Protein AF-A0A8J7QA26-F1 (afdb_monomer_lite)

Foldseek 3Di:
DDDQQPQQDFDDPNLVVLLVLVVVCVVVVPDDQVVLCVFLVDHPVVQSLQDFFFWKFLDDPPDPVCPVPPTDTDTPRVVVSQLLNDLAHPVGAQEEEEAAAFLLCQSSVLSVQQSCVVVVSDRPQAHEAEHEAEPCVLVVLLPDPPQQRYEYEYEELFPYPVCQVPVLVVVVSVVVSSPSHSHYYYYYYPPFDPPDDDDDPPGSFWDDRPPHIYGYIYTDQDDPVRLLSSLCSVQPQDPCCVQLVFDRVLSVLLNLQQVLDPDSSCSSVLSVCSVQLSVQVQVSAPLSSLVSLLVVQLVVLCPPPPLVADSVLQLVLLLLVLLVCQVVVHFWADLVCSCVSVVDVVSNSNVVSDDADSSHQWHAGSNRTIGGSDVLNSLSSPLVCVVVVHDGDDDERDPSNLSNNLRSPDQEPDLEEPDLPEQECGENALGEDDNYECHNYEHELYAQDNYEHHQYACANHHQANYEHANYHQQNYNQHPPPVVRYHNDDVLVVVLNCQQVDADEQAEQAQEENDSRANDLGEYAQYECHCYEHHQYEQANYEHHQHECDCYEQHLYENHLYENALHEQELYEQHNYHQQNYHLANYHYDPNRHDDPLVVVLNCQNPVHDDPDALALPEVDRYAREQGEQAQGENANYEHALYEHHHYNCHNYHCHNYHYDPNHHDAVVNDDDDPPPDDDDPDDDDAPDEQEQEEPECEEDECEEYEAYEPHCYEHEQYEQANYEYYQYECDNYEDHNYDAENYEYDNYEQACYEYDQEEHHQYEDDQYEHHCPEQEVYEYANYECAQYEQDQYEHHNYEHHAYEQHCYEHEQYEQHQYEYYNYEQDQYEHHQYENDQHEAENYENDQYEQDQYECDQHEYECYEHDNYEPHQHEHHNHEHYNYAQHQYEQDQYEAHLYEPDLYENHNYENDLYAAELYEPHQYEQALYEPALYEHENYENANYACANYECHNYEDHQYEPANYHNHNYHCSSYHCHNYHRDDPVVD

pLDDT: mean 81.76, std 14.33, range [27.97, 98.25]

Structure (mmCIF, N/CA/C/O backbone):
data_AF-A0A8J7QA26-F1
#
_entry.id   AF-A0A8J7QA26-F1
#
loop_
_atom_site.group_PDB
_atom_site.id
_atom_site.type_symbol
_atom_site.label_atom_id
_atom_site.label_alt_id
_atom_site.label_comp_id
_atom_site.label_asym_id
_atom_site.label_entity_id
_atom_site.label_seq_id
_atom_site.pdbx_PDB_ins_code
_atom_site.Cartn_x
_atom_site.Cartn_y
_atom_site.Cartn_z
_atom_site.occupancy
_atom_site.B_iso_or_equiv
_atom_site.auth_seq_id
_atom_site.auth_comp_id
_atom_site.auth_asym_id
_atom_site.auth_atom_id
_atom_site.pdbx_PDB_model_num
ATOM 1 N N . MET A 1 1 ? -13.458 -5.928 72.155 1.00 36.25 1 MET A N 1
ATOM 2 C CA . MET A 1 1 ? -13.919 -6.608 70.928 1.00 36.25 1 MET A CA 1
ATOM 3 C C . MET A 1 1 ? -13.857 -5.586 69.817 1.00 36.25 1 MET A C 1
ATOM 5 O O . MET A 1 1 ? -14.437 -4.529 70.004 1.00 36.25 1 MET A O 1
ATOM 9 N N . ASP A 1 2 ? -13.189 -5.883 68.709 1.00 31.06 2 ASP A N 1
ATOM 10 C CA . ASP A 1 2 ? -13.368 -5.141 67.460 1.00 31.06 2 ASP A CA 1
ATOM 11 C C . ASP A 1 2 ? -13.484 -6.177 66.348 1.00 31.06 2 ASP A C 1
ATOM 13 O O . ASP A 1 2 ? -12.647 -7.076 66.236 1.00 31.06 2 ASP A O 1
ATOM 17 N N . VAL A 1 3 ? -14.585 -6.125 65.605 1.00 32.81 3 VAL A N 1
ATOM 18 C CA . VAL A 1 3 ? -14.923 -7.154 64.620 1.00 32.81 3 VAL A CA 1
ATOM 19 C C . VAL A 1 3 ? -14.038 -6.944 63.393 1.00 32.81 3 VAL A C 1
ATOM 21 O O . VAL A 1 3 ? -13.968 -5.832 62.865 1.00 32.81 3 VAL A O 1
ATOM 24 N N . GLY A 1 4 ? -13.362 -8.003 62.930 1.00 37.09 4 GLY A N 1
ATOM 25 C CA . GLY A 1 4 ? -12.640 -7.972 61.654 1.00 37.09 4 GLY A CA 1
ATOM 26 C C . GLY A 1 4 ? -13.569 -7.491 60.530 1.00 37.09 4 GLY A C 1
ATOM 27 O O . GLY A 1 4 ? -14.771 -7.749 60.610 1.00 37.09 4 GLY A O 1
ATOM 28 N N . PRO A 1 5 ? -13.065 -6.755 59.521 1.00 42.69 5 PRO A N 1
ATOM 29 C CA . PRO A 1 5 ? -13.912 -6.035 58.574 1.00 42.69 5 PRO A CA 1
ATOM 30 C C . PRO A 1 5 ? -14.926 -6.982 57.930 1.00 42.69 5 PRO A C 1
ATOM 32 O O . PRO A 1 5 ? -14.555 -7.856 57.148 1.00 42.69 5 PRO A O 1
ATOM 35 N N . SER A 1 6 ? -16.204 -6.807 58.290 1.00 48.97 6 SER A N 1
ATOM 36 C CA . SER A 1 6 ? -17.323 -7.599 57.778 1.00 48.97 6 SER A CA 1
ATOM 37 C C . SER A 1 6 ? -17.274 -7.551 56.259 1.00 48.97 6 SER A C 1
ATOM 39 O O . SER A 1 6 ? -17.440 -6.458 55.711 1.00 48.97 6 SER A O 1
ATOM 41 N N . VAL A 1 7 ? -16.966 -8.690 55.627 1.00 53.88 7 VAL A N 1
ATOM 42 C CA . VAL A 1 7 ? -16.374 -8.739 54.283 1.00 53.88 7 VAL A CA 1
ATOM 43 C C . VAL A 1 7 ? -17.172 -7.878 53.317 1.00 53.88 7 VAL A C 1
ATOM 45 O O . VAL A 1 7 ? -18.260 -8.254 52.879 1.00 53.88 7 VAL A O 1
ATOM 48 N N . PHE A 1 8 ? -16.628 -6.703 52.999 1.00 56.81 8 PHE A N 1
ATOM 49 C CA . PHE A 1 8 ? -17.159 -5.922 51.906 1.00 56.81 8 PHE A CA 1
ATOM 50 C C . PHE A 1 8 ? -16.728 -6.615 50.626 1.00 56.81 8 PHE A C 1
ATOM 52 O O . PHE A 1 8 ? -15.554 -6.572 50.258 1.00 56.81 8 PHE A O 1
ATOM 59 N N . LYS A 1 9 ? -17.705 -7.265 50.004 1.00 65.62 9 LYS A N 1
ATOM 60 C CA . LYS A 1 9 ? -17.656 -7.688 48.620 1.00 65.62 9 LYS A CA 1
ATOM 61 C C . LYS A 1 9 ? -18.803 -6.995 47.896 1.00 65.62 9 LYS A C 1
ATOM 63 O O . LYS A 1 9 ? -19.923 -6.997 48.423 1.00 65.62 9 LYS A O 1
ATOM 68 N N . TRP A 1 10 ? -18.563 -6.401 46.729 1.00 68.50 10 TRP A N 1
ATOM 69 C CA . TRP A 1 10 ? -19.695 -5.928 45.924 1.00 68.50 10 TRP A CA 1
ATOM 70 C C . TRP A 1 10 ? -20.546 -7.136 45.472 1.00 68.50 10 TRP A C 1
ATOM 72 O O . TRP A 1 10 ? -20.047 -8.262 45.380 1.00 68.50 10 TRP A O 1
ATOM 82 N N . PRO A 1 11 ? -21.849 -6.956 45.194 1.00 65.50 11 PRO A N 1
ATOM 83 C CA . PRO A 1 11 ? -22.669 -8.026 44.634 1.00 65.50 11 PRO A CA 1
ATOM 84 C C . PRO A 1 11 ? -22.124 -8.520 43.287 1.00 65.50 11 PRO A C 1
ATOM 86 O O . PRO A 1 11 ? -21.682 -7.720 42.467 1.00 65.50 11 PRO A O 1
ATOM 89 N N . VAL A 1 12 ? -22.255 -9.819 43.007 1.00 65.81 12 VAL A N 1
ATOM 90 C CA . VAL A 1 12 ? -22.087 -10.334 41.637 1.00 65.81 12 VAL A CA 1
ATOM 91 C C . VAL A 1 12 ? -23.063 -9.585 40.719 1.00 65.81 12 VAL A C 1
ATOM 93 O O . VAL A 1 12 ? -24.240 -9.449 41.063 1.00 65.81 12 VAL A O 1
ATOM 96 N N . LYS A 1 13 ? -22.560 -9.065 39.590 1.00 71.38 13 LYS A N 1
ATOM 97 C CA . LYS A 1 13 ? -23.264 -8.113 38.707 1.00 71.38 13 LYS A CA 1
ATOM 98 C C . LYS A 1 13 ? -23.803 -6.882 39.461 1.00 71.38 13 LYS A C 1
ATOM 100 O O . LYS A 1 13 ? -24.994 -6.563 39.422 1.00 71.38 13 LYS A O 1
ATOM 105 N N . TRP A 1 14 ? -22.919 -6.181 40.179 1.00 79.06 14 TRP A N 1
ATOM 106 C CA . TRP A 1 14 ? -23.284 -4.974 40.929 1.00 79.06 14 TRP A CA 1
ATOM 107 C C . TRP A 1 14 ? -23.836 -3.860 40.035 1.00 79.06 14 TRP A C 1
ATOM 109 O O . TRP A 1 14 ? -24.772 -3.190 40.468 1.00 79.06 14 TRP A O 1
ATOM 119 N N . VAL A 1 15 ? -23.321 -3.707 38.807 1.00 81.56 15 VAL A N 1
ATOM 120 C CA . VAL A 1 15 ? -23.808 -2.730 37.818 1.00 81.56 15 VAL A CA 1
ATOM 121 C C . VAL A 1 15 ? -25.287 -2.987 37.516 1.00 81.56 15 VAL A C 1
ATOM 123 O O . VAL A 1 15 ? -26.114 -2.140 37.843 1.00 81.56 15 VAL A O 1
ATOM 126 N N . ASP A 1 16 ? -25.659 -4.187 37.046 1.00 81.19 16 ASP A N 1
ATOM 127 C CA . ASP A 1 16 ? -27.063 -4.590 36.828 1.00 81.19 16 ASP A CA 1
ATOM 128 C C . ASP A 1 16 ? -27.957 -4.299 38.039 1.00 81.19 16 ASP A C 1
ATOM 130 O O . ASP A 1 16 ? -29.101 -3.855 37.904 1.00 81.19 16 ASP A O 1
ATOM 134 N N . LYS A 1 17 ? -27.458 -4.600 39.243 1.00 83.12 17 LYS A N 1
ATOM 135 C CA . LYS A 1 17 ? -28.201 -4.408 40.489 1.00 83.12 17 LYS A CA 1
ATOM 136 C C . LYS A 1 17 ? -28.393 -2.924 40.803 1.00 83.12 17 LYS A C 1
ATOM 138 O O . LYS A 1 17 ? -29.478 -2.538 41.233 1.00 83.12 17 LYS A O 1
ATOM 143 N N . LEU A 1 18 ? -27.370 -2.103 40.583 1.00 82.94 18 LEU A N 1
ATOM 144 C CA . LEU A 1 18 ? -27.407 -0.658 40.777 1.00 82.94 18 LEU A CA 1
ATOM 145 C C . LEU A 1 18 ? -28.331 0.010 39.758 1.00 82.94 18 LEU A C 1
ATOM 147 O O . LEU A 1 18 ? -29.175 0.800 40.169 1.00 82.94 18 LEU A O 1
ATOM 151 N N . VAL A 1 19 ? -28.263 -0.373 38.480 1.00 82.56 19 VAL A N 1
ATOM 152 C CA . VAL A 1 19 ? -29.187 0.080 37.423 1.00 82.56 19 VAL A CA 1
ATOM 153 C C . VAL A 1 19 ? -30.639 -0.221 37.807 1.00 82.56 19 VAL A C 1
ATOM 155 O O . VAL A 1 19 ? -31.490 0.665 37.757 1.00 82.56 19 VAL A O 1
ATOM 158 N N . LYS A 1 20 ? -30.923 -1.438 38.294 1.00 82.94 20 LYS A N 1
ATOM 159 C CA . LYS A 1 20 ? -32.265 -1.846 38.758 1.00 82.94 20 LYS A CA 1
ATOM 160 C C . LYS A 1 20 ? -32.747 -1.090 40.004 1.00 82.94 20 LYS A C 1
ATOM 162 O O . LYS A 1 20 ? -33.951 -0.893 40.154 1.00 82.94 20 LYS A O 1
ATOM 167 N N . ILE A 1 21 ? -31.850 -0.677 40.903 1.00 82.00 21 ILE A N 1
ATOM 168 C CA . ILE A 1 21 ? -32.198 0.170 42.061 1.00 82.00 21 ILE A CA 1
ATOM 169 C C . ILE A 1 21 ? -32.435 1.618 41.611 1.00 82.00 21 ILE A C 1
ATOM 171 O O . ILE A 1 21 ? -33.400 2.244 42.045 1.00 82.00 21 ILE A O 1
ATOM 175 N N . TYR A 1 22 ? -31.582 2.133 40.727 1.00 81.19 22 TYR A N 1
ATOM 176 C CA . TYR A 1 22 ? -31.651 3.496 40.212 1.00 81.19 22 TYR A CA 1
ATOM 177 C C . TYR A 1 22 ? -32.941 3.738 39.422 1.00 81.19 22 TYR A C 1
ATOM 179 O O . TYR A 1 22 ? -33.669 4.674 39.743 1.00 81.19 22 TYR A O 1
ATOM 187 N N . ALA A 1 23 ? -33.291 2.846 38.487 1.00 77.94 23 ALA A N 1
ATOM 188 C CA . ALA A 1 23 ? -34.533 2.926 37.715 1.00 77.94 23 ALA A CA 1
ATOM 189 C C . ALA A 1 23 ? -35.773 3.072 38.619 1.00 77.94 23 ALA A C 1
ATOM 191 O O . ALA A 1 23 ? -36.553 4.005 38.448 1.00 77.94 23 ALA A O 1
ATOM 192 N N . LYS A 1 24 ? -35.885 2.240 39.665 1.00 79.50 24 LYS A N 1
ATOM 193 C CA . LYS A 1 24 ? -36.991 2.309 40.637 1.00 79.50 24 LYS A CA 1
ATOM 194 C C . LYS A 1 24 ? -37.057 3.629 41.410 1.00 79.50 24 LYS A C 1
ATOM 196 O O . LYS A 1 24 ? -38.151 4.088 41.719 1.00 79.50 24 LYS A O 1
ATOM 201 N N . LYS A 1 25 ? -35.911 4.244 41.723 1.00 76.44 25 LYS A N 1
ATOM 202 C CA . LYS A 1 25 ? -35.862 5.556 42.394 1.00 76.44 25 LYS A CA 1
ATOM 203 C C . LYS A 1 25 ? -36.230 6.715 41.469 1.00 76.44 25 LYS A C 1
ATOM 205 O O . LYS A 1 25 ? -36.823 7.693 41.919 1.00 76.44 25 LYS A O 1
ATOM 210 N N . VAL A 1 26 ? -35.904 6.601 40.181 1.00 71.88 26 VAL A N 1
ATOM 211 C CA . VAL A 1 26 ? -36.341 7.556 39.153 1.00 71.88 26 VAL A CA 1
ATOM 212 C C . VAL A 1 26 ? -37.860 7.459 38.956 1.00 71.88 26 VAL A C 1
ATOM 214 O O . VAL A 1 26 ? -38.533 8.488 38.946 1.00 71.88 26 VAL A O 1
ATOM 217 N N . GLU A 1 27 ? -38.417 6.244 38.912 1.00 65.81 27 GLU A N 1
ATOM 218 C CA . GLU A 1 27 ? -39.869 6.002 38.897 1.00 65.81 27 GLU A CA 1
ATOM 219 C C . GLU A 1 27 ? -40.574 6.555 40.154 1.00 65.81 27 GLU A C 1
ATOM 221 O O . GLU A 1 27 ? -41.617 7.201 40.034 1.00 65.81 27 GLU A O 1
ATOM 226 N N . SER A 1 28 ? -40.001 6.367 41.354 1.00 64.94 28 SER A N 1
ATOM 227 C CA . SER A 1 28 ? -40.572 6.865 42.621 1.00 64.94 28 SER A CA 1
ATOM 228 C C . SER A 1 28 ? -40.347 8.363 42.888 1.00 64.94 28 SER A C 1
ATOM 230 O O . SER A 1 28 ? -40.923 8.903 43.835 1.00 64.94 28 SER A O 1
ATOM 232 N N . LYS A 1 29 ? -39.552 9.053 42.054 1.00 63.44 29 LYS A N 1
ATOM 233 C CA . LYS A 1 29 ? -39.119 10.457 42.227 1.00 63.44 29 LYS A CA 1
ATOM 234 C C . LYS A 1 29 ? -38.397 10.727 43.559 1.00 63.44 29 LYS A C 1
ATOM 236 O O . LYS A 1 29 ? -38.493 11.825 44.117 1.00 63.44 29 LYS A O 1
ATOM 241 N N . GLU A 1 30 ? -37.653 9.747 44.069 1.00 60.16 30 GLU A N 1
ATOM 242 C CA . GLU A 1 30 ? -36.814 9.910 45.262 1.00 60.16 30 GLU A CA 1
ATOM 243 C C . GLU A 1 30 ? -35.656 10.891 45.006 1.00 60.16 30 GLU A C 1
ATOM 245 O O . GLU A 1 30 ? -34.801 10.664 44.149 1.00 60.16 30 GLU A O 1
ATOM 250 N N . ARG A 1 31 ? -35.603 11.983 45.782 1.00 56.56 31 ARG A N 1
ATOM 251 C CA . ARG A 1 31 ? -34.504 12.964 45.733 1.00 56.56 31 ARG A CA 1
ATOM 252 C C . ARG A 1 31 ? -33.248 12.433 46.425 1.00 56.56 31 ARG A C 1
ATOM 254 O O . ARG A 1 31 ? -33.346 11.744 47.440 1.00 56.56 31 ARG A O 1
ATOM 261 N N . GLY A 1 32 ? -32.075 12.817 45.920 1.00 59.53 32 GLY A N 1
ATOM 262 C CA . GLY A 1 32 ? -30.786 12.403 46.492 1.00 59.53 32 GLY A CA 1
ATOM 263 C C . GLY A 1 32 ? -29.637 12.205 45.500 1.00 59.53 32 GLY A C 1
ATOM 264 O O . GLY A 1 32 ? -28.566 11.777 45.920 1.00 59.53 32 GLY A O 1
ATOM 265 N N . PHE A 1 33 ? -29.837 12.493 44.210 1.00 60.97 33 PHE A N 1
ATOM 266 C CA . PHE A 1 33 ? -28.802 12.370 43.170 1.00 60.97 33 PHE A CA 1
ATOM 267 C C . PHE A 1 33 ? -28.184 13.713 42.755 1.00 60.97 33 PHE A C 1
ATOM 269 O O . PHE A 1 33 ? -27.121 13.733 42.140 1.00 60.97 33 PHE A O 1
ATOM 276 N N . ASP A 1 34 ? -28.821 14.824 43.129 1.00 58.03 34 ASP A N 1
ATOM 277 C CA . ASP A 1 34 ? -28.522 16.178 42.650 1.00 58.03 34 ASP A CA 1
ATOM 278 C C . ASP A 1 34 ? -27.075 16.611 42.963 1.00 58.03 34 ASP A C 1
ATOM 280 O O . ASP A 1 34 ? -26.392 17.188 42.119 1.00 58.03 34 ASP A O 1
ATOM 284 N N . SER A 1 35 ? -26.551 16.213 44.130 1.00 56.25 35 SER A N 1
ATOM 285 C CA . SER A 1 35 ? -25.189 16.536 44.582 1.00 56.25 35 SER A CA 1
ATOM 286 C C . SER A 1 35 ? -24.066 15.765 43.865 1.00 56.25 35 SER A C 1
ATOM 288 O O . SER A 1 35 ? -22.912 15.856 44.278 1.00 56.25 35 SER A O 1
ATOM 290 N N . ILE A 1 36 ? -24.374 14.926 42.870 1.00 61.22 36 ILE A N 1
ATOM 291 C CA . ILE A 1 36 ? -23.362 14.343 41.968 1.00 61.22 36 ILE A CA 1
ATOM 292 C C . ILE A 1 36 ? -23.150 15.274 40.774 1.00 61.22 36 ILE A C 1
ATOM 294 O O . ILE A 1 36 ? -22.007 15.546 40.408 1.00 61.22 36 ILE A O 1
ATOM 298 N N . SER A 1 37 ? -24.243 15.808 40.224 1.00 59.66 37 SER A N 1
ATOM 299 C CA . SER A 1 37 ? -24.231 16.748 39.103 1.00 59.66 37 SER A CA 1
ATOM 300 C C . SER A 1 37 ? -23.441 18.021 39.428 1.00 59.66 37 SER A C 1
ATOM 302 O O . SER A 1 37 ? -22.745 18.542 38.563 1.00 59.66 37 SER A O 1
ATOM 304 N N . GLU A 1 38 ? -23.500 18.489 40.680 1.00 59.59 38 GLU A N 1
ATOM 305 C CA . GLU A 1 38 ? -22.753 19.663 41.163 1.00 59.59 38 GLU A CA 1
ATOM 306 C C . GLU A 1 38 ? -21.236 19.419 41.316 1.00 59.59 38 GLU A C 1
ATOM 308 O O . GLU A 1 38 ? -20.452 20.346 41.137 1.00 59.59 38 GLU A O 1
ATOM 313 N N . GLU A 1 39 ? -20.810 18.193 41.648 1.00 62.72 39 GLU A N 1
ATOM 314 C CA . GLU A 1 39 ? -19.420 17.876 42.043 1.00 62.72 39 GLU A CA 1
ATOM 315 C C . GLU A 1 39 ? -18.586 17.194 40.945 1.00 62.72 39 GLU A C 1
ATOM 317 O O . GLU A 1 39 ? -17.361 17.315 40.942 1.00 62.72 39 GLU A O 1
ATOM 322 N N . LEU A 1 40 ? -19.228 16.479 40.013 1.00 60.78 40 LEU A N 1
ATOM 323 C CA . LEU A 1 40 ? -18.573 15.812 38.876 1.00 60.78 40 LEU A CA 1
ATOM 324 C C . LEU A 1 40 ? -19.027 16.346 37.508 1.00 60.78 40 LEU A C 1
ATOM 326 O O . LEU A 1 40 ? -18.575 15.842 36.486 1.00 60.78 40 LEU A O 1
ATOM 330 N N . LEU A 1 41 ? -19.915 17.350 37.466 1.00 58.44 41 LEU A N 1
ATOM 331 C CA . LEU A 1 41 ? -20.452 17.950 36.230 1.00 58.44 41 LEU A CA 1
ATOM 332 C C . LEU A 1 41 ? -21.120 16.941 35.268 1.00 58.44 41 LEU A C 1
ATOM 334 O O . LEU A 1 41 ? -21.259 17.207 34.076 1.00 58.44 41 LEU A O 1
ATOM 338 N N . MET A 1 42 ? -21.568 15.790 35.783 1.00 65.19 42 MET A N 1
ATOM 339 C CA . MET A 1 42 ? -22.269 14.759 35.016 1.00 65.19 42 MET A CA 1
ATOM 340 C C . MET A 1 42 ? -23.579 14.355 35.692 1.00 65.19 42 MET A C 1
ATOM 342 O O . MET A 1 42 ? -23.625 14.080 36.891 1.00 65.19 42 MET A O 1
ATOM 346 N N . SER A 1 43 ? -24.638 14.256 34.894 1.00 71.12 43 SER A N 1
ATOM 347 C CA . SER A 1 43 ? -25.947 13.757 35.312 1.00 71.12 43 SER A CA 1
ATOM 348 C C . SER A 1 43 ? -25.921 12.230 35.494 1.00 71.12 43 SER A C 1
ATOM 350 O O . SER A 1 43 ? -25.564 11.506 34.559 1.00 71.12 43 SER A O 1
ATOM 352 N N . PRO A 1 44 ? -26.359 11.690 36.649 1.00 75.25 44 PRO A N 1
ATOM 353 C CA . PRO A 1 44 ? -26.493 10.244 36.840 1.00 75.25 44 PRO A CA 1
ATOM 354 C C . PRO A 1 44 ? -27.437 9.558 35.837 1.00 75.25 44 PRO A C 1
ATOM 356 O O . PRO A 1 44 ? -27.261 8.370 35.566 1.00 75.25 44 PRO A O 1
ATOM 359 N N . HIS A 1 45 ? -28.389 10.292 35.244 1.00 75.44 45 HIS A N 1
ATOM 360 C CA . HIS A 1 45 ? -29.300 9.758 34.224 1.00 75.44 45 HIS A CA 1
ATOM 361 C C . HIS A 1 45 ? -28.577 9.400 32.918 1.00 75.44 45 HIS A C 1
ATOM 363 O O . HIS A 1 45 ? -28.983 8.458 32.242 1.00 75.44 45 HIS A O 1
ATOM 369 N N . ASP A 1 46 ? -27.494 10.110 32.593 1.00 72.81 46 ASP A N 1
ATOM 370 C CA . ASP A 1 46 ? -26.735 9.939 31.350 1.00 72.81 46 ASP A CA 1
ATOM 371 C C . ASP A 1 46 ? -25.591 8.919 31.480 1.00 72.81 46 ASP A C 1
ATOM 373 O O . ASP A 1 46 ? -25.010 8.513 30.476 1.00 72.81 46 ASP A O 1
ATOM 377 N N . ILE A 1 47 ? -25.284 8.472 32.706 1.00 78.81 47 ILE A N 1
ATOM 378 C CA . ILE A 1 47 ? -24.268 7.443 32.985 1.00 78.81 47 ILE A CA 1
ATOM 379 C C . ILE A 1 47 ? -24.920 6.097 33.300 1.00 78.81 47 ILE A C 1
ATOM 381 O O . ILE A 1 47 ? -24.630 5.101 32.640 1.00 78.81 47 ILE A O 1
ATOM 385 N N . VAL A 1 48 ? -25.780 6.039 34.327 1.00 83.69 48 VAL A N 1
ATOM 386 C CA . VAL A 1 48 ? -26.176 4.766 34.958 1.00 83.69 48 VAL A CA 1
ATOM 387 C C . VAL A 1 48 ? -26.784 3.759 33.973 1.00 83.69 48 VAL A C 1
ATOM 389 O O . VAL A 1 48 ? -26.356 2.608 34.016 1.00 83.69 48 VAL A O 1
ATOM 392 N N . PRO A 1 49 ? -27.719 4.122 33.068 1.00 82.25 49 PRO A N 1
ATOM 393 C CA . PRO A 1 49 ? -28.318 3.154 32.144 1.00 82.25 49 PRO A CA 1
ATOM 394 C C . PRO A 1 49 ? -27.329 2.558 31.131 1.00 82.25 49 PRO A C 1
ATOM 396 O O . PRO A 1 49 ? -27.585 1.481 30.600 1.00 82.25 49 PRO A O 1
ATOM 399 N N . PHE A 1 50 ? -26.219 3.254 30.863 1.00 84.12 50 PHE A N 1
ATOM 400 C CA . PHE A 1 50 ? -25.303 2.981 29.751 1.00 84.12 50 PHE A CA 1
ATOM 401 C C . PHE A 1 50 ? -23.908 2.523 30.199 1.00 84.12 50 PHE A C 1
ATOM 403 O O . PHE A 1 50 ? -23.081 2.171 29.364 1.00 84.12 50 PHE A O 1
ATOM 410 N N . PHE A 1 51 ? -23.632 2.511 31.506 1.00 87.81 51 PHE A N 1
ATOM 411 C CA . PHE A 1 51 ? -22.314 2.177 32.035 1.00 87.81 51 PHE A CA 1
ATOM 412 C C . PHE A 1 51 ? -21.929 0.713 31.764 1.00 87.81 51 PHE A C 1
ATOM 414 O O . PHE A 1 51 ? -22.567 -0.229 32.249 1.00 87.81 51 PHE A O 1
ATOM 421 N N . VAL A 1 52 ? -20.843 0.537 31.017 1.00 87.81 52 VAL A N 1
ATOM 422 C CA . VAL A 1 52 ? -20.055 -0.698 30.917 1.00 87.81 52 VAL A CA 1
ATOM 423 C C . VAL A 1 52 ? -18.891 -0.588 31.891 1.00 87.81 52 VAL A C 1
ATOM 425 O O . VAL A 1 52 ? -18.340 0.498 32.076 1.00 87.81 52 VAL A O 1
ATOM 428 N N . GLU A 1 53 ? -18.543 -1.692 32.547 1.00 88.31 53 GLU A N 1
ATOM 429 C CA . GLU A 1 53 ? -17.415 -1.698 33.471 1.00 88.31 53 GLU A CA 1
ATOM 430 C C . GLU A 1 53 ? -16.098 -1.876 32.694 1.00 88.31 53 GLU A C 1
ATOM 432 O O . GLU A 1 53 ? -15.963 -2.866 31.974 1.00 88.31 53 GLU A O 1
ATOM 437 N N . PRO A 1 54 ? -15.134 -0.944 32.811 1.00 89.56 54 PRO A N 1
ATOM 438 C CA . PRO A 1 54 ? -13.858 -1.063 32.121 1.00 89.56 54 PRO A CA 1
ATOM 439 C C . PRO A 1 54 ? -12.898 -2.005 32.859 1.00 89.56 54 PRO A C 1
ATOM 441 O O . PRO A 1 54 ? -12.929 -2.107 34.089 1.00 89.56 54 PRO A O 1
ATOM 444 N N . ASP A 1 55 ? -11.972 -2.616 32.122 1.00 88.75 55 ASP A N 1
ATOM 445 C CA . ASP A 1 55 ? -10.832 -3.319 32.714 1.00 88.75 55 ASP A CA 1
ATOM 446 C C . ASP A 1 55 ? -9.686 -2.366 33.056 1.00 88.75 55 ASP A C 1
ATOM 448 O O . ASP A 1 55 ? -9.387 -1.421 32.321 1.00 88.75 55 ASP A O 1
ATOM 452 N N . LEU A 1 56 ? -8.985 -2.663 34.145 1.00 88.06 56 LEU A N 1
ATOM 453 C CA . LEU A 1 56 ? -7.736 -2.021 34.536 1.00 88.06 56 LEU A CA 1
ATOM 454 C C . LEU A 1 56 ? -6.549 -2.952 34.269 1.00 88.06 56 LEU A C 1
ATOM 456 O O . LEU A 1 56 ? -6.672 -4.174 34.323 1.00 88.06 56 LEU A O 1
ATOM 460 N N . GLN A 1 57 ? -5.386 -2.367 34.001 1.00 84.19 57 GLN A N 1
ATOM 461 C CA . GLN A 1 57 ? -4.140 -3.090 33.743 1.00 84.19 57 GLN A CA 1
ATOM 462 C C . GLN A 1 57 ? -2.920 -2.326 34.278 1.00 84.19 57 GLN A C 1
ATOM 464 O O . GLN A 1 57 ? -2.988 -1.131 34.571 1.00 84.19 57 GLN A O 1
ATOM 469 N N . LEU A 1 58 ? -1.789 -3.023 34.405 1.00 77.69 58 LEU A N 1
ATOM 470 C CA . LEU A 1 58 ? -0.523 -2.458 34.899 1.00 77.69 58 LEU A CA 1
ATOM 471 C C . LEU A 1 58 ? 0.340 -1.789 33.814 1.00 77.69 58 LEU A C 1
ATOM 473 O O . LEU A 1 58 ? 1.246 -1.032 34.142 1.00 77.69 58 LEU A O 1
ATOM 477 N N . ILE A 1 59 ? 0.073 -2.063 32.535 1.00 75.69 59 ILE A N 1
ATOM 478 C CA . ILE A 1 59 ? 0.865 -1.563 31.401 1.00 75.69 59 ILE A CA 1
ATOM 479 C C . ILE A 1 59 ? 0.113 -0.414 30.715 1.00 75.69 59 ILE A C 1
ATOM 481 O O . ILE A 1 59 ? -1.106 -0.483 30.537 1.00 75.69 59 ILE A O 1
ATOM 485 N N . ASN A 1 60 ? 0.835 0.634 30.316 1.00 75.50 60 ASN A N 1
ATOM 486 C CA . ASN A 1 60 ? 0.278 1.761 29.571 1.00 75.50 60 ASN A CA 1
ATOM 487 C C . ASN A 1 60 ? -0.200 1.308 28.169 1.00 75.50 60 ASN A C 1
ATOM 489 O O . ASN A 1 60 ? 0.634 0.866 27.380 1.00 75.50 60 ASN A O 1
ATOM 493 N N . PRO A 1 61 ? -1.497 1.432 27.815 1.00 67.06 61 PRO A N 1
ATOM 494 C CA . PRO A 1 61 ? -2.004 1.065 26.485 1.00 67.06 61 PRO A CA 1
ATOM 495 C C . PRO A 1 61 ? -1.625 2.052 25.366 1.00 67.06 61 PRO A C 1
ATOM 497 O O . PRO A 1 61 ? -1.911 1.781 24.202 1.00 67.06 61 PRO A O 1
ATOM 500 N N . ALA A 1 62 ? -1.036 3.204 25.701 1.00 62.78 62 ALA A N 1
ATOM 501 C CA . ALA A 1 62 ? -0.620 4.234 24.747 1.00 62.78 62 ALA A CA 1
ATOM 502 C C . ALA A 1 62 ? 0.889 4.194 24.418 1.00 62.78 62 ALA A C 1
ATOM 504 O O . ALA A 1 62 ? 1.417 5.155 23.862 1.00 62.78 62 ALA A O 1
ATOM 505 N N . ASP A 1 63 ? 1.587 3.122 24.800 1.00 62.41 63 ASP A N 1
ATOM 506 C CA . ASP A 1 63 ? 3.031 2.943 24.612 1.00 62.41 63 ASP A CA 1
ATOM 507 C C . ASP A 1 63 ? 3.306 1.927 23.479 1.00 62.41 63 ASP A C 1
ATOM 509 O O . ASP A 1 63 ? 2.986 0.745 23.655 1.00 62.41 63 ASP A O 1
ATOM 513 N N . PRO A 1 64 ? 3.854 2.350 22.319 1.00 50.03 64 PRO A N 1
ATOM 514 C CA . PRO A 1 64 ? 4.007 1.485 21.146 1.00 50.03 64 PRO A CA 1
ATOM 515 C C . PRO A 1 64 ? 4.966 0.307 21.384 1.00 50.03 64 PRO A C 1
ATOM 517 O O . PRO A 1 64 ? 4.708 -0.795 20.904 1.00 50.03 64 PRO A O 1
ATOM 520 N N . ASP A 1 65 ? 5.992 0.464 22.228 1.00 48.16 65 ASP A N 1
ATOM 521 C CA . ASP A 1 65 ? 6.948 -0.612 22.557 1.00 48.16 65 ASP A CA 1
ATOM 522 C C . ASP A 1 65 ? 6.317 -1.742 23.408 1.00 48.16 65 ASP A C 1
ATOM 524 O O . ASP A 1 65 ? 6.953 -2.756 23.738 1.00 48.16 65 ASP A O 1
ATOM 528 N N . ASN A 1 66 ? 5.049 -1.585 23.803 1.00 51.78 66 ASN A N 1
ATOM 529 C CA . ASN A 1 66 ? 4.274 -2.557 24.568 1.00 51.78 66 ASN A CA 1
ATOM 530 C C . ASN A 1 66 ? 3.120 -3.200 23.783 1.00 51.78 66 ASN A C 1
ATOM 532 O O . ASN A 1 66 ? 2.418 -4.023 24.367 1.00 51.78 66 ASN A O 1
ATOM 536 N N . GLU A 1 67 ? 2.944 -2.919 22.487 1.00 43.00 67 GLU A N 1
ATOM 537 C CA . GLU A 1 67 ? 1.832 -3.468 21.683 1.00 43.00 67 GLU A CA 1
ATOM 538 C C . GLU A 1 67 ? 1.852 -5.019 21.637 1.00 43.00 67 GLU A C 1
ATOM 540 O O . GLU A 1 67 ? 0.809 -5.671 21.669 1.00 43.00 67 GLU A O 1
ATOM 545 N N . TYR A 1 68 ? 3.043 -5.622 21.745 1.00 39.59 68 TYR A N 1
ATOM 546 C CA . TYR A 1 68 ? 3.262 -7.074 21.857 1.00 39.59 68 TYR A CA 1
ATOM 547 C C . TYR A 1 68 ? 3.136 -7.653 23.285 1.00 39.59 68 TYR A C 1
ATOM 549 O O . TYR A 1 68 ? 3.194 -8.872 23.472 1.00 39.59 68 TYR A O 1
ATOM 557 N N . LYS A 1 69 ? 2.974 -6.824 24.327 1.00 46.62 69 LYS A N 1
ATOM 558 C CA . LYS A 1 69 ? 2.936 -7.267 25.734 1.00 46.62 69 LYS A CA 1
ATOM 559 C C . LYS A 1 69 ? 1.498 -7.331 26.255 1.00 46.62 69 LYS A C 1
ATOM 561 O O . LYS A 1 69 ? 0.977 -6.360 26.800 1.00 46.62 69 LYS A O 1
ATOM 566 N N . LYS A 1 70 ? 0.871 -8.514 26.174 1.00 50.44 70 LYS A N 1
ATOM 567 C CA . LYS A 1 70 ? -0.434 -8.800 26.809 1.00 50.44 70 LYS A CA 1
ATOM 568 C C . LYS A 1 70 ? -0.342 -8.705 28.341 1.00 50.44 70 LYS A C 1
ATOM 570 O O . LYS A 1 70 ? -0.120 -9.700 29.029 1.00 50.44 70 LYS A O 1
ATOM 575 N N . GLY A 1 71 ? -0.512 -7.495 28.872 1.00 57.28 71 GLY A N 1
ATOM 576 C CA . GLY A 1 71 ? -0.633 -7.243 30.305 1.00 57.28 71 GLY A CA 1
ATOM 577 C C . GLY A 1 71 ? -1.858 -7.938 30.904 1.00 57.28 71 GLY A C 1
ATOM 578 O O . GLY A 1 71 ? -2.884 -8.099 30.243 1.00 57.28 71 GLY A O 1
ATOM 579 N N . PHE A 1 72 ? -1.761 -8.342 32.171 1.00 68.00 72 PHE A N 1
ATOM 580 C CA . PHE A 1 72 ? -2.904 -8.894 32.896 1.00 68.00 72 PHE A CA 1
ATOM 581 C C . PHE A 1 72 ? -3.970 -7.805 33.093 1.00 68.00 72 PHE A C 1
ATOM 583 O O . PHE A 1 72 ? -3.692 -6.772 33.710 1.00 68.00 72 PHE A O 1
ATOM 590 N N . LYS A 1 73 ? -5.171 -8.050 32.561 1.00 79.19 73 LYS A N 1
ATOM 591 C CA . LYS A 1 73 ? -6.354 -7.198 32.718 1.00 79.19 73 LYS A CA 1
ATOM 592 C C . LYS A 1 73 ? -7.233 -7.726 33.852 1.00 79.19 73 LYS A C 1
ATOM 594 O O . LYS A 1 73 ? -7.512 -8.922 33.912 1.00 79.19 73 LYS A O 1
ATOM 599 N N . GLU A 1 74 ? -7.692 -6.835 34.724 1.00 84.44 74 GLU A N 1
ATOM 600 C CA . GLU A 1 74 ? -8.686 -7.121 35.760 1.00 84.44 74 GLU A CA 1
ATOM 601 C C . GLU A 1 74 ? -9.809 -6.075 35.751 1.00 84.44 74 GLU A C 1
ATOM 603 O O . GLU A 1 74 ? -9.548 -4.874 35.754 1.00 84.44 74 GLU A O 1
ATOM 608 N N . SER A 1 75 ? -11.068 -6.522 35.789 1.00 86.06 75 SER A N 1
ATOM 609 C CA . SER A 1 75 ? -12.254 -5.653 35.867 1.00 86.06 75 SER A CA 1
ATOM 610 C C . SER A 1 75 ? -12.108 -4.613 36.985 1.00 86.06 75 SER A C 1
ATOM 612 O O . SER A 1 75 ? -11.752 -4.995 38.110 1.00 86.06 75 SER A O 1
ATOM 614 N N . ALA A 1 76 ? -12.407 -3.334 36.724 1.00 86.44 76 ALA A N 1
ATOM 615 C CA . ALA A 1 76 ? -12.177 -2.238 37.673 1.00 86.44 76 ALA A CA 1
ATOM 616 C C . ALA A 1 76 ? -12.778 -2.484 39.068 1.00 86.44 76 ALA A C 1
ATOM 618 O O . ALA A 1 76 ? -12.189 -2.076 40.072 1.00 86.44 76 ALA A O 1
ATOM 619 N N . TYR A 1 77 ? -13.903 -3.196 39.154 1.00 82.81 77 TYR A N 1
ATOM 620 C CA . TYR A 1 77 ? -14.494 -3.689 40.395 1.00 82.81 77 TYR A CA 1
ATOM 621 C C . TYR A 1 77 ? -13.487 -4.455 41.271 1.00 82.81 77 TYR A C 1
ATOM 623 O O . TYR A 1 77 ? -13.333 -4.120 42.447 1.00 82.81 77 TYR A O 1
ATOM 631 N N . CYS A 1 78 ? -12.810 -5.468 40.728 1.00 81.12 78 CYS A N 1
ATOM 632 C CA . CYS A 1 78 ? -11.921 -6.351 41.488 1.00 81.12 78 CYS A CA 1
ATOM 633 C C . CYS A 1 78 ? -10.722 -5.585 42.061 1.00 81.12 78 CYS A C 1
ATOM 635 O O . CYS A 1 78 ? -10.488 -5.629 43.274 1.00 81.12 78 CYS A O 1
ATOM 637 N N . ALA A 1 79 ? -10.040 -4.808 41.216 1.00 82.31 79 ALA A N 1
ATOM 638 C CA . ALA A 1 79 ? -8.907 -3.975 41.611 1.00 82.31 79 ALA A CA 1
ATOM 639 C C . ALA A 1 79 ? -9.293 -2.929 42.675 1.00 82.31 79 ALA A C 1
ATOM 641 O O . ALA A 1 79 ? -8.603 -2.758 43.686 1.00 82.31 79 ALA A O 1
ATOM 642 N N . LEU A 1 80 ? -10.430 -2.245 42.491 1.00 85.50 80 LEU A N 1
ATOM 643 C CA . LEU A 1 80 ? -10.902 -1.227 43.433 1.00 85.50 80 LEU A CA 1
ATOM 644 C C . LEU A 1 80 ? -11.455 -1.835 44.731 1.00 85.50 80 LEU A C 1
ATOM 646 O O . LEU A 1 80 ? -11.293 -1.224 45.788 1.00 85.50 80 LEU A O 1
ATOM 650 N N . GLU A 1 81 ? -12.049 -3.035 44.710 1.00 81.50 81 GLU A N 1
ATOM 651 C CA . GLU A 1 81 ? -12.389 -3.756 45.943 1.00 81.50 81 GLU A CA 1
ATOM 652 C C . GLU A 1 81 ? -11.124 -4.105 46.730 1.00 81.50 81 GLU A C 1
ATOM 654 O O . GLU A 1 81 ? -11.088 -3.843 47.933 1.00 81.50 81 GLU A O 1
ATOM 659 N N . GLU A 1 82 ? -10.079 -4.643 46.089 1.00 78.19 82 GLU A N 1
ATOM 660 C CA . GLU A 1 82 ? -8.819 -4.959 46.773 1.00 78.19 82 GLU A CA 1
ATOM 661 C C . GLU A 1 82 ? -8.222 -3.703 47.429 1.00 78.19 82 GLU A C 1
ATOM 663 O O . GLU A 1 82 ? -7.971 -3.688 48.641 1.00 78.19 82 GLU A O 1
ATOM 668 N N . PHE A 1 83 ? -8.090 -2.622 46.653 1.00 84.81 83 PHE A N 1
ATOM 669 C CA . PHE A 1 83 ? -7.563 -1.340 47.118 1.00 84.81 83 PHE A CA 1
ATOM 670 C C . PHE A 1 83 ? -8.364 -0.764 48.296 1.00 84.81 83 PHE A C 1
ATOM 672 O O . PHE A 1 83 ? -7.770 -0.295 49.269 1.00 84.81 83 PHE A O 1
ATOM 679 N N . ILE A 1 84 ? -9.700 -0.817 48.251 1.00 83.38 84 ILE A N 1
ATOM 680 C CA . ILE A 1 84 ? -10.575 -0.292 49.314 1.00 83.38 84 ILE A CA 1
ATOM 681 C C . ILE A 1 84 ? -10.595 -1.203 50.551 1.00 83.38 84 ILE A C 1
ATOM 683 O O . ILE A 1 84 ? -10.706 -0.700 51.670 1.00 83.38 84 ILE A O 1
ATOM 687 N N . ARG A 1 85 ? -10.504 -2.528 50.390 1.00 74.44 85 ARG A N 1
ATOM 688 C CA . ARG A 1 85 ? -10.705 -3.504 51.477 1.00 74.44 85 ARG A CA 1
ATOM 689 C C . ARG A 1 85 ? -9.525 -3.588 52.445 1.00 74.44 85 ARG A C 1
ATOM 691 O O . ARG A 1 85 ? -9.733 -3.812 53.640 1.00 74.44 85 ARG A O 1
ATOM 698 N N . VAL A 1 86 ? -8.290 -3.463 51.958 1.00 68.62 86 VAL A N 1
ATOM 699 C CA . VAL A 1 86 ? -7.084 -3.716 52.766 1.00 68.62 86 VAL A CA 1
ATOM 700 C C . VAL A 1 86 ? -6.477 -2.396 53.272 1.00 68.62 86 VAL A C 1
ATOM 702 O O . VAL A 1 86 ? -6.327 -1.435 52.526 1.00 68.62 86 VAL A O 1
ATOM 705 N N . LYS A 1 87 ? -6.116 -2.316 54.569 1.00 61.56 87 LYS A N 1
ATOM 706 C CA . LYS A 1 87 ? -5.580 -1.081 55.213 1.00 61.56 87 LYS A CA 1
ATOM 707 C C . LYS A 1 87 ? -4.290 -0.542 54.562 1.00 61.56 87 LYS A C 1
ATOM 709 O O . LYS A 1 87 ? -3.991 0.649 54.676 1.00 61.56 87 LYS A O 1
ATOM 714 N N . LYS A 1 88 ? -3.541 -1.441 53.934 1.00 60.34 88 LYS A N 1
ATOM 715 C CA . LYS A 1 88 ? -2.452 -1.235 52.980 1.00 60.34 88 LYS A CA 1
ATOM 716 C C . LYS A 1 88 ? -2.835 -2.081 51.769 1.00 60.34 88 LYS A C 1
ATOM 718 O O . LYS A 1 88 ? -3.232 -3.219 51.987 1.00 60.34 88 LYS A O 1
ATOM 723 N N . ASP A 1 89 ? -2.757 -1.558 50.553 1.00 65.12 89 ASP A N 1
ATOM 724 C CA . ASP A 1 89 ? -2.922 -2.393 49.354 1.00 65.12 89 ASP A CA 1
ATOM 725 C C . ASP A 1 89 ? -1.738 -3.368 49.186 1.00 65.12 89 ASP A C 1
ATOM 727 O O . ASP A 1 89 ? -0.804 -3.371 49.998 1.00 65.12 89 ASP A O 1
ATOM 731 N N . ARG A 1 90 ? -1.774 -4.182 48.123 1.00 55.94 90 ARG A N 1
ATOM 732 C CA . ARG A 1 90 ? -0.730 -5.152 47.747 1.00 55.94 90 ARG A CA 1
ATOM 733 C C . ARG A 1 90 ? 0.696 -4.577 47.647 1.00 55.94 90 ARG A C 1
ATOM 735 O O . ARG A 1 90 ? 1.652 -5.345 47.734 1.00 55.94 90 ARG A O 1
ATOM 742 N N . HIS A 1 91 ? 0.860 -3.253 47.562 1.00 60.53 91 HIS A N 1
ATOM 743 C CA . HIS A 1 91 ? 2.162 -2.575 47.502 1.00 60.53 91 HIS A CA 1
ATOM 744 C C . HIS A 1 91 ? 2.416 -1.615 48.688 1.00 60.53 91 HIS A C 1
ATOM 746 O O . HIS A 1 91 ? 3.490 -1.030 48.808 1.00 60.53 91 HIS A O 1
ATOM 752 N N . GLY A 1 92 ? 1.471 -1.490 49.627 1.00 66.19 92 GLY A N 1
ATOM 753 C CA . GLY A 1 92 ? 1.623 -0.723 50.867 1.00 66.19 92 GLY A CA 1
ATOM 754 C C . GLY A 1 92 ? 1.015 0.684 50.878 1.00 66.19 92 GLY A C 1
ATOM 755 O O . GLY A 1 92 ? 1.081 1.343 51.923 1.00 66.19 92 GLY A O 1
ATOM 756 N N . ALA A 1 93 ? 0.420 1.139 49.775 1.00 77.12 93 ALA A N 1
ATOM 757 C CA . ALA A 1 93 ? -0.013 2.519 49.587 1.00 77.12 93 ALA A CA 1
ATOM 758 C C . ALA A 1 93 ? -1.412 2.824 50.183 1.00 77.12 93 ALA A C 1
ATOM 760 O O . ALA A 1 93 ? -2.050 2.032 50.901 1.00 77.12 93 ALA A O 1
ATOM 761 N N . ARG A 1 94 ? -1.846 4.075 49.973 1.00 86.94 94 ARG A N 1
ATOM 762 C CA . ARG A 1 94 ? -3.187 4.602 50.316 1.00 86.94 94 ARG A CA 1
ATOM 763 C C . ARG A 1 94 ? -3.834 5.419 49.195 1.00 86.94 94 ARG A C 1
ATOM 765 O O . ARG A 1 94 ? -4.991 5.818 49.340 1.00 86.94 94 ARG A O 1
ATOM 772 N N . VAL A 1 95 ? -3.069 5.709 48.147 1.00 90.00 95 VAL A N 1
ATOM 773 C CA . VAL A 1 95 ? -3.434 6.557 47.014 1.00 90.00 95 VAL A CA 1
ATOM 774 C C . VAL A 1 95 ? -3.218 5.735 45.754 1.00 90.00 95 VAL A C 1
ATOM 776 O O . VAL A 1 95 ? -2.158 5.127 45.607 1.00 90.00 95 VAL A O 1
ATOM 779 N N . LEU A 1 96 ? -4.223 5.717 44.886 1.00 89.69 96 LEU A N 1
ATOM 780 C CA . LEU A 1 96 ? -4.202 5.056 43.588 1.00 89.69 96 LEU A CA 1
ATOM 781 C C . LEU A 1 96 ? -4.418 6.104 42.497 1.00 89.69 96 LEU A C 1
ATOM 783 O O . LEU A 1 96 ? -5.417 6.825 42.535 1.00 89.69 96 LEU A O 1
ATOM 787 N N . PHE A 1 97 ? -3.512 6.161 41.527 1.00 89.50 97 PHE A N 1
ATOM 788 C CA . PHE A 1 97 ? -3.726 6.879 40.278 1.00 89.50 97 PHE A CA 1
ATOM 789 C C . PHE A 1 97 ? -4.419 5.963 39.264 1.00 89.50 97 PHE A C 1
ATOM 791 O O . PHE A 1 97 ? -3.955 4.851 39.016 1.00 89.50 97 PHE A O 1
ATOM 798 N N . LEU A 1 98 ? -5.521 6.444 38.688 1.00 89.69 98 LEU A N 1
ATOM 799 C CA . LEU A 1 98 ? -6.203 5.844 37.543 1.00 89.69 98 LEU A CA 1
ATOM 800 C C . LEU A 1 98 ? -5.883 6.674 36.298 1.00 89.69 98 LEU A C 1
ATOM 802 O O . LEU A 1 98 ? -6.377 7.795 36.140 1.00 89.69 98 LEU A O 1
ATOM 806 N N . LEU A 1 99 ? -5.029 6.130 35.438 1.00 86.44 99 LEU A N 1
ATOM 807 C CA . LEU A 1 99 ? -4.533 6.796 34.238 1.00 86.44 99 LEU A CA 1
ATOM 808 C C . LEU A 1 99 ? -5.275 6.288 33.002 1.00 86.44 99 LEU A C 1
ATOM 810 O O . LEU A 1 99 ? -5.490 5.089 32.843 1.00 86.44 99 LEU A O 1
ATOM 814 N N . ALA A 1 100 ? -5.717 7.205 32.147 1.00 80.94 100 ALA A N 1
ATOM 815 C CA . ALA A 1 100 ? -6.291 6.871 30.846 1.00 80.94 100 ALA A CA 1
ATOM 816 C C . ALA A 1 100 ? -6.344 8.105 29.949 1.00 80.94 100 ALA A C 1
ATOM 818 O O . ALA A 1 100 ? -6.408 9.227 30.454 1.00 80.94 100 ALA A O 1
ATOM 819 N N . ASP A 1 101 ? -6.442 7.939 28.637 1.00 73.81 101 ASP A N 1
ATOM 820 C CA . ASP A 1 101 ? -6.607 9.070 27.720 1.00 73.81 101 ASP A CA 1
ATOM 821 C C . ASP A 1 101 ? -8.018 9.699 27.780 1.00 73.81 101 ASP A C 1
ATOM 823 O O . ASP A 1 101 ? -8.829 9.422 28.677 1.00 73.81 101 ASP A O 1
ATOM 827 N N . ALA A 1 102 ? -8.294 10.661 26.896 1.00 70.38 102 ALA A N 1
ATOM 828 C CA . ALA A 1 102 ? -9.605 11.304 26.816 1.00 70.38 102 ALA A CA 1
ATOM 829 C C . ALA A 1 102 ? -10.689 10.301 26.373 1.00 70.38 102 ALA A C 1
ATOM 831 O O . ALA A 1 102 ? -10.411 9.356 25.643 1.00 70.38 102 ALA A O 1
ATOM 832 N N . GLY A 1 103 ? -11.929 10.477 26.836 1.00 71.31 103 GLY A N 1
ATOM 833 C CA . GLY A 1 103 ? -13.050 9.579 26.510 1.00 71.31 103 GLY A CA 1
ATOM 834 C C . GLY A 1 103 ? -13.069 8.227 27.242 1.00 71.31 103 GLY A C 1
ATOM 835 O O . GLY A 1 103 ? -14.137 7.644 27.378 1.00 71.31 103 GLY A O 1
ATOM 836 N N . MET A 1 104 ? -11.947 7.767 27.810 1.00 78.38 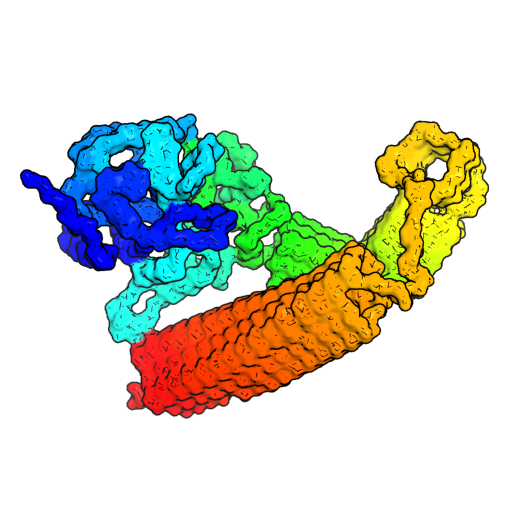104 MET A N 1
ATOM 837 C CA . MET A 1 104 ? -11.779 6.459 28.481 1.00 78.38 104 MET A CA 1
ATOM 838 C C . MET A 1 104 ? -12.545 6.276 29.822 1.00 78.38 104 MET A C 1
ATOM 840 O O . MET A 1 104 ? -12.119 5.528 30.696 1.00 78.38 104 MET A O 1
ATOM 844 N N . GLY A 1 105 ? -13.650 6.989 30.059 1.00 80.75 105 GLY A N 1
ATOM 845 C CA . GLY A 1 105 ? -14.580 6.708 31.169 1.00 80.75 105 GLY A CA 1
ATOM 846 C C . GLY A 1 105 ? -14.130 7.042 32.604 1.00 80.75 105 GLY A C 1
ATOM 847 O O . GLY A 1 105 ? -14.870 6.728 33.537 1.00 80.75 105 GLY A O 1
ATOM 848 N N . LYS A 1 106 ? -12.975 7.700 32.812 1.00 86.19 106 LYS A N 1
ATOM 849 C CA . LYS A 1 106 ? -12.409 8.040 34.144 1.00 86.19 106 LYS A CA 1
ATOM 850 C C . LYS A 1 106 ? -13.439 8.615 35.136 1.00 86.19 106 LYS A C 1
ATOM 852 O O . LYS A 1 106 ? -13.735 7.984 36.150 1.00 86.19 106 LYS A O 1
ATOM 857 N N . THR A 1 107 ? -14.036 9.766 34.816 1.00 84.31 107 THR A N 1
ATOM 858 C CA . THR A 1 107 ? -15.056 10.428 35.651 1.00 84.31 107 THR A CA 1
ATOM 859 C C . THR A 1 107 ? -16.302 9.559 35.842 1.00 84.31 107 THR A C 1
ATOM 861 O O . THR A 1 107 ? -16.878 9.517 36.929 1.00 84.31 107 THR A O 1
ATOM 864 N N . SER A 1 108 ? -16.708 8.808 34.811 1.00 86.06 108 SER A N 1
ATOM 865 C CA . SER A 1 108 ? -17.877 7.921 34.855 1.00 86.06 108 SER A CA 1
ATOM 866 C C . SER A 1 108 ? -17.704 6.788 35.872 1.00 86.06 108 SER A C 1
ATOM 868 O O . SER A 1 108 ? -18.638 6.488 36.617 1.00 86.06 108 SER A O 1
ATOM 870 N N . LEU A 1 109 ? -16.502 6.209 35.966 1.00 88.88 109 LEU A N 1
ATOM 871 C CA . LEU A 1 109 ? -16.156 5.207 36.977 1.00 88.88 109 LEU A CA 1
ATOM 872 C C . LEU A 1 109 ? -16.256 5.790 38.400 1.00 88.88 109 LEU A C 1
ATOM 874 O O . LEU A 1 109 ? -16.908 5.194 39.262 1.00 88.88 109 LEU A O 1
ATOM 878 N N . LEU A 1 110 ? -15.711 6.992 38.637 1.00 88.69 110 LEU A N 1
ATOM 879 C CA . LEU A 1 110 ? -15.815 7.670 39.940 1.00 88.69 110 LEU A CA 1
ATOM 880 C C . LEU A 1 110 ? -17.268 8.035 40.304 1.00 88.69 110 LEU A C 1
ATOM 882 O O . LEU A 1 110 ? -17.680 7.888 41.460 1.00 88.69 110 LEU A O 1
ATOM 886 N N . ALA A 1 111 ? -18.073 8.458 39.326 1.00 85.69 111 ALA A N 1
ATOM 887 C CA . ALA A 1 111 ? -19.493 8.739 39.521 1.00 85.69 111 ALA A CA 1
ATOM 888 C C . ALA A 1 111 ? -20.262 7.478 39.952 1.00 85.69 111 ALA A C 1
ATOM 890 O O . ALA A 1 111 ? -21.012 7.514 40.932 1.00 85.69 111 ALA A O 1
ATOM 891 N N . MET A 1 112 ? -20.029 6.338 39.293 1.00 86.94 112 MET A N 1
ATOM 892 C CA . MET A 1 112 ? -20.669 5.063 39.640 1.00 86.94 112 MET A CA 1
ATOM 893 C C . MET A 1 112 ? -20.297 4.577 41.049 1.00 86.94 112 MET A C 1
ATOM 895 O O . MET A 1 112 ? -21.172 4.101 41.780 1.00 86.94 112 MET A O 1
ATOM 899 N N . MET A 1 113 ? -19.049 4.782 41.489 1.00 87.06 113 MET A N 1
ATOM 900 C CA . MET A 1 113 ? -18.626 4.517 42.874 1.00 87.06 113 MET A CA 1
ATOM 901 C C . MET A 1 113 ? -19.439 5.338 43.891 1.00 87.06 113 MET A C 1
ATOM 903 O O . MET A 1 113 ? -19.898 4.797 44.901 1.00 87.06 113 MET A O 1
ATOM 907 N N . LYS A 1 114 ? -19.705 6.624 43.617 1.00 87.31 114 LYS A N 1
ATOM 908 C CA . LYS A 1 114 ? -20.557 7.455 44.487 1.00 87.31 114 LYS A CA 1
ATOM 909 C C . LYS A 1 114 ? -22.027 7.027 44.456 1.00 87.31 114 LYS A C 1
ATOM 911 O O . LYS A 1 114 ? -22.667 6.958 45.508 1.00 87.31 114 LYS A O 1
ATOM 916 N N . ILE A 1 115 ? -22.567 6.700 43.285 1.00 84.44 115 ILE A N 1
ATOM 917 C CA . ILE A 1 115 ? -23.964 6.257 43.138 1.00 84.44 115 ILE A CA 1
ATOM 918 C C . ILE A 1 115 ? -24.199 4.936 43.894 1.00 84.44 115 ILE A C 1
ATOM 920 O O . ILE A 1 115 ? -25.283 4.720 44.443 1.00 84.44 115 ILE A O 1
ATOM 924 N N . ALA A 1 116 ? -23.181 4.081 44.012 1.00 83.50 116 ALA A N 1
ATOM 925 C CA . ALA A 1 116 ? -23.236 2.868 44.822 1.00 83.50 116 ALA A CA 1
ATOM 926 C C . ALA A 1 116 ? -23.318 3.130 46.334 1.00 83.50 116 ALA A C 1
ATOM 928 O O . ALA A 1 116 ? -24.040 2.416 47.033 1.00 83.50 116 ALA A O 1
ATOM 929 N N . GLU A 1 117 ? -22.640 4.164 46.845 1.00 85.19 117 GLU A N 1
ATOM 930 C CA . GLU A 1 117 ? -22.738 4.577 48.253 1.00 85.19 117 GLU A CA 1
ATOM 931 C C . GLU A 1 117 ? -24.154 5.048 48.602 1.00 85.19 117 GLU A C 1
ATOM 933 O O . GLU A 1 117 ? -24.761 4.529 49.542 1.00 85.19 117 GLU A O 1
ATOM 938 N N . ILE A 1 118 ? -24.735 5.916 47.770 1.00 81.56 118 ILE A N 1
ATOM 939 C CA . ILE A 1 118 ? -26.120 6.406 47.905 1.00 81.56 118 ILE A CA 1
ATOM 940 C C . ILE A 1 118 ? -27.142 5.251 47.861 1.00 81.56 118 ILE A C 1
ATOM 942 O O . ILE A 1 118 ? -28.216 5.328 48.462 1.00 81.56 118 ILE A O 1
ATOM 946 N N . ASN A 1 119 ? -26.807 4.149 47.185 1.00 80.00 119 ASN A N 1
ATOM 947 C CA . ASN A 1 119 ? -27.657 2.964 47.049 1.00 80.00 119 ASN A CA 1
ATOM 948 C C . ASN A 1 119 ? -27.236 1.777 47.936 1.00 80.00 119 ASN A C 1
ATOM 950 O O . ASN A 1 119 ? -27.708 0.659 47.732 1.00 80.00 119 ASN A O 1
ATOM 954 N N . SER A 1 120 ? -26.408 2.012 48.964 1.00 82.12 120 SER A N 1
ATOM 955 C CA . SER A 1 120 ? -26.002 1.007 49.965 1.00 82.12 120 SER A CA 1
ATOM 956 C C . SER A 1 120 ? -25.322 -0.254 49.398 1.00 82.12 120 SER A C 1
ATOM 958 O O . SER A 1 120 ? -25.356 -1.314 50.026 1.00 82.12 120 SER A O 1
ATOM 960 N N . LEU A 1 121 ? -24.663 -0.145 48.239 1.00 79.62 121 LEU A N 1
ATOM 961 C CA . LEU A 1 121 ? -23.805 -1.189 47.652 1.00 79.62 121 LEU A CA 1
ATOM 962 C C . LEU A 1 121 ? -22.312 -0.982 47.992 1.00 79.62 121 LEU A C 1
ATOM 964 O O . LEU A 1 121 ? -21.442 -1.582 47.375 1.00 79.62 121 LEU A O 1
ATOM 968 N N . TRP A 1 122 ? -22.035 -0.143 48.991 1.00 80.88 122 TRP A N 1
ATOM 969 C CA . TRP A 1 122 ? -20.720 0.352 49.416 1.00 80.88 122 TRP A CA 1
ATOM 970 C C . TRP A 1 122 ? -20.408 -0.082 50.868 1.00 80.88 122 TRP A C 1
ATOM 972 O O . TRP A 1 122 ? -21.342 -0.445 51.596 1.00 80.88 122 TRP A O 1
ATOM 982 N N . PRO A 1 123 ? -19.147 -0.047 51.356 1.00 77.06 123 PRO A N 1
ATOM 983 C CA . PRO A 1 123 ? -18.842 -0.409 52.740 1.00 77.06 123 PRO A CA 1
ATOM 984 C C . PRO A 1 123 ? -19.611 0.452 53.759 1.00 77.06 123 PRO A C 1
ATOM 986 O O . PRO A 1 123 ? -19.344 1.641 53.901 1.00 77.06 123 PRO A O 1
ATOM 989 N N . LYS A 1 124 ? -20.510 -0.157 54.548 1.00 72.62 124 LYS A N 1
ATOM 990 C CA . LYS A 1 124 ? -21.416 0.537 55.500 1.00 72.62 124 LYS A CA 1
ATOM 991 C C . LYS A 1 124 ? -20.742 1.503 56.490 1.00 72.62 124 LYS A C 1
ATOM 993 O O . LYS A 1 124 ? -21.401 2.390 57.021 1.00 72.62 124 LYS A O 1
ATOM 998 N N . ASN A 1 125 ? -19.454 1.308 56.771 1.00 80.62 125 ASN A N 1
ATOM 999 C CA . ASN A 1 125 ? -18.680 2.117 57.716 1.00 80.62 125 ASN A CA 1
ATOM 1000 C C . ASN A 1 125 ? -17.878 3.254 57.059 1.00 80.62 125 ASN A C 1
ATOM 1002 O O . ASN A 1 125 ? -17.226 4.004 57.787 1.00 80.62 125 ASN A O 1
ATOM 1006 N N . TYR A 1 126 ? -17.906 3.386 55.730 1.00 85.50 126 TYR A N 1
ATOM 1007 C CA . TYR A 1 126 ? -17.083 4.329 54.975 1.00 85.50 126 TYR A CA 1
ATOM 1008 C C . TYR A 1 126 ? -17.931 5.195 54.044 1.00 85.50 126 TYR A C 1
ATOM 1010 O O . TYR A 1 126 ? -18.905 4.727 53.462 1.00 85.50 126 TYR A O 1
ATOM 1018 N N . LYS A 1 127 ? -17.543 6.460 53.882 1.00 88.06 127 LYS A N 1
ATOM 1019 C CA . LYS A 1 127 ? -18.182 7.399 52.952 1.00 88.06 127 LYS A CA 1
ATOM 1020 C C . LYS A 1 127 ? -17.408 7.494 51.648 1.00 88.06 127 LYS A C 1
ATOM 1022 O O . LYS A 1 127 ? -16.179 7.500 51.674 1.00 88.06 127 LYS A O 1
ATOM 1027 N N . CYS A 1 128 ? -18.128 7.622 50.544 1.00 88.44 128 CYS A N 1
ATOM 1028 C CA . CYS A 1 128 ? -17.592 7.981 49.239 1.00 88.44 128 CYS A CA 1
ATOM 1029 C C . CYS A 1 128 ? -17.777 9.488 49.030 1.00 88.44 128 CYS A C 1
ATOM 1031 O O . CYS A 1 128 ? -18.897 9.999 49.130 1.00 88.44 128 CYS A O 1
ATOM 1033 N N . VAL A 1 129 ? -16.697 10.210 48.742 1.00 89.81 129 VAL A N 1
ATOM 1034 C CA . VAL A 1 129 ? -16.732 11.655 48.474 1.00 89.81 129 VAL A CA 1
ATOM 1035 C C . VAL A 1 129 ? -16.017 11.919 47.150 1.00 89.81 129 VAL A C 1
ATOM 1037 O O . VAL A 1 129 ? -14.788 11.870 47.143 1.00 89.81 129 VAL A O 1
ATOM 1040 N N . PRO A 1 130 ? -16.741 12.157 46.042 1.00 87.81 130 PRO A N 1
ATOM 1041 C CA . PRO A 1 130 ? -16.149 12.754 44.857 1.00 87.81 130 PRO A CA 1
ATOM 1042 C C . PRO A 1 130 ? -15.865 14.236 45.097 1.00 87.81 130 PRO A C 1
ATOM 1044 O O . PRO A 1 130 ? -16.552 14.884 45.890 1.00 87.81 130 PRO A O 1
ATOM 1047 N N . LEU A 1 131 ? -14.849 14.742 44.411 1.00 86.50 131 LEU A N 1
ATOM 1048 C CA . LEU A 1 131 ? -14.496 16.150 44.344 1.00 86.50 131 LEU A CA 1
ATOM 1049 C C . LEU A 1 131 ? -13.698 16.367 43.055 1.00 86.50 131 LEU A C 1
ATOM 1051 O O . LEU A 1 131 ? -12.600 15.822 42.921 1.00 86.50 131 LEU A O 1
ATOM 1055 N N . LYS A 1 132 ? -14.225 17.146 42.104 1.00 81.94 132 LYS A N 1
ATOM 1056 C CA . LYS A 1 132 ? -13.429 17.583 40.948 1.00 81.94 132 LYS A CA 1
ATOM 1057 C C . LYS A 1 132 ? -12.321 18.531 41.408 1.00 81.94 132 LYS A C 1
ATOM 1059 O O . LYS A 1 132 ? -12.576 19.427 42.223 1.00 81.94 132 LYS A O 1
ATOM 1064 N N . ILE A 1 133 ? -11.100 18.309 40.920 1.00 82.12 133 ILE A N 1
ATOM 1065 C CA . ILE A 1 133 ? -9.933 19.092 41.330 1.00 82.12 133 ILE A CA 1
ATOM 1066 C C . ILE A 1 133 ? -10.059 20.535 40.807 1.00 82.12 133 ILE A C 1
ATOM 1068 O O . ILE A 1 133 ? -10.565 20.808 39.722 1.00 82.12 133 ILE A O 1
ATOM 1072 N N . SER A 1 134 ? -9.676 21.477 41.664 1.00 75.62 134 SER A N 1
ATOM 1073 C CA . SER A 1 134 ? -9.976 22.907 41.583 1.00 75.62 134 SER A CA 1
ATOM 1074 C C . SER A 1 134 ? -8.990 23.702 42.441 1.00 75.62 134 SER A C 1
ATOM 1076 O O . SER A 1 134 ? -8.435 23.167 43.406 1.00 75.62 134 SER A O 1
ATOM 1078 N N . LYS A 1 135 ? -8.835 25.011 42.197 1.00 73.62 135 LYS A N 1
ATOM 1079 C CA . LYS A 1 135 ? -7.887 25.862 42.950 1.00 73.62 135 LYS A CA 1
ATOM 1080 C C . LYS A 1 135 ? -8.020 25.721 44.477 1.00 73.62 135 LYS A C 1
ATOM 1082 O O . LYS A 1 135 ? -7.019 25.553 45.176 1.00 73.62 135 LYS A O 1
ATOM 1087 N N . ASP A 1 136 ? -9.254 25.662 44.977 1.00 80.62 136 ASP A N 1
ATOM 1088 C CA . ASP A 1 136 ? -9.627 25.562 46.396 1.00 80.62 136 ASP A CA 1
ATOM 1089 C C . ASP A 1 136 ? -9.725 24.125 46.968 1.00 80.62 136 ASP A C 1
ATOM 1091 O O . ASP A 1 136 ? -10.038 23.942 48.151 1.00 80.62 136 ASP A O 1
ATOM 1095 N N . SER A 1 137 ? -9.426 23.094 46.167 1.00 84.81 137 SER A N 1
ATOM 1096 C CA . SER A 1 137 ? -9.546 21.673 46.539 1.00 84.81 137 SER A CA 1
ATOM 1097 C C . SER A 1 137 ? -8.859 21.314 47.856 1.00 84.81 137 SER A C 1
ATOM 1099 O O . SER A 1 137 ? -9.444 20.620 48.687 1.00 84.81 137 SER A O 1
ATOM 1101 N N . ILE A 1 138 ? -7.649 21.826 48.093 1.00 86.94 138 ILE A N 1
ATOM 1102 C CA . ILE A 1 138 ? -6.879 21.586 49.324 1.00 86.94 138 ILE A CA 1
ATOM 1103 C C . ILE A 1 138 ? -7.695 21.956 50.575 1.00 86.94 138 ILE A C 1
ATOM 1105 O O . ILE A 1 138 ? -7.731 21.204 51.552 1.00 86.94 138 ILE A O 1
ATOM 1109 N N . ASP A 1 139 ? -8.396 23.088 50.550 1.00 85.94 139 ASP A N 1
ATOM 1110 C CA . ASP A 1 139 ? -9.176 23.559 51.691 1.00 85.94 139 ASP A CA 1
ATOM 1111 C C . ASP A 1 139 ? -10.519 22.840 51.818 1.00 85.94 139 ASP A C 1
ATOM 1113 O O . ASP A 1 139 ? -10.962 22.578 52.940 1.00 85.94 139 ASP A O 1
ATOM 1117 N N . ARG A 1 140 ? -11.138 22.442 50.702 1.00 87.88 140 ARG A N 1
ATOM 1118 C CA . ARG A 1 140 ? -12.306 21.546 50.706 1.00 87.88 140 ARG A CA 1
ATOM 1119 C C . ARG A 1 140 ? -11.948 20.197 51.351 1.00 87.88 140 ARG A C 1
ATOM 1121 O O . ARG A 1 140 ? -12.634 19.775 52.282 1.00 87.88 140 ARG A O 1
ATOM 1128 N N . ILE A 1 141 ? -10.807 19.598 50.990 1.00 90.56 141 ILE A N 1
ATOM 1129 C CA . ILE A 1 141 ? -10.260 18.348 51.566 1.00 90.56 141 ILE A CA 1
ATOM 1130 C C . ILE A 1 141 ? -9.926 18.483 53.066 1.00 90.56 141 ILE A C 1
ATOM 1132 O O . ILE A 1 141 ? -10.159 17.550 53.847 1.00 90.56 141 ILE A O 1
ATOM 1136 N N . LYS A 1 142 ? -9.396 19.633 53.509 1.00 88.81 142 LYS A N 1
ATOM 1137 C CA . LYS A 1 142 ? -9.161 19.922 54.940 1.00 88.81 142 LYS A CA 1
ATOM 1138 C C . LYS A 1 142 ? -10.473 20.037 55.732 1.00 88.81 142 LYS A C 1
ATOM 1140 O O . LYS A 1 142 ? -10.525 19.576 56.870 1.00 88.81 142 LYS A O 1
ATOM 1145 N N . LYS A 1 143 ? -11.532 20.606 55.139 1.00 91.12 143 LYS A N 1
ATOM 1146 C CA . LYS A 1 143 ? -12.852 20.826 55.771 1.00 91.12 143 LYS A CA 1
ATOM 1147 C C . LYS A 1 143 ? -13.723 19.557 55.875 1.00 91.12 143 LYS A C 1
ATOM 1149 O O . LYS A 1 143 ? -14.739 19.580 56.573 1.00 91.12 143 LYS A O 1
ATOM 1154 N N . LEU A 1 144 ? -13.345 18.444 55.233 1.00 88.88 144 LEU A N 1
ATOM 1155 C CA . LEU A 1 144 ? -14.101 17.182 55.274 1.00 88.88 144 LEU A CA 1
ATOM 1156 C C . LEU A 1 144 ? -14.243 16.620 56.702 1.00 88.88 144 LEU A C 1
ATOM 1158 O O . LEU A 1 144 ? -13.262 16.318 57.384 1.00 88.88 144 LEU A O 1
ATOM 1162 N N . LYS A 1 145 ? -15.485 16.393 57.145 1.00 86.94 145 LYS A N 1
ATOM 1163 C CA . LYS A 1 145 ? -15.784 15.769 58.446 1.00 86.94 145 LYS A CA 1
ATOM 1164 C C . LYS A 1 145 ? -15.650 14.243 58.367 1.00 86.94 145 LYS A C 1
ATOM 1166 O O . LYS A 1 145 ? -16.204 13.617 57.470 1.00 86.94 145 LYS A O 1
ATOM 1171 N N . GLY A 1 146 ? -14.976 13.638 59.349 1.00 86.00 146 GLY A N 1
ATOM 1172 C CA . GLY A 1 146 ? -14.892 12.174 59.495 1.00 86.00 146 GLY A CA 1
ATOM 1173 C C . GLY A 1 146 ? -13.836 11.469 58.631 1.00 86.00 146 GLY A C 1
ATOM 1174 O O . GLY A 1 146 ? -13.951 10.264 58.424 1.00 86.00 146 GLY A O 1
ATOM 1175 N N . ARG A 1 147 ? -12.805 12.194 58.163 1.00 88.94 147 ARG A N 1
ATOM 1176 C CA . ARG A 1 147 ? -11.821 11.762 57.140 1.00 88.94 147 ARG A CA 1
ATOM 1177 C C . ARG A 1 147 ? -11.270 10.337 57.300 1.00 88.94 147 ARG A C 1
ATOM 1179 O O 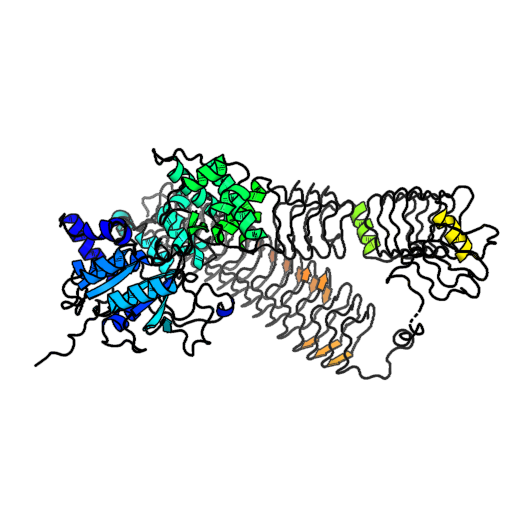. ARG A 1 147 ? -11.163 9.622 56.312 1.00 88.94 147 ARG A O 1
ATOM 1186 N N . ALA A 1 148 ? -11.027 9.872 58.528 1.00 86.62 148 ALA A N 1
ATOM 1187 C CA . ALA A 1 148 ? -10.544 8.511 58.808 1.00 86.62 148 ALA A CA 1
ATOM 1188 C C . ALA A 1 148 ? -11.489 7.372 58.344 1.00 86.62 148 ALA A C 1
ATOM 1190 O O . ALA A 1 148 ? -11.115 6.201 58.401 1.00 86.62 148 ALA A O 1
ATOM 1191 N N . ARG A 1 149 ? -12.709 7.701 57.894 1.00 88.25 149 ARG A N 1
ATOM 1192 C CA . ARG A 1 149 ? -13.684 6.802 57.255 1.00 88.25 149 ARG A CA 1
ATOM 1193 C C . ARG A 1 149 ? -14.098 7.275 55.849 1.00 88.25 149 ARG A C 1
ATOM 1195 O O . ARG A 1 149 ? -15.115 6.827 55.331 1.00 88.25 149 ARG A O 1
ATOM 1202 N N . THR A 1 150 ? -13.338 8.169 55.221 1.00 91.25 150 THR A N 1
ATOM 1203 C CA . THR A 1 150 ? -13.613 8.696 53.876 1.00 91.25 150 THR A CA 1
ATOM 1204 C C . THR A 1 150 ? -12.723 8.022 52.837 1.00 91.25 150 THR A C 1
ATOM 1206 O O . THR A 1 150 ? -11.496 8.059 52.952 1.00 91.25 150 THR A O 1
ATOM 1209 N N . VAL A 1 151 ? -13.352 7.453 51.810 1.00 92.00 151 VAL A N 1
ATOM 1210 C CA . VAL A 1 151 ? -12.744 7.205 50.501 1.00 92.00 151 VAL A CA 1
ATOM 1211 C C . VAL A 1 151 ? -12.985 8.461 49.668 1.00 92.00 151 VAL A C 1
ATOM 1213 O O . VAL A 1 151 ? -14.132 8.846 49.429 1.00 92.00 151 VAL A O 1
ATOM 1216 N N . LEU A 1 152 ? -11.902 9.133 49.300 1.00 93.50 152 LEU A N 1
ATOM 1217 C CA . LEU A 1 152 ? -11.921 10.375 48.538 1.00 93.50 152 LEU A CA 1
ATOM 1218 C C . LEU A 1 152 ? -11.622 10.064 47.069 1.00 93.50 152 LEU A C 1
ATOM 1220 O O . LEU A 1 152 ? -10.635 9.389 46.784 1.00 93.50 152 LEU A O 1
ATOM 1224 N N . LEU A 1 153 ? -12.461 10.543 46.157 1.00 92.75 153 LEU A N 1
ATOM 1225 C CA . LEU A 1 153 ? -12.268 10.412 44.716 1.00 92.75 153 LEU A CA 1
ATOM 1226 C C . LEU A 1 153 ? -11.977 11.810 44.165 1.00 92.75 153 LEU A C 1
ATOM 1228 O O . LEU A 1 153 ? -12.852 12.673 44.202 1.00 92.75 153 LEU A O 1
ATOM 1232 N N . LEU A 1 154 ? -10.743 12.043 43.728 1.00 91.00 154 LEU A N 1
ATOM 1233 C CA . LEU A 1 154 ? -10.308 13.309 43.148 1.00 91.00 154 LEU A CA 1
ATOM 1234 C C . LEU A 1 154 ? -10.329 13.187 41.623 1.00 91.00 154 LEU A C 1
ATOM 1236 O O . LEU A 1 154 ? -9.523 12.449 41.052 1.00 91.00 154 LEU A O 1
ATOM 1240 N N . ASP A 1 155 ? -11.277 13.875 40.987 1.00 86.81 155 ASP A N 1
ATOM 1241 C CA . ASP A 1 155 ? -11.497 13.769 39.541 1.00 86.81 155 ASP A CA 1
ATOM 1242 C C . ASP A 1 155 ? -10.715 14.820 38.742 1.00 86.81 155 ASP A C 1
ATOM 1244 O O . ASP A 1 155 ? -10.528 15.946 39.209 1.00 86.81 155 ASP A O 1
ATOM 1248 N N . ALA A 1 156 ? -10.312 14.438 37.526 1.00 76.88 156 ALA A N 1
ATOM 1249 C CA . ALA A 1 156 ? -9.667 15.292 36.525 1.00 76.88 156 ALA A CA 1
ATOM 1250 C C . ALA A 1 156 ? -8.466 16.118 37.044 1.00 76.88 156 ALA A C 1
ATOM 1252 O O . ALA A 1 156 ? -8.461 17.347 36.982 1.00 76.88 156 ALA A O 1
ATOM 1253 N N . LEU A 1 157 ? -7.404 15.446 37.517 1.00 78.75 157 LEU A N 1
ATOM 1254 C CA . LEU A 1 157 ? -6.139 16.122 37.859 1.00 78.75 157 LEU A CA 1
ATOM 1255 C C . LEU A 1 157 ? -5.538 16.847 36.644 1.00 78.75 157 LEU A C 1
ATOM 1257 O O . LEU A 1 157 ? -4.908 17.886 36.809 1.00 78.75 157 LEU A O 1
ATOM 1261 N N . ASP A 1 158 ? -5.804 16.349 35.432 1.00 68.06 158 ASP A N 1
ATOM 1262 C CA . ASP A 1 158 ? -5.388 16.980 34.178 1.00 68.06 158 ASP A CA 1
ATOM 1263 C C . ASP A 1 158 ? -6.138 18.274 33.806 1.00 68.06 158 ASP A C 1
ATOM 1265 O O . ASP A 1 158 ? -5.851 18.857 32.761 1.00 68.06 158 ASP A O 1
ATOM 1269 N N . GLU A 1 159 ? -7.051 18.748 34.661 1.00 67.12 159 GLU A N 1
ATOM 1270 C CA . GLU A 1 159 ? -7.811 19.993 34.484 1.00 67.12 159 GLU A CA 1
ATOM 1271 C C . GLU A 1 159 ? -7.562 21.035 35.604 1.00 67.12 159 GLU A C 1
ATOM 1273 O O . GLU A 1 159 ? -8.229 22.072 35.646 1.00 67.12 159 GLU A O 1
ATOM 1278 N N . ASP A 1 160 ? -6.602 20.818 36.518 1.00 67.81 160 ASP A N 1
ATOM 1279 C CA . ASP A 1 160 ? -6.312 21.780 37.596 1.00 67.81 160 ASP A CA 1
ATOM 1280 C C . ASP A 1 160 ? -5.536 23.014 37.101 1.00 67.81 160 ASP A C 1
ATOM 1282 O O . ASP A 1 160 ? -4.313 23.086 37.176 1.00 67.81 160 ASP A O 1
ATOM 1286 N N . VAL A 1 161 ? -6.263 24.065 36.714 1.00 53.41 161 VAL A N 1
ATOM 1287 C CA . VAL A 1 161 ? -5.735 25.393 36.311 1.00 53.41 161 VAL A CA 1
ATOM 1288 C C . VAL A 1 161 ? -4.964 26.131 37.438 1.00 53.41 161 VAL A C 1
ATOM 1290 O O . VAL A 1 161 ? -4.673 27.324 37.334 1.00 53.41 161 VAL A O 1
ATOM 1293 N N . SER A 1 162 ? -4.666 25.489 38.574 1.00 53.69 162 SER A N 1
ATOM 1294 C CA . SER A 1 162 ? -3.697 25.962 39.580 1.00 53.69 162 SER A CA 1
ATOM 1295 C C . SER A 1 162 ? -2.438 25.105 39.726 1.00 53.69 162 SER A C 1
ATOM 1297 O O . SER A 1 162 ? -1.618 25.415 40.585 1.00 53.69 162 SER A O 1
ATOM 1299 N N . SER A 1 163 ? -2.251 24.067 38.906 1.00 52.66 163 SER A N 1
ATOM 1300 C CA . SER A 1 163 ? -1.002 23.295 38.857 1.00 52.66 163 SER A CA 1
ATOM 1301 C C . SER A 1 163 ? 0.021 23.842 37.858 1.00 52.66 163 SER A C 1
ATOM 1303 O O . SER A 1 163 ? 1.149 23.372 37.855 1.00 52.66 163 SER A O 1
ATOM 1305 N N . PHE A 1 164 ? -0.365 24.790 36.997 1.00 51.56 164 PHE A N 1
ATOM 1306 C CA . PHE A 1 164 ? 0.345 25.079 35.743 1.00 51.56 164 PHE A CA 1
ATOM 1307 C C . PHE A 1 164 ? 1.771 25.645 35.912 1.00 51.56 164 PHE A C 1
ATOM 1309 O O . PHE A 1 164 ? 2.589 25.468 35.015 1.00 51.56 164 PHE A O 1
ATOM 1316 N N . ASP A 1 165 ? 2.088 26.250 37.063 1.00 55.06 165 ASP A N 1
ATOM 1317 C CA . ASP A 1 165 ? 3.435 26.757 37.383 1.00 55.06 165 ASP A CA 1
ATOM 1318 C C . ASP A 1 165 ? 4.304 25.747 38.174 1.00 55.06 165 ASP A C 1
ATOM 1320 O O . ASP A 1 165 ? 5.531 25.809 38.121 1.00 55.06 165 ASP A O 1
ATOM 1324 N N . ASP A 1 166 ? 3.684 24.819 38.918 1.00 67.69 166 ASP A N 1
ATOM 1325 C CA . ASP A 1 166 ? 4.352 23.790 39.737 1.00 67.69 166 ASP A CA 1
ATOM 1326 C C . ASP A 1 166 ? 3.429 22.574 39.950 1.00 67.69 166 ASP A C 1
ATOM 1328 O O . ASP A 1 166 ? 2.683 22.471 40.931 1.00 67.69 166 ASP A O 1
ATOM 1332 N N . ILE A 1 167 ? 3.476 21.633 39.004 1.00 70.12 167 ILE A N 1
ATOM 1333 C CA . ILE A 1 167 ? 2.641 20.426 39.029 1.00 70.12 167 ILE A CA 1
ATOM 1334 C C . ILE A 1 167 ? 3.058 19.487 40.170 1.00 70.12 167 ILE A C 1
ATOM 1336 O O . ILE A 1 167 ? 2.193 18.929 40.848 1.00 70.12 167 ILE A O 1
ATOM 1340 N N . GLU A 1 168 ? 4.360 19.297 40.405 1.00 72.88 168 GLU A N 1
ATOM 1341 C CA . GLU A 1 168 ? 4.831 18.329 41.402 1.00 72.88 168 GLU A CA 1
ATOM 1342 C C . GLU A 1 168 ? 4.537 18.816 42.825 1.00 72.88 168 GLU A C 1
ATOM 1344 O O . GLU A 1 168 ? 3.954 18.065 43.614 1.00 72.88 168 GLU A O 1
ATOM 1349 N N . GLY A 1 169 ? 4.829 20.082 43.139 1.00 77.19 169 GLY A N 1
ATOM 1350 C CA . GLY A 1 169 ? 4.472 20.695 44.415 1.00 77.19 169 GLY A CA 1
ATOM 1351 C C . GLY A 1 169 ? 2.963 20.688 44.647 1.00 77.19 169 GLY A C 1
ATOM 1352 O O . GLY A 1 169 ? 2.512 20.270 45.717 1.00 77.19 169 GLY A O 1
ATOM 1353 N N . ARG A 1 170 ? 2.156 21.025 43.630 1.00 82.38 170 ARG A N 1
ATOM 1354 C CA . ARG A 1 170 ? 0.685 20.971 43.710 1.00 82.38 170 ARG A CA 1
ATOM 1355 C C . ARG A 1 170 ? 0.160 19.561 43.996 1.00 82.38 170 ARG A C 1
ATOM 1357 O O . ARG A 1 170 ? -0.725 19.408 44.843 1.00 82.38 170 ARG A O 1
ATOM 1364 N N . ILE A 1 171 ? 0.703 18.526 43.348 1.00 84.06 171 ILE A N 1
ATOM 1365 C CA . ILE A 1 171 ? 0.333 17.130 43.632 1.00 84.06 171 ILE A CA 1
ATOM 1366 C C . ILE A 1 171 ? 0.781 16.732 45.044 1.00 84.06 171 ILE A C 1
ATOM 1368 O O . ILE A 1 171 ? -0.015 16.166 45.795 1.00 84.06 171 ILE A O 1
ATOM 1372 N N . VAL A 1 172 ? 2.010 17.062 45.452 1.00 86.06 172 VAL A N 1
ATOM 1373 C CA . VAL A 1 172 ? 2.521 16.787 46.807 1.00 86.06 172 VAL A CA 1
ATOM 1374 C C . VAL A 1 172 ? 1.650 17.447 47.880 1.00 86.06 172 VAL A C 1
ATOM 1376 O O . VAL A 1 172 ? 1.390 16.820 48.910 1.00 86.06 172 VAL A O 1
ATOM 1379 N N . ASP A 1 173 ? 1.120 18.645 47.636 1.00 86.75 173 ASP A N 1
ATOM 1380 C CA . ASP A 1 173 ? 0.232 19.342 48.570 1.00 86.75 173 ASP A CA 1
ATOM 1381 C C . ASP A 1 173 ? -1.194 18.772 48.621 1.00 86.75 173 ASP A C 1
ATOM 1383 O O . ASP A 1 173 ? -1.784 18.673 49.704 1.00 86.75 173 ASP A O 1
ATOM 1387 N N . LEU A 1 174 ? -1.731 18.290 47.496 1.00 88.56 174 LEU A N 1
ATOM 1388 C CA . LEU A 1 174 ? -2.956 17.482 47.488 1.00 88.56 174 LEU A CA 1
ATOM 1389 C C . LEU A 1 174 ? -2.746 16.173 48.276 1.00 88.56 174 LEU A C 1
ATOM 1391 O O . LEU A 1 174 ? -3.532 15.851 49.174 1.00 88.56 174 LEU A O 1
ATOM 1395 N N . LEU A 1 175 ? -1.647 15.451 48.037 1.00 89.56 175 LEU A N 1
ATOM 1396 C CA . LEU A 1 175 ? -1.277 14.241 48.785 1.00 89.56 175 LEU A CA 1
ATOM 1397 C C . LEU A 1 175 ? -1.112 14.533 50.292 1.00 89.56 175 LEU A C 1
ATOM 1399 O O . LEU A 1 175 ? -1.655 13.806 51.127 1.00 89.56 175 LEU A O 1
ATOM 1403 N N . ASN A 1 176 ? -0.473 15.649 50.660 1.00 89.81 176 ASN A N 1
ATOM 1404 C CA . ASN A 1 176 ? -0.379 16.125 52.044 1.00 89.81 176 ASN A CA 1
ATOM 1405 C C . ASN A 1 176 ? -1.762 16.368 52.663 1.00 89.81 176 ASN A C 1
ATOM 1407 O O . ASN A 1 176 ? -2.044 15.877 53.762 1.00 89.81 176 ASN A O 1
ATOM 1411 N N . ALA A 1 177 ? -2.645 17.091 51.967 1.00 90.69 177 ALA A N 1
ATOM 1412 C CA . ALA A 1 177 ? -3.991 17.395 52.445 1.00 90.69 177 ALA A CA 1
ATOM 1413 C C . ALA A 1 177 ? -4.813 16.119 52.688 1.00 90.69 177 ALA A C 1
ATOM 1415 O O . ALA A 1 177 ? -5.541 16.031 53.687 1.00 90.69 177 ALA A O 1
ATOM 1416 N N . THR A 1 178 ? -4.666 15.105 51.830 1.00 92.00 178 THR A N 1
ATOM 1417 C CA . THR A 1 178 ? -5.416 13.844 51.920 1.00 92.00 178 THR A CA 1
ATOM 1418 C C . THR A 1 178 ? -4.918 12.858 52.983 1.00 92.00 178 THR A C 1
ATOM 1420 O O . THR A 1 178 ? -5.663 11.932 53.294 1.00 92.00 178 THR A O 1
ATOM 1423 N N . LYS A 1 179 ? -3.758 13.062 53.635 1.00 87.19 179 LYS A N 1
ATOM 1424 C CA . LYS A 1 179 ? -3.142 12.131 54.625 1.00 87.19 179 LYS A CA 1
ATOM 1425 C C . LYS A 1 179 ? -4.064 11.572 55.724 1.00 87.19 179 LYS A C 1
ATOM 1427 O O . LYS A 1 179 ? -3.789 10.497 56.262 1.00 87.19 179 LYS A O 1
ATOM 1432 N N . GLY A 1 180 ? -5.132 12.295 56.078 1.00 84.38 180 GLY A N 1
ATOM 1433 C CA . GLY A 1 180 ? -6.142 11.875 57.060 1.00 84.38 180 GLY A CA 1
ATOM 1434 C C . GLY A 1 180 ? -7.339 11.091 56.500 1.00 84.38 180 GLY A C 1
ATOM 1435 O O . GLY A 1 180 ? -8.221 10.736 57.280 1.00 84.38 180 GLY A O 1
ATOM 1436 N N . CYS A 1 181 ? -7.404 10.860 55.188 1.00 89.56 181 CYS A N 1
ATOM 1437 C CA . CYS A 1 181 ? -8.414 10.028 54.531 1.00 89.56 181 CYS A CA 1
ATOM 1438 C C . CYS A 1 181 ? -8.072 8.534 54.678 1.00 89.56 181 CYS A C 1
ATOM 1440 O O . CYS A 1 181 ? -6.926 8.171 54.952 1.00 89.56 181 CYS A O 1
ATOM 1442 N N . TYR A 1 182 ? -9.058 7.653 54.502 1.00 89.62 182 TYR A N 1
ATOM 1443 C CA . TYR A 1 182 ? -8.839 6.202 54.556 1.00 89.62 182 TYR A CA 1
ATOM 1444 C C . TYR A 1 182 ? -8.183 5.671 53.271 1.00 89.62 182 TYR A C 1
ATOM 1446 O O . TYR A 1 182 ? -7.226 4.889 53.320 1.00 89.62 182 TYR A O 1
ATOM 1454 N N . ARG A 1 183 ? -8.700 6.134 52.128 1.00 90.75 183 ARG A N 1
ATOM 1455 C CA . ARG A 1 183 ? -8.245 5.831 50.767 1.00 90.75 183 ARG A CA 1
ATOM 1456 C C . ARG A 1 183 ? -8.446 7.051 49.875 1.00 90.75 183 ARG A C 1
ATOM 1458 O O . ARG A 1 183 ? -9.356 7.844 50.128 1.00 90.75 183 ARG A O 1
ATOM 1465 N N . VAL A 1 184 ? -7.620 7.171 48.843 1.00 92.50 184 VAL A N 1
ATOM 1466 C CA . VAL A 1 184 ? -7.731 8.206 47.810 1.00 92.50 184 VAL A CA 1
ATOM 1467 C C . VAL A 1 184 ? -7.604 7.551 46.439 1.00 92.50 184 VAL A C 1
ATOM 1469 O O . VAL A 1 184 ? -6.688 6.761 46.226 1.00 92.50 184 VAL A O 1
ATOM 1472 N N . VAL A 1 185 ? -8.498 7.889 45.519 1.00 92.50 185 VAL A N 1
ATOM 1473 C CA . VAL A 1 185 ? -8.355 7.596 44.087 1.00 92.50 185 VAL A CA 1
ATOM 1474 C C . VAL A 1 185 ? -8.200 8.931 43.367 1.00 92.50 185 VAL A C 1
ATOM 1476 O O . VAL A 1 185 ? -8.928 9.870 43.688 1.00 92.50 185 VAL A O 1
ATOM 1479 N N . ILE A 1 186 ? -7.249 9.030 42.441 1.00 91.69 186 ILE A N 1
ATOM 1480 C CA . ILE A 1 186 ? -6.971 10.237 41.654 1.00 91.69 186 ILE A CA 1
ATOM 1481 C C . ILE A 1 186 ? -6.980 9.850 40.176 1.00 91.69 186 ILE A C 1
ATOM 1483 O O . ILE A 1 186 ? -6.215 8.981 39.769 1.00 91.69 186 ILE A O 1
ATOM 1487 N N . THR A 1 187 ? -7.828 10.467 39.359 1.00 89.75 187 THR A N 1
ATOM 1488 C CA . THR A 1 187 ? -7.857 10.213 37.905 1.00 89.75 187 THR A CA 1
ATOM 1489 C C . THR A 1 187 ? -7.056 11.254 37.135 1.00 89.75 187 THR A C 1
ATOM 1491 O O . THR A 1 187 ? -7.136 12.443 37.450 1.00 89.75 187 THR A O 1
ATOM 1494 N N . CYS A 1 188 ? -6.335 10.828 36.095 1.00 83.88 188 CYS A N 1
ATOM 1495 C CA . CYS A 1 188 ? -5.544 11.727 35.253 1.00 83.88 188 CYS A CA 1
ATOM 1496 C C . CYS A 1 188 ? -5.346 11.187 33.820 1.00 83.88 188 CYS A C 1
ATOM 1498 O O . CYS A 1 188 ? -5.700 10.040 33.534 1.00 83.88 188 CYS A O 1
ATOM 1500 N N . ARG A 1 189 ? -4.772 11.989 32.911 1.00 77.00 189 ARG A N 1
ATOM 1501 C CA . ARG A 1 189 ? -4.300 11.511 31.595 1.00 77.00 189 ARG A CA 1
ATOM 1502 C C . ARG A 1 189 ? -2.934 10.834 31.682 1.00 77.00 189 ARG A C 1
ATOM 1504 O O . ARG A 1 189 ? -2.090 11.252 32.469 1.00 77.00 189 ARG A O 1
ATOM 1511 N N . ASN A 1 190 ? -2.715 9.838 30.818 1.00 71.06 190 ASN A N 1
ATOM 1512 C CA . ASN A 1 190 ? -1.484 9.037 30.745 1.00 71.06 190 ASN A CA 1
ATOM 1513 C C . ASN A 1 190 ? -0.210 9.904 30.690 1.00 71.06 190 ASN A C 1
ATOM 1515 O O . ASN A 1 190 ? 0.767 9.621 31.372 1.00 71.06 190 ASN A O 1
ATOM 1519 N N . GLN A 1 191 ? -0.259 11.001 29.930 1.00 62.62 191 GLN A N 1
ATOM 1520 C CA . GLN A 1 191 ? 0.869 11.905 29.669 1.00 62.62 191 GLN A CA 1
ATOM 1521 C C . GLN A 1 191 ? 1.035 13.053 30.691 1.00 62.62 191 GLN A C 1
ATOM 1523 O O . GLN A 1 191 ? 1.925 13.881 30.527 1.00 62.62 191 GLN A O 1
ATOM 1528 N N . PHE A 1 192 ? 0.167 13.176 31.705 1.00 65.62 192 PHE A N 1
ATOM 1529 C CA . PHE A 1 192 ? 0.178 14.339 32.611 1.00 65.62 192 PHE A CA 1
ATOM 1530 C C . PHE A 1 192 ? 1.208 14.223 33.745 1.00 65.62 192 PHE A C 1
ATOM 1532 O O . PHE A 1 192 ? 1.731 15.232 34.215 1.00 65.62 192 PHE A O 1
ATOM 1539 N N . LEU A 1 193 ? 1.483 13.006 34.221 1.00 66.19 193 LEU A N 1
ATOM 1540 C CA . LEU A 1 193 ? 2.452 12.798 35.296 1.00 66.19 193 LEU A CA 1
ATOM 1541 C C . LEU A 1 193 ? 3.888 12.985 34.766 1.00 66.19 193 LEU A C 1
ATOM 1543 O O . LEU A 1 193 ? 4.212 12.435 33.713 1.00 66.19 193 LEU A O 1
ATOM 1547 N N . PRO A 1 194 ? 4.778 13.691 35.492 1.00 55.53 194 PRO A N 1
ATOM 1548 C CA . PRO A 1 194 ? 6.158 13.937 35.068 1.00 55.53 194 PRO A CA 1
ATOM 1549 C C . PRO A 1 194 ? 7.057 12.700 35.279 1.00 55.53 194 PRO A C 1
ATOM 1551 O O . PRO A 1 194 ? 8.020 12.725 36.040 1.00 55.53 194 PRO A O 1
ATOM 1554 N N . LEU A 1 195 ? 6.756 11.600 34.583 1.00 53.06 195 LEU A N 1
ATOM 1555 C CA . LEU A 1 195 ? 7.390 10.274 34.712 1.00 53.06 195 LEU A CA 1
ATOM 1556 C C . LEU A 1 195 ? 8.839 10.194 34.166 1.00 53.06 195 LEU A C 1
ATOM 1558 O O . LEU A 1 195 ? 9.328 9.110 33.866 1.00 53.06 195 LEU A O 1
ATOM 1562 N N . GLY A 1 196 ? 9.527 11.328 33.996 1.00 45.69 196 GLY A N 1
ATOM 1563 C CA . GLY A 1 196 ? 10.716 11.451 33.140 1.00 45.69 196 GLY A CA 1
ATOM 1564 C C . GLY A 1 196 ? 12.052 11.770 33.821 1.00 45.69 196 GLY A C 1
ATOM 1565 O O . GLY A 1 196 ? 12.986 12.137 33.110 1.00 45.69 196 GLY A O 1
ATOM 1566 N N . LYS A 1 197 ? 12.171 11.719 35.161 1.00 37.59 197 LYS A N 1
ATOM 1567 C CA . LYS A 1 197 ? 13.418 12.121 35.865 1.00 37.59 197 LYS A CA 1
ATOM 1568 C C . LYS A 1 197 ? 13.891 11.257 37.041 1.00 37.59 197 LYS A C 1
ATOM 1570 O O . LYS A 1 197 ? 14.948 11.558 37.594 1.00 37.59 197 LYS A O 1
ATOM 1575 N N . THR A 1 198 ? 13.191 10.189 37.410 1.00 32.31 198 THR A N 1
ATOM 1576 C CA . THR A 1 198 ? 13.609 9.293 38.502 1.00 32.31 198 THR A CA 1
ATOM 1577 C C . THR A 1 198 ? 13.541 7.828 38.082 1.00 32.31 198 THR A C 1
ATOM 1579 O O . THR A 1 198 ? 12.548 7.392 37.518 1.00 32.31 198 THR A O 1
ATOM 1582 N N . GLU A 1 199 ? 14.655 7.138 38.346 1.00 32.03 199 GLU A N 1
ATOM 1583 C CA . GLU A 1 199 ? 14.966 5.698 38.290 1.00 32.03 199 GLU A CA 1
ATOM 1584 C C . GLU A 1 199 ? 13.931 4.728 37.687 1.00 32.03 199 GLU A C 1
ATOM 1586 O O . GLU A 1 199 ? 12.786 4.656 38.123 1.00 32.03 199 GLU A O 1
ATOM 1591 N N . VAL A 1 200 ? 14.407 3.875 36.764 1.00 34.69 200 VAL A N 1
ATOM 1592 C CA . VAL A 1 200 ? 13.676 2.733 36.179 1.00 34.69 200 VAL A CA 1
ATOM 1593 C C . VAL A 1 200 ? 12.914 1.971 37.266 1.00 34.69 200 VAL A C 1
ATOM 1595 O O . VAL A 1 200 ? 13.519 1.257 38.068 1.00 34.69 200 VAL A O 1
ATOM 1598 N N . PHE A 1 201 ? 11.588 2.131 37.293 1.00 39.06 201 PHE A N 1
ATOM 1599 C CA . PHE A 1 201 ? 10.751 1.587 38.357 1.00 39.06 201 PHE A CA 1
ATOM 1600 C C . PHE A 1 201 ? 10.905 0.058 38.444 1.00 39.06 201 PHE A C 1
ATOM 1602 O O . PHE A 1 201 ? 10.537 -0.640 37.498 1.00 39.06 201 PHE A O 1
ATOM 1609 N N . PRO A 1 202 ? 11.365 -0.505 39.585 1.00 38.34 202 PRO A N 1
ATOM 1610 C CA . PRO A 1 202 ? 11.535 -1.956 39.737 1.00 38.34 202 PRO A CA 1
ATOM 1611 C C . PRO A 1 202 ? 10.224 -2.758 39.675 1.00 38.34 202 PRO A C 1
ATOM 1613 O O . PRO A 1 202 ? 10.251 -3.988 39.724 1.00 38.34 202 PRO A O 1
ATOM 1616 N N . ARG A 1 203 ? 9.078 -2.066 39.629 1.00 47.56 203 ARG A N 1
ATOM 1617 C CA . ARG A 1 203 ? 7.729 -2.592 39.403 1.00 47.56 203 ARG A CA 1
ATOM 1618 C C . ARG A 1 203 ? 6.901 -1.537 38.678 1.00 47.56 203 ARG A C 1
ATOM 1620 O O . ARG A 1 203 ? 6.890 -0.386 39.099 1.00 47.56 203 ARG A O 1
ATOM 1627 N N . GLN A 1 204 ? 6.153 -1.933 37.651 1.00 60.91 204 GLN A N 1
ATOM 1628 C CA . GLN A 1 204 ? 5.293 -1.034 36.862 1.00 60.91 204 GLN A CA 1
ATOM 1629 C C . GLN A 1 204 ? 3.994 -0.612 37.596 1.00 60.91 204 GLN A C 1
ATOM 1631 O O . GLN A 1 204 ? 3.116 -0.001 36.999 1.00 60.91 204 GLN A O 1
ATOM 1636 N N . ASP A 1 205 ? 3.860 -0.945 38.886 1.00 66.62 205 ASP A N 1
ATOM 1637 C CA . ASP A 1 205 ? 2.635 -0.820 39.691 1.00 66.62 205 ASP A CA 1
ATOM 1638 C C . ASP A 1 205 ? 2.631 0.358 40.693 1.00 66.62 205 ASP A C 1
ATOM 1640 O O . ASP A 1 205 ? 1.612 0.613 41.345 1.00 66.62 205 ASP A O 1
ATOM 1644 N N . GLN A 1 206 ? 3.736 1.108 40.808 1.00 73.81 206 GLN A N 1
ATOM 1645 C CA . GLN A 1 206 ? 3.875 2.234 41.738 1.00 73.81 206 GLN A CA 1
ATOM 1646 C C . GLN A 1 206 ? 4.644 3.429 41.168 1.00 73.81 206 GLN A C 1
ATOM 1648 O O . GLN A 1 206 ? 5.528 3.280 40.332 1.00 73.81 206 GLN A O 1
ATOM 1653 N N . ILE A 1 207 ? 4.361 4.608 41.731 1.00 77.25 207 ILE A N 1
ATOM 1654 C CA . ILE A 1 207 ? 5.160 5.833 41.592 1.00 77.25 207 ILE A CA 1
ATOM 1655 C C . ILE A 1 207 ? 5.471 6.453 42.960 1.00 77.25 207 ILE A C 1
ATOM 1657 O O . ILE A 1 207 ? 4.704 6.318 43.921 1.00 77.25 207 ILE A O 1
ATOM 1661 N N . SER A 1 208 ? 6.588 7.177 43.028 1.00 75.94 208 SER A N 1
ATOM 1662 C CA . SER A 1 208 ? 7.033 7.929 44.206 1.00 75.94 208 SER A CA 1
ATOM 1663 C C . SER A 1 208 ? 6.974 9.427 43.918 1.00 75.94 208 SER A C 1
ATOM 1665 O O . SER A 1 208 ? 7.637 9.894 42.999 1.00 75.94 208 SER A O 1
ATOM 1667 N N . LEU A 1 209 ? 6.197 10.178 44.705 1.00 76.81 209 LEU A N 1
ATOM 1668 C CA . LEU A 1 209 ? 6.027 11.631 44.568 1.00 76.81 209 LEU A CA 1
ATOM 1669 C C . LEU A 1 209 ? 6.378 12.317 45.896 1.00 76.81 209 LEU A C 1
ATOM 1671 O O . LEU A 1 209 ? 5.627 12.261 46.882 1.00 76.81 209 LEU A O 1
ATOM 1675 N N . GLY A 1 210 ? 7.574 12.906 45.950 1.00 75.25 210 GLY A N 1
ATOM 1676 C CA . GLY A 1 210 ? 8.205 13.351 47.192 1.00 75.25 210 GLY A CA 1
ATOM 1677 C C . GLY A 1 210 ? 8.321 12.213 48.216 1.00 75.25 210 GLY A C 1
ATOM 1678 O O . GLY A 1 210 ? 9.009 11.223 47.997 1.00 75.25 210 GLY A O 1
ATOM 1679 N N . SER A 1 211 ? 7.618 12.337 49.347 1.00 76.75 211 SER A N 1
ATOM 1680 C CA . SER A 1 211 ? 7.580 11.318 50.415 1.00 76.75 211 SER A CA 1
ATOM 1681 C C . SER A 1 211 ? 6.387 10.346 50.328 1.00 76.75 211 SER A C 1
ATOM 1683 O O . SER A 1 211 ? 6.101 9.628 51.290 1.00 76.75 211 SER A O 1
ATOM 1685 N N . HIS A 1 212 ? 5.668 10.317 49.201 1.00 81.62 212 HIS A N 1
ATOM 1686 C CA . HIS A 1 212 ? 4.464 9.504 49.014 1.00 81.62 212 HIS A CA 1
ATOM 1687 C C . HIS A 1 212 ? 4.679 8.386 47.989 1.00 81.62 212 HIS A C 1
ATOM 1689 O O . HIS A 1 212 ? 4.899 8.655 46.812 1.00 81.62 212 HIS A O 1
ATOM 1695 N N . SER A 1 213 ? 4.522 7.135 48.426 1.00 83.31 213 SER A N 1
ATOM 1696 C CA . SER A 1 213 ? 4.338 5.979 47.540 1.00 83.31 213 SER A CA 1
ATOM 1697 C C . SER A 1 213 ? 2.855 5.861 47.168 1.00 83.31 213 SER A C 1
ATOM 1699 O O . SER A 1 213 ? 1.985 5.839 48.051 1.00 83.31 213 SER A O 1
ATOM 1701 N N . CYS A 1 214 ? 2.574 5.818 45.866 1.00 85.88 214 CYS A N 1
ATOM 1702 C CA . CYS A 1 214 ? 1.235 5.733 45.286 1.00 85.88 214 CYS A CA 1
ATOM 1703 C C . CYS A 1 214 ? 1.179 4.559 44.297 1.00 85.88 214 CYS A C 1
ATOM 1705 O O . CYS A 1 214 ? 2.149 4.315 43.585 1.00 85.88 214 CYS A O 1
ATOM 1707 N N . GLY A 1 215 ? 0.058 3.838 44.245 1.00 85.88 215 GLY A N 1
ATOM 1708 C CA . GLY A 1 215 ? -0.174 2.822 43.213 1.00 85.88 215 GLY A CA 1
ATOM 1709 C C . GLY A 1 215 ? -0.605 3.452 41.888 1.00 85.88 215 GLY A C 1
ATOM 1710 O O . GLY A 1 215 ? -1.187 4.541 41.892 1.00 85.88 215 GLY A O 1
ATOM 1711 N N . VAL A 1 216 ? -0.369 2.758 40.775 1.00 85.19 216 VAL A N 1
ATOM 1712 C CA . VAL A 1 216 ? -0.828 3.153 39.432 1.00 85.19 216 VAL A CA 1
ATOM 1713 C C . VAL A 1 216 ? -1.583 2.001 38.772 1.00 85.19 216 VAL A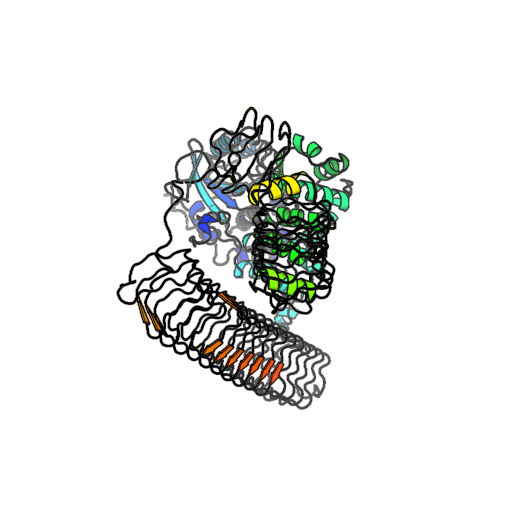 C 1
ATOM 1715 O O . VAL A 1 216 ? -1.147 0.854 38.825 1.00 85.19 216 VAL A O 1
ATOM 1718 N N . LEU A 1 217 ? -2.713 2.319 38.139 1.00 87.00 217 LEU A N 1
ATOM 1719 C CA . LEU A 1 217 ? -3.434 1.442 37.217 1.00 87.00 217 LEU A CA 1
ATOM 1720 C C . LEU A 1 217 ? -3.871 2.241 35.987 1.00 87.00 217 LEU A C 1
ATOM 1722 O O . LEU A 1 217 ? -4.308 3.389 36.105 1.00 87.00 217 LEU A O 1
ATOM 1726 N N . TYR A 1 218 ? -3.795 1.613 34.819 1.00 85.88 218 TYR A N 1
ATOM 1727 C CA . TYR A 1 218 ? -4.268 2.165 33.554 1.00 85.88 218 TYR A CA 1
ATOM 1728 C C . TYR A 1 218 ? -5.651 1.608 33.223 1.00 85.88 218 TYR A C 1
ATOM 1730 O O . TYR A 1 218 ? -5.890 0.416 33.423 1.00 85.88 218 TYR A O 1
ATOM 1738 N N . ILE A 1 219 ? -6.554 2.434 32.691 1.00 87.75 219 ILE A N 1
ATOM 1739 C CA . ILE A 1 219 ? -7.796 1.938 32.084 1.00 87.75 219 ILE A CA 1
ATOM 1740 C C . ILE A 1 219 ? -7.462 1.349 30.712 1.00 87.75 219 ILE A C 1
ATOM 1742 O O . ILE A 1 219 ? -6.799 1.991 29.896 1.00 87.75 219 ILE A O 1
ATOM 1746 N N . SER A 1 220 ? -7.928 0.130 30.461 1.00 84.00 220 SER A N 1
ATOM 1747 C CA . SER A 1 220 ? -7.796 -0.537 29.167 1.00 84.00 220 SER A CA 1
ATOM 1748 C C . SER A 1 220 ? -8.726 0.096 28.124 1.00 84.00 220 SER A C 1
ATOM 1750 O O . SER A 1 220 ? -9.864 0.434 28.460 1.00 84.00 220 SER A O 1
ATOM 1752 N N . PRO A 1 221 ? -8.320 0.173 26.844 1.00 80.31 221 PRO A N 1
ATOM 1753 C CA . PRO A 1 221 ? -9.264 0.335 25.743 1.00 80.31 221 PRO A CA 1
ATOM 1754 C C . PRO A 1 221 ? -10.325 -0.774 25.784 1.00 80.31 221 PRO A C 1
ATOM 1756 O O . PRO A 1 221 ? -10.003 -1.911 26.150 1.00 80.31 221 PRO A O 1
ATOM 1759 N N . PHE A 1 222 ? -11.565 -0.442 25.412 1.00 82.50 222 PHE A N 1
ATOM 1760 C CA . PHE A 1 222 ? -12.672 -1.403 25.388 1.00 82.50 222 PHE A CA 1
ATOM 1761 C C . PHE A 1 222 ? -12.366 -2.566 24.440 1.00 82.50 222 PHE A C 1
ATOM 1763 O O . PHE A 1 222 ? -11.981 -2.344 23.291 1.00 82.50 222 PHE A O 1
ATOM 1770 N N . SER A 1 223 ? -12.597 -3.792 24.910 1.00 78.38 223 SER A N 1
ATOM 1771 C CA . SER A 1 223 ? -12.751 -4.959 24.042 1.00 78.38 223 SER A CA 1
ATOM 1772 C C . SER A 1 223 ? -13.999 -4.838 23.165 1.00 78.38 223 SER A C 1
ATOM 1774 O O . SER A 1 223 ? -14.890 -4.023 23.425 1.00 78.38 223 SER A O 1
ATOM 1776 N N . ASP A 1 224 ? -14.088 -5.688 22.147 1.00 74.38 224 ASP A N 1
ATOM 1777 C CA . ASP A 1 224 ? -15.281 -5.849 21.316 1.00 74.38 224 ASP A CA 1
ATOM 1778 C C . ASP A 1 224 ? -16.514 -6.157 22.184 1.00 74.38 224 ASP A C 1
ATOM 1780 O O . ASP A 1 224 ? -17.509 -5.444 22.081 1.00 74.38 224 ASP A O 1
ATOM 1784 N N . ASP A 1 225 ? -16.400 -7.081 23.151 1.00 80.25 225 ASP A N 1
ATOM 1785 C CA . ASP A 1 225 ? -17.450 -7.380 24.143 1.00 80.25 225 ASP A CA 1
ATOM 1786 C C . ASP A 1 225 ? -17.937 -6.129 24.902 1.00 80.25 225 ASP A C 1
ATOM 1788 O O . ASP A 1 225 ? -19.137 -5.927 25.088 1.00 80.25 225 ASP A O 1
ATOM 1792 N N . GLN A 1 226 ? -17.018 -5.271 25.364 1.00 85.12 226 GLN A N 1
ATOM 1793 C CA . GLN A 1 226 ? -17.347 -4.059 26.130 1.00 85.12 226 GLN A CA 1
ATOM 1794 C C . GLN A 1 226 ? -17.993 -2.983 25.249 1.00 85.12 226 GLN A C 1
ATOM 1796 O O . GLN A 1 226 ? -18.930 -2.301 25.674 1.00 85.12 226 GLN A O 1
ATOM 1801 N N . ALA A 1 227 ? -17.517 -2.831 24.015 1.00 81.19 227 ALA A N 1
ATOM 1802 C CA . ALA A 1 227 ? -18.085 -1.905 23.043 1.00 81.19 227 ALA 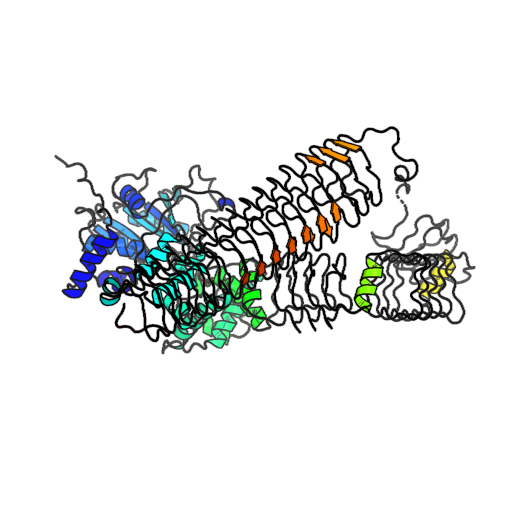A CA 1
ATOM 1803 C C . ALA A 1 227 ? -19.483 -2.355 22.576 1.00 81.19 227 ALA A C 1
ATOM 1805 O O . ALA A 1 227 ? -20.406 -1.541 22.480 1.00 81.19 227 ALA A O 1
ATOM 1806 N N . GLU A 1 228 ? -19.675 -3.657 22.378 1.00 78.69 228 GLU A N 1
ATOM 1807 C CA . GLU A 1 228 ? -20.957 -4.261 22.034 1.00 78.69 228 GLU A CA 1
ATOM 1808 C C . GLU A 1 228 ? -21.945 -4.218 23.220 1.00 78.69 228 GLU A C 1
ATOM 1810 O O . GLU A 1 228 ? -23.115 -3.869 23.034 1.00 78.69 228 GLU A O 1
ATOM 1815 N N . GLU A 1 229 ? -21.493 -4.446 24.463 1.00 84.06 229 GLU A N 1
ATOM 1816 C CA . GLU A 1 229 ? -22.319 -4.255 25.667 1.00 84.06 229 GLU A CA 1
ATOM 1817 C C . GLU A 1 229 ? -22.773 -2.789 25.809 1.00 84.06 229 GLU A C 1
ATOM 1819 O O . GLU A 1 229 ? -23.926 -2.528 26.171 1.00 84.06 229 GLU A O 1
ATOM 1824 N N . TYR A 1 230 ? -21.910 -1.820 25.477 1.00 86.00 230 TYR A N 1
ATOM 1825 C CA . TYR A 1 230 ? -22.262 -0.396 25.490 1.00 86.00 230 TYR A CA 1
ATOM 1826 C C . TYR A 1 230 ? -23.364 -0.094 24.473 1.00 86.00 230 TYR A C 1
ATOM 1828 O O . TYR A 1 230 ? -24.369 0.531 24.816 1.00 86.00 230 TYR A O 1
ATOM 1836 N N . ILE A 1 231 ? -23.229 -0.598 23.245 1.00 80.19 231 ILE A N 1
ATOM 1837 C CA . ILE A 1 231 ? -24.227 -0.454 22.178 1.00 80.19 231 ILE A CA 1
ATOM 1838 C C . ILE A 1 231 ? -25.560 -1.116 22.570 1.00 80.19 231 ILE A C 1
ATOM 1840 O O . ILE A 1 231 ? -26.613 -0.478 22.476 1.00 80.19 231 ILE A O 1
ATOM 1844 N N . LYS A 1 232 ? -25.524 -2.336 23.125 1.00 80.25 232 LYS A N 1
ATOM 1845 C CA . LYS A 1 232 ? -26.695 -3.062 23.663 1.00 80.25 232 LYS A CA 1
ATOM 1846 C C . LYS A 1 232 ? -27.404 -2.316 24.797 1.00 80.25 232 LYS A C 1
ATOM 1848 O O . LYS A 1 232 ? -28.628 -2.412 24.913 1.00 80.25 232 LYS A O 1
ATOM 1853 N N . LYS A 1 233 ? -26.670 -1.556 25.616 1.00 82.62 233 LYS A N 1
ATOM 1854 C CA . LYS A 1 233 ? -27.237 -0.670 26.649 1.00 82.62 233 LYS A CA 1
ATOM 1855 C C . LYS A 1 233 ? -27.750 0.654 26.076 1.00 82.62 233 LYS A C 1
ATOM 1857 O O . LYS A 1 233 ? -28.777 1.139 26.546 1.00 82.62 233 LYS A O 1
ATOM 1862 N N . ARG A 1 234 ? -27.069 1.240 25.082 1.00 82.12 234 ARG A N 1
ATOM 1863 C CA . ARG A 1 234 ? -27.420 2.533 24.460 1.00 82.12 234 ARG A CA 1
ATOM 1864 C C . ARG A 1 234 ? -28.686 2.450 23.612 1.00 82.12 234 ARG A C 1
ATOM 1866 O O . ARG A 1 234 ? -29.518 3.352 23.689 1.00 82.12 234 ARG A O 1
ATOM 1873 N N . PHE A 1 235 ? -28.867 1.351 22.880 1.00 77.94 235 PHE A N 1
ATOM 1874 C CA . PHE A 1 235 ? -30.034 1.088 22.031 1.00 77.94 235 PHE A CA 1
ATOM 1875 C C . PHE A 1 235 ? -30.774 -0.188 22.485 1.00 77.94 235 PHE A C 1
ATOM 1877 O O . PHE A 1 235 ? -30.794 -1.197 21.777 1.00 77.94 235 PHE A O 1
ATOM 1884 N N . PRO A 1 236 ? -31.376 -0.186 23.692 1.00 69.31 236 PRO A N 1
ATOM 1885 C CA . PRO A 1 236 ? -31.949 -1.389 24.281 1.00 69.31 236 PRO A CA 1
ATOM 1886 C C . PRO A 1 236 ? -33.230 -1.806 23.547 1.00 69.31 236 PRO A C 1
ATOM 1888 O O . PRO A 1 236 ? -34.135 -0.989 23.373 1.00 69.31 236 PRO A O 1
ATOM 1891 N N . ARG A 1 237 ? -33.352 -3.096 23.188 1.00 59.56 237 ARG A N 1
ATOM 1892 C CA . ARG A 1 237 ? -34.573 -3.628 22.545 1.00 59.56 237 ARG A CA 1
ATOM 1893 C C . ARG A 1 237 ? -35.827 -3.331 23.392 1.00 59.56 237 ARG A C 1
ATOM 1895 O O . ARG A 1 237 ? -35.810 -3.560 24.611 1.00 59.56 237 ARG A O 1
ATOM 1902 N N . SER A 1 238 ? -36.902 -2.835 22.783 1.00 59.88 238 SER A N 1
ATOM 1903 C CA . SER A 1 238 ? -38.177 -2.535 23.460 1.00 59.88 238 SER A CA 1
ATOM 1904 C C . SER A 1 238 ? -38.910 -3.797 23.952 1.00 59.88 238 SER A C 1
ATOM 1906 O O . SER A 1 238 ? -38.459 -4.923 23.736 1.00 59.88 238 SER A O 1
ATOM 1908 N N . LEU A 1 239 ? -40.037 -3.644 24.666 1.00 50.22 239 LEU A N 1
ATOM 1909 C CA . LEU A 1 239 ? -40.823 -4.805 25.111 1.00 50.22 239 LEU A CA 1
ATOM 1910 C C . LEU A 1 239 ? -41.450 -5.577 23.927 1.00 50.22 239 LEU A C 1
ATOM 1912 O O . LEU A 1 239 ? -41.318 -6.801 23.920 1.00 50.22 239 LEU A O 1
ATOM 1916 N N . PRO A 1 240 ? -42.042 -4.910 22.907 1.00 48.50 240 PRO A N 1
ATOM 1917 C CA . PRO A 1 240 ? -42.375 -5.550 21.636 1.00 48.50 240 PRO A CA 1
ATOM 1918 C C . PRO A 1 240 ? -41.179 -6.260 20.999 1.00 48.50 240 PRO A C 1
ATOM 1920 O O . PRO A 1 240 ? -41.275 -7.454 20.767 1.00 48.50 240 PRO A O 1
ATOM 1923 N N . GLU A 1 241 ? -40.028 -5.603 20.825 1.00 50.09 241 GLU A N 1
ATOM 1924 C CA . GLU A 1 241 ? -38.829 -6.219 20.215 1.00 50.09 241 GLU A CA 1
ATOM 1925 C C . GLU A 1 241 ? -38.266 -7.403 21.026 1.00 50.09 241 GLU A C 1
ATOM 1927 O O . GLU A 1 241 ? -37.585 -8.260 20.484 1.00 50.09 241 GLU A O 1
ATOM 1932 N N . LYS A 1 242 ? -38.550 -7.512 22.328 1.00 44.78 242 LYS A N 1
ATOM 1933 C CA . LYS A 1 242 ? -38.161 -8.681 23.145 1.00 44.78 242 LYS A CA 1
ATOM 1934 C C . LYS A 1 242 ? -39.150 -9.847 23.058 1.00 44.78 242 LYS A C 1
ATOM 1936 O O . LYS A 1 242 ? -38.755 -10.988 23.284 1.00 44.78 242 LYS A O 1
ATOM 1941 N N . LEU A 1 243 ? -40.414 -9.578 22.733 1.00 41.06 243 LEU A N 1
ATOM 1942 C CA . LEU A 1 243 ? -41.470 -10.586 22.545 1.00 41.06 243 LEU A CA 1
ATOM 1943 C C . LEU A 1 243 ? -41.592 -11.042 21.081 1.00 41.06 243 LEU A C 1
ATOM 1945 O O . LEU A 1 243 ? -41.884 -12.206 20.817 1.00 41.06 243 LEU A O 1
ATOM 1949 N N . LEU A 1 244 ? -41.340 -10.122 20.152 1.00 40.66 244 LEU A N 1
ATOM 1950 C CA . LEU A 1 244 ? -41.386 -10.273 18.698 1.00 40.66 244 LEU A CA 1
ATOM 1951 C C . LEU A 1 244 ? -39.991 -10.342 18.067 1.00 40.66 244 LEU A C 1
ATOM 1953 O O . LEU A 1 244 ? -39.883 -10.407 16.854 1.00 40.66 244 LEU A O 1
ATOM 1957 N N . PHE A 1 245 ? -38.937 -10.359 18.882 1.00 43.22 245 PHE A N 1
ATOM 1958 C CA . PHE A 1 245 ? -37.518 -10.452 18.514 1.00 43.22 245 PHE A CA 1
ATOM 1959 C C . PHE A 1 245 ? -36.915 -9.311 17.686 1.00 43.22 245 PHE A C 1
ATOM 1961 O O . PHE A 1 245 ? -35.844 -8.831 18.060 1.00 43.22 245 PHE A O 1
ATOM 1968 N N . SER A 1 246 ? -37.590 -8.923 16.600 1.00 41.69 246 SER A N 1
ATOM 1969 C CA . SER A 1 246 ? -37.306 -7.853 15.638 1.00 41.69 246 SER A CA 1
ATOM 1970 C C . SER A 1 246 ? -36.128 -6.952 16.019 1.00 41.69 246 SER A C 1
ATOM 1972 O O . SER A 1 246 ? -36.193 -6.218 17.013 1.00 41.69 246 SER A O 1
ATOM 1974 N N . GLN A 1 247 ? -35.062 -6.997 15.220 1.00 48.28 247 GLN A N 1
ATOM 1975 C CA . GLN A 1 247 ? -33.838 -6.236 15.460 1.00 48.28 247 GLN A CA 1
ATOM 1976 C C . GLN A 1 247 ? -34.125 -4.729 15.623 1.00 48.28 247 GLN A C 1
ATOM 1978 O O . GLN A 1 247 ? -34.927 -4.138 14.900 1.00 48.28 247 GLN A O 1
ATOM 1983 N N . ASN A 1 248 ? -33.443 -4.084 16.573 1.00 60.31 248 ASN A N 1
ATOM 1984 C CA . ASN A 1 248 ? -33.501 -2.631 16.725 1.00 60.31 248 ASN A CA 1
ATOM 1985 C C . ASN A 1 248 ? -32.550 -2.003 15.699 1.00 60.31 248 ASN A C 1
ATOM 1987 O O . ASN A 1 248 ? -31.338 -2.151 15.832 1.00 60.31 248 ASN A O 1
ATOM 1991 N N . TYR A 1 249 ? -33.076 -1.288 14.701 1.00 58.34 249 TYR A N 1
ATOM 1992 C CA . TYR A 1 249 ? -32.260 -0.736 13.611 1.00 58.34 249 TYR A CA 1
ATOM 1993 C C . TYR A 1 249 ? -31.075 0.117 14.101 1.00 58.34 249 TYR A C 1
ATOM 1995 O O . TYR A 1 249 ? -29.989 0.023 13.541 1.00 58.34 249 TYR A O 1
ATOM 2003 N N . LYS A 1 250 ? -31.225 0.876 15.200 1.00 60.69 250 LYS A N 1
ATOM 2004 C CA . LYS A 1 250 ? -30.123 1.674 15.767 1.00 60.69 250 LYS A CA 1
ATOM 2005 C C . LYS A 1 250 ? -29.022 0.819 16.379 1.00 60.69 250 LYS A C 1
ATOM 2007 O O . LYS A 1 250 ? -27.867 1.223 16.346 1.00 60.69 250 LYS A O 1
ATOM 2012 N N . LEU A 1 251 ? -29.371 -0.343 16.932 1.00 66.81 251 LEU A N 1
ATOM 2013 C CA . LEU A 1 251 ? -28.405 -1.322 17.431 1.00 66.81 251 LEU A CA 1
ATOM 2014 C C . LEU A 1 251 ? -27.548 -1.855 16.273 1.00 66.81 251 LEU A C 1
ATOM 2016 O O . LEU A 1 251 ? -26.330 -1.909 16.397 1.00 66.81 251 LEU A O 1
ATOM 2020 N N . VAL A 1 252 ? -28.186 -2.170 15.140 1.00 59.97 252 VAL A N 1
ATOM 2021 C CA . VAL A 1 252 ? -27.518 -2.657 13.922 1.00 59.97 252 VAL A CA 1
ATOM 2022 C C . VAL A 1 252 ? -26.637 -1.564 13.308 1.00 59.97 252 VAL A C 1
ATOM 2024 O O . VAL A 1 252 ? -25.446 -1.786 13.109 1.00 59.97 252 VAL A O 1
ATOM 2027 N N . SER A 1 253 ? -27.156 -0.346 13.101 1.00 61.50 253 SER A N 1
ATOM 2028 C CA . SER A 1 253 ? -26.356 0.791 12.611 1.00 61.50 253 SER A CA 1
ATOM 2029 C C . SER A 1 253 ? -25.173 1.119 13.531 1.00 61.50 253 SER A C 1
ATOM 2031 O O . SER A 1 253 ? -24.094 1.450 13.045 1.00 61.50 253 SER A O 1
ATOM 2033 N N . ALA A 1 254 ? -25.343 1.001 14.854 1.00 66.69 254 ALA A N 1
ATOM 2034 C CA . ALA A 1 254 ? -24.259 1.187 15.816 1.00 66.69 254 ALA A CA 1
ATOM 2035 C C . ALA A 1 254 ? -23.188 0.091 15.713 1.00 66.69 254 ALA A C 1
ATOM 2037 O O . ALA A 1 254 ? -22.002 0.408 15.743 1.00 66.69 254 ALA A O 1
ATOM 2038 N N . ALA A 1 255 ? -23.590 -1.177 15.576 1.00 65.81 255 ALA A N 1
ATOM 2039 C CA . ALA A 1 255 ? -22.668 -2.299 15.409 1.00 65.81 255 ALA A CA 1
ATOM 2040 C C . ALA A 1 255 ? -21.876 -2.183 14.094 1.00 65.81 255 ALA A C 1
ATOM 2042 O O . ALA A 1 255 ? -20.648 -2.236 14.115 1.00 65.81 255 ALA A O 1
ATOM 2043 N N . ARG A 1 256 ? -22.553 -1.887 12.973 1.00 64.56 256 ARG A N 1
ATOM 2044 C CA . ARG A 1 256 ? -21.919 -1.602 11.670 1.00 64.56 256 ARG A CA 1
ATOM 2045 C C . ARG A 1 256 ? -20.918 -0.447 11.747 1.00 64.56 256 ARG A C 1
ATOM 2047 O O . ARG A 1 256 ? -19.843 -0.533 11.163 1.00 64.56 256 ARG A O 1
ATOM 2054 N N . ALA A 1 257 ? -21.242 0.619 12.482 1.00 66.62 257 ALA A N 1
ATOM 2055 C CA . ALA A 1 257 ? -20.319 1.730 12.710 1.00 66.62 257 ALA A CA 1
ATOM 2056 C C . ALA A 1 257 ? -19.123 1.336 13.599 1.00 66.62 257 ALA A C 1
ATOM 2058 O O . ALA A 1 257 ? -18.015 1.805 13.357 1.00 66.62 257 ALA A O 1
ATOM 2059 N N . LEU A 1 258 ? -19.318 0.461 14.594 1.00 68.12 258 LEU A N 1
ATOM 2060 C CA . LEU A 1 258 ? -18.254 -0.025 15.479 1.00 68.12 258 LEU A CA 1
ATOM 2061 C C . LEU A 1 258 ? -17.252 -0.938 14.760 1.00 68.12 258 LEU A C 1
ATOM 2063 O O . LEU A 1 258 ? -16.050 -0.759 14.948 1.00 68.12 258 LEU A O 1
ATOM 2067 N N . MET A 1 259 ? -17.721 -1.868 13.918 1.00 63.25 259 MET A N 1
ATOM 2068 C CA . MET A 1 259 ? -16.841 -2.738 13.116 1.00 63.25 259 MET A CA 1
ATOM 2069 C C . MET A 1 259 ? -15.882 -1.924 12.235 1.00 63.25 259 MET A C 1
ATOM 2071 O O . MET A 1 259 ? -14.747 -2.325 12.000 1.00 63.25 259 MET A O 1
ATOM 2075 N N . LYS A 1 260 ? -16.312 -0.729 11.816 1.00 65.25 260 LYS A N 1
ATOM 2076 C CA . LYS A 1 260 ? -15.562 0.191 10.950 1.00 65.25 260 LYS A CA 1
ATOM 2077 C C . LYS A 1 260 ? -14.652 1.161 11.731 1.00 65.25 260 LYS A C 1
ATOM 2079 O O . LYS A 1 260 ? -14.105 2.094 11.149 1.00 65.25 260 LYS A O 1
ATOM 2084 N N . ILE A 1 261 ? -14.442 0.922 13.033 1.00 67.31 261 ILE A N 1
ATOM 2085 C CA . ILE A 1 261 ? -13.451 1.607 13.883 1.00 67.31 261 ILE A CA 1
ATOM 2086 C C . ILE A 1 261 ? -12.334 0.605 14.255 1.00 67.31 261 ILE A C 1
ATOM 2088 O O . ILE A 1 261 ? -12.486 -0.152 15.224 1.00 67.31 261 ILE A O 1
ATOM 2092 N N . PRO A 1 262 ? -11.200 0.587 13.523 1.00 53.72 262 PRO A N 1
ATOM 2093 C CA . PRO A 1 262 ? -10.132 -0.390 13.750 1.00 53.72 262 PRO A CA 1
ATOM 2094 C C . PRO A 1 262 ? -9.317 -0.109 15.024 1.00 53.72 262 PRO A C 1
ATOM 2096 O O . PRO A 1 262 ? -8.979 -1.032 15.759 1.00 53.72 262 PRO A O 1
ATOM 2099 N N . ASP A 1 263 ? -9.030 1.160 15.337 1.00 66.75 263 ASP A N 1
ATOM 2100 C CA . ASP A 1 263 ? -8.228 1.521 16.511 1.00 66.75 263 ASP A CA 1
ATOM 2101 C C . ASP A 1 263 ? -9.035 1.397 17.814 1.00 66.75 263 ASP A C 1
ATOM 2103 O O . ASP A 1 263 ? -9.842 2.267 18.157 1.00 66.75 263 ASP A O 1
ATOM 2107 N N . LEU A 1 264 ? -8.753 0.339 18.581 1.00 63.06 264 LEU A N 1
ATOM 2108 C CA . LEU A 1 264 ? -9.323 0.068 19.908 1.00 63.06 264 LEU A CA 1
ATOM 2109 C C . LEU A 1 264 ? -9.253 1.276 20.860 1.00 63.06 264 LEU A C 1
ATOM 2111 O O . LEU A 1 264 ? -10.167 1.473 21.662 1.00 63.06 264 LEU A O 1
ATOM 2115 N N . ARG A 1 265 ? -8.195 2.099 20.777 1.00 65.56 265 ARG A N 1
ATOM 2116 C CA . ARG A 1 265 ? -7.981 3.264 21.658 1.00 65.56 265 ARG A CA 1
ATOM 2117 C C . ARG A 1 265 ? -9.016 4.368 21.403 1.00 65.56 265 ARG A C 1
ATOM 2119 O O . ARG A 1 265 ? -9.521 4.961 22.353 1.00 65.56 265 ARG A O 1
ATOM 2126 N N . SER A 1 266 ? -9.394 4.599 20.147 1.00 66.88 266 SER A N 1
ATOM 2127 C CA . SER A 1 266 ? -10.425 5.567 19.754 1.00 66.88 266 SER A CA 1
ATOM 2128 C C . SER A 1 266 ? -11.857 5.138 20.104 1.00 66.88 266 SER A C 1
ATOM 2130 O O . SER A 1 266 ? -12.709 6.005 20.325 1.00 66.88 266 SER A O 1
ATOM 2132 N N . ARG A 1 267 ? -12.140 3.827 20.196 1.00 73.62 267 ARG A N 1
ATOM 2133 C CA . ARG A 1 267 ? -13.509 3.291 20.338 1.00 73.62 267 ARG A CA 1
ATOM 2134 C C . ARG A 1 267 ? -14.297 3.885 21.515 1.00 73.62 267 ARG A C 1
ATOM 2136 O O . ARG A 1 267 ? -15.396 4.371 21.256 1.00 73.62 267 ARG A O 1
ATOM 2143 N N . PRO A 1 268 ? -13.798 3.944 22.771 1.00 70.06 268 PRO A N 1
ATOM 2144 C CA . PRO A 1 268 ? -14.571 4.511 23.882 1.00 70.06 268 PRO A CA 1
ATOM 2145 C C . PRO A 1 268 ? -14.952 5.980 23.664 1.00 70.06 268 PRO A C 1
ATOM 2147 O O . PRO A 1 268 ? -16.047 6.390 24.037 1.00 70.06 268 PRO A O 1
ATOM 2150 N N . LEU A 1 269 ? -14.079 6.762 23.016 1.00 75.44 269 LEU A N 1
ATOM 2151 C CA . LEU A 1 269 ? -14.326 8.166 22.688 1.00 75.44 269 LEU A CA 1
ATOM 2152 C C . LEU A 1 269 ? -15.366 8.306 21.566 1.00 75.44 269 LEU A C 1
ATOM 2154 O O . LEU A 1 269 ? -16.335 9.049 21.730 1.00 75.44 269 LEU A O 1
ATOM 2158 N N . LEU A 1 270 ? -15.213 7.565 20.464 1.00 76.75 270 LEU A N 1
ATOM 2159 C CA . LEU A 1 270 ? -16.148 7.583 19.331 1.00 76.75 270 LEU A CA 1
ATOM 2160 C C . LEU A 1 270 ? -17.541 7.056 19.714 1.00 76.75 270 LEU A C 1
ATOM 2162 O O . LEU A 1 270 ? -18.546 7.624 19.288 1.00 76.75 270 LEU A O 1
ATOM 2166 N N . LEU A 1 271 ? -17.626 6.067 20.611 1.00 78.75 271 LEU A N 1
ATOM 2167 C CA . LEU A 1 271 ? -18.894 5.590 21.175 1.00 78.75 271 LEU A CA 1
ATOM 2168 C C . LEU A 1 271 ? -19.675 6.692 21.917 1.00 78.75 271 LEU A C 1
ATOM 2170 O O . LEU A 1 271 ? -20.905 6.667 21.902 1.00 78.75 271 LEU A O 1
ATOM 2174 N N . THR A 1 272 ? -19.018 7.713 22.490 1.00 76.31 272 THR A N 1
ATOM 2175 C CA . THR A 1 272 ? -19.734 8.860 23.101 1.00 76.31 272 THR A CA 1
ATOM 2176 C C . THR A 1 272 ? -20.433 9.777 22.085 1.00 76.31 272 THR A C 1
ATOM 2178 O O . THR A 1 272 ? -21.297 10.575 22.479 1.00 76.31 272 THR A O 1
ATOM 2181 N N . TYR A 1 273 ? -20.084 9.633 20.800 1.00 80.06 273 TYR A N 1
ATOM 2182 C CA . TYR A 1 273 ? -20.646 10.328 19.639 1.00 80.06 273 TYR A CA 1
ATOM 2183 C C . TYR A 1 273 ? -21.445 9.394 18.712 1.00 80.06 273 TYR A C 1
ATOM 2185 O O . TYR A 1 273 ? -21.834 9.813 17.625 1.00 80.06 273 TYR A O 1
ATOM 2193 N N . ILE A 1 274 ? -21.739 8.151 19.120 1.00 79.75 274 ILE A N 1
ATOM 2194 C CA . ILE A 1 274 ? -22.417 7.157 18.265 1.00 79.75 274 ILE A CA 1
ATOM 2195 C C . ILE A 1 274 ? -23.781 7.643 17.739 1.00 79.75 274 ILE A C 1
ATOM 2197 O O . ILE A 1 274 ? -24.148 7.360 16.603 1.00 79.75 274 ILE A O 1
ATOM 2201 N N . ASP A 1 275 ? -24.498 8.456 18.524 1.00 78.88 275 ASP A N 1
ATOM 2202 C CA . ASP A 1 275 ? -25.742 9.109 18.096 1.00 78.88 275 ASP A CA 1
ATOM 2203 C C . ASP A 1 275 ? -25.539 10.146 16.978 1.00 78.88 275 ASP A C 1
ATOM 2205 O O . ASP A 1 275 ? -26.480 10.406 16.239 1.00 78.88 275 ASP A O 1
ATOM 2209 N N . ASP A 1 276 ? -24.364 10.766 16.855 1.00 78.62 276 ASP A N 1
ATOM 2210 C CA . ASP A 1 276 ? -24.042 11.701 15.767 1.00 78.62 276 ASP A CA 1
ATOM 2211 C C . ASP A 1 276 ? -23.545 10.941 14.528 1.00 78.62 276 ASP A C 1
ATOM 2213 O O . ASP A 1 276 ? -23.996 11.220 13.421 1.00 78.62 276 ASP A O 1
ATOM 2217 N N . ILE A 1 277 ? -22.718 9.905 14.721 1.00 78.94 277 ILE A N 1
ATOM 2218 C CA . ILE A 1 277 ? -22.229 9.022 13.647 1.00 78.94 277 ILE A CA 1
ATOM 2219 C C . ILE A 1 277 ? -23.405 8.358 12.903 1.00 78.94 277 ILE A C 1
ATOM 2221 O O . ILE A 1 277 ? -23.437 8.363 11.675 1.00 78.94 277 ILE A O 1
ATOM 2225 N N . ILE A 1 278 ? -24.417 7.856 13.625 1.00 76.75 278 ILE A N 1
ATOM 2226 C CA . ILE A 1 278 ? -25.604 7.215 13.023 1.00 76.75 278 ILE A CA 1
ATOM 2227 C C . ILE A 1 278 ? -26.526 8.223 12.306 1.00 76.75 278 ILE A C 1
ATOM 2229 O O . ILE A 1 278 ? -27.197 7.850 11.349 1.00 76.75 278 ILE A O 1
ATOM 2233 N N . LYS A 1 279 ? -26.584 9.496 12.730 1.00 75.00 279 LYS A N 1
ATOM 2234 C CA . LYS A 1 279 ? -27.437 10.516 12.073 1.00 75.00 279 LYS A CA 1
ATOM 2235 C C . LYS A 1 279 ? -26.962 10.892 10.673 1.00 75.00 279 LYS A C 1
ATOM 2237 O O . LYS A 1 279 ? -27.781 11.326 9.871 1.00 75.00 279 LYS A O 1
ATOM 2242 N N . HIS A 1 280 ? -25.657 10.816 10.430 1.00 64.25 280 HIS A N 1
ATOM 2243 C CA . HIS A 1 280 ? -25.020 11.363 9.232 1.00 64.25 280 HIS A CA 1
ATOM 2244 C C . HIS A 1 280 ? -24.833 10.345 8.096 1.00 64.25 280 HIS A C 1
ATOM 2246 O O . HIS A 1 280 ? -24.196 10.689 7.108 1.00 64.25 280 HIS A O 1
ATOM 2252 N N . ASP A 1 281 ? -25.385 9.131 8.241 1.00 56.62 281 ASP A N 1
ATOM 2253 C CA . ASP A 1 281 ? -25.387 8.049 7.239 1.00 56.62 281 ASP A CA 1
ATOM 2254 C C . ASP A 1 281 ? -24.046 7.905 6.494 1.00 56.62 281 ASP A C 1
ATOM 2256 O O . ASP A 1 281 ? -23.920 8.073 5.283 1.00 56.62 281 ASP A O 1
ATOM 2260 N N . VAL A 1 282 ? -22.993 7.681 7.283 1.00 60.19 282 VAL A N 1
ATOM 2261 C CA . VAL A 1 282 ? -21.582 7.940 6.938 1.00 60.19 282 VAL A CA 1
ATOM 2262 C C . VAL A 1 282 ? -20.960 7.010 5.878 1.00 60.19 282 VAL A C 1
ATOM 2264 O O . VAL A 1 282 ? -19.736 6.933 5.770 1.00 60.19 282 VAL A O 1
ATOM 2267 N N . GLY A 1 283 ? -21.763 6.273 5.106 1.00 53.69 283 GLY A N 1
ATOM 2268 C CA . GLY A 1 283 ? -21.319 5.471 3.955 1.00 53.69 283 GLY A CA 1
ATOM 2269 C C . GLY A 1 283 ? -20.286 4.376 4.259 1.00 53.69 283 GLY A C 1
ATOM 2270 O O . GLY A 1 283 ? -19.674 3.844 3.343 1.00 53.69 283 GLY A O 1
ATOM 2271 N N . GLY A 1 284 ? -20.046 4.054 5.535 1.00 57.38 284 GLY A N 1
ATOM 2272 C CA . GLY A 1 284 ? -19.076 3.040 5.959 1.00 57.38 284 GLY A CA 1
ATOM 2273 C C . GLY A 1 284 ? -17.594 3.438 5.888 1.00 57.38 284 GLY A C 1
ATOM 2274 O O . GLY A 1 284 ? -16.747 2.557 5.976 1.00 57.38 284 GLY A O 1
ATOM 2275 N N . ASN A 1 285 ? -17.260 4.722 5.752 1.00 73.00 285 ASN A N 1
ATOM 2276 C CA . ASN A 1 285 ? -15.884 5.198 5.558 1.00 73.00 285 ASN A CA 1
ATOM 2277 C C . ASN A 1 285 ? -15.358 5.935 6.814 1.00 73.00 285 ASN A C 1
ATOM 2279 O O . ASN A 1 285 ? -16.047 6.784 7.383 1.00 73.00 285 ASN A O 1
ATOM 2283 N N . LEU A 1 286 ? -14.126 5.625 7.244 1.00 80.69 286 LEU A N 1
ATOM 2284 C CA . LEU A 1 286 ? -13.508 6.152 8.472 1.00 80.69 286 LEU A CA 1
ATOM 2285 C C . LEU A 1 286 ? -13.345 7.684 8.469 1.00 80.69 286 LEU A C 1
ATOM 2287 O O . LEU A 1 286 ? -13.575 8.324 9.497 1.00 80.69 286 LEU A O 1
ATOM 2291 N N . TYR A 1 287 ? -13.027 8.290 7.322 1.00 86.69 287 TYR A N 1
ATOM 2292 C CA . TYR A 1 287 ? -13.002 9.748 7.163 1.00 86.69 287 TYR A CA 1
ATOM 2293 C C . TYR A 1 287 ? -14.395 10.349 7.384 1.00 86.69 287 TYR A C 1
ATOM 2295 O O . TYR A 1 287 ? -14.547 11.319 8.126 1.00 86.69 287 TYR A O 1
ATOM 2303 N N . LYS A 1 288 ? -15.438 9.731 6.814 1.00 84.56 288 LYS A N 1
ATOM 2304 C CA . LYS A 1 288 ? -16.833 10.186 6.943 1.00 84.56 288 LYS A CA 1
ATOM 2305 C C . LYS A 1 288 ? -17.357 10.019 8.380 1.00 84.56 288 LYS A C 1
ATOM 2307 O O . LYS A 1 288 ? -18.062 10.903 8.866 1.00 84.56 288 LYS A O 1
ATOM 2312 N N . ILE A 1 289 ? -16.932 8.975 9.106 1.00 84.69 289 ILE A N 1
ATOM 2313 C CA . ILE A 1 289 ? -17.162 8.822 10.559 1.00 84.69 289 ILE A CA 1
ATOM 2314 C C . ILE A 1 289 ? -16.559 10.003 11.336 1.00 84.69 289 ILE A C 1
ATOM 2316 O O . ILE A 1 289 ? -17.257 10.639 12.129 1.00 84.69 289 ILE A O 1
ATOM 2320 N N . TYR A 1 290 ? -15.282 10.322 11.112 1.00 88.69 290 TYR A N 1
ATOM 2321 C CA . TYR A 1 290 ? -14.611 11.421 11.815 1.00 88.69 290 TYR A CA 1
ATOM 2322 C C . TYR A 1 290 ? -15.198 12.789 11.454 1.00 88.69 290 TYR A C 1
ATOM 2324 O O . TYR A 1 290 ? -15.441 13.602 12.351 1.00 88.69 290 TYR A O 1
ATOM 2332 N N . MET A 1 291 ? -15.518 13.015 10.178 1.00 89.31 291 MET A N 1
ATOM 2333 C CA . MET A 1 291 ? -16.161 14.245 9.723 1.00 89.31 291 MET A CA 1
ATOM 2334 C C . MET A 1 291 ? -17.540 14.432 10.366 1.00 89.31 291 MET A C 1
ATOM 2336 O O . MET A 1 291 ? -17.837 15.529 10.825 1.00 89.31 291 MET A O 1
ATOM 2340 N N . ALA A 1 292 ? -18.347 13.376 10.523 1.00 86.12 292 ALA A N 1
ATOM 2341 C CA . ALA A 1 292 ? -19.623 13.458 11.241 1.00 86.12 292 ALA A CA 1
ATOM 2342 C C . ALA A 1 292 ? -19.459 13.874 12.717 1.00 86.12 292 ALA A C 1
ATOM 2344 O O . ALA A 1 292 ? -20.251 14.671 13.226 1.00 86.12 292 ALA A O 1
ATOM 2345 N N . VAL A 1 293 ? -18.416 13.393 13.407 1.00 87.75 293 VAL A N 1
ATOM 2346 C CA . VAL A 1 293 ? -18.113 13.808 14.791 1.00 87.75 293 VAL A CA 1
ATOM 2347 C C . VAL A 1 293 ? -17.668 15.275 14.851 1.00 87.75 293 VAL A C 1
ATOM 2349 O O . VAL A 1 293 ? -18.131 16.017 15.722 1.00 87.75 293 VAL A O 1
ATOM 2352 N N . VAL A 1 294 ? -16.821 15.714 13.913 1.00 89.88 294 VAL A N 1
ATOM 2353 C CA . VAL A 1 294 ? -16.376 17.114 13.793 1.00 89.88 294 VAL A CA 1
ATOM 2354 C C . VAL A 1 294 ? -17.553 18.038 13.473 1.00 89.88 294 VAL A C 1
ATOM 2356 O O . VAL A 1 294 ? -17.770 19.009 14.194 1.00 89.88 294 VAL A O 1
ATOM 2359 N N . THR A 1 295 ? -18.378 17.711 12.476 1.00 87.00 295 THR A N 1
ATOM 2360 C CA . THR A 1 295 ? -19.596 18.458 12.125 1.00 87.00 295 THR A CA 1
ATOM 2361 C C . THR A 1 295 ? -20.571 18.532 13.301 1.00 87.00 295 THR A C 1
ATOM 2363 O O . THR A 1 295 ? -21.050 19.618 13.630 1.00 87.00 295 THR A O 1
ATOM 2366 N N . GLY A 1 296 ? -20.821 17.415 13.992 1.00 84.56 296 GLY A N 1
ATOM 2367 C CA . GLY A 1 296 ? -21.683 17.380 15.175 1.00 84.56 296 GLY A CA 1
ATOM 2368 C C . GLY A 1 296 ? -21.160 18.230 16.339 1.00 84.56 296 GLY A C 1
ATOM 2369 O O . GLY A 1 296 ? -21.959 18.786 17.094 1.00 84.56 296 GLY A O 1
ATOM 2370 N N . TRP A 1 297 ? -19.839 18.374 16.492 1.00 87.12 297 TRP A N 1
ATOM 2371 C CA . TRP A 1 297 ? -19.229 19.299 17.455 1.00 87.12 297 TRP A CA 1
ATOM 2372 C C . TRP A 1 297 ? -19.350 20.763 17.014 1.00 87.12 297 TRP A C 1
ATOM 2374 O O . TRP A 1 297 ? -19.873 21.570 17.782 1.00 87.12 297 TRP A O 1
ATOM 2384 N N . LEU A 1 298 ? -18.970 21.093 15.777 1.00 86.56 298 LEU A N 1
ATOM 2385 C CA . LEU A 1 298 ? -19.043 22.456 15.233 1.00 86.56 298 LEU A CA 1
ATOM 2386 C C . LEU A 1 298 ? -20.465 23.035 15.292 1.00 86.56 298 LEU A C 1
ATOM 2388 O O . LEU A 1 298 ? -20.630 24.198 15.651 1.00 86.56 298 LEU A O 1
ATOM 2392 N N . GLN A 1 299 ? -21.487 22.214 15.015 1.00 83.25 299 GLN A N 1
ATOM 2393 C CA . GLN A 1 299 ? -22.897 22.602 15.144 1.00 83.25 299 GLN A CA 1
ATOM 2394 C C . GLN A 1 299 ? -23.307 22.915 16.591 1.00 83.25 299 GLN A C 1
ATOM 2396 O O . GLN A 1 299 ? -24.175 23.758 16.810 1.00 83.25 299 GLN A O 1
ATOM 2401 N N . ARG A 1 300 ? -22.715 22.255 17.597 1.00 82.25 300 ARG A N 1
ATOM 2402 C CA . ARG A 1 300 ? -23.000 22.551 19.012 1.00 82.25 300 ARG A CA 1
ATOM 2403 C C . ARG A 1 300 ? -22.421 23.903 19.412 1.00 82.25 300 ARG A C 1
ATOM 2405 O O . ARG A 1 300 ? -23.169 24.734 19.922 1.00 82.25 300 ARG A O 1
ATOM 2412 N N . GLU A 1 301 ? -21.140 24.136 19.127 1.00 81.06 301 GLU A N 1
ATOM 2413 C CA . GLU A 1 301 ? -20.440 25.383 19.475 1.00 81.06 301 GLU A CA 1
ATOM 2414 C C . GLU A 1 301 ? -21.094 26.620 18.820 1.00 81.06 301 GLU A C 1
ATOM 2416 O O . GLU A 1 301 ? -21.208 27.665 19.461 1.00 81.06 301 GLU A O 1
ATOM 2421 N N . SER A 1 302 ? -21.611 26.504 17.587 1.00 75.69 302 SER A N 1
ATOM 2422 C CA . SER A 1 302 ? -22.339 27.592 16.911 1.00 75.69 302 SER A CA 1
ATOM 2423 C C . SER A 1 302 ? -23.803 27.743 17.354 1.00 75.69 302 SER A C 1
ATOM 2425 O O . SER A 1 302 ? -24.352 28.846 17.317 1.00 75.69 302 SER A O 1
ATOM 2427 N N . CYS A 1 303 ? -24.476 26.664 17.779 1.00 67.38 303 CYS A N 1
ATOM 2428 C CA . CYS A 1 303 ? -25.847 26.740 18.304 1.00 67.38 303 CYS A CA 1
ATOM 2429 C C . CYS A 1 303 ? -25.927 27.242 19.757 1.00 67.38 303 CYS A C 1
ATOM 2431 O O . CYS A 1 303 ? -27.012 27.644 20.200 1.00 67.38 303 CYS A O 1
ATOM 2433 N N . GLU A 1 304 ? -24.820 27.267 20.507 1.00 66.06 304 GLU A N 1
ATOM 2434 C CA . GLU A 1 304 ? -24.772 27.926 21.812 1.00 66.06 304 GLU A CA 1
ATOM 2435 C C . GLU A 1 304 ? -24.909 29.451 21.657 1.00 66.06 304 GLU A C 1
ATOM 2437 O O . GLU A 1 304 ? -23.986 30.165 21.268 1.00 66.06 304 GLU A O 1
ATOM 2442 N N . LYS A 1 305 ? -26.100 29.962 22.011 1.00 46.78 305 LYS A N 1
ATOM 2443 C CA . LYS A 1 305 ? -26.597 31.343 21.800 1.00 46.78 305 LYS A CA 1
ATOM 2444 C C . LYS A 1 305 ? -25.831 32.472 22.525 1.00 46.78 305 LYS A C 1
ATOM 2446 O O . LYS A 1 305 ? -26.428 33.500 22.850 1.00 46.78 305 LYS A O 1
ATOM 2451 N N . ARG A 1 306 ? -24.555 32.282 22.854 1.00 51.34 306 ARG A N 1
ATOM 2452 C CA . ARG A 1 306 ? -23.700 33.234 23.579 1.00 51.34 306 ARG A CA 1
ATOM 2453 C C . ARG A 1 306 ? -22.340 33.479 22.934 1.00 51.34 306 ARG A C 1
ATOM 2455 O O . ARG A 1 306 ? -21.803 34.560 23.149 1.00 51.34 306 ARG A O 1
ATOM 2462 N N . ASN A 1 307 ? -21.804 32.530 22.166 1.00 57.59 307 ASN A N 1
ATOM 2463 C CA . ASN A 1 307 ? -20.379 32.555 21.816 1.00 57.59 307 ASN A CA 1
ATOM 2464 C C . ASN A 1 307 ? -20.113 33.213 20.451 1.00 57.59 307 ASN A C 1
ATOM 2466 O O . ASN A 1 307 ? -19.015 33.707 20.218 1.00 57.59 307 ASN A O 1
ATOM 2470 N N . GLY A 1 308 ? -21.116 33.261 19.562 1.00 68.44 308 GLY A N 1
ATOM 2471 C CA . GLY A 1 308 ? -20.978 33.887 18.239 1.00 68.44 308 GLY A CA 1
ATOM 2472 C C . GLY A 1 308 ? -19.888 33.234 17.384 1.00 68.44 308 GLY A C 1
ATOM 2473 O O . GLY A 1 308 ? -19.157 33.943 16.697 1.00 68.44 308 GLY A O 1
ATOM 2474 N N . ILE A 1 309 ? -19.748 31.911 17.508 1.00 78.81 309 ILE A N 1
ATOM 2475 C CA . ILE A 1 309 ? -18.741 31.109 16.814 1.00 78.81 309 ILE A CA 1
ATOM 2476 C C . ILE A 1 309 ? -19.199 30.833 15.384 1.00 78.81 309 ILE A C 1
ATOM 2478 O O . ILE A 1 309 ? -20.320 30.373 15.155 1.00 78.81 309 ILE A O 1
ATOM 2482 N N . ASP A 1 310 ? -18.299 31.082 14.443 1.00 85.38 310 ASP A N 1
ATOM 2483 C CA . ASP A 1 310 ? -18.423 30.705 13.040 1.00 85.38 310 ASP A CA 1
ATOM 2484 C C . ASP A 1 310 ? -17.827 29.298 12.844 1.00 85.38 310 ASP A C 1
ATOM 2486 O O . ASP A 1 310 ? -16.646 29.064 13.115 1.00 85.38 310 ASP A O 1
ATOM 2490 N N . SER A 1 311 ? -18.657 28.338 12.421 1.00 86.00 311 SER A N 1
ATOM 2491 C CA . SER A 1 311 ? -18.261 26.929 12.286 1.00 86.00 311 SER A CA 1
ATOM 2492 C C . SER A 1 311 ? -17.214 26.687 11.195 1.00 86.00 311 SER A C 1
ATOM 2494 O O . SER A 1 311 ? -16.405 25.773 11.345 1.00 86.00 311 SER A O 1
ATOM 2496 N N . GLU A 1 312 ? -17.210 27.474 10.116 1.00 86.81 312 GLU A N 1
ATOM 2497 C CA . GLU A 1 312 ? -16.248 27.320 9.015 1.00 86.81 312 GLU A CA 1
ATOM 2498 C C . GLU A 1 312 ? -14.886 27.882 9.432 1.00 86.81 312 GLU A C 1
ATOM 2500 O O . GLU A 1 312 ? -13.855 27.222 9.280 1.00 86.81 312 GLU A O 1
ATOM 2505 N N . LYS A 1 313 ? -14.883 29.055 10.075 1.00 88.94 313 LYS A N 1
ATOM 2506 C CA . LYS A 1 313 ? -13.665 29.661 10.632 1.00 88.94 313 LYS A CA 1
ATOM 2507 C C . LYS A 1 313 ? -13.058 28.830 11.758 1.00 88.94 313 LYS A C 1
ATOM 2509 O O . LYS A 1 313 ? -11.840 28.671 11.800 1.00 88.94 313 LYS A O 1
ATOM 2514 N N . LEU A 1 314 ? -13.873 28.267 12.654 1.00 89.88 314 LEU A N 1
ATOM 2515 C CA . LEU A 1 314 ? -13.371 27.386 13.712 1.00 89.88 314 LEU A CA 1
ATOM 2516 C C . LEU A 1 314 ? -12.757 26.099 13.135 1.00 89.88 314 LEU A C 1
ATOM 2518 O O . LEU A 1 314 ? -11.705 25.670 13.607 1.00 89.88 314 LEU A O 1
ATOM 2522 N N . LEU A 1 315 ? -13.357 25.514 12.092 1.00 91.56 315 LEU A N 1
ATOM 2523 C CA . LEU A 1 315 ? -12.775 24.369 11.386 1.00 91.56 315 LEU A CA 1
ATOM 2524 C C . LEU A 1 315 ? -11.413 24.725 10.772 1.00 91.56 315 LEU A C 1
ATOM 2526 O O . LEU A 1 315 ? -10.435 24.023 11.027 1.00 91.56 315 LEU A O 1
ATOM 2530 N N . LEU A 1 316 ? -11.326 25.838 10.038 1.00 90.12 316 LEU A N 1
ATOM 2531 C CA . LEU A 1 316 ? -10.079 26.310 9.427 1.00 90.12 316 LEU A CA 1
ATOM 2532 C C . LEU A 1 316 ? -8.985 26.576 10.478 1.00 90.12 316 LEU A C 1
ATOM 2534 O O . LEU A 1 316 ? -7.843 26.147 10.311 1.00 90.12 316 LEU A O 1
ATOM 2538 N N . ALA A 1 317 ? -9.338 27.203 11.603 1.00 90.75 317 ALA A N 1
ATOM 2539 C CA . ALA A 1 317 ? -8.422 27.417 12.720 1.00 90.75 317 ALA A CA 1
ATOM 2540 C C . ALA A 1 317 ? -7.909 26.089 13.313 1.00 90.75 317 ALA A C 1
ATOM 2542 O O . ALA A 1 317 ? -6.714 25.937 13.570 1.00 90.75 317 ALA A O 1
ATOM 2543 N N . CYS A 1 318 ? -8.782 25.092 13.482 1.00 92.44 318 CYS A N 1
ATOM 2544 C CA . CYS A 1 318 ? -8.380 23.758 13.925 1.00 92.44 318 CYS A CA 1
ATOM 2545 C C . CYS A 1 318 ? -7.465 23.045 12.911 1.00 92.44 318 CYS A C 1
ATOM 2547 O O . CYS A 1 318 ? -6.515 22.382 13.323 1.00 92.44 318 CYS A O 1
ATOM 2549 N N . VAL A 1 319 ? -7.684 23.210 11.606 1.00 92.38 319 VAL A N 1
ATOM 2550 C CA . VAL A 1 319 ? -6.812 22.644 10.561 1.00 92.38 319 VAL A CA 1
ATOM 2551 C C . VAL A 1 319 ? -5.406 23.258 10.605 1.00 92.38 319 VAL A C 1
ATOM 2553 O O . VAL A 1 319 ? -4.424 22.516 10.626 1.00 92.38 319 VAL A O 1
ATOM 2556 N N . HIS A 1 320 ? -5.280 24.586 10.717 1.00 89.94 320 HIS A N 1
ATOM 2557 C CA . HIS A 1 320 ? -3.972 25.242 10.864 1.00 89.94 320 HIS A CA 1
ATOM 2558 C C . HIS A 1 320 ? -3.217 24.784 12.124 1.00 89.94 320 HIS A C 1
ATOM 2560 O O . HIS A 1 320 ? -2.014 24.528 12.063 1.00 89.94 320 HIS A O 1
ATOM 2566 N N . LEU A 1 321 ? -3.916 24.612 13.253 1.00 90.44 321 LEU A N 1
ATOM 2567 C CA . LEU A 1 321 ? -3.317 24.074 14.480 1.00 90.44 321 LEU A CA 1
ATOM 2568 C C . LEU A 1 321 ? -2.847 22.619 14.311 1.00 90.44 321 LEU A C 1
ATOM 2570 O O . LEU A 1 321 ? -1.762 22.271 14.775 1.00 90.44 321 LEU A O 1
ATOM 2574 N N . ALA A 1 322 ? -3.627 21.773 13.631 1.00 90.75 322 ALA A N 1
ATOM 2575 C CA . ALA A 1 322 ? -3.264 20.379 13.371 1.00 90.75 322 ALA A CA 1
ATOM 2576 C C . ALA A 1 322 ? -2.046 20.248 12.443 1.00 90.75 322 ALA A C 1
ATOM 2578 O O . ALA A 1 322 ? -1.164 19.425 12.696 1.00 90.75 322 ALA A O 1
ATOM 2579 N N . HIS A 1 323 ? -1.956 21.097 11.416 1.00 87.44 323 HIS A N 1
ATOM 2580 C CA . HIS A 1 323 ? -0.786 21.187 10.544 1.00 87.44 323 HIS A CA 1
ATOM 2581 C C . HIS A 1 323 ? 0.464 21.625 11.328 1.00 87.44 323 HIS A C 1
ATOM 2583 O O . HIS A 1 323 ? 1.473 20.920 11.303 1.00 87.44 323 HIS A O 1
ATOM 2589 N N . TRP A 1 324 ? 0.382 22.699 12.123 1.00 88.06 324 TRP A N 1
ATOM 2590 C CA . TRP A 1 324 ? 1.516 23.162 12.934 1.00 88.06 324 TRP A CA 1
ATOM 2591 C C . TRP A 1 324 ? 2.022 22.093 13.916 1.00 88.06 324 TRP A C 1
ATOM 2593 O O . TRP A 1 324 ? 3.234 21.922 14.075 1.00 88.06 324 TRP A O 1
ATOM 2603 N N . PHE A 1 325 ? 1.113 21.342 14.553 1.00 84.81 325 PHE A N 1
ATOM 2604 C CA . PHE A 1 325 ? 1.476 20.215 15.419 1.00 84.81 325 PHE A CA 1
ATOM 2605 C C . PHE A 1 325 ? 2.231 19.111 14.668 1.00 84.81 325 PHE A C 1
ATOM 2607 O O . PHE A 1 325 ? 3.194 18.571 15.220 1.00 84.81 325 PHE A O 1
ATOM 2614 N N . GLN A 1 326 ? 1.833 18.805 13.428 1.00 82.94 326 GLN A N 1
ATOM 2615 C CA . GLN A 1 326 ? 2.495 17.810 12.582 1.00 82.94 326 GLN A CA 1
ATOM 2616 C C . GLN A 1 326 ? 3.931 18.234 12.237 1.00 82.94 326 GLN A C 1
ATOM 2618 O O . GLN A 1 326 ? 4.871 17.515 12.574 1.00 82.94 326 GLN A O 1
ATOM 2623 N N . GLU A 1 327 ? 4.114 19.420 11.648 1.00 80.69 327 GLU A N 1
ATOM 2624 C CA . GLU A 1 327 ? 5.433 19.924 11.227 1.00 80.69 327 GLU A CA 1
ATOM 2625 C C . GLU A 1 327 ? 6.410 20.045 12.403 1.00 80.69 327 GLU A C 1
ATOM 2627 O O . GLU A 1 327 ? 7.567 19.632 12.328 1.00 80.69 327 GLU A O 1
ATOM 2632 N N . ASN A 1 328 ? 5.937 20.587 13.530 1.00 78.44 328 ASN A N 1
ATOM 2633 C CA . ASN A 1 328 ? 6.776 20.840 14.701 1.00 78.44 328 ASN A CA 1
ATOM 2634 C C . ASN A 1 328 ? 6.953 19.594 15.584 1.00 78.44 328 ASN A C 1
ATOM 2636 O O . ASN A 1 328 ? 7.641 19.678 16.605 1.00 78.44 328 ASN A O 1
ATOM 2640 N N . LYS A 1 329 ? 6.316 18.465 15.232 1.00 74.81 329 LYS A N 1
ATOM 2641 C CA . LYS A 1 329 ? 6.263 17.214 16.012 1.00 74.81 329 LYS A CA 1
ATOM 2642 C C . LYS A 1 329 ? 5.844 17.471 17.474 1.00 74.81 329 LYS A C 1
ATOM 2644 O O . LYS A 1 329 ? 6.441 16.960 18.422 1.00 74.81 329 LYS A O 1
ATOM 2649 N N . ARG A 1 330 ? 4.818 18.315 17.657 1.00 70.12 330 ARG A N 1
ATOM 2650 C CA . ARG A 1 330 ? 4.275 18.787 18.950 1.00 70.12 330 ARG A CA 1
ATOM 2651 C C . ARG A 1 330 ? 2.834 18.323 19.161 1.00 70.12 330 ARG A C 1
ATOM 2653 O O . ARG A 1 330 ? 2.156 17.934 18.223 1.00 70.12 330 ARG A O 1
ATOM 2660 N N . LEU A 1 331 ? 2.368 18.394 20.410 1.00 66.06 331 LEU A N 1
ATOM 2661 C CA . LEU A 1 331 ? 1.005 18.005 20.812 1.00 66.06 331 LEU A CA 1
ATOM 2662 C C . LEU A 1 331 ? 0.227 19.116 21.545 1.00 66.06 331 LEU A C 1
ATOM 2664 O O . LEU A 1 331 ? -0.940 18.910 21.874 1.00 66.06 331 LEU A O 1
ATOM 2668 N N . ALA A 1 332 ? 0.857 20.261 21.844 1.00 76.19 332 ALA A N 1
ATOM 2669 C CA . ALA A 1 332 ? 0.217 21.398 22.511 1.00 76.19 332 ALA A CA 1
ATOM 2670 C C . ALA A 1 332 ? 0.899 22.746 22.175 1.00 76.19 332 ALA A C 1
ATOM 2672 O O . ALA A 1 332 ? 2.083 22.772 21.823 1.00 76.19 332 ALA A O 1
ATOM 2673 N N . VAL A 1 333 ? 0.152 23.857 22.247 1.00 81.44 333 VAL A N 1
ATOM 2674 C CA . VAL A 1 333 ? 0.576 25.214 21.829 1.00 81.44 333 VAL A CA 1
ATOM 2675 C C . VAL A 1 333 ? 0.187 26.298 22.844 1.00 81.44 333 VAL A C 1
ATOM 2677 O O . VAL A 1 333 ? -0.901 26.256 23.418 1.00 81.44 333 VAL A O 1
ATOM 2680 N N . SER A 1 334 ? 1.058 27.285 23.080 1.00 82.00 334 SER A N 1
ATOM 2681 C CA . SER A 1 334 ? 0.778 28.361 24.041 1.00 82.00 334 SER A CA 1
ATOM 2682 C C . SER A 1 334 ? -0.203 29.400 23.504 1.00 82.00 334 SER A C 1
ATOM 2684 O O . SER A 1 334 ? -0.335 29.594 22.298 1.00 82.00 334 SER A O 1
ATOM 2686 N N . GLN A 1 335 ? -0.857 30.113 24.425 1.00 80.81 335 GLN A N 1
ATOM 2687 C CA . GLN A 1 335 ? -1.727 31.244 24.097 1.00 80.81 335 GLN A CA 1
ATOM 2688 C C . GLN A 1 335 ? -0.991 32.320 23.281 1.00 80.81 335 GLN A C 1
ATOM 2690 O O . GLN A 1 335 ? -1.563 32.870 22.351 1.00 80.81 335 GLN A O 1
ATOM 2695 N N . GLU A 1 336 ? 0.276 32.583 23.612 1.00 78.25 336 GLU A N 1
ATOM 2696 C CA . GLU A 1 336 ? 1.122 33.591 22.955 1.00 78.25 336 GLU A CA 1
ATOM 2697 C C . GLU A 1 336 ? 1.567 33.173 21.545 1.00 78.25 336 GLU A C 1
ATOM 2699 O O . GLU A 1 336 ? 1.831 34.027 20.707 1.00 78.25 336 GLU A O 1
ATOM 2704 N N . SER A 1 337 ? 1.657 31.865 21.274 1.00 81.81 337 SER A N 1
ATOM 2705 C CA . SER A 1 337 ? 1.946 31.337 19.932 1.00 81.81 337 SER A CA 1
ATOM 2706 C C . SER A 1 337 ? 0.689 31.143 19.080 1.00 81.81 337 SER A C 1
ATOM 2708 O O . SER A 1 337 ? 0.805 30.950 17.874 1.00 81.81 337 SER A O 1
ATOM 2710 N N . LEU A 1 338 ? -0.510 31.180 19.675 1.00 84.75 338 LEU A N 1
ATOM 2711 C CA . LEU A 1 338 ? -1.763 30.963 18.950 1.00 84.75 338 LEU A CA 1
ATOM 2712 C C . LEU A 1 338 ? -1.928 31.993 17.823 1.00 84.75 338 LEU A C 1
ATOM 2714 O O . LEU A 1 338 ? -2.119 31.616 16.669 1.00 84.75 338 LEU A O 1
ATOM 2718 N N . ASP A 1 339 ? -1.755 33.273 18.154 1.00 81.75 339 ASP A N 1
ATOM 2719 C CA . ASP A 1 339 ? -1.912 34.407 17.236 1.00 81.75 339 ASP A CA 1
ATOM 2720 C C . ASP A 1 339 ? -0.784 34.485 16.181 1.00 81.75 339 ASP A C 1
ATOM 2722 O O . ASP A 1 339 ? -0.924 35.174 15.175 1.00 81.75 339 ASP A O 1
ATOM 2726 N N . SER A 1 340 ? 0.344 33.784 16.383 1.00 83.69 340 SER A N 1
ATOM 2727 C CA . SER A 1 340 ? 1.431 33.696 15.392 1.00 83.69 340 SER A CA 1
ATOM 2728 C C . SER A 1 340 ? 1.306 32.500 14.443 1.00 83.69 340 SER A C 1
ATOM 2730 O O . SER A 1 340 ? 2.003 32.454 13.432 1.00 83.69 340 SER A O 1
ATOM 2732 N N . ILE A 1 341 ? 0.429 31.542 14.757 1.00 85.81 341 ILE A N 1
ATOM 2733 C CA . ILE A 1 341 ? 0.092 30.381 13.916 1.00 85.81 341 ILE A CA 1
ATOM 2734 C C . ILE A 1 341 ? -1.212 30.647 13.156 1.00 85.81 341 ILE A C 1
ATOM 2736 O O . ILE A 1 341 ? -1.328 30.341 11.971 1.00 85.81 341 ILE A O 1
ATOM 2740 N N . LEU A 1 342 ? -2.186 31.262 13.827 1.00 85.88 342 LEU A N 1
ATOM 2741 C CA . LEU A 1 342 ? -3.440 31.728 13.248 1.00 85.88 342 LEU A CA 1
ATOM 2742 C C . LEU A 1 342 ? -3.257 33.170 12.765 1.00 85.88 342 LEU A C 1
ATOM 2744 O O . LEU A 1 342 ? -3.590 34.122 13.461 1.00 85.88 342 LEU A O 1
ATOM 2748 N N . ILE A 1 343 ? -2.701 33.297 11.554 1.00 73.06 343 ILE A N 1
ATOM 2749 C CA . ILE A 1 343 ? -2.286 34.561 10.909 1.00 73.06 343 ILE A CA 1
ATOM 2750 C C . ILE A 1 343 ? -3.422 35.606 10.836 1.00 73.06 343 ILE A C 1
ATOM 2752 O O . ILE A 1 343 ? -3.153 36.807 10.796 1.00 73.06 343 ILE A O 1
ATOM 2756 N N . ASP A 1 344 ? -4.683 35.165 10.841 1.00 72.56 344 ASP A N 1
ATOM 2757 C CA . ASP A 1 344 ? -5.856 36.024 11.021 1.00 72.56 344 ASP A CA 1
ATOM 2758 C C . ASP A 1 344 ? -6.355 35.962 12.477 1.00 72.56 344 ASP A C 1
ATOM 2760 O O . ASP A 1 344 ? -6.751 34.905 12.980 1.00 72.56 344 ASP A O 1
ATOM 2764 N N . CYS A 1 345 ? -6.388 37.121 13.140 1.00 65.19 345 CYS A N 1
ATOM 2765 C CA . CYS A 1 345 ? -6.869 37.265 14.511 1.00 65.19 345 CYS A CA 1
ATOM 2766 C C . CYS A 1 345 ? -8.335 36.829 14.703 1.00 65.19 345 CYS A C 1
ATOM 2768 O O . CYS A 1 345 ? -8.695 36.462 15.820 1.00 65.19 345 CYS A O 1
ATOM 2770 N N . ASP A 1 346 ? -9.179 36.834 13.663 1.00 80.31 346 ASP A N 1
ATOM 2771 C CA . ASP A 1 346 ? -10.555 36.313 13.741 1.00 80.31 346 ASP A CA 1
ATOM 2772 C C . ASP A 1 346 ? -10.549 34.794 14.005 1.00 80.31 346 ASP A C 1
ATOM 2774 O O . ASP A 1 346 ? -11.264 34.310 14.882 1.00 80.31 346 ASP A O 1
ATOM 2778 N N . LEU A 1 347 ? -9.653 34.041 13.348 1.00 84.88 347 LEU A N 1
ATOM 2779 C CA . LEU A 1 347 ? -9.467 32.599 13.580 1.00 84.88 347 LEU A CA 1
ATOM 2780 C C . LEU A 1 347 ? -8.987 32.314 15.011 1.00 84.88 347 LEU A C 1
ATOM 2782 O O . LEU A 1 347 ? -9.489 31.396 15.668 1.00 84.88 347 LEU A O 1
ATOM 2786 N N . ALA A 1 348 ? -8.053 33.125 15.516 1.00 82.56 348 ALA A N 1
ATOM 2787 C CA . ALA A 1 348 ? -7.619 33.063 16.908 1.00 82.56 348 ALA A CA 1
ATOM 2788 C C . ALA A 1 348 ? -8.768 33.387 17.879 1.00 82.56 348 ALA A C 1
ATOM 2790 O O . ALA A 1 348 ? -8.918 32.722 18.909 1.00 82.56 348 ALA A O 1
ATOM 2791 N N . GLU A 1 349 ? -9.632 34.355 17.557 1.00 82.06 349 GLU A N 1
ATOM 2792 C CA . GLU A 1 349 ? -10.791 34.672 18.392 1.00 82.06 349 GLU A CA 1
ATOM 2793 C C . GLU A 1 349 ? -11.830 33.540 18.408 1.00 82.06 349 GLU A C 1
ATOM 2795 O O . GLU A 1 349 ? -12.359 33.240 19.480 1.00 82.06 349 GLU A O 1
ATOM 2800 N N . GLN A 1 350 ? -12.069 32.844 17.285 1.00 84.50 350 GLN A N 1
ATOM 2801 C CA . GLN A 1 350 ? -12.932 31.652 17.269 1.00 84.50 350 GLN A CA 1
ATOM 2802 C C . GLN A 1 350 ? -12.428 30.590 18.257 1.00 84.50 350 GLN A C 1
ATOM 2804 O O . GLN A 1 350 ? -13.191 30.121 19.101 1.00 84.50 350 GLN A O 1
ATOM 2809 N N . VAL A 1 351 ? -11.132 30.257 18.208 1.00 83.56 351 VAL A N 1
ATOM 2810 C CA . VAL A 1 351 ? -10.505 29.262 19.101 1.00 83.56 351 VAL A CA 1
ATOM 2811 C C . VAL A 1 351 ? -10.572 29.683 20.572 1.00 83.56 351 VAL A C 1
ATOM 2813 O O . VAL A 1 351 ? -10.828 28.852 21.444 1.00 83.56 351 VAL A O 1
ATOM 2816 N N . ASN A 1 352 ? -10.412 30.974 20.865 1.00 81.12 352 ASN A N 1
ATOM 2817 C CA . ASN A 1 352 ? -10.516 31.506 22.225 1.00 81.12 352 ASN A CA 1
ATOM 2818 C C . ASN A 1 352 ? -11.952 31.509 22.792 1.00 81.12 352 ASN A C 1
ATOM 2820 O O . ASN A 1 352 ? -12.114 31.602 24.010 1.00 81.12 352 ASN A O 1
ATOM 2824 N N . ARG A 1 353 ? -12.982 31.385 21.943 1.00 78.50 353 ARG A N 1
ATOM 2825 C CA . ARG A 1 353 ? -14.406 31.329 22.333 1.00 78.50 353 ARG A CA 1
ATOM 2826 C C . ARG A 1 353 ? -14.943 29.902 22.545 1.00 78.50 353 ARG A C 1
ATOM 2828 O O . ARG A 1 353 ? -16.039 29.763 23.087 1.00 78.50 353 ARG A O 1
ATOM 2835 N N . VAL A 1 354 ? -14.202 28.865 22.137 1.00 78.62 354 VAL A N 1
ATOM 2836 C CA . VAL A 1 354 ? -14.590 27.439 22.229 1.00 78.62 354 VAL A CA 1
ATOM 2837 C C . VAL A 1 354 ? -14.896 27.003 23.666 1.00 78.62 354 VAL A C 1
ATOM 2839 O O . VAL A 1 354 ? -14.151 27.313 24.601 1.00 78.62 354 VAL A O 1
ATOM 2842 N N . SER A 1 355 ? -15.950 26.203 23.846 1.00 67.12 355 SER A N 1
ATOM 2843 C CA . SER A 1 355 ? -16.253 25.576 25.132 1.00 67.12 355 SER A CA 1
ATOM 2844 C C . SER A 1 355 ? -15.194 24.520 25.501 1.00 67.12 355 SER A C 1
ATOM 2846 O O . SER A 1 355 ? -14.881 23.619 24.722 1.00 67.12 355 SER A O 1
ATOM 2848 N N . ILE A 1 356 ? -14.617 24.610 26.705 1.00 67.12 356 ILE A N 1
ATOM 2849 C CA . ILE A 1 356 ? -13.690 23.591 27.228 1.00 67.12 356 ILE A CA 1
ATOM 2850 C C . ILE A 1 356 ? -14.481 22.637 28.125 1.00 67.12 356 ILE A C 1
ATOM 2852 O O . ILE A 1 356 ? -14.974 23.025 29.185 1.00 67.12 356 ILE A O 1
ATOM 2856 N N . GLY A 1 357 ? -14.598 21.378 27.704 1.00 61.62 357 GLY A N 1
ATOM 2857 C CA . GLY A 1 357 ? -15.353 20.352 28.417 1.00 61.62 357 GLY A CA 1
ATOM 2858 C C . GLY A 1 357 ? -15.316 18.995 27.715 1.00 61.62 357 GLY A C 1
ATOM 2859 O O . GLY A 1 357 ? -14.844 18.870 26.588 1.00 61.62 357 GLY A O 1
ATOM 2860 N N . GLY A 1 358 ? -15.857 17.961 28.368 1.00 56.94 358 GLY A N 1
ATOM 2861 C CA . GLY A 1 358 ? -15.697 16.548 27.976 1.00 56.94 358 GLY A CA 1
ATOM 2862 C C . GLY A 1 358 ? -16.293 16.101 26.628 1.00 56.94 358 GLY A C 1
ATOM 2863 O O . GLY A 1 358 ? -16.248 14.912 26.327 1.00 56.94 358 GLY A O 1
ATOM 2864 N N . ARG A 1 359 ? -16.856 17.019 25.831 1.00 66.88 359 ARG A N 1
ATOM 2865 C CA . ARG A 1 359 ? -17.340 16.801 24.452 1.00 66.88 359 ARG A CA 1
ATOM 2866 C C . ARG A 1 359 ? -16.773 17.802 23.432 1.00 66.88 359 ARG A C 1
ATOM 2868 O O . ARG A 1 359 ? -17.273 17.878 22.310 1.00 66.88 359 ARG A O 1
ATOM 2875 N N . SER A 1 360 ? -15.754 18.568 23.823 1.00 75.62 360 SER A N 1
ATOM 2876 C CA . SER A 1 360 ? -15.050 19.492 22.936 1.00 75.62 360 SER A CA 1
ATOM 2877 C C . SER A 1 360 ? -13.843 18.812 22.297 1.00 75.62 360 SER A C 1
ATOM 2879 O O . SER A 1 360 ? -13.103 18.092 22.976 1.00 75.62 360 SER A O 1
ATOM 2881 N N . LEU A 1 361 ? -13.643 19.023 20.993 1.00 79.88 361 LEU A N 1
ATOM 2882 C CA . LEU A 1 361 ? -12.519 18.433 20.256 1.00 79.88 361 LEU A CA 1
ATOM 2883 C C . LEU A 1 361 ? -11.197 19.173 20.497 1.00 79.88 361 LEU A C 1
ATOM 2885 O O . LEU A 1 361 ? -10.135 18.567 20.345 1.00 79.88 361 LEU A O 1
ATOM 2889 N N . LEU A 1 362 ? -11.251 20.426 20.955 1.00 81.25 362 LEU A N 1
ATOM 2890 C CA . LEU A 1 362 ? -10.096 21.204 21.396 1.00 81.25 362 LEU A CA 1
ATOM 2891 C C . LEU A 1 362 ? -10.172 21.427 22.915 1.00 81.25 362 LEU A C 1
ATOM 2893 O O . LEU A 1 362 ? -11.226 21.719 23.469 1.00 81.25 362 LEU A O 1
ATOM 2897 N N . ASN A 1 363 ? -9.054 21.245 23.609 1.00 74.88 363 ASN A N 1
ATOM 2898 C CA . ASN A 1 363 ? -8.945 21.349 25.065 1.00 74.88 363 ASN A CA 1
ATOM 2899 C C . ASN A 1 363 ? -7.643 22.065 25.445 1.00 74.88 363 ASN A C 1
ATOM 2901 O O . ASN A 1 363 ? -6.818 22.361 24.583 1.00 74.88 363 ASN A O 1
ATOM 2905 N N . ARG A 1 364 ? -7.431 22.301 26.745 1.00 69.31 364 ARG A N 1
ATOM 2906 C CA . ARG A 1 364 ? -6.126 22.717 27.279 1.00 69.31 364 ARG A CA 1
ATOM 2907 C C . ARG A 1 364 ? -5.390 21.565 27.980 1.00 69.31 364 ARG A C 1
ATOM 2909 O O . ARG A 1 364 ? -5.912 20.447 28.104 1.00 69.31 364 ARG A O 1
ATOM 2916 N N . ASP A 1 365 ? -4.144 21.802 28.365 1.00 58.53 365 ASP A N 1
ATOM 2917 C CA . ASP A 1 365 ? -3.275 20.851 29.060 1.00 58.53 365 ASP A CA 1
ATOM 2918 C C . ASP A 1 365 ? -2.820 21.339 30.448 1.00 58.53 365 ASP A C 1
ATOM 2920 O O . ASP A 1 365 ? -3.324 22.329 30.977 1.00 58.53 365 ASP A O 1
ATOM 2924 N N . SER A 1 366 ? -1.849 20.620 31.017 1.00 49.62 366 SER A N 1
ATOM 2925 C CA . SER A 1 366 ? -1.187 20.861 32.303 1.00 49.62 366 SER A CA 1
ATOM 2926 C C . SER A 1 366 ? -0.497 22.217 32.455 1.00 49.62 366 SER A C 1
ATOM 2928 O O . SER A 1 366 ? -0.060 22.530 33.559 1.00 49.62 366 SER A O 1
ATOM 2930 N N . PHE A 1 367 ? -0.356 22.978 31.372 1.00 49.72 367 PHE A N 1
ATOM 2931 C CA . PHE A 1 367 ? 0.352 24.253 31.301 1.00 49.72 367 PHE A CA 1
ATOM 2932 C C . PHE A 1 367 ? -0.514 25.331 30.613 1.00 49.72 367 PHE A C 1
ATOM 2934 O O . PHE A 1 367 ? -0.028 26.394 30.233 1.00 49.72 367 PHE A O 1
ATOM 2941 N N . GLY A 1 368 ? -1.818 25.068 30.441 1.00 61.91 368 GLY A N 1
ATOM 2942 C CA . GLY A 1 368 ? -2.776 25.974 29.797 1.00 61.91 368 GLY A CA 1
ATOM 2943 C C . GLY A 1 368 ? -2.676 26.043 28.271 1.00 61.91 368 GLY A C 1
ATOM 2944 O O . GLY A 1 368 ? -3.373 26.860 27.657 1.00 61.91 368 GLY A O 1
ATOM 2945 N N . LEU A 1 369 ? -1.851 25.188 27.664 1.00 70.31 369 LEU A N 1
ATOM 2946 C CA . LEU A 1 369 ? -1.601 25.113 26.228 1.00 70.31 369 LEU A CA 1
ATOM 2947 C C . LEU A 1 369 ? -2.786 24.436 25.529 1.00 70.31 369 LEU A C 1
ATOM 2949 O O . LEU A 1 369 ? -3.323 23.453 26.039 1.00 70.31 369 LEU A O 1
ATOM 2953 N N . PHE A 1 370 ? -3.199 24.930 24.362 1.00 81.06 370 PHE A N 1
ATOM 2954 C CA . PHE A 1 370 ? -4.241 24.288 23.555 1.00 81.06 370 PHE A CA 1
ATOM 2955 C C . PHE A 1 370 ? -3.732 22.984 22.931 1.00 81.06 370 PHE A C 1
ATOM 2957 O O . PHE A 1 370 ? -2.587 22.914 22.491 1.00 81.06 370 PHE A O 1
ATOM 2964 N N . ARG A 1 371 ? -4.599 21.972 22.850 1.00 80.44 371 ARG A N 1
ATOM 2965 C CA . ARG A 1 371 ? -4.348 20.664 22.225 1.00 80.44 371 ARG A CA 1
ATOM 2966 C C . ARG A 1 371 ? -5.647 20.000 21.770 1.00 80.44 371 ARG A C 1
ATOM 2968 O O . ARG A 1 371 ? -6.716 20.285 22.313 1.00 80.44 371 ARG A O 1
ATOM 2975 N N . PHE A 1 372 ? -5.561 19.051 20.844 1.00 83.81 372 PHE A N 1
ATOM 2976 C CA . PHE A 1 372 ? -6.712 18.216 20.488 1.00 83.81 372 PHE A CA 1
ATOM 2977 C C . PHE A 1 372 ? -7.078 17.222 21.597 1.00 83.81 372 PHE A C 1
ATOM 2979 O O . PHE A 1 372 ? -6.250 16.826 22.420 1.00 83.81 372 PHE A O 1
ATOM 2986 N N . ALA A 1 373 ? -8.348 16.813 21.631 1.00 74.75 373 ALA A N 1
ATOM 2987 C CA . ALA A 1 373 ? -8.868 15.859 22.607 1.00 74.75 373 ALA A CA 1
ATOM 2988 C C . ALA A 1 373 ? -8.180 14.485 22.507 1.00 74.75 373 ALA A C 1
ATOM 2990 O O . ALA A 1 373 ? -7.925 13.855 23.533 1.00 74.75 373 ALA A O 1
ATOM 2991 N N . HIS A 1 374 ? -7.861 14.047 21.285 1.00 76.94 374 HIS A N 1
ATOM 2992 C CA . HIS A 1 374 ? -7.148 12.805 20.989 1.00 76.94 374 HIS A CA 1
ATOM 2993 C C . HIS A 1 374 ? -6.332 12.954 19.694 1.00 76.94 374 HIS A C 1
ATOM 2995 O O . HIS A 1 374 ? -6.749 13.682 18.791 1.00 76.94 374 HIS A O 1
ATOM 3001 N N . ARG A 1 375 ? -5.199 12.243 19.582 1.00 75.94 375 ARG A N 1
ATOM 3002 C CA . ARG A 1 375 ? -4.261 12.349 18.445 1.00 75.94 375 ARG A CA 1
ATOM 3003 C C . ARG A 1 375 ? -4.916 12.051 17.089 1.00 75.94 375 ARG A C 1
ATOM 3005 O O . ARG A 1 375 ? -4.600 12.715 16.112 1.00 75.94 375 ARG A O 1
ATOM 3012 N N . SER A 1 376 ? -5.894 11.146 17.034 1.00 82.19 376 SER A N 1
ATOM 3013 C CA . SER A 1 376 ? -6.622 10.866 15.786 1.00 82.19 376 SER A CA 1
ATOM 3014 C C . SER A 1 376 ? -7.431 12.048 15.237 1.00 82.19 376 SER A C 1
ATOM 3016 O O . SER A 1 376 ? -7.655 12.096 14.034 1.00 82.19 376 SER A O 1
ATOM 3018 N N . PHE A 1 377 ? -7.824 13.028 16.062 1.00 86.88 377 PHE A N 1
ATOM 3019 C CA . PHE A 1 377 ? -8.441 14.263 15.557 1.00 86.88 377 PHE A CA 1
ATOM 3020 C C . PHE A 1 377 ? -7.414 15.240 14.982 1.00 86.88 377 PHE A C 1
ATOM 3022 O O . PHE A 1 377 ? -7.737 15.934 14.025 1.00 86.88 377 PHE A O 1
ATOM 3029 N N . GLN A 1 378 ? -6.184 15.264 15.509 1.00 87.31 378 GLN A N 1
ATOM 3030 C CA . GLN A 1 378 ? -5.078 15.985 14.874 1.00 87.31 378 GLN A CA 1
ATOM 3031 C C . GLN A 1 378 ? -4.798 15.376 13.497 1.00 87.31 378 GLN A C 1
ATOM 3033 O O . GLN A 1 378 ? -4.903 16.078 12.504 1.00 87.31 378 GLN A O 1
ATOM 3038 N N . GLU A 1 379 ? -4.551 14.066 13.424 1.00 87.88 379 GLU A N 1
ATOM 3039 C CA . GLU A 1 379 ? -4.248 13.377 12.159 1.00 87.88 379 GLU A CA 1
ATOM 3040 C C . GLU A 1 379 ? -5.387 13.495 11.128 1.00 87.88 379 GLU A C 1
ATOM 3042 O O . GLU A 1 379 ? -5.121 13.744 9.953 1.00 87.88 379 GLU A O 1
ATOM 3047 N N . PHE A 1 380 ? -6.653 13.435 11.565 1.00 91.81 380 PHE A N 1
ATOM 3048 C CA . PHE A 1 380 ? -7.808 13.740 10.714 1.00 91.81 380 PHE A CA 1
ATOM 3049 C C . PHE A 1 380 ? -7.781 15.176 10.172 1.00 91.81 380 PHE A C 1
ATOM 3051 O O . PHE A 1 380 ? -7.967 15.380 8.976 1.00 91.81 380 PHE A O 1
ATOM 3058 N N . LEU A 1 381 ? -7.553 16.179 11.027 1.00 93.25 381 LEU A N 1
ATOM 3059 C CA . LEU A 1 381 ? -7.564 17.592 10.629 1.00 93.25 381 LEU A CA 1
ATOM 3060 C C . LEU A 1 381 ? -6.356 17.972 9.762 1.00 93.25 381 LEU A C 1
ATOM 3062 O O . LEU A 1 381 ? -6.504 18.776 8.846 1.00 93.25 381 LEU A O 1
ATOM 3066 N N . THR A 1 382 ? -5.191 17.364 9.996 1.00 90.50 382 THR A N 1
ATOM 3067 C CA . THR A 1 382 ? -4.003 17.482 9.138 1.00 90.50 382 THR A CA 1
ATOM 3068 C C . THR A 1 382 ? -4.313 16.992 7.720 1.00 90.50 382 THR A C 1
ATOM 3070 O O . THR A 1 382 ? -4.006 17.686 6.754 1.00 90.50 382 THR A O 1
ATOM 3073 N N . VAL A 1 383 ? -4.998 15.851 7.579 1.00 91.44 383 VAL A N 1
ATOM 3074 C CA . VAL A 1 383 ? -5.454 15.339 6.273 1.00 91.44 383 VAL A CA 1
ATOM 3075 C C . VAL A 1 383 ? -6.587 16.184 5.681 1.00 91.44 383 VAL A C 1
ATOM 3077 O O . VAL A 1 383 ? -6.578 16.474 4.488 1.00 91.44 383 VAL A O 1
ATOM 3080 N N . HIS A 1 384 ? -7.531 16.651 6.501 1.00 92.81 384 HIS A N 1
ATOM 3081 C CA . HIS A 1 384 ? -8.589 17.569 6.070 1.00 92.81 384 HIS A CA 1
ATOM 3082 C C . HIS A 1 384 ? -8.017 18.892 5.518 1.00 92.81 384 HIS A C 1
ATOM 3084 O O . HIS A 1 384 ? -8.630 19.501 4.648 1.00 92.81 384 HIS A O 1
ATOM 3090 N N . GLY A 1 385 ? -6.811 19.300 5.935 1.00 89.69 385 GLY A N 1
ATOM 3091 C CA . GLY A 1 385 ? -6.070 20.405 5.321 1.00 89.69 385 GLY A CA 1
ATOM 3092 C C . GLY A 1 385 ? -5.790 20.213 3.830 1.00 89.69 385 GLY A C 1
ATOM 3093 O O . GLY A 1 385 ? -6.027 21.141 3.058 1.00 89.69 385 GLY A O 1
ATOM 3094 N N . VAL A 1 386 ? -5.402 19.005 3.405 1.00 87.94 386 VAL A N 1
ATOM 3095 C CA . VAL A 1 386 ? -5.206 18.673 1.979 1.00 87.94 386 VAL A CA 1
ATOM 3096 C C . VAL A 1 386 ? -6.521 18.810 1.205 1.00 87.94 386 VAL A C 1
ATOM 3098 O O . VAL A 1 386 ? -6.542 19.370 0.112 1.00 87.94 386 VAL A O 1
ATOM 3101 N N . VAL A 1 387 ? -7.641 18.385 1.802 1.00 88.56 387 VAL A N 1
ATOM 3102 C CA . VAL A 1 387 ? -8.993 18.517 1.216 1.00 88.56 387 VAL A CA 1
ATOM 3103 C C . VAL A 1 387 ? -9.397 19.986 1.032 1.00 88.56 387 VAL A C 1
ATOM 3105 O O . VAL A 1 387 ? -10.081 20.324 0.070 1.00 88.56 387 VAL A O 1
ATOM 3108 N N . LEU A 1 388 ? -8.933 20.876 1.916 1.00 87.56 388 LEU A N 1
ATOM 3109 C CA . LEU A 1 388 ? -9.104 22.330 1.807 1.00 87.56 388 LEU A CA 1
ATOM 3110 C C . LEU A 1 388 ? -8.049 23.013 0.908 1.00 87.56 388 LEU A C 1
ATOM 3112 O O . LEU A 1 388 ? -8.039 24.240 0.808 1.00 87.56 388 LEU A O 1
ATOM 3116 N N . GLY A 1 389 ? -7.160 22.256 0.256 1.00 83.56 389 GLY A N 1
ATOM 3117 C CA . GLY A 1 389 ? -6.109 22.786 -0.620 1.00 83.56 389 GLY A CA 1
ATOM 3118 C C . GLY A 1 389 ? -4.926 23.433 0.110 1.00 83.56 389 GLY A C 1
ATOM 3119 O O . GLY A 1 389 ? -4.135 24.143 -0.512 1.00 83.56 389 GLY A O 1
ATOM 3120 N N . ILE A 1 390 ? -4.785 23.208 1.419 1.00 82.19 390 ILE A N 1
ATOM 3121 C CA . ILE A 1 390 ? -3.604 23.615 2.187 1.00 82.19 390 ILE A CA 1
ATOM 3122 C C . ILE A 1 390 ? -2.493 22.604 1.892 1.00 82.19 390 ILE A C 1
ATOM 3124 O O . ILE A 1 390 ? -2.695 21.403 2.044 1.00 82.19 390 ILE A O 1
ATOM 3128 N N . ASN A 1 391 ? -1.317 23.083 1.477 1.00 71.44 391 ASN A N 1
ATOM 3129 C CA . ASN A 1 391 ? -0.144 22.225 1.305 1.00 71.44 391 ASN A CA 1
ATOM 3130 C C . ASN A 1 391 ? 0.397 21.809 2.685 1.00 71.44 391 ASN A C 1
ATOM 3132 O O . ASN A 1 391 ? 0.535 22.671 3.556 1.00 71.44 391 ASN A O 1
ATOM 3136 N N . VAL A 1 392 ? 0.677 20.518 2.886 1.00 70.31 392 VAL A N 1
ATOM 3137 C CA . VAL A 1 392 ? 1.005 19.939 4.198 1.00 70.31 392 VAL A CA 1
ATOM 3138 C C . VAL A 1 392 ? 2.329 19.184 4.136 1.00 70.31 392 VAL A C 1
ATOM 3140 O O . VAL A 1 392 ? 2.476 18.252 3.348 1.00 70.31 392 VAL A O 1
ATOM 3143 N N . ALA A 1 393 ? 3.283 19.555 4.992 1.00 68.75 393 ALA A N 1
ATOM 3144 C CA . ALA A 1 393 ? 4.583 18.895 5.061 1.00 68.75 393 ALA A CA 1
ATOM 3145 C C . ALA A 1 393 ? 4.598 17.755 6.099 1.00 68.75 393 ALA A C 1
ATOM 3147 O O . ALA A 1 393 ? 4.359 17.961 7.291 1.00 68.75 393 ALA A O 1
ATOM 3148 N N . TRP A 1 394 ? 4.937 16.543 5.653 1.00 80.50 394 TRP A N 1
ATOM 3149 C CA . TRP A 1 394 ? 5.251 15.393 6.506 1.00 80.50 394 TRP A CA 1
ATOM 3150 C C . TRP A 1 394 ? 6.309 14.499 5.836 1.00 80.50 394 TRP A C 1
ATOM 3152 O O . TRP A 1 394 ? 6.420 14.477 4.614 1.00 80.50 394 TRP A O 1
ATOM 3162 N N . GLU A 1 395 ? 7.091 13.759 6.630 1.00 70.12 395 GLU A N 1
ATOM 3163 C CA . GLU A 1 395 ? 8.131 12.849 6.115 1.00 70.12 395 GLU A CA 1
ATOM 3164 C C . GLU A 1 395 ? 7.516 11.539 5.594 1.00 70.12 395 GLU A C 1
ATOM 3166 O O . GLU A 1 395 ? 7.657 11.218 4.419 1.00 70.12 395 GLU A O 1
ATOM 3171 N N . GLU A 1 396 ? 6.770 10.828 6.444 1.00 77.00 396 GLU A N 1
ATOM 3172 C CA . GLU A 1 396 ? 5.944 9.660 6.104 1.00 77.00 396 GLU A CA 1
ATOM 3173 C C . GLU A 1 396 ? 4.598 9.796 6.864 1.00 77.00 396 GLU A C 1
ATOM 3175 O O . GLU A 1 396 ? 4.610 10.166 8.047 1.00 77.00 396 GLU A O 1
ATOM 3180 N N . PRO A 1 397 ? 3.429 9.577 6.227 1.00 84.25 397 PRO A N 1
ATOM 3181 C CA . PRO A 1 397 ? 2.124 9.675 6.891 1.00 84.25 397 PRO A CA 1
ATOM 3182 C C . PRO A 1 397 ? 1.826 8.440 7.762 1.00 84.25 397 PRO A C 1
ATOM 3184 O O . PRO A 1 397 ? 2.304 7.342 7.487 1.00 84.25 397 PRO A O 1
ATOM 3187 N N . SER A 1 398 ? 0.996 8.585 8.805 1.00 80.56 398 SER A N 1
ATOM 3188 C CA . SER A 1 398 ? 0.533 7.424 9.588 1.00 80.56 398 SER A CA 1
ATOM 3189 C C . SER A 1 398 ? -0.474 6.580 8.791 1.00 80.56 398 SER A C 1
ATOM 3191 O O . SER A 1 398 ? -1.215 7.117 7.971 1.00 80.56 398 SER A O 1
ATOM 3193 N N . ASP A 1 399 ? -0.591 5.281 9.088 1.00 76.38 399 ASP A N 1
ATOM 3194 C CA . ASP A 1 399 ? -1.654 4.413 8.538 1.00 76.38 399 ASP A CA 1
ATOM 3195 C C . ASP A 1 399 ? -3.062 5.020 8.726 1.00 76.38 399 ASP A C 1
ATOM 3197 O O . ASP A 1 399 ? -3.912 4.958 7.839 1.00 76.38 399 ASP A O 1
ATOM 3201 N N . LEU A 1 400 ? -3.299 5.707 9.847 1.00 80.69 400 LEU A N 1
ATOM 3202 C CA . LEU A 1 400 ? -4.556 6.406 10.089 1.00 80.69 400 LEU A CA 1
ATOM 3203 C C . LEU A 1 400 ? -4.732 7.635 9.173 1.00 80.69 400 LEU A C 1
ATOM 3205 O O . LEU A 1 400 ? -5.829 7.849 8.656 1.00 80.69 400 LEU A O 1
ATOM 3209 N N . MET A 1 401 ? -3.670 8.408 8.915 1.00 86.75 401 MET A N 1
ATOM 3210 C CA . MET A 1 401 ? -3.681 9.490 7.920 1.00 86.75 401 MET A CA 1
ATOM 3211 C C . MET A 1 401 ? -3.908 8.954 6.501 1.00 86.75 401 MET A C 1
ATOM 3213 O O . MET A 1 401 ? -4.671 9.553 5.750 1.00 86.75 401 MET A O 1
ATOM 3217 N N . VAL A 1 402 ? -3.321 7.809 6.145 1.00 84.94 402 VAL A N 1
ATOM 3218 C CA . VAL A 1 402 ? -3.541 7.135 4.852 1.00 84.94 402 VAL A CA 1
ATOM 3219 C C . VAL A 1 402 ? -5.011 6.745 4.690 1.00 84.94 402 VAL A C 1
ATOM 3221 O O . VAL A 1 402 ? -5.641 7.132 3.706 1.00 84.94 402 VAL A O 1
ATOM 3224 N N . ARG A 1 403 ? -5.607 6.077 5.689 1.00 82.75 403 ARG A N 1
ATOM 3225 C CA . ARG A 1 403 ? -7.047 5.750 5.695 1.00 82.75 403 ARG A CA 1
ATOM 3226 C C . ARG A 1 403 ? -7.932 6.996 5.583 1.00 82.75 403 ARG A C 1
ATOM 3228 O O . ARG A 1 403 ? -8.998 6.927 4.976 1.00 82.75 403 ARG A O 1
ATOM 3235 N N . PHE A 1 404 ? -7.510 8.131 6.145 1.00 88.62 404 PHE A N 1
ATOM 3236 C CA . PHE A 1 404 ? -8.217 9.402 5.978 1.00 88.62 404 PHE A CA 1
ATOM 3237 C C . PHE A 1 404 ? -8.037 10.017 4.583 1.00 88.62 404 PHE A C 1
ATOM 3239 O O . PHE A 1 404 ? -9.013 10.545 4.063 1.00 88.62 404 PHE A O 1
ATOM 3246 N N . LEU A 1 405 ? -6.849 9.948 3.970 1.00 87.06 405 LEU A N 1
ATOM 3247 C CA . LEU A 1 405 ? -6.577 10.478 2.623 1.00 87.06 405 LEU A CA 1
ATOM 3248 C C . LEU A 1 405 ? -7.395 9.728 1.568 1.00 87.06 405 LEU A C 1
ATOM 3250 O O . LEU A 1 405 ? -8.109 10.344 0.781 1.00 87.06 405 LEU A O 1
ATOM 3254 N N . LEU A 1 406 ? -7.345 8.395 1.615 1.00 81.38 406 LEU A N 1
ATOM 3255 C CA . LEU A 1 406 ? -8.136 7.511 0.757 1.00 81.38 406 LEU A CA 1
ATOM 3256 C C . LEU A 1 406 ? -9.640 7.712 0.997 1.00 81.38 406 LEU A C 1
ATOM 3258 O O . LEU A 1 406 ? -10.420 7.845 0.058 1.00 81.38 406 LEU A O 1
ATOM 3262 N N . GLY A 1 407 ? -10.043 7.835 2.266 1.00 82.38 407 GLY A N 1
ATOM 3263 C CA . GLY A 1 407 ? -11.426 8.104 2.651 1.00 82.38 407 GLY A CA 1
ATOM 3264 C C . GLY A 1 407 ? -11.946 9.510 2.314 1.00 82.38 407 GLY A C 1
ATOM 3265 O O . GLY A 1 407 ? -13.147 9.744 2.460 1.00 82.38 407 GLY A O 1
ATOM 3266 N N . ALA A 1 408 ? -11.089 10.437 1.882 1.00 84.12 408 ALA A N 1
ATOM 3267 C CA . ALA A 1 408 ? -11.458 11.819 1.581 1.00 84.12 408 ALA A CA 1
ATOM 3268 C C . ALA A 1 408 ? -11.795 12.081 0.102 1.00 84.12 408 ALA A C 1
ATOM 3270 O O . ALA A 1 408 ? -12.237 13.184 -0.208 1.00 84.12 408 ALA A O 1
ATOM 3271 N N . GLU A 1 409 ? -11.607 11.100 -0.795 1.00 76.12 409 GLU A N 1
ATOM 3272 C CA . GLU A 1 409 ? -11.960 11.201 -2.228 1.00 76.12 409 GLU A CA 1
ATOM 3273 C C . GLU A 1 409 ? -11.297 12.417 -2.934 1.00 76.12 409 GLU A C 1
ATOM 3275 O O . GLU A 1 409 ? -11.888 13.077 -3.788 1.00 76.12 409 GLU A O 1
ATOM 3280 N N . ILE A 1 410 ? -10.051 12.739 -2.550 1.00 82.44 410 ILE A N 1
ATOM 3281 C CA . ILE A 1 410 ? -9.304 13.923 -3.020 1.00 82.44 410 ILE A CA 1
ATOM 3282 C C . ILE A 1 410 ? -8.789 13.729 -4.456 1.00 82.44 410 ILE A C 1
ATOM 3284 O O . ILE A 1 410 ? -8.295 12.660 -4.799 1.00 82.44 410 ILE A O 1
ATOM 3288 N N . GLN A 1 411 ? -8.809 14.791 -5.271 1.00 83.56 411 GLN A N 1
ATOM 3289 C CA . GLN A 1 411 ? -8.241 14.789 -6.632 1.00 83.56 411 GLN A CA 1
ATOM 3290 C C . GLN A 1 411 ? -6.843 15.426 -6.761 1.00 83.56 411 GLN A C 1
ATOM 3292 O O . GLN A 1 411 ? -6.288 15.477 -7.858 1.00 83.56 411 GLN A O 1
ATOM 3297 N N . CYS A 1 412 ? -6.248 15.935 -5.680 1.00 87.50 412 CYS A N 1
ATOM 3298 C CA . CYS A 1 412 ? -4.938 16.590 -5.721 1.00 87.50 412 CYS A CA 1
ATOM 3299 C C . CYS A 1 412 ? -4.052 16.123 -4.565 1.00 87.50 412 CYS A C 1
ATOM 3301 O O . CYS A 1 412 ? -4.382 16.313 -3.397 1.00 87.50 412 CYS A O 1
ATOM 3303 N N . PHE A 1 413 ? -2.912 15.546 -4.928 1.00 88.19 413 PHE A N 1
ATOM 3304 C CA . PHE A 1 413 ? -1.871 15.008 -4.055 1.00 88.19 413 PHE A CA 1
ATOM 3305 C C . PHE A 1 413 ? -0.490 15.596 -4.408 1.00 88.19 413 PHE A C 1
ATOM 3307 O O . PHE A 1 413 ? 0.542 15.037 -4.036 1.00 88.19 413 PHE A O 1
ATOM 3314 N N . LYS A 1 414 ? -0.465 16.698 -5.174 1.00 89.56 414 LYS A N 1
ATOM 3315 C CA . LYS A 1 414 ? 0.752 17.267 -5.759 1.00 89.56 414 LYS A CA 1
ATOM 3316 C C . LYS A 1 414 ? 1.827 17.519 -4.692 1.00 89.56 414 LYS A C 1
ATOM 3318 O O . LYS A 1 414 ? 1.584 18.256 -3.740 1.00 89.56 414 LYS A O 1
ATOM 3323 N N . GLY A 1 415 ? 3.020 16.957 -4.887 1.00 86.25 415 GLY A N 1
ATOM 3324 C CA . GLY A 1 415 ? 4.173 17.163 -4.004 1.00 86.25 415 GLY A CA 1
ATOM 3325 C C . GLY A 1 415 ? 4.068 16.533 -2.608 1.00 86.25 415 GLY A C 1
ATOM 3326 O O . GLY A 1 415 ? 4.934 16.792 -1.774 1.00 86.25 415 GLY A O 1
ATOM 3327 N N . LEU A 1 416 ? 3.041 15.723 -2.323 1.00 88.38 416 LEU A N 1
ATOM 3328 C CA . LEU A 1 416 ? 2.929 15.023 -1.040 1.00 88.38 416 LEU A CA 1
ATOM 3329 C C . LEU A 1 416 ? 3.925 13.858 -0.950 1.00 88.38 416 LEU A C 1
ATOM 3331 O O . LEU A 1 416 ? 4.192 13.169 -1.938 1.00 88.38 416 LEU A O 1
ATOM 3335 N N . SER A 1 417 ? 4.410 13.586 0.265 1.00 89.00 417 SER A N 1
ATOM 3336 C CA . SER A 1 417 ? 5.066 12.313 0.569 1.00 89.00 417 SER A CA 1
ATOM 3337 C C . SER A 1 417 ? 4.010 11.230 0.791 1.00 89.00 417 SER A C 1
ATOM 3339 O O . SER A 1 417 ? 3.227 11.285 1.744 1.00 89.00 417 SER A O 1
ATOM 3341 N N . LEU A 1 418 ? 4.001 10.245 -0.100 1.00 89.75 418 LEU A N 1
ATOM 3342 C CA . LEU A 1 418 ? 3.210 9.014 -0.040 1.00 89.75 418 LEU A CA 1
ATOM 3343 C C . LEU A 1 418 ? 4.141 7.784 -0.099 1.00 89.75 418 LEU A C 1
ATOM 3345 O O . LEU A 1 418 ? 3.738 6.685 -0.477 1.00 89.75 418 LEU A O 1
ATOM 3349 N N . LYS A 1 419 ? 5.406 7.978 0.292 1.00 89.06 419 LYS A N 1
ATOM 3350 C CA . LYS A 1 419 ? 6.470 6.975 0.311 1.00 89.06 419 LYS A CA 1
ATOM 3351 C C . LYS A 1 419 ? 6.052 5.747 1.123 1.00 89.06 419 LYS A C 1
ATOM 3353 O O . LYS A 1 419 ? 5.608 5.894 2.260 1.00 89.06 419 LYS A O 1
ATOM 3358 N N . ARG A 1 420 ? 6.226 4.543 0.558 1.00 85.06 420 ARG A N 1
ATOM 3359 C CA . ARG A 1 420 ? 5.855 3.247 1.180 1.00 85.06 420 ARG A CA 1
ATOM 3360 C C . ARG A 1 420 ? 4.375 3.104 1.575 1.00 85.06 420 ARG A C 1
ATOM 3362 O O . ARG A 1 420 ? 4.034 2.221 2.359 1.00 85.06 420 ARG A O 1
ATOM 3369 N N . VAL A 1 421 ? 3.485 3.956 1.066 1.00 88.38 421 VAL A N 1
ATOM 3370 C CA . VAL A 1 421 ? 2.051 3.863 1.363 1.00 88.38 421 VAL A CA 1
ATOM 3371 C C . VAL A 1 421 ? 1.392 2.808 0.469 1.00 88.38 421 VAL A C 1
ATOM 3373 O O . VAL A 1 421 ? 1.692 2.717 -0.719 1.00 88.38 421 VAL A O 1
ATOM 3376 N N . LYS A 1 422 ? 0.459 2.029 1.031 1.00 87.31 422 LYS A N 1
ATOM 3377 C CA . LYS A 1 422 ? -0.407 1.112 0.277 1.00 87.31 422 LYS A CA 1
ATOM 3378 C C . LYS A 1 422 ? -1.678 1.848 -0.169 1.00 87.31 422 LYS A C 1
ATOM 3380 O O . LYS A 1 422 ? -2.444 2.313 0.674 1.00 87.31 422 LYS A O 1
ATOM 3385 N N . LEU A 1 423 ? -1.873 1.989 -1.481 1.00 89.88 423 LEU A N 1
ATOM 3386 C CA . LEU A 1 423 ? -2.944 2.768 -2.128 1.00 89.88 423 LEU A CA 1
ATOM 3387 C C . LEU A 1 423 ? -3.772 1.919 -3.120 1.00 89.88 423 LEU A C 1
ATOM 3389 O O . LEU A 1 423 ? -4.540 2.468 -3.908 1.00 89.88 423 LEU A O 1
ATOM 3393 N N . ASP A 1 424 ? -3.615 0.594 -3.113 1.00 90.06 424 ASP A N 1
ATOM 3394 C CA . ASP A 1 424 ? -4.093 -0.315 -4.169 1.00 90.06 424 ASP A CA 1
ATOM 3395 C C . ASP A 1 424 ? -5.593 -0.258 -4.449 1.00 90.06 424 ASP A C 1
ATOM 3397 O O . ASP A 1 424 ? -6.414 -0.064 -3.556 1.00 90.06 424 ASP A O 1
ATOM 3401 N N . GLY A 1 425 ? -5.957 -0.476 -5.712 1.00 84.38 425 GLY A N 1
ATOM 3402 C CA . GLY A 1 425 ? -7.334 -0.521 -6.199 1.00 84.38 425 GLY A CA 1
ATOM 3403 C C . GLY A 1 425 ? -8.080 0.812 -6.192 1.00 84.38 425 GLY A C 1
ATOM 3404 O O . GLY A 1 425 ? -9.222 0.846 -6.647 1.00 84.38 425 GLY A O 1
ATOM 3405 N N . HIS A 1 426 ? -7.472 1.899 -5.712 1.00 88.75 426 HIS A N 1
ATOM 3406 C CA . HIS A 1 426 ? -8.141 3.190 -5.602 1.00 88.75 426 HIS A CA 1
ATOM 3407 C C . HIS A 1 426 ? -8.243 3.919 -6.949 1.00 88.75 426 HIS A C 1
ATOM 3409 O O . HIS A 1 426 ? -7.482 3.700 -7.900 1.00 88.75 426 HIS A O 1
ATOM 3415 N N . ASP A 1 427 ? -9.239 4.799 -7.033 1.00 89.12 427 ASP A N 1
ATOM 3416 C CA . ASP A 1 427 ? -9.529 5.578 -8.228 1.00 89.12 427 ASP A CA 1
ATOM 3417 C C . ASP A 1 427 ? -8.813 6.932 -8.175 1.00 89.12 427 ASP A C 1
ATOM 3419 O O . ASP A 1 427 ? -9.115 7.776 -7.333 1.00 89.12 427 ASP A O 1
ATOM 3423 N N . PHE A 1 428 ? -7.856 7.127 -9.080 1.00 91.88 428 PHE A N 1
ATOM 3424 C CA . PHE A 1 428 ? -7.040 8.334 -9.214 1.00 91.88 428 PHE A CA 1
ATOM 3425 C C . PHE A 1 428 ? -7.264 9.020 -10.578 1.00 91.88 428 PHE A C 1
ATOM 3427 O O . PHE A 1 428 ? -6.394 9.753 -11.065 1.00 91.88 428 PHE A O 1
ATOM 3434 N N . ARG A 1 429 ? -8.416 8.776 -11.226 1.00 93.31 429 ARG A N 1
ATOM 3435 C CA . ARG A 1 429 ? -8.749 9.345 -12.540 1.00 93.31 429 ARG A CA 1
ATOM 3436 C C . ARG A 1 429 ? -8.703 10.862 -12.521 1.00 93.31 429 ARG A C 1
ATOM 3438 O O . ARG A 1 429 ? -9.353 11.499 -11.697 1.00 93.31 429 ARG A O 1
ATOM 3445 N N . GLU A 1 430 ? -7.972 11.417 -13.484 1.00 90.56 430 GLU A N 1
ATOM 3446 C CA . GLU A 1 430 ? -7.798 12.862 -13.679 1.00 90.56 430 GLU A CA 1
ATOM 3447 C C . GLU A 1 430 ? -7.195 13.584 -12.448 1.00 90.56 430 GLU A C 1
ATOM 3449 O O . GLU A 1 430 ? -7.178 14.813 -12.389 1.00 90.56 430 GLU A O 1
ATOM 3454 N N . CYS A 1 431 ? -6.651 12.836 -11.475 1.00 92.81 431 CYS A N 1
ATOM 3455 C CA . CYS A 1 431 ? -6.006 13.393 -10.290 1.00 92.81 431 CYS A CA 1
ATOM 3456 C C . CYS A 1 431 ? -4.630 13.997 -10.608 1.00 92.81 431 CYS A C 1
ATOM 3458 O O . CYS A 1 431 ? -3.929 13.574 -11.529 1.00 92.81 431 CYS A O 1
ATOM 3460 N N . ASN A 1 432 ? -4.208 14.957 -9.787 1.00 93.38 432 ASN A N 1
ATOM 3461 C CA . ASN A 1 432 ? -2.864 15.525 -9.829 1.00 93.38 432 ASN A CA 1
ATOM 3462 C C . ASN A 1 432 ? -1.969 14.865 -8.769 1.00 93.38 432 ASN A C 1
ATOM 3464 O O . ASN A 1 432 ? -2.161 15.084 -7.573 1.00 93.38 432 ASN A O 1
ATOM 3468 N N . LEU A 1 433 ? -0.997 14.076 -9.221 1.00 94.12 433 LEU A N 1
ATOM 3469 C CA . LEU A 1 433 ? 0.059 13.418 -8.443 1.00 94.12 433 LEU A CA 1
ATOM 3470 C C . LEU A 1 433 ? 1.460 13.904 -8.885 1.00 94.12 433 LEU A C 1
ATOM 3472 O O . LEU A 1 433 ? 2.468 13.268 -8.576 1.00 94.12 433 LEU A O 1
ATOM 3476 N N . ALA A 1 434 ? 1.547 15.033 -9.598 1.00 93.81 434 ALA A N 1
ATOM 3477 C CA . ALA A 1 434 ? 2.817 15.589 -10.053 1.00 93.81 434 ALA A CA 1
ATOM 3478 C C . ALA A 1 434 ? 3.730 15.937 -8.865 1.00 93.81 434 ALA A C 1
ATOM 3480 O O . ALA A 1 434 ? 3.261 16.318 -7.791 1.00 93.81 434 ALA A O 1
ATOM 3481 N N . GLU A 1 435 ? 5.044 15.810 -9.054 1.00 92.88 435 GLU A N 1
ATOM 3482 C CA . GLU A 1 435 ? 6.075 16.045 -8.023 1.00 92.88 435 GLU A CA 1
ATOM 3483 C C . GLU A 1 435 ? 5.926 15.199 -6.729 1.00 92.88 435 GLU A C 1
ATOM 3485 O O . GLU A 1 435 ? 6.705 15.390 -5.798 1.00 92.88 435 GLU A O 1
ATOM 3490 N N . ALA A 1 436 ? 4.965 14.268 -6.633 1.00 92.81 436 ALA A N 1
ATOM 3491 C CA . ALA A 1 436 ? 4.746 13.461 -5.430 1.00 92.81 436 ALA A CA 1
ATOM 3492 C C . ALA A 1 436 ? 5.854 12.410 -5.225 1.00 92.81 436 ALA A C 1
ATOM 3494 O O . ALA A 1 436 ? 6.322 11.778 -6.181 1.00 92.81 436 ALA A O 1
ATOM 3495 N N . ASP A 1 437 ? 6.239 12.180 -3.965 1.00 92.94 437 ASP A N 1
ATOM 3496 C CA . ASP A 1 437 ? 7.121 11.069 -3.598 1.00 92.94 437 ASP A CA 1
ATOM 3497 C C . ASP A 1 437 ? 6.276 9.823 -3.341 1.00 92.94 437 ASP A C 1
ATOM 3499 O O . ASP A 1 437 ? 5.766 9.611 -2.241 1.00 92.94 437 ASP A O 1
ATOM 3503 N N . LEU A 1 438 ? 6.130 9.008 -4.383 1.00 94.06 438 LEU A N 1
ATOM 3504 C CA . LEU A 1 438 ? 5.489 7.698 -4.339 1.00 94.06 438 LEU A CA 1
ATOM 3505 C C . LEU A 1 438 ? 6.521 6.566 -4.184 1.00 94.06 438 LEU A C 1
ATOM 3507 O O . LEU A 1 438 ? 6.167 5.413 -4.370 1.00 94.06 438 LEU A O 1
ATOM 3511 N N . THR A 1 439 ? 7.791 6.833 -3.848 1.00 92.75 439 THR A N 1
ATOM 3512 C CA . THR A 1 439 ? 8.845 5.794 -3.868 1.00 92.75 439 THR A CA 1
ATOM 3513 C C . THR A 1 439 ? 8.454 4.571 -3.025 1.00 92.75 439 THR A C 1
ATOM 3515 O O . THR A 1 439 ? 8.171 4.698 -1.828 1.00 92.75 439 THR A O 1
ATOM 3518 N N . CYS A 1 440 ? 8.483 3.384 -3.638 1.00 90.06 440 CYS A N 1
ATOM 3519 C CA . CYS A 1 440 ? 8.018 2.119 -3.050 1.00 90.06 440 CYS A CA 1
ATOM 3520 C C . CYS A 1 440 ? 6.564 2.132 -2.522 1.00 90.06 440 CYS A C 1
ATOM 3522 O O . CYS A 1 440 ? 6.247 1.366 -1.614 1.00 90.06 440 CYS A O 1
ATOM 3524 N N . ALA A 1 441 ? 5.692 3.013 -3.019 1.00 92.38 441 ALA A N 1
ATOM 3525 C CA . ALA A 1 441 ? 4.256 2.939 -2.770 1.00 92.38 441 ALA A CA 1
ATOM 3526 C C . ALA A 1 441 ? 3.626 1.825 -3.619 1.00 92.38 441 ALA A C 1
ATOM 3528 O O . ALA A 1 441 ? 3.998 1.629 -4.778 1.00 92.38 441 ALA A O 1
ATOM 3529 N N . SER A 1 442 ? 2.637 1.141 -3.052 1.00 92.94 442 SER A N 1
ATOM 3530 C CA . SER A 1 442 ? 1.830 0.162 -3.781 1.00 92.94 442 SER A CA 1
ATOM 3531 C C . SER A 1 442 ? 0.605 0.880 -4.353 1.00 92.94 442 SER A C 1
ATOM 3533 O O . SER A 1 442 ? -0.092 1.594 -3.623 1.00 92.94 442 SER A O 1
ATOM 3535 N N . MET A 1 443 ? 0.392 0.788 -5.666 1.00 93.94 443 MET A N 1
ATOM 3536 C CA . MET A 1 443 ? -0.703 1.427 -6.408 1.00 93.94 443 MET A CA 1
ATOM 3537 C C . MET A 1 443 ? -1.313 0.437 -7.421 1.00 93.94 443 MET A C 1
ATOM 3539 O O . MET A 1 443 ? -1.602 0.788 -8.573 1.00 93.94 443 MET A O 1
ATOM 3543 N N . ILE A 1 444 ? -1.487 -0.816 -7.000 1.00 92.12 444 ILE A N 1
ATOM 3544 C CA . ILE A 1 444 ? -1.828 -1.964 -7.846 1.00 92.12 444 ILE A CA 1
ATOM 3545 C C . ILE A 1 444 ? -3.316 -1.974 -8.212 1.00 92.12 444 ILE A C 1
ATOM 3547 O O . ILE A 1 444 ? -4.213 -1.854 -7.374 1.00 92.12 444 ILE A O 1
ATOM 3551 N N . GLY A 1 445 ? -3.614 -2.137 -9.498 1.00 90.56 445 GLY A N 1
ATOM 3552 C CA . GLY A 1 445 ? -4.964 -2.110 -10.051 1.00 90.56 445 GLY A CA 1
ATOM 3553 C C . GLY A 1 445 ? -5.668 -0.757 -9.898 1.00 90.56 445 GLY A C 1
ATOM 3554 O O . GLY A 1 445 ? -6.898 -0.717 -9.939 1.00 90.56 445 GLY A O 1
ATOM 3555 N N . CYS A 1 446 ? -4.917 0.326 -9.689 1.00 94.81 446 CYS A N 1
ATOM 3556 C CA . CYS A 1 446 ? -5.419 1.691 -9.557 1.00 94.81 446 CYS A CA 1
ATOM 3557 C C . CYS A 1 446 ? -5.857 2.288 -10.902 1.00 94.81 446 CYS A C 1
ATOM 3559 O O . CYS A 1 446 ? -5.305 2.011 -11.970 1.00 94.81 446 CYS A O 1
ATOM 3561 N N . ASN A 1 447 ? -6.851 3.168 -10.859 1.00 93.94 447 ASN A N 1
ATOM 3562 C CA . ASN A 1 447 ? -7.395 3.806 -12.056 1.00 93.94 447 ASN A CA 1
ATOM 3563 C C . ASN A 1 447 ? -6.706 5.163 -12.274 1.00 93.94 447 ASN A C 1
ATOM 3565 O O . ASN A 1 447 ? -7.098 6.148 -11.665 1.00 93.94 447 ASN A O 1
ATOM 3569 N N . LEU A 1 448 ? -5.663 5.215 -13.106 1.00 95.00 448 LEU A N 1
ATOM 3570 C CA . LEU A 1 448 ? -4.763 6.371 -13.283 1.00 95.00 448 LEU A CA 1
ATOM 3571 C C . LEU A 1 448 ? -4.947 7.058 -14.655 1.00 95.00 448 LEU A C 1
ATOM 3573 O O . LEU A 1 448 ? -4.011 7.562 -15.281 1.00 95.00 448 LEU A O 1
ATOM 3577 N N . ARG A 1 449 ? -6.178 7.037 -15.177 1.00 95.31 449 ARG A N 1
ATOM 3578 C CA . ARG A 1 449 ? -6.494 7.545 -16.520 1.00 95.31 449 ARG A CA 1
ATOM 3579 C C . ARG A 1 449 ? -6.572 9.066 -16.486 1.00 95.31 449 ARG A C 1
ATOM 3581 O O . ARG A 1 449 ? -7.331 9.622 -15.696 1.00 95.31 449 ARG A O 1
ATOM 3588 N N . GLY A 1 450 ? -5.809 9.730 -17.351 1.00 93.56 450 GLY A N 1
ATOM 3589 C CA . GLY A 1 450 ? -5.695 11.193 -17.370 1.00 93.56 450 GLY A CA 1
ATOM 3590 C C . GLY A 1 450 ? -4.972 11.803 -16.161 1.00 93.56 450 GLY A C 1
ATOM 3591 O O . GLY A 1 450 ? -4.982 13.021 -16.022 1.00 93.56 450 GLY A O 1
ATOM 3592 N N . THR A 1 451 ? -4.376 10.991 -15.282 1.00 96.69 451 THR A N 1
ATOM 3593 C CA . THR A 1 451 ? -3.648 11.462 -14.095 1.00 96.69 451 THR A CA 1
ATOM 3594 C C . THR A 1 451 ? -2.375 12.208 -14.498 1.00 96.69 451 THR A C 1
ATOM 3596 O O . THR A 1 451 ? -1.628 11.752 -15.369 1.00 96.69 451 THR A O 1
ATOM 3599 N N . ASP A 1 452 ? -2.098 13.333 -13.844 1.00 96.62 452 ASP A N 1
ATOM 3600 C CA . ASP A 1 452 ? -0.811 14.020 -13.964 1.00 96.62 452 ASP A CA 1
ATOM 3601 C C . ASP A 1 452 ? 0.196 13.397 -12.987 1.00 96.62 452 ASP A C 1
ATOM 3603 O O . ASP A 1 452 ? 0.016 13.481 -11.773 1.00 96.62 452 ASP A O 1
ATOM 3607 N N . LEU A 1 453 ? 1.233 12.751 -13.520 1.00 95.94 453 LEU A N 1
ATOM 3608 C CA . LEU A 1 453 ? 2.352 12.142 -12.792 1.00 95.94 453 LEU A CA 1
ATOM 3609 C C . LEU A 1 453 ? 3.684 12.827 -13.169 1.00 95.94 453 LEU A C 1
ATOM 3611 O O . LEU A 1 453 ? 4.761 12.254 -12.986 1.00 95.94 453 LEU A O 1
ATOM 3615 N N . SER A 1 454 ? 3.632 14.051 -13.712 1.00 94.12 454 SER A N 1
ATOM 3616 C CA . SER A 1 454 ? 4.817 14.793 -14.159 1.00 94.12 454 SER A CA 1
ATOM 3617 C C . SER A 1 454 ? 5.826 14.963 -13.022 1.00 94.12 454 SER A C 1
ATOM 3619 O O . SER A 1 454 ? 5.479 15.408 -11.925 1.00 94.12 454 SER A O 1
ATOM 3621 N N . TYR A 1 455 ? 7.086 14.607 -13.275 1.00 92.94 455 TYR A N 1
ATOM 3622 C CA . TYR A 1 455 ? 8.183 14.615 -12.294 1.00 92.94 455 TYR A CA 1
ATOM 3623 C C . TYR A 1 455 ? 7.945 13.804 -11.000 1.00 92.94 455 TYR A C 1
ATOM 3625 O O . TYR A 1 455 ? 8.722 13.942 -10.055 1.00 92.94 455 TYR A O 1
ATOM 3633 N N . ALA A 1 456 ? 6.913 12.955 -10.930 1.00 95.25 456 ALA A N 1
ATOM 3634 C CA . ALA A 1 456 ? 6.661 12.112 -9.763 1.00 95.25 456 ALA A CA 1
ATOM 3635 C C . ALA A 1 456 ? 7.770 11.059 -9.579 1.00 95.25 456 ALA A C 1
ATOM 3637 O O . ALA A 1 456 ? 8.367 10.573 -10.551 1.00 95.25 456 ALA A O 1
ATOM 3638 N N . MET A 1 457 ? 8.037 10.686 -8.325 1.00 94.12 457 MET A N 1
ATOM 3639 C CA . MET A 1 457 ? 8.967 9.602 -7.998 1.00 94.12 457 MET A CA 1
ATOM 3640 C C . MET A 1 457 ? 8.227 8.266 -8.046 1.00 94.12 457 MET A C 1
ATOM 3642 O O . MET A 1 457 ? 7.733 7.791 -7.027 1.00 94.12 457 MET A O 1
ATOM 3646 N N . LEU A 1 458 ? 8.140 7.673 -9.240 1.00 93.12 458 LEU A N 1
ATOM 3647 C CA . LEU A 1 458 ? 7.507 6.368 -9.471 1.00 93.12 458 LEU A CA 1
ATOM 3648 C C . LEU A 1 458 ? 8.514 5.201 -9.417 1.00 93.12 458 LEU A C 1
ATOM 3650 O O . LEU A 1 458 ? 8.208 4.086 -9.840 1.00 93.12 458 LEU A O 1
ATOM 3654 N N . ASP A 1 459 ? 9.726 5.448 -8.911 1.00 89.62 459 ASP A N 1
ATOM 3655 C CA . ASP A 1 459 ? 10.766 4.433 -8.770 1.00 89.62 459 ASP A CA 1
ATOM 3656 C C . ASP A 1 459 ? 10.285 3.333 -7.807 1.00 89.62 459 ASP A C 1
ATOM 3658 O O . ASP A 1 459 ? 10.050 3.568 -6.617 1.00 89.62 459 ASP A O 1
ATOM 3662 N N . ARG A 1 460 ? 10.147 2.118 -8.352 1.00 88.56 460 ARG A N 1
ATOM 3663 C CA . ARG A 1 460 ? 9.560 0.940 -7.690 1.00 88.56 460 ARG A CA 1
ATOM 3664 C C . ARG A 1 460 ? 8.126 1.153 -7.177 1.00 88.56 460 ARG A C 1
ATOM 3666 O O . ARG A 1 460 ? 7.770 0.578 -6.154 1.00 88.56 460 ARG A O 1
ATOM 3673 N N . VAL A 1 461 ? 7.310 1.960 -7.863 1.00 94.25 461 VAL A N 1
ATOM 3674 C CA . VAL A 1 461 ? 5.854 1.948 -7.639 1.00 94.25 461 VAL A CA 1
ATOM 3675 C C . VAL A 1 461 ? 5.245 0.741 -8.335 1.00 94.25 461 VAL A C 1
ATOM 3677 O O . VAL A 1 461 ? 5.455 0.518 -9.530 1.00 94.25 461 VAL A O 1
ATOM 3680 N N . GLU A 1 462 ? 4.458 -0.010 -7.582 1.00 92.88 462 GLU A N 1
ATOM 3681 C CA . GLU A 1 462 ? 3.728 -1.169 -8.081 1.00 92.88 462 GLU A CA 1
ATOM 3682 C C . GLU A 1 462 ? 2.468 -0.645 -8.796 1.00 92.88 462 GLU A C 1
ATOM 3684 O O . GLU A 1 462 ? 1.560 -0.093 -8.176 1.00 92.88 462 GLU A O 1
ATOM 3689 N N . LEU A 1 463 ? 2.467 -0.714 -10.133 1.00 93.25 463 LEU A N 1
ATOM 3690 C CA . LEU A 1 463 ? 1.412 -0.214 -11.037 1.00 93.25 463 LEU A CA 1
ATOM 3691 C C . LEU A 1 463 ? 0.797 -1.339 -11.883 1.00 93.25 463 LEU A C 1
ATOM 3693 O O . LEU A 1 463 ? 0.217 -1.111 -12.948 1.00 93.25 463 LEU A O 1
ATOM 3697 N N . GLU A 1 464 ? 0.958 -2.580 -11.449 1.00 91.19 464 GLU A N 1
ATOM 3698 C CA . GLU A 1 464 ? 0.374 -3.751 -12.079 1.00 91.19 464 GLU A CA 1
ATOM 3699 C C . GLU A 1 464 ? -1.133 -3.629 -12.230 1.00 91.19 464 GLU A C 1
ATOM 3701 O O . GLU A 1 464 ? -1.817 -3.168 -11.326 1.00 91.19 464 GLU A O 1
ATOM 3706 N N . GLU A 1 465 ? -1.665 -4.034 -13.386 1.00 91.50 465 GLU A N 1
ATOM 3707 C CA . GLU A 1 465 ? -3.092 -3.964 -13.715 1.00 91.50 465 GLU A CA 1
ATOM 3708 C C . GLU A 1 465 ? -3.718 -2.549 -13.678 1.00 91.50 465 GLU A C 1
ATOM 3710 O O . GLU A 1 465 ? -4.897 -2.408 -14.029 1.00 91.50 465 GLU A O 1
ATOM 3715 N N . SER A 1 466 ? -2.956 -1.510 -13.320 1.00 94.50 466 SER A N 1
ATOM 3716 C CA . SER A 1 466 ? -3.387 -0.114 -13.233 1.00 94.50 466 SER A CA 1
ATOM 3717 C C . SER A 1 466 ? -3.535 0.512 -14.617 1.00 94.50 466 SER A C 1
ATOM 3719 O O . SER A 1 466 ? -2.785 0.204 -15.543 1.00 94.50 466 SER A O 1
ATOM 3721 N N . ASP A 1 467 ? -4.525 1.387 -14.793 1.00 94.81 467 ASP A N 1
ATOM 3722 C CA . ASP A 1 467 ? -4.891 1.936 -16.105 1.00 94.81 467 ASP A CA 1
ATOM 3723 C C . ASP A 1 467 ? -4.378 3.367 -16.275 1.00 94.81 467 ASP A C 1
ATOM 3725 O O . ASP A 1 467 ? -4.995 4.302 -15.782 1.00 94.81 467 ASP A O 1
ATOM 3729 N N . LEU A 1 468 ? -3.260 3.542 -16.987 1.00 95.44 468 LEU A N 1
ATOM 3730 C CA . LEU A 1 468 ? -2.615 4.842 -17.217 1.00 95.44 468 LEU A CA 1
ATOM 3731 C C . LEU A 1 468 ? -3.042 5.485 -18.553 1.00 95.44 468 LEU A C 1
ATOM 3733 O O . LEU A 1 468 ? -2.286 6.253 -19.155 1.00 95.44 468 LEU A O 1
ATOM 3737 N N . LYS A 1 469 ? -4.254 5.194 -19.058 1.00 94.62 469 LYS A N 1
ATOM 3738 C CA . LYS A 1 469 ? -4.720 5.752 -20.340 1.00 94.62 469 LYS A CA 1
ATOM 3739 C C . LYS A 1 469 ? -4.693 7.284 -20.342 1.00 94.62 469 LYS A C 1
ATOM 3741 O O . LYS A 1 469 ? -5.552 7.925 -19.739 1.00 94.62 469 LYS A O 1
ATOM 3746 N N . GLY A 1 470 ? -3.763 7.859 -21.103 1.00 91.00 470 GLY A N 1
ATOM 3747 C CA . GLY A 1 470 ? -3.599 9.310 -21.220 1.00 91.00 470 GLY A CA 1
ATOM 3748 C C . GLY A 1 470 ? -3.004 9.985 -19.980 1.00 91.00 470 GLY A C 1
ATOM 3749 O O . GLY A 1 470 ? -3.167 11.192 -19.840 1.00 91.00 470 GLY A O 1
ATOM 3750 N N . ALA A 1 471 ? -2.354 9.233 -19.086 1.00 95.00 471 ALA A N 1
ATOM 3751 C CA . ALA A 1 471 ? -1.575 9.804 -17.991 1.00 95.00 471 ALA A CA 1
ATOM 3752 C C . ALA A 1 471 ? -0.364 10.598 -18.519 1.00 95.00 471 ALA A C 1
ATOM 3754 O O . ALA A 1 471 ? 0.236 10.234 -19.536 1.00 95.00 471 ALA A O 1
ATOM 3755 N N . ILE A 1 472 ? 0.010 11.666 -17.813 1.00 94.75 472 ILE A N 1
ATOM 3756 C CA . ILE A 1 472 ? 1.168 12.507 -18.147 1.00 94.75 472 ILE A CA 1
ATOM 3757 C C . ILE A 1 472 ? 2.359 12.047 -17.305 1.00 94.75 472 ILE A C 1
ATOM 3759 O O . ILE A 1 472 ? 2.270 12.020 -16.084 1.00 94.75 472 ILE A O 1
ATOM 3763 N N . LEU A 1 473 ? 3.463 11.672 -17.955 1.00 94.25 473 LEU A N 1
ATOM 3764 C CA . LEU A 1 473 ? 4.660 11.083 -17.329 1.00 94.25 473 LEU A CA 1
ATOM 3765 C C . LEU A 1 473 ? 5.940 11.873 -17.672 1.00 94.25 473 LEU A C 1
ATOM 3767 O O . LEU A 1 473 ? 7.052 11.347 -17.592 1.00 94.25 473 LEU A O 1
ATOM 3771 N N . ASP A 1 474 ? 5.792 13.141 -18.069 1.00 93.44 474 ASP A N 1
ATOM 3772 C CA . ASP A 1 474 ? 6.909 14.005 -18.459 1.00 93.44 474 ASP A CA 1
ATOM 3773 C C . ASP A 1 474 ? 7.902 14.154 -17.293 1.00 93.44 474 ASP A C 1
ATOM 3775 O O . ASP A 1 474 ? 7.543 14.534 -16.176 1.00 93.44 474 ASP A O 1
ATOM 3779 N N . GLY A 1 475 ? 9.168 13.803 -17.537 1.00 89.06 475 GLY A N 1
ATOM 3780 C CA . GLY A 1 475 ? 10.227 13.812 -16.524 1.00 89.06 475 GLY A CA 1
ATOM 3781 C C . GLY A 1 475 ? 10.064 12.833 -15.349 1.00 89.06 475 GLY A C 1
ATOM 3782 O O . GLY A 1 475 ? 10.903 12.868 -14.449 1.00 89.06 475 GLY A O 1
ATOM 3783 N N . ALA A 1 476 ? 9.040 11.970 -15.326 1.00 92.88 476 ALA A N 1
ATOM 3784 C CA . ALA A 1 476 ? 8.797 11.042 -14.218 1.00 92.88 476 ALA A CA 1
ATOM 3785 C C . ALA A 1 476 ? 9.958 10.046 -14.023 1.00 92.88 476 ALA A C 1
ATOM 3787 O O . ALA A 1 476 ? 10.592 9.594 -14.984 1.00 92.88 476 ALA A O 1
ATOM 3788 N N . TYR A 1 477 ? 10.236 9.681 -12.772 1.00 89.56 477 TYR A N 1
ATOM 3789 C CA . TYR A 1 477 ? 11.222 8.651 -12.432 1.00 89.56 477 TYR A CA 1
ATOM 3790 C C . TYR A 1 477 ? 10.519 7.297 -12.459 1.00 89.56 477 TYR A C 1
ATOM 3792 O O . TYR A 1 477 ? 9.632 7.058 -11.653 1.00 89.56 477 TYR A O 1
ATOM 3800 N N . MET A 1 478 ? 10.835 6.465 -13.455 1.00 88.81 478 MET A N 1
ATOM 3801 C CA . MET A 1 478 ? 10.048 5.277 -13.822 1.00 88.81 478 MET A CA 1
ATOM 3802 C C . MET A 1 478 ? 10.840 3.962 -13.691 1.00 88.81 478 MET A C 1
ATOM 3804 O O . MET A 1 478 ? 10.617 3.013 -14.450 1.00 88.81 478 MET A O 1
ATOM 3808 N N . ARG A 1 479 ? 11.830 3.892 -12.794 1.00 83.62 479 ARG A N 1
ATOM 3809 C CA . ARG A 1 479 ? 12.728 2.729 -12.693 1.00 83.62 479 ARG A CA 1
ATOM 3810 C C . ARG A 1 479 ? 12.018 1.555 -12.032 1.00 83.62 479 ARG A C 1
ATOM 3812 O O . ARG A 1 479 ? 11.516 1.663 -10.916 1.00 83.62 479 ARG A O 1
ATOM 3819 N N . GLY A 1 480 ? 12.019 0.418 -12.724 1.00 79.56 480 GLY A N 1
ATOM 3820 C CA . GLY A 1 480 ? 11.310 -0.782 -12.286 1.00 79.56 480 GLY A CA 1
ATOM 3821 C C . GLY A 1 480 ? 9.792 -0.723 -12.481 1.00 79.56 480 GLY A C 1
ATOM 3822 O O . GLY A 1 480 ? 9.113 -1.611 -11.980 1.00 79.56 480 GLY A O 1
ATOM 3823 N N . LEU A 1 481 ? 9.247 0.273 -13.201 1.00 86.00 481 LEU A N 1
ATOM 3824 C CA . LEU A 1 481 ? 7.808 0.303 -13.459 1.00 86.00 481 LEU A CA 1
ATOM 3825 C C . LEU A 1 481 ? 7.356 -0.899 -14.309 1.00 86.00 481 LEU A C 1
ATOM 3827 O O . LEU A 1 481 ? 7.963 -1.217 -15.335 1.00 86.00 481 LEU A O 1
ATOM 3831 N N . PRO A 1 482 ? 6.225 -1.533 -13.972 1.00 81.50 482 PRO A N 1
ATOM 3832 C CA . PRO A 1 482 ? 5.768 -2.758 -14.613 1.00 81.50 482 PRO A CA 1
ATOM 3833 C C . PRO A 1 482 ? 5.030 -2.470 -15.932 1.00 81.50 482 PRO A C 1
ATOM 3835 O O . PRO A 1 482 ? 3.905 -2.912 -16.130 1.00 81.50 482 PRO A O 1
ATOM 3838 N N . VAL A 1 483 ? 5.630 -1.738 -16.878 1.00 85.19 483 VAL A N 1
ATOM 3839 C CA . VAL A 1 483 ? 4.910 -1.098 -18.009 1.00 85.19 483 VAL A CA 1
ATOM 3840 C C . VAL A 1 483 ? 4.113 -2.016 -18.940 1.00 85.19 483 VAL A C 1
ATOM 3842 O O . VAL A 1 483 ? 3.196 -1.548 -19.602 1.00 85.19 483 VAL A O 1
ATOM 3845 N N . GLY A 1 484 ? 4.445 -3.307 -19.009 1.00 81.06 484 GLY A N 1
ATOM 3846 C CA . GLY A 1 484 ? 3.651 -4.299 -19.751 1.00 81.06 484 GLY A CA 1
ATOM 3847 C C . GLY A 1 484 ? 2.509 -4.940 -18.945 1.00 81.06 484 GLY A C 1
ATOM 3848 O O . GLY A 1 484 ? 1.755 -5.715 -19.517 1.00 81.06 484 GLY A O 1
ATOM 3849 N N . LYS A 1 485 ? 2.443 -4.671 -17.630 1.00 85.44 485 LYS A N 1
ATOM 3850 C CA . LYS A 1 485 ? 1.339 -4.987 -16.701 1.00 85.44 485 LYS A CA 1
ATOM 3851 C C . LYS A 1 485 ? 0.409 -3.771 -16.533 1.00 85.44 485 LYS A C 1
ATOM 3853 O O . LYS A 1 485 ? -0.771 -3.920 -16.233 1.00 85.44 485 LYS A O 1
ATOM 3858 N N . ILE A 1 486 ? 0.938 -2.560 -16.753 1.00 92.38 486 ILE A N 1
ATOM 3859 C CA . ILE A 1 486 ? 0.163 -1.318 -16.861 1.00 92.38 486 ILE A CA 1
ATOM 3860 C C . ILE A 1 486 ? -0.743 -1.377 -18.100 1.00 92.38 486 ILE A C 1
ATOM 3862 O O . ILE A 1 486 ? -0.291 -1.624 -19.221 1.00 92.38 486 ILE A O 1
ATOM 3866 N N . LYS A 1 487 ? -2.028 -1.073 -17.923 1.00 92.81 487 LYS A N 1
ATOM 3867 C CA . LYS A 1 487 ? -3.007 -0.982 -19.012 1.00 92.81 487 LYS A CA 1
ATOM 3868 C C . LYS A 1 487 ? -2.949 0.379 -19.692 1.00 92.81 487 LYS A C 1
ATOM 3870 O O . LYS A 1 487 ? -2.837 1.415 -19.042 1.00 92.81 487 LYS A O 1
ATOM 3875 N N . ASN A 1 488 ? -3.114 0.362 -21.016 1.00 91.31 488 ASN A N 1
ATOM 3876 C CA . ASN A 1 488 ? -3.265 1.548 -21.870 1.00 91.31 488 ASN A CA 1
ATOM 3877 C C . ASN A 1 488 ? -2.149 2.609 -21.748 1.00 91.31 488 ASN A C 1
ATOM 3879 O O . ASN A 1 488 ? -2.389 3.767 -22.103 1.00 91.31 488 ASN A O 1
ATOM 3883 N N . LEU A 1 489 ? -0.952 2.235 -21.280 1.00 93.00 489 LEU A N 1
ATOM 3884 C CA . LEU A 1 489 ? 0.209 3.122 -21.298 1.00 93.00 489 LEU A CA 1
ATOM 3885 C C . LEU A 1 489 ? 0.500 3.579 -22.736 1.00 93.00 489 LEU A C 1
ATOM 3887 O O . LEU A 1 489 ? 0.348 2.803 -23.684 1.00 93.00 489 LEU A O 1
ATOM 3891 N N . ASP A 1 490 ? 0.923 4.832 -22.902 1.00 91.12 490 ASP A N 1
ATOM 3892 C CA . ASP A 1 490 ? 1.318 5.329 -24.217 1.00 91.12 490 ASP A CA 1
ATOM 3893 C C . ASP A 1 490 ? 2.548 4.555 -24.742 1.00 91.12 490 ASP A C 1
ATOM 3895 O O . ASP A 1 490 ? 3.516 4.397 -23.990 1.00 91.12 490 ASP A O 1
ATOM 3899 N N . PRO A 1 491 ? 2.572 4.118 -26.018 1.00 91.44 491 PRO A N 1
ATOM 3900 C CA . PRO A 1 491 ? 3.739 3.473 -26.618 1.00 91.44 491 PRO A CA 1
ATOM 3901 C C . PRO A 1 491 ? 5.044 4.271 -26.487 1.00 91.44 491 PRO A C 1
ATOM 3903 O O . PRO A 1 491 ? 6.108 3.658 -26.421 1.00 91.44 491 PRO A O 1
ATOM 3906 N N . LYS A 1 492 ? 4.991 5.610 -26.396 1.00 91.94 492 LYS A N 1
ATOM 3907 C CA . LYS A 1 492 ? 6.137 6.462 -26.041 1.00 91.94 492 LYS A CA 1
ATOM 3908 C C . LYS A 1 492 ? 6.681 6.095 -24.665 1.00 91.94 492 LYS A C 1
ATOM 3910 O O . LYS A 1 492 ? 7.871 5.837 -24.543 1.00 91.94 492 LYS A O 1
ATOM 3915 N N . TRP A 1 493 ? 5.839 6.035 -23.637 1.00 91.31 493 TRP A N 1
ATOM 3916 C CA . TRP A 1 493 ? 6.271 5.722 -22.271 1.00 91.31 493 TRP A CA 1
ATOM 3917 C C . TRP A 1 493 ? 6.647 4.250 -22.102 1.00 91.31 493 TRP A C 1
ATOM 3919 O O . TRP A 1 493 ? 7.622 3.947 -21.413 1.00 91.31 493 TRP A O 1
ATOM 3929 N N . THR A 1 494 ? 5.983 3.346 -22.829 1.00 90.31 494 THR A N 1
ATOM 3930 C CA . THR A 1 494 ? 6.446 1.962 -22.992 1.00 90.31 494 THR A CA 1
ATOM 3931 C C . THR A 1 494 ? 7.857 1.919 -23.587 1.00 90.31 494 THR A C 1
ATOM 3933 O O . THR A 1 494 ? 8.692 1.183 -23.072 1.00 90.31 494 THR A O 1
ATOM 3936 N N . LEU A 1 495 ? 8.156 2.727 -24.615 1.00 90.31 495 LEU A N 1
ATOM 3937 C CA . LEU A 1 495 ? 9.475 2.791 -25.257 1.00 90.31 495 LEU A CA 1
ATOM 3938 C C . LEU A 1 495 ? 10.541 3.484 -24.390 1.00 90.31 495 LEU A C 1
ATOM 3940 O O . LEU A 1 495 ? 11.683 3.041 -24.356 1.00 90.31 495 LEU A O 1
ATOM 3944 N N . VAL A 1 496 ? 10.186 4.539 -23.657 1.00 90.75 496 VAL A N 1
ATOM 3945 C CA . VAL A 1 496 ? 11.068 5.219 -22.690 1.00 90.75 496 VAL A CA 1
ATOM 3946 C C . VAL A 1 496 ? 11.480 4.253 -21.579 1.00 90.75 496 VAL A C 1
ATOM 3948 O O . VAL A 1 496 ? 12.667 4.121 -21.285 1.00 90.75 496 VAL A O 1
ATOM 3951 N N . HIS A 1 497 ? 10.534 3.488 -21.030 1.00 88.62 497 HIS A N 1
ATOM 3952 C CA . HIS A 1 497 ? 10.862 2.407 -20.105 1.00 88.62 497 HIS A CA 1
ATOM 3953 C C . HIS A 1 497 ? 11.659 1.276 -20.781 1.00 88.62 497 HIS A C 1
ATOM 3955 O O . HIS A 1 497 ? 12.628 0.795 -20.210 1.00 88.62 497 HIS A O 1
ATOM 3961 N N . ASP A 1 498 ? 11.312 0.859 -22.000 1.00 87.06 498 ASP A N 1
ATOM 3962 C CA . ASP A 1 498 ? 12.056 -0.147 -22.783 1.00 87.06 498 ASP A CA 1
ATOM 3963 C C . ASP A 1 498 ? 13.506 0.285 -23.101 1.00 87.06 498 ASP A C 1
ATOM 3965 O O . ASP A 1 498 ? 14.386 -0.555 -23.288 1.00 87.06 498 ASP A O 1
ATOM 3969 N N . ILE A 1 499 ? 13.786 1.590 -23.115 1.00 88.25 499 ILE A N 1
ATOM 3970 C CA . ILE A 1 499 ? 15.134 2.162 -23.219 1.00 88.25 499 ILE A CA 1
ATOM 3971 C C . ILE A 1 499 ? 15.873 2.139 -21.869 1.00 88.25 499 ILE A C 1
ATOM 3973 O O . ILE A 1 499 ? 17.064 1.822 -21.836 1.00 88.25 499 ILE A O 1
ATOM 3977 N N . ASN A 1 500 ? 15.182 2.431 -20.765 1.00 85.44 500 ASN A N 1
ATOM 3978 C CA . ASN A 1 500 ? 15.762 2.433 -19.416 1.00 85.44 500 ASN A CA 1
ATOM 3979 C C . ASN A 1 500 ? 16.024 1.025 -18.870 1.00 85.44 500 ASN A C 1
ATOM 3981 O O . ASN A 1 500 ? 17.033 0.792 -18.210 1.00 85.44 500 ASN A O 1
ATOM 3985 N N . SER A 1 501 ? 15.119 0.093 -19.157 1.00 79.94 501 SER A N 1
ATOM 3986 C CA . SER A 1 501 ? 15.085 -1.249 -18.572 1.00 79.94 501 SER A CA 1
ATOM 3987 C C . SER A 1 501 ? 15.642 -2.333 -19.497 1.00 79.94 501 SER A C 1
ATOM 3989 O O . SER A 1 501 ? 15.993 -3.411 -19.018 1.00 79.94 501 SER A O 1
ATOM 3991 N N . HIS A 1 502 ? 15.793 -2.059 -20.801 1.00 78.94 502 HIS A N 1
ATOM 3992 C CA . HIS A 1 502 ? 16.471 -2.964 -21.734 1.00 78.94 502 HIS A CA 1
ATOM 3993 C C . HIS A 1 502 ? 17.576 -2.249 -22.511 1.00 78.94 502 HIS A C 1
ATOM 3995 O O . HIS A 1 502 ? 17.330 -1.399 -23.369 1.00 78.94 502 HIS A O 1
ATOM 4001 N N . SER A 1 503 ? 18.819 -2.666 -22.268 1.00 77.38 503 SER A N 1
ATOM 4002 C CA . SER A 1 503 ? 19.944 -2.271 -23.109 1.00 77.38 503 SER A CA 1
ATOM 4003 C C . SER A 1 503 ? 19.885 -2.995 -24.451 1.00 77.38 503 SER A C 1
ATOM 4005 O O . SER A 1 503 ? 19.905 -4.223 -24.502 1.00 77.38 503 SER A O 1
ATOM 4007 N N . VAL A 1 504 ? 19.852 -2.236 -25.547 1.00 79.12 504 VAL A N 1
ATOM 4008 C CA . VAL A 1 504 ? 19.887 -2.791 -26.906 1.00 79.12 504 VAL A CA 1
ATOM 4009 C C . VAL A 1 504 ? 20.939 -2.046 -27.711 1.00 79.12 504 VAL A C 1
ATOM 4011 O O . VAL A 1 504 ? 20.764 -0.878 -28.066 1.00 79.12 504 VAL A O 1
ATOM 4014 N N . SER A 1 505 ? 22.044 -2.728 -28.016 1.00 82.19 505 SER A N 1
ATOM 4015 C CA . SER A 1 505 ? 23.053 -2.165 -28.909 1.00 82.19 505 SER A CA 1
ATOM 4016 C C . SER A 1 505 ? 22.560 -2.188 -30.354 1.00 82.19 505 SER A C 1
ATOM 4018 O O . SER A 1 505 ? 21.942 -3.158 -30.787 1.00 82.19 505 SER A O 1
ATOM 4020 N N . GLY A 1 506 ? 22.806 -1.115 -31.107 1.00 85.88 506 GLY A N 1
ATOM 4021 C CA . GLY A 1 506 ? 22.312 -1.007 -32.482 1.00 85.88 506 GLY A CA 1
ATOM 4022 C C . GLY A 1 506 ? 20.804 -0.749 -32.598 1.00 85.88 506 GLY A C 1
ATOM 4023 O O . GLY A 1 506 ? 20.268 -0.859 -33.700 1.00 85.88 506 GLY A O 1
ATOM 4024 N N . ARG A 1 507 ? 20.103 -0.427 -31.493 1.00 91.38 507 ARG A N 1
ATOM 4025 C CA . ARG A 1 507 ? 18.648 -0.181 -31.489 1.00 91.38 507 ARG A CA 1
ATOM 4026 C C . ARG A 1 507 ? 18.288 0.882 -32.524 1.00 91.38 507 ARG A C 1
ATOM 4028 O O . ARG A 1 507 ? 18.841 1.979 -32.500 1.00 91.38 507 ARG A O 1
ATOM 4035 N N . ASN A 1 508 ? 17.361 0.567 -33.425 1.00 91.75 508 ASN A N 1
ATOM 4036 C CA . ASN A 1 508 ? 16.901 1.537 -34.409 1.00 91.75 508 ASN A CA 1
ATOM 4037 C C . ASN A 1 508 ? 15.831 2.444 -33.788 1.00 91.75 508 ASN A C 1
ATOM 4039 O O . ASN A 1 508 ? 14.732 1.983 -33.492 1.00 91.75 508 ASN A O 1
ATOM 4043 N N . LEU A 1 509 ? 16.174 3.715 -33.597 1.00 93.94 509 LEU A N 1
ATOM 4044 C CA . LEU A 1 509 ? 15.342 4.784 -33.035 1.00 93.94 509 LEU A CA 1
ATOM 4045 C C . LEU A 1 509 ? 15.232 5.976 -34.013 1.00 93.94 509 LEU A C 1
ATOM 4047 O O . LEU A 1 509 ? 14.883 7.090 -33.622 1.00 93.94 509 LEU A O 1
ATOM 4051 N N . GLU A 1 510 ? 15.530 5.747 -35.297 1.00 93.94 510 GLU A N 1
ATOM 4052 C CA . GLU A 1 510 ? 15.532 6.782 -36.330 1.00 93.94 510 GLU A CA 1
ATOM 4053 C C . GLU A 1 510 ? 14.126 7.374 -36.520 1.00 93.94 510 GLU A C 1
ATOM 4055 O O . GLU A 1 510 ? 13.162 6.661 -36.799 1.00 93.94 510 GLU A O 1
ATOM 4060 N N . GLY A 1 511 ? 14.020 8.695 -36.347 1.00 92.31 511 GLY A N 1
ATOM 4061 C CA . GLY A 1 511 ? 12.765 9.450 -36.432 1.00 92.31 511 GLY A CA 1
ATOM 4062 C C . GLY A 1 511 ? 11.803 9.322 -35.238 1.00 92.31 511 GLY A C 1
ATOM 4063 O O . GLY A 1 511 ? 10.686 9.826 -35.329 1.00 92.31 511 GLY A O 1
ATOM 4064 N N . VAL A 1 512 ? 12.188 8.670 -34.134 1.00 95.00 512 VAL A N 1
ATOM 4065 C CA . VAL A 1 512 ? 11.325 8.492 -32.944 1.00 95.00 512 VAL A CA 1
ATOM 4066 C C . VAL A 1 512 ? 11.203 9.791 -32.126 1.00 95.00 512 VAL A C 1
ATOM 4068 O O . VAL A 1 512 ? 12.171 10.543 -32.013 1.00 95.00 512 VAL A O 1
ATOM 4071 N N . ASP A 1 513 ? 10.038 10.045 -31.512 1.00 93.62 513 ASP A N 1
ATOM 4072 C CA . ASP A 1 513 ? 9.884 11.085 -30.482 1.00 93.62 513 ASP A CA 1
ATOM 4073 C C . ASP A 1 513 ? 10.093 10.531 -29.064 1.00 93.62 513 ASP A C 1
ATOM 4075 O O . ASP A 1 513 ? 9.351 9.677 -28.584 1.00 93.62 513 ASP A O 1
ATOM 4079 N N . LEU A 1 514 ? 11.108 11.068 -28.396 1.00 95.31 514 LEU A N 1
ATOM 4080 C CA . LEU A 1 514 ? 11.508 10.816 -27.013 1.00 95.31 514 LEU A CA 1
ATOM 4081 C C . LEU A 1 514 ? 11.631 12.147 -26.241 1.00 95.31 514 LEU A C 1
ATOM 4083 O O . LEU A 1 514 ? 12.380 12.252 -25.272 1.00 95.31 514 LEU A O 1
ATOM 4087 N N . SER A 1 515 ? 10.919 13.193 -26.675 1.00 94.00 515 SER A N 1
ATOM 4088 C CA . SER A 1 515 ? 10.872 14.476 -25.967 1.00 94.00 515 SER A CA 1
ATOM 4089 C C . SER A 1 515 ? 10.395 14.330 -24.516 1.00 94.00 515 SER A C 1
ATOM 4091 O O . SER A 1 515 ? 9.552 13.481 -24.227 1.00 94.00 515 SER A O 1
ATOM 4093 N N . TYR A 1 516 ? 10.923 15.147 -23.597 1.00 92.25 516 TYR A N 1
ATOM 4094 C CA . TYR A 1 516 ? 10.614 15.116 -22.150 1.00 92.25 516 TYR A CA 1
ATOM 4095 C C . TYR A 1 516 ? 10.861 13.767 -21.434 1.00 92.25 516 TYR A C 1
ATOM 4097 O O . TYR A 1 516 ? 10.511 13.606 -20.263 1.00 92.25 516 TYR A O 1
ATOM 4105 N N . ALA A 1 517 ? 11.474 12.790 -22.106 1.00 93.94 517 ALA A N 1
ATOM 4106 C CA . ALA A 1 517 ? 11.723 11.476 -21.537 1.00 93.94 517 ALA A CA 1
ATOM 4107 C C . ALA A 1 517 ? 12.844 11.505 -20.497 1.00 93.94 517 ALA A C 1
ATOM 4109 O O . ALA A 1 517 ? 13.925 12.039 -20.748 1.00 93.94 517 ALA A O 1
ATOM 4110 N N . ASN A 1 518 ? 12.624 10.855 -19.355 1.00 91.94 518 ASN A N 1
ATOM 4111 C CA . ASN A 1 518 ? 13.708 10.523 -18.445 1.00 91.94 518 ASN A CA 1
ATOM 4112 C C . ASN A 1 518 ? 14.397 9.241 -18.939 1.00 91.94 518 ASN A C 1
ATOM 4114 O O . ASN A 1 518 ? 13.879 8.145 -18.746 1.00 91.94 518 ASN A O 1
ATOM 4118 N N . LEU A 1 519 ? 15.530 9.404 -19.621 1.00 92.31 519 LEU A N 1
ATOM 4119 C CA . LEU A 1 519 ? 16.398 8.361 -20.183 1.00 92.31 519 LEU A CA 1
ATOM 4120 C C . LEU A 1 519 ? 17.753 8.279 -19.455 1.00 92.31 519 LEU A C 1
ATOM 4122 O O . LEU A 1 519 ? 18.741 7.790 -20.014 1.00 92.31 519 LEU A O 1
ATOM 4126 N N . GLY A 1 520 ? 17.832 8.795 -18.224 1.00 88.50 520 GLY A N 1
ATOM 4127 C CA . GLY A 1 520 ? 19.045 8.714 -17.414 1.00 88.50 520 GLY A CA 1
ATOM 4128 C C . GLY A 1 520 ? 19.478 7.262 -17.185 1.00 88.50 520 GLY A C 1
ATOM 4129 O O . GLY A 1 520 ? 18.646 6.370 -17.014 1.00 88.50 520 GLY A O 1
ATOM 4130 N N . TRP A 1 521 ? 20.788 7.025 -17.169 1.00 84.56 521 TRP A N 1
ATOM 4131 C CA . TRP A 1 521 ? 21.446 5.733 -16.958 1.00 84.56 521 TRP A CA 1
ATOM 4132 C C . TRP A 1 521 ? 21.108 4.650 -18.010 1.00 84.56 521 TRP A C 1
ATOM 4134 O O . TRP A 1 521 ? 21.512 3.496 -17.861 1.00 84.56 521 TRP A O 1
ATOM 4144 N N . SER A 1 522 ? 20.397 5.001 -19.091 1.00 89.06 522 SER A N 1
ATOM 4145 C CA . SER A 1 522 ? 20.047 4.085 -20.186 1.00 89.06 522 SER A CA 1
ATOM 4146 C C . SER A 1 522 ? 21.275 3.656 -21.007 1.00 89.06 522 SER A C 1
ATOM 4148 O O . SER A 1 522 ? 22.270 4.373 -21.096 1.00 89.06 522 SER A O 1
ATOM 4150 N N . HIS A 1 523 ? 21.245 2.466 -21.618 1.00 87.75 523 HIS A N 1
ATOM 4151 C CA . HIS A 1 523 ? 22.436 1.874 -22.249 1.00 87.75 523 HIS A CA 1
ATOM 4152 C C . HIS A 1 523 ? 22.178 1.499 -23.718 1.00 87.75 523 HIS A C 1
ATOM 4154 O O . HIS A 1 523 ? 21.657 0.426 -24.030 1.00 87.75 523 HIS A O 1
ATOM 4160 N N . LEU A 1 524 ? 22.562 2.401 -24.624 1.00 91.88 524 LEU A N 1
ATOM 4161 C CA . LEU A 1 524 ? 22.181 2.458 -26.042 1.00 91.88 524 LEU A CA 1
ATOM 4162 C C . LEU A 1 524 ? 23.392 2.583 -27.008 1.00 91.88 524 LEU A C 1
ATOM 4164 O O . LEU A 1 524 ? 23.357 3.383 -27.950 1.00 91.88 524 LEU A O 1
ATOM 4168 N N . PRO A 1 525 ? 24.487 1.815 -26.834 1.00 92.06 525 PRO A N 1
ATOM 4169 C CA . PRO A 1 525 ? 25.645 1.906 -27.715 1.00 92.06 525 PRO A CA 1
ATOM 4170 C C . PRO A 1 525 ? 25.280 1.484 -29.145 1.00 92.06 525 PRO A C 1
ATOM 4172 O O . PRO A 1 525 ? 24.570 0.498 -29.344 1.00 92.06 525 PRO A O 1
ATOM 4175 N N . LYS A 1 526 ? 25.779 2.182 -30.167 1.00 92.88 526 LYS A N 1
ATOM 4176 C CA . LYS A 1 526 ? 25.469 1.957 -31.599 1.00 92.88 526 LYS A CA 1
ATOM 4177 C C . LYS A 1 526 ? 24.014 2.202 -32.000 1.00 92.88 526 LYS A C 1
ATOM 4179 O O . LYS A 1 526 ? 23.680 1.972 -33.157 1.00 92.88 526 LYS A O 1
ATOM 4184 N N . ALA A 1 527 ? 23.152 2.665 -31.092 1.00 94.56 527 ALA A N 1
ATOM 4185 C CA . ALA A 1 527 ? 21.766 2.973 -31.427 1.00 94.56 527 ALA A CA 1
ATOM 4186 C C . ALA A 1 527 ? 21.689 4.032 -32.540 1.00 94.56 527 ALA A C 1
ATOM 4188 O O . ALA A 1 527 ? 22.430 5.016 -32.533 1.00 94.56 527 ALA A O 1
ATOM 4189 N N . ASN A 1 528 ? 20.802 3.812 -33.508 1.00 95.62 528 ASN A N 1
ATOM 4190 C CA . ASN A 1 528 ? 20.552 4.736 -34.607 1.00 95.62 528 ASN A CA 1
ATOM 4191 C C . ASN A 1 528 ? 19.444 5.703 -34.183 1.00 95.62 528 ASN A C 1
ATOM 4193 O O . ASN A 1 528 ? 18.271 5.392 -34.340 1.00 95.62 528 ASN A O 1
ATOM 4197 N N . PHE A 1 529 ? 19.818 6.851 -33.631 1.00 96.12 529 PHE A N 1
ATOM 4198 C CA . PHE A 1 529 ? 18.937 7.967 -33.267 1.00 96.12 529 PHE A CA 1
ATOM 4199 C C . PHE A 1 529 ? 18.709 8.954 -34.419 1.00 96.12 529 PHE A C 1
ATOM 4201 O O . PHE A 1 529 ? 18.107 10.006 -34.234 1.00 96.12 529 PHE A O 1
ATOM 4208 N N . LYS A 1 530 ? 19.200 8.651 -35.620 1.00 95.06 530 LYS A N 1
ATOM 4209 C CA . LYS A 1 530 ? 19.224 9.580 -36.748 1.00 95.06 530 LYS A CA 1
ATOM 4210 C C . LYS A 1 530 ? 17.855 10.212 -37.032 1.00 95.06 530 LYS A C 1
ATOM 4212 O O . LYS A 1 530 ? 16.845 9.520 -37.126 1.00 95.06 530 LYS A O 1
ATOM 4217 N N . ASN A 1 531 ? 17.811 11.537 -37.170 1.00 91.81 531 ASN A N 1
ATOM 4218 C CA . ASN A 1 531 ? 16.577 12.339 -37.280 1.00 91.81 531 ASN A CA 1
ATOM 4219 C C . ASN A 1 531 ? 15.578 12.243 -36.092 1.00 91.81 531 ASN A C 1
ATOM 4221 O O . ASN A 1 531 ? 14.445 12.703 -36.242 1.00 91.81 531 ASN A O 1
ATOM 4225 N N . SER A 1 532 ? 15.915 11.639 -34.944 1.00 96.62 532 SER A N 1
ATOM 4226 C CA . SER A 1 532 ? 14.982 11.514 -33.808 1.00 96.62 532 SER A CA 1
ATOM 4227 C C . SER A 1 532 ? 14.825 12.829 -33.030 1.00 96.62 532 SER A C 1
ATOM 4229 O O . SER A 1 532 ? 15.626 13.765 -33.159 1.00 96.62 532 SER A O 1
ATOM 4231 N N . ASN A 1 533 ? 13.785 12.905 -32.198 1.00 96.12 533 ASN A N 1
ATOM 4232 C CA . ASN A 1 533 ? 13.522 14.036 -31.316 1.00 96.12 533 ASN A CA 1
ATOM 4233 C C . ASN A 1 533 ? 13.767 13.657 -29.850 1.00 96.12 533 ASN A C 1
ATOM 4235 O O . ASN A 1 533 ? 13.118 12.764 -29.321 1.00 96.12 533 ASN A O 1
ATOM 4239 N N . LEU A 1 534 ? 14.685 14.359 -29.193 1.00 96.94 534 LEU A N 1
ATOM 4240 C CA . LEU A 1 534 ? 15.070 14.206 -27.786 1.00 96.94 534 LEU A CA 1
ATOM 4241 C C . LEU A 1 534 ? 15.003 15.557 -27.044 1.00 96.94 534 LEU A C 1
ATOM 4243 O O . LEU A 1 534 ? 15.668 15.751 -26.029 1.00 96.94 534 LEU A O 1
ATOM 4247 N N . THR A 1 535 ? 14.210 16.518 -27.542 1.00 97.12 535 THR A N 1
ATOM 4248 C CA . THR A 1 535 ? 14.023 17.823 -26.886 1.00 97.12 535 THR A CA 1
ATOM 4249 C C . THR A 1 535 ? 13.608 17.652 -25.427 1.00 97.12 535 THR A C 1
ATOM 4251 O O . THR A 1 535 ? 12.597 17.008 -25.145 1.00 97.12 535 THR A O 1
ATOM 4254 N N . LYS A 1 536 ? 14.370 18.248 -24.503 1.00 93.25 536 LYS A N 1
ATOM 4255 C CA . LYS A 1 536 ? 14.156 18.150 -23.044 1.00 93.25 536 LYS A CA 1
ATOM 4256 C C . LYS A 1 536 ? 14.198 16.734 -22.463 1.00 93.25 536 LYS A C 1
ATOM 4258 O O . LYS A 1 536 ? 13.701 16.520 -21.361 1.00 93.25 536 LYS A O 1
ATOM 4263 N N . ALA A 1 537 ? 14.794 15.771 -23.164 1.00 96.00 537 ALA A N 1
ATOM 4264 C CA . ALA A 1 537 ? 15.084 14.472 -22.573 1.00 96.00 537 ALA A CA 1
ATOM 4265 C C . ALA A 1 537 ? 16.207 14.591 -21.526 1.00 96.00 537 ALA A C 1
ATOM 4267 O O . ALA A 1 537 ? 17.213 15.270 -21.750 1.00 96.00 537 ALA A O 1
ATOM 4268 N N . THR A 1 538 ? 16.061 13.897 -20.402 1.00 93.69 538 THR A N 1
ATOM 4269 C CA . THR A 1 538 ? 17.157 13.648 -19.456 1.00 93.69 538 THR A CA 1
ATOM 4270 C C . THR A 1 538 ? 17.897 12.398 -19.915 1.00 93.69 538 THR A C 1
ATOM 4272 O O . THR A 1 538 ? 17.271 11.400 -20.230 1.00 93.69 538 THR A O 1
ATOM 4275 N N . LEU A 1 539 ? 19.221 12.442 -19.964 1.00 94.31 539 LEU A N 1
ATOM 4276 C CA . LEU A 1 539 ? 20.121 11.408 -20.486 1.00 94.31 539 LEU A CA 1
ATOM 4277 C C . LEU A 1 539 ? 21.361 11.235 -19.580 1.00 94.31 539 LEU A C 1
ATOM 4279 O O . LEU A 1 539 ? 22.343 10.631 -19.996 1.00 94.31 539 LEU A O 1
ATOM 4283 N N . ILE A 1 540 ? 21.312 11.756 -18.345 1.00 92.62 540 ILE A N 1
ATOM 4284 C CA . ILE A 1 540 ? 22.396 11.712 -17.346 1.00 92.62 540 ILE A CA 1
ATOM 4285 C C . ILE A 1 540 ? 22.950 10.292 -17.204 1.00 92.62 540 ILE A C 1
ATOM 4287 O O . ILE A 1 540 ? 22.166 9.370 -17.032 1.00 92.62 540 ILE A O 1
ATOM 4291 N N . GLU A 1 541 ? 24.274 10.104 -17.261 1.00 90.38 541 GLU A N 1
ATOM 4292 C CA . GLU A 1 541 ? 24.940 8.784 -17.189 1.00 90.38 541 GLU A CA 1
ATOM 4293 C C . GLU A 1 541 ? 24.554 7.777 -18.305 1.00 90.38 541 GLU A C 1
ATOM 4295 O O . GLU A 1 541 ? 24.920 6.601 -18.235 1.00 90.38 541 GLU A O 1
ATOM 4300 N N . ALA A 1 542 ? 23.849 8.186 -19.369 1.00 92.25 542 ALA A N 1
ATOM 4301 C CA . ALA A 1 542 ? 23.470 7.270 -20.449 1.00 92.25 542 ALA A CA 1
ATOM 4302 C C . ALA A 1 542 ? 24.674 6.832 -21.311 1.00 92.25 542 ALA A C 1
ATOM 4304 O O . ALA A 1 542 ? 25.517 7.634 -21.717 1.00 92.25 542 ALA A O 1
ATOM 4305 N N . ASN A 1 543 ? 24.754 5.548 -21.669 1.00 90.50 543 ASN A N 1
ATOM 4306 C CA . ASN A 1 543 ? 25.786 5.047 -22.579 1.00 90.50 543 ASN A CA 1
ATOM 4307 C C . ASN A 1 543 ? 25.341 5.145 -24.046 1.00 90.50 543 ASN A C 1
ATOM 4309 O O . ASN A 1 543 ? 24.466 4.400 -24.480 1.00 90.50 543 ASN A O 1
ATOM 4313 N N . LEU A 1 544 ? 26.008 5.994 -24.826 1.00 93.62 544 LEU A N 1
ATOM 4314 C CA . LEU A 1 544 ? 25.754 6.268 -26.246 1.00 93.62 544 LEU A CA 1
ATOM 4315 C C . LEU A 1 544 ? 26.986 5.960 -27.134 1.00 93.62 544 LEU A C 1
ATOM 4317 O O . LEU A 1 544 ? 27.098 6.455 -28.257 1.00 93.62 544 LEU A O 1
ATOM 4321 N N . LEU A 1 545 ? 27.914 5.122 -26.648 1.00 94.12 545 LEU A N 1
ATOM 4322 C CA . LEU A 1 545 ? 29.127 4.669 -27.350 1.00 94.12 545 LEU A CA 1
ATOM 4323 C C . LEU A 1 545 ? 28.828 4.203 -28.788 1.00 94.12 545 LEU A C 1
ATOM 4325 O O . LEU A 1 545 ? 28.045 3.282 -28.998 1.00 94.12 545 LEU A O 1
ATOM 4329 N N . GLU A 1 546 ? 29.488 4.798 -29.780 1.00 94.69 546 GLU A N 1
ATOM 4330 C CA . GLU A 1 546 ? 29.335 4.528 -31.220 1.00 94.69 546 GLU A CA 1
ATOM 4331 C C . GLU A 1 546 ? 27.908 4.740 -31.792 1.00 94.69 546 GLU A C 1
ATOM 4333 O O . GLU A 1 546 ? 27.648 4.329 -32.921 1.00 94.69 546 GLU A O 1
ATOM 4338 N N . ALA A 1 547 ? 26.978 5.383 -31.067 1.00 95.69 547 ALA A N 1
ATOM 4339 C CA . ALA A 1 547 ? 25.618 5.671 -31.552 1.00 95.69 547 ALA A CA 1
ATOM 4340 C C . ALA A 1 547 ? 25.598 6.602 -32.783 1.00 95.69 547 ALA A C 1
ATOM 4342 O O . ALA A 1 547 ? 26.434 7.501 -32.900 1.00 95.69 547 ALA A O 1
ATOM 4343 N N . ASP A 1 548 ? 24.627 6.433 -33.687 1.00 96.62 548 ASP A N 1
ATOM 4344 C CA . ASP A 1 548 ? 24.389 7.380 -34.784 1.00 96.62 548 ASP A CA 1
ATOM 4345 C C . ASP A 1 548 ? 23.296 8.376 -34.396 1.00 96.62 548 ASP A C 1
ATOM 4347 O O . ASP A 1 548 ? 22.105 8.106 -34.515 1.00 96.62 548 ASP A O 1
ATOM 4351 N N . LEU A 1 549 ? 23.729 9.534 -33.909 1.00 96.44 549 LEU A N 1
ATOM 4352 C CA . LEU A 1 549 ? 22.908 10.673 -33.512 1.00 96.44 549 LEU A CA 1
ATOM 4353 C C . LEU A 1 549 ? 22.894 11.760 -34.608 1.00 96.44 549 LEU A C 1
ATOM 4355 O O . LEU A 1 549 ? 22.566 12.916 -34.327 1.00 96.44 549 LEU A O 1
ATOM 4359 N N . SER A 1 550 ? 23.225 11.443 -35.864 1.00 95.62 550 SER A N 1
ATOM 4360 C CA . SER A 1 550 ? 23.240 12.447 -36.934 1.00 95.62 550 SER A CA 1
ATOM 4361 C C . SER A 1 550 ? 21.849 13.024 -37.220 1.00 95.62 550 SER A C 1
ATOM 4363 O O . SER A 1 550 ? 20.843 12.320 -37.223 1.00 95.62 550 SER A O 1
ATOM 4365 N N . LEU A 1 551 ? 21.774 14.339 -37.445 1.00 95.38 551 LEU A N 1
ATOM 4366 C CA . LEU A 1 551 ? 20.511 15.080 -37.636 1.00 95.38 551 LEU A CA 1
ATOM 4367 C C . LEU A 1 551 ? 19.507 15.000 -36.457 1.00 95.38 551 LEU A C 1
ATOM 4369 O O . LEU A 1 551 ? 18.363 15.424 -36.605 1.00 95.38 551 LEU A O 1
ATOM 4373 N N . THR A 1 552 ? 19.910 14.484 -35.290 1.00 97.50 552 THR A N 1
ATOM 4374 C CA . THR A 1 552 ? 19.053 14.368 -34.092 1.00 97.50 552 THR A CA 1
ATOM 4375 C C . THR A 1 552 ? 18.807 15.730 -33.445 1.00 97.50 552 THR A C 1
ATOM 4377 O O . THR A 1 552 ? 19.710 16.570 -33.380 1.00 97.50 552 THR A O 1
ATOM 4380 N N . ASN A 1 553 ? 17.603 15.944 -32.913 1.00 96.81 553 ASN A N 1
ATOM 4381 C CA . ASN A 1 553 ? 17.239 17.151 -32.176 1.00 96.81 553 ASN A CA 1
ATOM 4382 C C . ASN A 1 553 ? 17.361 16.941 -30.654 1.00 96.81 553 ASN A C 1
ATOM 4384 O O . ASN A 1 553 ? 16.525 16.272 -30.057 1.00 96.81 553 ASN A O 1
ATOM 4388 N N . LEU A 1 554 ? 18.376 17.540 -30.027 1.00 97.44 554 LEU A N 1
ATOM 4389 C CA . LEU A 1 554 ? 18.728 17.434 -28.599 1.00 97.44 554 LEU A CA 1
ATOM 4390 C C . LEU A 1 554 ? 18.534 18.769 -27.843 1.00 97.44 554 LEU A C 1
ATOM 4392 O O . LEU A 1 554 ? 19.145 18.994 -26.801 1.00 97.44 554 LEU A O 1
ATOM 4396 N N . VAL A 1 555 ? 17.706 19.682 -28.364 1.00 97.56 555 VAL A N 1
ATOM 4397 C CA . VAL A 1 555 ? 17.486 21.016 -27.767 1.00 97.56 555 VAL A CA 1
ATOM 4398 C C . VAL A 1 555 ? 17.029 20.922 -26.309 1.00 97.56 555 VAL A C 1
ATOM 4400 O O . VAL A 1 555 ? 16.047 20.244 -26.005 1.00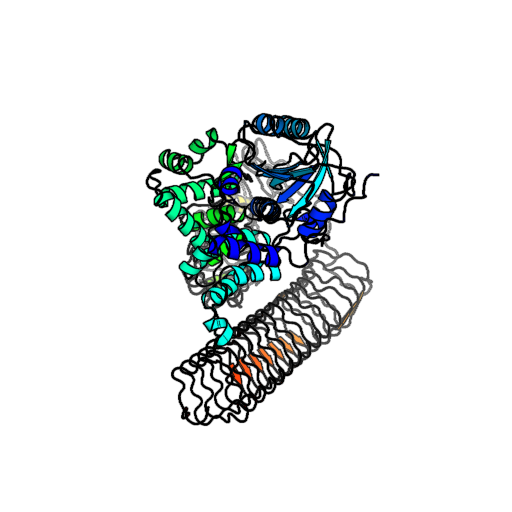 97.56 555 VAL A O 1
ATOM 4403 N N . GLU A 1 556 ? 17.718 21.644 -25.422 1.00 94.94 556 GLU A N 1
ATOM 4404 C CA . GLU A 1 556 ? 17.449 21.680 -23.972 1.00 94.94 556 GLU A CA 1
ATOM 4405 C C . GLU A 1 556 ? 17.456 20.285 -23.292 1.00 94.94 556 GLU A C 1
ATOM 4407 O O . GLU A 1 556 ? 16.874 20.118 -22.222 1.00 94.94 556 GLU A O 1
ATOM 4412 N N . ALA A 1 557 ? 18.106 19.276 -23.893 1.00 96.50 557 ALA A N 1
ATOM 4413 C CA . ALA A 1 557 ? 18.307 17.948 -23.299 1.00 96.50 557 ALA A CA 1
ATOM 4414 C C . ALA A 1 557 ? 19.452 17.946 -22.266 1.00 96.50 557 ALA A C 1
ATOM 4416 O O . ALA A 1 557 ? 20.443 18.658 -22.424 1.00 96.50 557 ALA A O 1
ATOM 4417 N N . ASN A 1 558 ? 19.357 17.120 -21.223 1.00 95.31 558 ASN A N 1
ATOM 4418 C CA . ASN A 1 558 ? 20.371 17.037 -20.167 1.00 95.31 558 ASN A CA 1
ATOM 4419 C C . ASN A 1 558 ? 21.145 15.716 -20.234 1.00 95.31 558 ASN A C 1
ATOM 4421 O O . ASN A 1 558 ? 20.684 14.725 -19.675 1.00 95.31 558 ASN A O 1
ATOM 4425 N N . LEU A 1 559 ? 22.300 15.686 -20.904 1.00 96.06 559 LEU A N 1
ATOM 4426 C CA . LEU A 1 559 ? 23.066 14.455 -21.113 1.00 96.06 559 LEU A CA 1
ATOM 4427 C C . LEU A 1 559 ? 23.937 14.044 -19.916 1.00 96.06 559 LEU A C 1
ATOM 4429 O O . LEU A 1 559 ? 24.273 12.870 -19.839 1.00 96.06 559 LEU A O 1
ATOM 4433 N N . GLN A 1 560 ? 24.233 14.927 -18.953 1.00 94.06 560 GLN A N 1
ATOM 4434 C CA . GLN A 1 560 ? 24.958 14.558 -17.723 1.00 94.06 560 GLN A CA 1
ATOM 4435 C C . GLN A 1 560 ? 26.266 13.769 -18.000 1.00 94.06 560 GLN A C 1
ATOM 4437 O O . GLN A 1 560 ? 26.833 13.870 -19.083 1.00 94.06 560 GLN A O 1
ATOM 4442 N N . ASP A 1 561 ? 26.678 12.876 -17.088 1.00 90.38 561 ASP A N 1
ATOM 4443 C CA . ASP A 1 561 ? 27.852 11.986 -17.218 1.00 90.38 561 ASP A CA 1
ATOM 4444 C C . ASP A 1 561 ? 27.730 10.891 -18.329 1.00 90.38 561 ASP A C 1
ATOM 4446 O O . ASP A 1 561 ? 28.196 9.760 -18.171 1.00 90.38 561 ASP A O 1
ATOM 4450 N N . ALA A 1 562 ? 27.066 11.170 -19.458 1.00 93.88 562 ALA A N 1
ATOM 4451 C CA . ALA A 1 562 ? 26.852 10.229 -20.558 1.00 93.88 562 ALA A CA 1
ATOM 4452 C C . ALA A 1 562 ? 28.127 9.881 -21.351 1.00 93.88 562 ALA A C 1
ATOM 4454 O O . ALA A 1 562 ? 28.960 10.716 -21.700 1.00 93.88 562 ALA A O 1
ATOM 4455 N N . ASN A 1 563 ? 28.247 8.620 -21.761 1.00 90.62 563 ASN A N 1
ATOM 4456 C CA . ASN A 1 563 ? 29.367 8.150 -22.576 1.00 90.62 563 ASN A CA 1
ATOM 4457 C C . ASN A 1 563 ? 29.044 8.267 -24.075 1.00 90.62 563 ASN A C 1
ATOM 4459 O O . ASN A 1 563 ? 28.453 7.350 -24.642 1.00 90.62 563 ASN A O 1
ATOM 4463 N N . LEU A 1 564 ? 29.459 9.353 -24.737 1.00 94.50 564 LEU A N 1
ATOM 4464 C CA . LEU A 1 564 ? 29.244 9.562 -26.178 1.00 94.50 564 LEU A CA 1
ATOM 4465 C C . LEU A 1 564 ? 30.369 9.017 -27.080 1.00 94.50 564 LEU A C 1
ATOM 4467 O O . LEU A 1 564 ? 30.280 9.189 -28.298 1.00 94.50 564 LEU A O 1
ATOM 4471 N N . ARG A 1 565 ? 31.402 8.352 -26.537 1.00 94.06 565 ARG A N 1
ATOM 4472 C CA . ARG A 1 565 ? 32.598 7.874 -27.270 1.00 94.06 565 ARG A CA 1
ATOM 4473 C C . ARG A 1 565 ? 32.300 7.375 -28.685 1.00 94.06 565 ARG A C 1
ATOM 4475 O O . ARG A 1 565 ? 31.479 6.488 -28.871 1.00 94.06 565 ARG A O 1
ATOM 4482 N N . SER A 1 566 ? 33.032 7.855 -29.687 1.00 94.12 566 SER A N 1
ATOM 4483 C CA . SER A 1 566 ? 32.977 7.373 -31.082 1.00 94.12 566 SER A CA 1
ATOM 4484 C C . SER A 1 566 ? 31.612 7.452 -31.793 1.00 94.12 566 SER A C 1
ATOM 4486 O O . SER A 1 566 ? 31.476 6.937 -32.907 1.00 94.12 566 SER A O 1
ATOM 4488 N N . SER A 1 567 ? 30.614 8.109 -31.191 1.00 96.38 567 SER A N 1
ATOM 4489 C CA . SER A 1 567 ? 29.304 8.373 -31.799 1.00 96.38 567 SER A CA 1
ATOM 4490 C C . SER A 1 567 ? 29.383 9.338 -32.991 1.00 96.38 567 SER A C 1
ATOM 4492 O O . SER A 1 567 ? 30.403 9.981 -33.252 1.00 96.38 567 SER A O 1
ATOM 4494 N N . ASN A 1 568 ? 28.296 9.434 -33.751 1.00 96.94 568 ASN A N 1
ATOM 4495 C CA . ASN A 1 568 ? 28.146 10.342 -34.881 1.00 96.94 568 ASN A CA 1
ATOM 4496 C C . ASN A 1 568 ? 27.120 11.435 -34.557 1.00 96.94 568 ASN A C 1
ATOM 4498 O O . ASN A 1 568 ? 25.929 11.165 -34.539 1.00 96.94 568 ASN A O 1
ATOM 4502 N N . LEU A 1 569 ? 27.569 12.673 -34.353 1.00 96.81 569 LEU A N 1
ATOM 4503 C CA . LEU A 1 569 ? 26.737 13.864 -34.132 1.00 96.81 569 LEU A CA 1
ATOM 4504 C C . LEU A 1 569 ? 26.671 14.775 -35.374 1.00 96.81 569 LEU A C 1
ATOM 4506 O O . LEU A 1 569 ? 26.282 15.939 -35.274 1.00 96.81 569 LEU A O 1
ATOM 4510 N N . CYS A 1 570 ? 27.052 14.288 -36.561 1.00 97.00 570 CYS A N 1
ATOM 4511 C CA . CYS A 1 570 ? 27.042 15.072 -37.800 1.00 97.00 570 CYS A CA 1
ATOM 4512 C C . CYS A 1 570 ? 25.663 15.699 -38.084 1.00 97.00 570 CYS A C 1
ATOM 4514 O O . CYS A 1 570 ? 24.690 14.995 -38.352 1.00 97.00 570 CYS A O 1
ATOM 4516 N N . GLY A 1 571 ? 25.575 17.031 -38.059 1.00 94.50 571 GLY A N 1
ATOM 4517 C CA . GLY A 1 571 ? 24.321 17.759 -38.281 1.00 94.50 571 GLY A CA 1
ATOM 4518 C C . GLY A 1 571 ? 23.299 17.701 -37.137 1.00 94.50 571 GLY A C 1
ATOM 4519 O O . GLY A 1 571 ? 22.166 18.120 -37.346 1.00 94.50 571 GLY A O 1
ATOM 4520 N N . ALA A 1 572 ? 23.654 17.166 -35.964 1.00 97.06 572 ALA A N 1
ATOM 4521 C CA . ALA A 1 572 ? 22.788 17.167 -34.782 1.00 97.06 572 ALA A CA 1
ATOM 4522 C C . ALA A 1 572 ? 22.622 18.582 -34.193 1.00 97.06 572 ALA A C 1
ATOM 4524 O O . ALA A 1 572 ? 23.507 19.428 -34.337 1.00 97.06 572 ALA A O 1
ATOM 4525 N N . ASN A 1 573 ? 21.513 18.830 -33.493 1.00 96.88 573 ASN A N 1
ATOM 4526 C CA . ASN A 1 573 ? 21.235 20.106 -32.830 1.00 96.88 573 ASN A CA 1
ATOM 4527 C C . ASN A 1 573 ? 21.244 19.961 -31.303 1.00 96.88 573 ASN A C 1
ATOM 4529 O O . ASN A 1 573 ? 20.267 19.479 -30.737 1.00 96.88 573 ASN A O 1
ATOM 4533 N N . LEU A 1 574 ? 22.310 20.422 -30.646 1.00 97.06 574 LEU A N 1
ATOM 4534 C CA . LEU A 1 574 ? 22.504 20.373 -29.192 1.00 97.06 574 LEU A CA 1
ATOM 4535 C C . LEU A 1 574 ? 22.385 21.765 -28.535 1.00 97.06 574 LEU A C 1
ATOM 4537 O O . LEU A 1 574 ? 22.998 22.024 -27.502 1.00 97.06 574 LEU A O 1
ATOM 4541 N N . THR A 1 575 ? 21.624 22.690 -29.133 1.00 95.75 575 THR A N 1
ATOM 4542 C CA . THR A 1 575 ? 21.429 24.049 -28.584 1.00 95.75 575 THR A CA 1
ATOM 4543 C C . THR A 1 575 ? 20.854 23.984 -27.162 1.00 95.75 575 THR A C 1
ATOM 4545 O O . THR A 1 575 ? 19.778 23.410 -26.967 1.00 95.75 575 THR A O 1
ATOM 4548 N N . ARG A 1 576 ? 21.535 24.598 -26.181 1.00 93.50 576 ARG A N 1
ATOM 4549 C CA . ARG A 1 576 ? 21.214 24.551 -24.740 1.00 93.50 576 ARG A CA 1
ATOM 4550 C C . ARG A 1 576 ? 21.194 23.150 -24.118 1.00 93.50 576 ARG A C 1
ATOM 4552 O O . ARG A 1 576 ? 20.585 22.969 -23.066 1.00 93.50 576 ARG A O 1
ATOM 4559 N N . ALA A 1 577 ? 21.805 22.153 -24.752 1.00 96.19 577 ALA A N 1
ATOM 4560 C CA . ALA A 1 577 ? 21.963 20.850 -24.124 1.00 96.19 577 ALA A CA 1
ATOM 4561 C C . ALA A 1 577 ? 23.056 20.906 -23.043 1.00 96.19 577 ALA A C 1
ATOM 4563 O O . ALA A 1 577 ? 24.101 21.529 -23.242 1.00 96.19 577 ALA A O 1
ATOM 4564 N N . ASN A 1 578 ? 22.842 20.225 -21.918 1.00 95.19 578 ASN A N 1
ATOM 4565 C CA . ASN A 1 578 ? 23.901 19.990 -20.937 1.00 95.19 578 ASN A CA 1
ATOM 4566 C C . ASN A 1 578 ? 24.729 18.771 -21.369 1.00 95.19 578 ASN A C 1
ATOM 4568 O O . ASN A 1 578 ? 24.154 17.712 -21.618 1.00 95.19 578 ASN A O 1
ATOM 4572 N N . LEU A 1 579 ? 26.052 18.919 -21.461 1.00 95.06 579 LEU A N 1
ATOM 4573 C CA . LEU A 1 579 ? 27.011 17.844 -21.751 1.00 95.06 579 LEU A CA 1
ATOM 4574 C C . LEU A 1 579 ? 28.143 17.805 -20.701 1.00 95.06 579 LEU A C 1
ATOM 4576 O O . LEU A 1 579 ? 29.250 17.331 -20.971 1.00 95.06 579 LEU A O 1
ATOM 4580 N N . ASP A 1 580 ? 27.875 18.318 -19.503 1.00 93.12 580 ASP A N 1
ATOM 4581 C CA . ASP A 1 580 ? 28.777 18.214 -18.365 1.00 93.12 580 ASP A CA 1
ATOM 4582 C C . ASP A 1 580 ? 29.066 16.728 -18.044 1.00 93.12 580 ASP A C 1
ATOM 4584 O O . ASP A 1 580 ? 28.145 15.956 -17.839 1.00 93.12 580 ASP A O 1
ATOM 4588 N N . GLN A 1 581 ? 30.341 16.331 -17.980 1.00 90.31 581 GLN A N 1
ATOM 4589 C CA . GLN A 1 581 ? 30.878 14.972 -17.787 1.00 90.31 581 GLN A CA 1
ATOM 4590 C C . GLN A 1 581 ? 30.672 13.999 -18.960 1.00 90.31 581 GLN A C 1
ATOM 4592 O O . GLN A 1 581 ? 30.889 12.794 -18.817 1.00 90.31 581 GLN A O 1
ATOM 4597 N N . VAL A 1 582 ? 30.351 14.505 -20.153 1.00 94.38 582 VAL A N 1
ATOM 4598 C CA . VAL A 1 582 ? 30.223 13.667 -21.351 1.00 94.38 582 VAL A CA 1
ATOM 4599 C C . VAL A 1 582 ? 31.578 13.314 -21.971 1.00 94.38 582 VAL A C 1
ATOM 4601 O O . VAL A 1 582 ? 32.350 14.200 -22.343 1.00 94.38 582 VAL A O 1
ATOM 4604 N N . ASP A 1 583 ? 31.844 12.022 -22.204 1.00 88.25 583 ASP A N 1
ATOM 4605 C CA . ASP A 1 583 ? 33.025 11.593 -22.973 1.00 88.25 583 ASP A CA 1
ATOM 4606 C C . ASP A 1 583 ? 32.805 11.736 -24.491 1.00 88.25 583 ASP A C 1
ATOM 4608 O O . ASP A 1 583 ? 32.063 10.972 -25.112 1.00 88.25 583 ASP A O 1
ATOM 4612 N N . LEU A 1 584 ? 33.512 12.693 -25.099 1.00 93.12 584 LEU A N 1
ATOM 4613 C CA . LEU A 1 584 ? 33.481 13.013 -26.531 1.00 93.12 584 LEU A CA 1
ATOM 4614 C C . LEU A 1 584 ? 34.638 12.380 -27.354 1.00 93.12 584 LEU A C 1
ATOM 4616 O O . LEU A 1 584 ? 34.860 12.753 -28.512 1.00 93.12 584 LEU A O 1
ATOM 4620 N N . THR A 1 585 ? 35.385 11.412 -26.806 1.00 92.50 585 THR A N 1
ATOM 4621 C CA . THR A 1 585 ? 36.530 10.760 -27.482 1.00 92.50 585 THR A CA 1
ATOM 4622 C C . THR A 1 585 ? 36.094 9.970 -28.719 1.00 92.50 585 THR A C 1
ATOM 4624 O O . THR A 1 585 ? 35.326 9.014 -28.626 1.00 92.50 585 THR A O 1
ATOM 4627 N N . GLY A 1 586 ? 36.622 10.315 -29.893 1.00 91.81 586 GLY A N 1
ATOM 4628 C CA . GLY A 1 586 ? 36.330 9.674 -31.182 1.00 91.81 586 GLY A CA 1
ATOM 4629 C C . GLY A 1 586 ? 35.044 10.153 -31.868 1.00 91.81 586 GLY A C 1
ATOM 4630 O O . GLY A 1 586 ? 34.721 9.658 -32.949 1.00 91.81 586 GLY A O 1
ATOM 4631 N N . VAL A 1 587 ? 34.281 11.060 -31.246 1.00 96.44 587 VAL A N 1
ATOM 4632 C CA . VAL A 1 587 ? 32.986 11.534 -31.764 1.00 96.44 587 VAL A CA 1
ATOM 4633 C C . VAL A 1 587 ? 33.154 12.243 -33.109 1.00 96.44 587 VAL A C 1
ATOM 4635 O O . VAL A 1 587 ? 34.096 13.006 -33.306 1.00 96.44 587 VAL A O 1
ATOM 4638 N N . LYS A 1 588 ? 32.221 12.022 -34.037 1.00 96.31 588 LYS A N 1
ATOM 4639 C CA . LYS A 1 588 ? 32.224 12.627 -35.378 1.00 96.31 588 LYS A CA 1
ATOM 4640 C C . LYS A 1 588 ? 31.247 13.799 -35.427 1.00 96.31 588 LYS A C 1
ATOM 4642 O O . LYS A 1 588 ? 30.057 13.613 -35.185 1.00 96.31 588 LYS A O 1
ATOM 4647 N N . ILE A 1 589 ? 31.735 14.979 -35.793 1.00 95.06 589 ILE A N 1
ATOM 4648 C CA . ILE A 1 589 ? 30.941 16.199 -36.009 1.00 95.06 589 ILE A CA 1
ATOM 4649 C C . ILE A 1 589 ? 31.235 16.788 -37.394 1.00 95.06 589 ILE A C 1
ATOM 4651 O O . ILE A 1 589 ? 32.195 16.388 -38.054 1.00 95.06 589 ILE A O 1
ATOM 4655 N N . ASN A 1 590 ? 30.415 17.735 -37.852 1.00 93.94 590 ASN A N 1
ATOM 4656 C CA . ASN A 1 590 ? 30.680 18.502 -39.072 1.00 93.94 590 ASN A CA 1
ATOM 4657 C C . ASN A 1 590 ? 30.170 19.949 -38.952 1.00 93.94 590 ASN A C 1
ATOM 4659 O O . ASN A 1 590 ? 29.559 20.312 -37.951 1.00 93.94 590 ASN A O 1
ATOM 4663 N N . GLU A 1 591 ? 30.367 20.758 -39.998 1.00 91.19 591 GLU A N 1
ATOM 4664 C CA . GLU A 1 591 ? 29.959 22.177 -40.087 1.00 91.19 591 GLU A CA 1
ATOM 4665 C C . GLU A 1 591 ? 28.462 22.459 -39.826 1.00 91.19 591 GLU A C 1
ATOM 4667 O O . GLU A 1 591 ? 28.063 23.617 -39.732 1.00 91.19 591 GLU A O 1
ATOM 4672 N N . LYS A 1 592 ? 27.613 21.424 -39.753 1.00 93.06 592 LYS A N 1
ATOM 4673 C CA . LYS A 1 592 ? 26.171 21.538 -39.487 1.00 93.06 592 LYS A CA 1
ATOM 4674 C C . LYS A 1 592 ? 25.777 21.090 -38.079 1.00 93.06 592 LYS A C 1
ATOM 4676 O O . LYS A 1 592 ? 24.611 21.227 -37.724 1.00 93.06 592 LYS A O 1
ATOM 4681 N N . THR A 1 593 ? 26.698 20.523 -37.299 1.00 96.44 593 THR A N 1
ATOM 4682 C CA . THR A 1 593 ? 26.454 20.166 -35.897 1.00 96.44 593 THR A CA 1
ATOM 4683 C C . THR A 1 593 ? 26.397 21.444 -35.060 1.00 96.44 593 THR A C 1
ATOM 4685 O O . THR A 1 593 ? 27.375 22.186 -35.002 1.00 96.44 593 THR A O 1
ATOM 4688 N N . LEU A 1 594 ? 25.269 21.706 -34.399 1.00 94.62 594 LEU A N 1
ATOM 4689 C CA . LEU A 1 594 ? 25.119 22.850 -33.497 1.00 94.62 594 LEU A CA 1
ATOM 4690 C C . LEU A 1 594 ? 25.519 22.420 -32.083 1.00 94.62 594 LEU A C 1
ATOM 4692 O O . LEU A 1 594 ? 24.778 21.687 -31.430 1.00 94.62 594 LEU A O 1
ATOM 4696 N N . LEU A 1 595 ? 26.697 22.859 -31.637 1.00 93.12 595 LEU A N 1
ATOM 4697 C CA . LEU A 1 595 ? 27.293 22.540 -30.339 1.00 93.12 595 LEU A CA 1
ATOM 4698 C C . LEU A 1 595 ? 27.882 23.812 -29.712 1.00 93.12 595 LEU A C 1
ATOM 4700 O O . LEU A 1 595 ? 28.436 24.653 -30.419 1.00 93.12 595 LEU A O 1
ATOM 4704 N N . GLU A 1 596 ? 27.769 23.956 -28.393 1.00 92.06 596 GLU A N 1
ATOM 4705 C CA . GLU A 1 596 ? 28.284 25.128 -27.678 1.00 92.06 596 GLU A CA 1
ATOM 4706 C C . GLU A 1 596 ? 29.806 25.054 -27.453 1.00 92.06 596 GLU A C 1
ATOM 4708 O O . GLU A 1 596 ? 30.398 23.974 -27.371 1.00 92.06 596 GLU A O 1
ATOM 4713 N N . ASN A 1 597 ? 30.459 26.220 -27.366 1.00 89.31 597 ASN A N 1
ATOM 4714 C CA . ASN A 1 597 ? 31.920 26.334 -27.482 1.00 89.31 597 ASN A CA 1
ATOM 4715 C C . ASN A 1 597 ? 32.700 25.550 -26.404 1.00 89.31 597 ASN A C 1
ATOM 4717 O O . ASN A 1 597 ? 33.752 24.991 -26.711 1.00 89.31 597 ASN A O 1
ATOM 4721 N N . LYS A 1 598 ? 32.158 25.453 -25.178 1.00 91.06 598 LYS A N 1
ATOM 4722 C CA . LYS A 1 598 ? 32.680 24.622 -24.071 1.00 91.06 598 LYS A CA 1
ATOM 4723 C C . LYS A 1 598 ? 32.906 23.175 -24.521 1.00 91.06 598 LYS A C 1
ATOM 4725 O O . LYS A 1 598 ? 34.018 22.651 -24.470 1.00 91.06 598 LYS A O 1
ATOM 4730 N N . TYR A 1 599 ? 31.852 22.549 -25.033 1.00 94.00 599 TYR A N 1
ATOM 4731 C CA . TYR A 1 599 ? 31.858 21.140 -25.415 1.00 94.00 599 TYR A CA 1
ATOM 4732 C C . TYR A 1 599 ? 32.589 20.896 -26.746 1.00 94.00 599 TYR A C 1
ATOM 4734 O O . TYR A 1 599 ? 33.226 19.858 -26.916 1.00 94.00 599 TYR A O 1
ATOM 4742 N N . PHE A 1 600 ? 32.586 21.868 -27.667 1.00 92.44 600 PHE A N 1
ATOM 4743 C CA . PHE A 1 600 ? 33.412 21.814 -28.881 1.00 92.44 600 PHE A CA 1
ATOM 4744 C C . PHE A 1 600 ? 34.922 21.821 -28.568 1.00 92.44 600 PHE A C 1
ATOM 4746 O O . PHE A 1 600 ? 35.696 21.084 -29.183 1.00 92.44 600 PHE A O 1
ATOM 4753 N N . LEU A 1 601 ? 35.350 22.603 -27.575 1.00 89.62 601 LEU A N 1
ATOM 4754 C CA . LEU A 1 601 ? 36.735 22.614 -27.107 1.00 89.62 601 LEU A CA 1
ATOM 4755 C C . LEU A 1 601 ? 37.111 21.307 -26.385 1.00 89.62 601 LEU A C 1
ATOM 4757 O O . LEU A 1 601 ? 38.170 20.739 -26.665 1.00 89.62 601 LEU A O 1
ATOM 4761 N N . ALA A 1 602 ? 36.226 20.786 -25.530 1.00 91.38 602 ALA A N 1
ATOM 4762 C CA . ALA A 1 602 ? 36.393 19.481 -24.882 1.00 91.38 602 ALA A CA 1
ATOM 4763 C C . ALA A 1 602 ? 36.564 18.345 -25.910 1.00 91.38 602 ALA A C 1
ATOM 4765 O O . ALA A 1 602 ? 37.457 17.502 -25.789 1.00 91.38 602 ALA A O 1
ATOM 4766 N N . TRP A 1 603 ? 35.763 18.369 -26.982 1.00 94.25 603 TRP A N 1
ATOM 4767 C CA . TRP A 1 603 ? 35.885 17.446 -28.109 1.00 94.25 603 TRP A CA 1
ATOM 4768 C C . TRP A 1 603 ? 37.282 17.502 -28.755 1.00 94.25 603 TRP A C 1
ATOM 4770 O O . TRP A 1 603 ? 37.894 16.448 -28.944 1.00 94.25 603 TRP A O 1
ATOM 4780 N N . ARG A 1 604 ? 37.848 18.692 -29.016 1.00 91.31 604 ARG A N 1
ATOM 4781 C CA . ARG A 1 604 ? 39.218 18.828 -29.567 1.00 91.31 604 ARG A CA 1
ATOM 4782 C C . ARG A 1 604 ? 40.277 18.189 -28.661 1.00 91.31 604 ARG A C 1
ATOM 4784 O O . ARG A 1 604 ? 41.132 17.450 -29.153 1.00 91.31 604 ARG A O 1
ATOM 4791 N N . MET A 1 605 ? 40.186 18.408 -27.344 1.00 89.81 605 MET A N 1
ATOM 4792 C CA . MET A 1 605 ? 41.115 17.849 -26.344 1.00 89.81 605 MET A CA 1
ATOM 4793 C C . MET A 1 605 ? 41.131 16.316 -26.334 1.00 89.81 605 MET A C 1
ATOM 4795 O O . MET A 1 605 ? 42.201 15.705 -26.327 1.00 89.81 605 MET A O 1
ATOM 4799 N N . LEU A 1 606 ? 39.952 15.692 -26.357 1.00 90.62 606 LEU A N 1
ATOM 4800 C CA . LEU A 1 606 ? 39.798 14.232 -26.340 1.00 90.62 606 LEU A CA 1
ATOM 4801 C C . LEU A 1 606 ? 40.238 13.581 -27.660 1.00 90.62 606 LEU A C 1
ATOM 4803 O O . LEU A 1 606 ? 40.761 12.466 -27.664 1.00 90.62 606 LEU A O 1
ATOM 4807 N N . ASN A 1 607 ? 40.084 14.285 -28.784 1.00 89.81 607 ASN A N 1
ATOM 4808 C CA . ASN A 1 607 ? 40.393 13.760 -30.116 1.00 89.81 607 ASN A CA 1
ATOM 4809 C C . ASN A 1 607 ? 41.845 13.994 -30.574 1.00 89.81 607 ASN A C 1
ATOM 4811 O O . ASN A 1 607 ? 42.242 13.449 -31.598 1.00 89.81 607 ASN A O 1
ATOM 4815 N N . ASN A 1 608 ? 42.680 14.664 -29.766 1.00 83.81 608 ASN A N 1
ATOM 4816 C CA . ASN A 1 608 ? 44.069 15.037 -30.097 1.00 83.81 608 ASN A CA 1
ATOM 4817 C C . ASN A 1 608 ? 44.180 16.026 -31.278 1.00 83.81 608 ASN A C 1
ATOM 4819 O O . ASN A 1 608 ? 45.192 16.027 -31.981 1.00 83.81 608 ASN A O 1
ATOM 4823 N N . GLU A 1 609 ? 43.163 16.865 -31.483 1.00 84.50 609 GLU A N 1
ATOM 4824 C CA . GLU A 1 609 ? 43.232 17.983 -32.432 1.00 84.50 609 GLU A CA 1
ATOM 4825 C C . GLU A 1 609 ? 44.234 19.047 -31.958 1.00 84.50 609 GLU A C 1
ATOM 4827 O O . GLU A 1 609 ? 44.502 19.176 -30.760 1.00 84.50 609 GLU A O 1
ATOM 4832 N N . GLU A 1 610 ? 44.790 19.839 -32.879 1.00 79.00 610 GLU A N 1
ATOM 4833 C CA . GLU A 1 610 ? 45.748 20.887 -32.509 1.00 79.00 610 GLU A CA 1
ATOM 4834 C C . GLU A 1 610 ? 45.042 22.048 -31.782 1.00 79.00 610 GLU A C 1
ATOM 4836 O O . GLU A 1 610 ? 44.134 22.703 -32.309 1.00 79.00 610 GLU A O 1
ATOM 4841 N N . ILE A 1 611 ? 45.460 22.302 -30.538 1.00 81.69 611 ILE A N 1
ATOM 4842 C CA . ILE A 1 611 ? 44.953 23.389 -29.694 1.00 81.69 611 ILE A CA 1
ATOM 4843 C C . ILE A 1 611 ? 45.966 24.535 -29.730 1.00 81.69 611 ILE A C 1
ATOM 4845 O O . ILE A 1 611 ? 46.855 24.639 -28.889 1.00 81.69 611 ILE A O 1
ATOM 4849 N N . SER A 1 612 ? 45.821 25.399 -30.734 1.00 69.38 612 SER A N 1
ATOM 4850 C CA . SER A 1 612 ? 46.594 26.639 -30.896 1.00 69.38 612 SER A CA 1
ATOM 4851 C C . SER A 1 612 ? 45.971 27.850 -30.183 1.00 69.38 612 SER A C 1
ATOM 4853 O O . SER A 1 612 ? 46.418 28.980 -30.373 1.00 69.38 612 SER A O 1
ATOM 4855 N N . GLU A 1 613 ? 44.895 27.639 -29.425 1.00 67.81 613 GLU A N 1
ATOM 4856 C CA . GLU A 1 613 ? 44.100 28.681 -28.769 1.00 67.81 613 GLU A CA 1
ATOM 4857 C C . GLU A 1 613 ? 44.429 28.790 -27.276 1.00 67.81 613 GLU A C 1
ATOM 4859 O O . GLU A 1 613 ? 44.793 27.811 -26.626 1.00 67.81 613 GLU A O 1
ATOM 4864 N N . ASN A 1 614 ? 44.304 30.002 -26.733 1.00 74.75 614 ASN A N 1
ATOM 4865 C CA . ASN A 1 614 ? 44.527 30.267 -25.315 1.00 74.75 614 ASN A CA 1
ATOM 4866 C C . ASN A 1 614 ? 43.310 29.808 -24.494 1.00 74.75 614 ASN A C 1
ATOM 4868 O O . ASN A 1 614 ? 42.190 30.196 -24.821 1.00 74.75 614 ASN A O 1
ATOM 4872 N N . LEU A 1 615 ? 43.530 29.025 -23.433 1.00 83.75 615 LEU A N 1
ATOM 4873 C CA . LEU A 1 615 ? 42.465 28.460 -22.589 1.00 83.75 615 LEU A CA 1
ATOM 4874 C C . LEU A 1 615 ? 42.286 29.228 -21.263 1.00 83.75 615 LEU A C 1
ATOM 4876 O O . LEU A 1 615 ? 41.593 28.772 -20.354 1.00 83.75 615 LEU A O 1
ATOM 4880 N N . PHE A 1 616 ? 42.902 30.407 -21.166 1.00 75.69 616 PHE A N 1
ATOM 4881 C CA . PHE A 1 616 ? 42.751 31.351 -20.064 1.00 75.69 616 PHE A CA 1
ATOM 4882 C C . PHE A 1 616 ? 41.285 31.772 -19.852 1.00 75.69 616 PHE A C 1
ATOM 4884 O O . PHE A 1 616 ? 40.629 32.214 -20.794 1.00 75.69 616 PHE A O 1
ATOM 4891 N N . GLU A 1 617 ? 40.797 31.680 -18.609 1.00 79.62 617 GLU A N 1
ATOM 4892 C CA . GLU A 1 617 ? 39.411 32.018 -18.203 1.00 79.62 617 GLU A CA 1
ATOM 4893 C C . GLU A 1 617 ? 38.301 31.250 -18.961 1.00 79.62 617 GLU A C 1
ATOM 4895 O O . GLU A 1 617 ? 37.156 31.697 -19.033 1.00 79.62 617 GLU A O 1
ATOM 4900 N N . VAL A 1 618 ? 38.614 30.069 -19.507 1.00 88.31 618 VAL A N 1
ATOM 4901 C CA . VAL A 1 618 ? 37.636 29.195 -20.176 1.00 88.31 618 VAL A CA 1
ATOM 4902 C C . VAL A 1 618 ? 36.873 28.325 -19.171 1.00 88.31 618 VAL A C 1
ATOM 4904 O O . VAL A 1 618 ? 37.467 27.673 -18.316 1.00 88.31 618 VAL A O 1
ATOM 4907 N N . ASP A 1 619 ? 35.550 28.236 -19.324 1.00 88.50 619 ASP A N 1
ATOM 4908 C CA . ASP A 1 619 ? 34.755 27.219 -18.631 1.00 88.50 619 ASP A CA 1
ATOM 4909 C C . ASP A 1 619 ? 35.069 25.814 -19.182 1.00 88.50 619 ASP A C 1
ATOM 4911 O O . ASP A 1 619 ? 34.762 25.504 -20.335 1.00 88.50 619 ASP A O 1
ATOM 4915 N N . LEU A 1 620 ? 35.671 24.970 -18.343 1.00 89.38 620 LEU A N 1
ATOM 4916 C CA . LEU A 1 620 ? 35.860 23.532 -18.545 1.00 89.38 620 LEU A CA 1
ATOM 4917 C C . LEU A 1 620 ? 35.265 22.733 -17.358 1.00 89.38 620 LEU A C 1
ATOM 4919 O O . LEU A 1 620 ? 35.667 21.591 -17.104 1.00 89.38 620 LEU A O 1
ATOM 4923 N N . SER A 1 621 ? 34.338 23.351 -16.612 1.00 88.94 621 SER A N 1
ATOM 4924 C CA . SER A 1 621 ? 33.696 22.774 -15.430 1.00 88.94 621 SER A CA 1
ATOM 4925 C C . SER A 1 621 ? 32.871 21.557 -15.806 1.00 88.94 621 SER A C 1
ATOM 4927 O O . SER A 1 621 ? 32.283 21.504 -16.885 1.00 88.94 621 SER A O 1
ATOM 4929 N N . ASN A 1 622 ? 32.843 20.590 -14.898 1.00 88.06 622 ASN A N 1
ATOM 4930 C CA . ASN A 1 622 ? 32.230 19.285 -15.042 1.00 88.06 622 ASN A CA 1
ATOM 4931 C C . ASN A 1 622 ? 32.506 18.708 -16.437 1.00 88.06 622 ASN A C 1
ATOM 4933 O O . ASN A 1 622 ? 31.583 18.541 -17.215 1.00 88.06 622 ASN A O 1
ATOM 4937 N N . LEU A 1 623 ? 33.752 18.435 -16.814 1.00 92.06 623 LEU A N 1
ATOM 4938 C CA . LEU A 1 623 ? 34.046 17.795 -18.101 1.00 92.06 623 LEU A CA 1
ATOM 4939 C C . LEU A 1 623 ? 34.730 16.449 -17.925 1.00 92.06 623 LEU A C 1
ATOM 4941 O O . LEU A 1 623 ? 35.620 16.278 -17.095 1.00 92.06 623 LEU A O 1
ATOM 4945 N N . PHE A 1 624 ? 34.375 15.505 -18.790 1.00 89.88 624 PHE A N 1
ATOM 4946 C CA . PHE A 1 624 ? 35.123 14.270 -18.916 1.00 89.88 624 PHE A CA 1
ATOM 4947 C C . PHE A 1 624 ? 36.358 14.536 -19.775 1.00 89.88 624 PHE A C 1
ATOM 4949 O O . PHE A 1 624 ? 36.262 14.767 -20.977 1.00 89.88 624 PHE A O 1
ATOM 4956 N N . LEU A 1 625 ? 37.535 14.499 -19.163 1.00 87.56 625 LEU A N 1
ATOM 4957 C CA . LEU A 1 625 ? 38.824 14.756 -19.797 1.00 87.56 625 LEU A CA 1
ATOM 4958 C C . LEU A 1 625 ? 39.820 13.635 -19.453 1.00 87.56 625 LEU A C 1
ATOM 4960 O O . LEU A 1 625 ? 40.982 13.903 -19.154 1.00 87.56 625 LEU A O 1
ATOM 4964 N N . GLN A 1 626 ? 39.397 12.364 -19.489 1.00 85.69 626 GLN A N 1
ATOM 4965 C CA . GLN A 1 626 ? 40.288 11.216 -19.267 1.00 85.69 626 GLN A CA 1
ATOM 4966 C C . GLN A 1 626 ? 41.307 11.039 -20.402 1.00 85.69 626 GLN A C 1
ATOM 4968 O O . GLN A 1 626 ? 40.959 11.083 -21.578 1.00 85.69 626 GLN A O 1
ATOM 4973 N N . LYS A 1 627 ? 42.564 10.726 -20.055 1.00 76.44 627 LYS A N 1
ATOM 4974 C CA . LYS A 1 627 ? 43.654 10.330 -20.981 1.00 76.44 627 LYS A CA 1
ATOM 4975 C C . LYS A 1 627 ? 44.022 11.375 -22.049 1.00 76.44 627 LYS A C 1
ATOM 4977 O O . LYS A 1 627 ? 44.825 11.081 -22.935 1.00 76.44 627 LYS A O 1
ATOM 4982 N N . VAL A 1 628 ? 43.499 12.597 -21.934 1.00 85.00 628 VAL A N 1
ATOM 4983 C CA . VAL A 1 628 ? 43.846 13.747 -22.784 1.00 85.00 628 VAL A CA 1
ATOM 4984 C C . VAL A 1 628 ? 45.315 14.142 -22.633 1.00 85.00 628 VAL A C 1
ATOM 4986 O O . VAL A 1 628 ? 45.948 13.856 -21.614 1.00 85.00 628 VAL A O 1
ATOM 4989 N N . LYS A 1 629 ? 45.846 14.861 -23.625 1.00 79.81 629 LYS A N 1
ATOM 4990 C CA . LYS A 1 629 ? 47.174 15.488 -23.575 1.00 79.81 629 LYS A CA 1
ATOM 4991 C C . LYS A 1 629 ? 47.008 16.996 -23.405 1.00 79.81 629 LYS A C 1
ATOM 4993 O O . LYS A 1 629 ? 46.857 17.711 -24.388 1.00 79.81 629 LYS A O 1
ATOM 4998 N N . LEU A 1 630 ? 47.042 17.474 -22.163 1.00 77.75 630 LEU A N 1
ATOM 4999 C CA . LEU A 1 630 ? 46.976 18.911 -21.839 1.00 77.75 630 LEU A CA 1
ATOM 5000 C C . LEU A 1 630 ? 48.371 19.524 -21.603 1.00 77.75 630 LEU A C 1
ATOM 5002 O O . LEU A 1 630 ? 48.510 20.706 -21.291 1.00 77.75 630 LEU A O 1
ATOM 5006 N N . ARG A 1 631 ? 49.416 18.706 -21.764 1.00 73.00 631 ARG A N 1
ATOM 5007 C CA . ARG A 1 631 ? 50.832 19.048 -21.643 1.00 73.00 631 ARG A CA 1
ATOM 5008 C C . ARG A 1 631 ? 51.208 20.378 -22.308 1.00 73.00 631 ARG A C 1
ATOM 5010 O O . ARG A 1 631 ? 51.188 20.504 -23.527 1.00 73.00 631 ARG A O 1
ATOM 5017 N N . GLY A 1 632 ? 51.661 21.327 -21.489 1.00 64.81 632 GLY A N 1
ATOM 5018 C CA . GLY A 1 632 ? 52.185 22.623 -21.932 1.00 64.81 632 GLY A CA 1
ATOM 5019 C C . GLY A 1 632 ? 51.135 23.704 -22.207 1.00 64.81 632 GLY A C 1
ATOM 5020 O O . GLY A 1 632 ? 51.527 24.834 -22.484 1.00 64.81 632 GLY A O 1
ATOM 5021 N N . LEU A 1 633 ? 49.837 23.390 -22.124 1.00 79.44 633 LEU A N 1
ATOM 5022 C CA . LEU A 1 633 ? 48.760 24.356 -22.355 1.00 79.44 633 LEU A CA 1
ATOM 5023 C C . LEU A 1 633 ? 48.551 25.273 -21.142 1.00 79.44 633 LEU A C 1
ATOM 5025 O O . LEU A 1 633 ? 48.768 24.861 -19.997 1.00 79.44 633 LEU A O 1
ATOM 5029 N N . ASP A 1 634 ? 48.104 26.504 -21.397 1.00 75.62 634 ASP A N 1
ATOM 5030 C CA . ASP A 1 634 ? 47.716 27.458 -20.357 1.00 75.62 634 ASP A CA 1
ATOM 5031 C C . ASP A 1 634 ? 46.216 27.346 -20.059 1.00 75.62 634 ASP A C 1
ATOM 5033 O O . ASP A 1 634 ? 45.389 27.820 -20.833 1.00 75.62 634 ASP A O 1
ATOM 5037 N N . LEU A 1 635 ? 45.888 26.687 -18.944 1.00 79.38 635 LEU A N 1
ATOM 5038 C CA . LEU A 1 635 ? 44.536 26.499 -18.403 1.00 79.38 635 LEU A CA 1
ATOM 5039 C C . LEU A 1 635 ? 44.281 27.470 -17.231 1.00 79.38 635 LEU A C 1
ATOM 5041 O O . LEU A 1 635 ? 43.456 27.200 -16.357 1.00 79.38 635 LEU A O 1
ATOM 5045 N N . SER A 1 636 ? 45.030 28.573 -17.141 1.00 74.00 636 SER A N 1
ATOM 5046 C CA . SER A 1 636 ? 44.947 29.470 -15.989 1.00 74.00 636 SER A CA 1
ATOM 5047 C C . SER A 1 636 ? 43.560 30.105 -15.859 1.00 74.00 636 SER A C 1
ATOM 5049 O O . SER A 1 636 ? 43.017 30.653 -16.816 1.00 74.00 636 SER A O 1
ATOM 5051 N N . ARG A 1 637 ? 43.003 30.071 -14.643 1.00 71.06 637 ARG A N 1
ATOM 5052 C CA . ARG A 1 637 ? 41.629 30.494 -14.309 1.00 71.06 637 ARG A CA 1
ATOM 5053 C C . ARG A 1 637 ? 40.518 29.732 -15.045 1.00 71.06 637 ARG A C 1
ATOM 5055 O O . ARG A 1 637 ? 39.380 30.188 -15.016 1.00 71.06 637 ARG A O 1
ATOM 5062 N N . ALA A 1 638 ? 40.817 28.601 -15.685 1.00 83.25 638 ALA A N 1
ATOM 5063 C CA . ALA A 1 638 ? 39.769 27.721 -16.182 1.00 83.25 638 ALA A CA 1
ATOM 5064 C C . ALA A 1 638 ? 39.012 27.076 -15.009 1.00 83.25 638 ALA A C 1
ATOM 5066 O O . ALA A 1 638 ? 39.611 26.738 -13.985 1.00 83.25 638 ALA A O 1
ATOM 5067 N N . ASP A 1 639 ? 37.705 26.884 -15.143 1.00 82.94 639 ASP A N 1
ATOM 5068 C CA . ASP A 1 639 ? 36.950 26.084 -14.174 1.00 82.94 639 ASP A CA 1
ATOM 5069 C C . ASP A 1 639 ? 37.132 24.592 -14.508 1.00 82.94 639 ASP A C 1
ATOM 5071 O O . ASP A 1 639 ? 37.030 24.228 -15.672 1.00 82.94 639 ASP A O 1
ATOM 5075 N N . LEU A 1 640 ? 37.443 23.739 -13.528 1.00 82.44 640 LEU A N 1
ATOM 5076 C CA . LEU A 1 640 ? 37.501 22.267 -13.618 1.00 82.44 640 LEU A CA 1
ATOM 5077 C C . LEU A 1 640 ? 36.757 21.608 -12.430 1.00 82.44 640 LEU A C 1
ATOM 5079 O O . LEU A 1 640 ? 37.073 20.482 -12.021 1.00 82.44 640 LEU A O 1
ATOM 5083 N N . SER A 1 641 ? 35.775 22.301 -11.845 1.00 79.50 641 SER A N 1
ATOM 5084 C CA . SER A 1 641 ? 34.903 21.769 -10.790 1.00 79.50 641 SER A CA 1
ATOM 5085 C C . SER A 1 641 ? 34.261 20.467 -11.261 1.00 79.50 641 SER A C 1
ATOM 5087 O O . SER A 1 641 ? 33.726 20.415 -12.355 1.00 79.50 641 SER A O 1
ATOM 5089 N N . GLY A 1 642 ? 34.384 19.381 -10.501 1.00 75.38 642 GLY A N 1
ATOM 5090 C CA . GLY A 1 642 ? 33.885 18.047 -10.852 1.00 75.38 642 GLY A CA 1
ATOM 5091 C C . GLY A 1 642 ? 34.660 17.273 -11.932 1.00 75.38 642 GLY A C 1
ATOM 5092 O O . GLY A 1 642 ? 34.580 16.047 -11.948 1.00 75.38 642 GLY A O 1
ATOM 5093 N N . THR A 1 643 ? 35.407 17.928 -12.823 1.00 88.94 643 THR A N 1
ATOM 5094 C CA . THR A 1 643 ? 36.016 17.349 -14.045 1.00 88.94 643 THR A CA 1
ATOM 5095 C C . THR A 1 643 ? 36.803 16.043 -13.815 1.00 88.94 643 THR A C 1
ATOM 5097 O O . THR A 1 643 ? 37.640 15.948 -12.917 1.00 88.94 643 THR A O 1
ATOM 5100 N N . ASP A 1 644 ? 36.566 15.023 -14.649 1.00 81.69 644 ASP A N 1
ATOM 5101 C CA . ASP A 1 644 ? 37.265 13.731 -14.594 1.00 81.69 644 ASP A CA 1
ATOM 5102 C C . ASP A 1 644 ? 38.524 13.712 -15.477 1.00 81.69 644 ASP A C 1
ATOM 5104 O O . ASP A 1 644 ? 38.453 13.603 -16.700 1.00 81.69 644 ASP A O 1
ATOM 5108 N N . LEU A 1 645 ? 39.701 13.739 -14.851 1.00 80.12 645 LEU A N 1
ATOM 5109 C CA . LEU A 1 645 ? 41.020 13.685 -15.493 1.00 80.12 645 LEU A CA 1
ATOM 5110 C C . LEU A 1 645 ? 41.645 12.272 -15.426 1.00 80.12 645 LEU A C 1
ATOM 5112 O O . LEU A 1 645 ? 42.868 12.108 -15.325 1.00 80.12 645 LEU A O 1
ATOM 5116 N N . THR A 1 646 ? 40.819 11.218 -15.467 1.00 73.25 646 THR A N 1
ATOM 5117 C CA . THR A 1 646 ? 41.236 9.818 -15.252 1.00 73.25 646 THR A CA 1
ATOM 5118 C C . THR A 1 646 ? 42.153 9.210 -16.318 1.00 73.25 646 THR A C 1
ATOM 5120 O O . THR A 1 646 ? 41.764 8.452 -17.203 1.00 73.25 646 THR A O 1
ATOM 5123 N N . GLY A 1 647 ? 43.450 9.476 -16.143 1.00 62.69 647 GLY A N 1
ATOM 5124 C CA . GLY A 1 647 ? 44.574 8.886 -16.878 1.00 62.69 647 GLY A CA 1
ATOM 5125 C C . GLY A 1 647 ? 45.347 9.884 -17.741 1.00 62.69 647 GLY A C 1
ATOM 5126 O O . GLY A 1 647 ? 46.102 9.459 -18.611 1.00 62.69 647 GLY A O 1
ATOM 5127 N N . SER A 1 648 ? 45.113 11.181 -17.544 1.00 77.00 648 SER A N 1
ATOM 5128 C CA . SER A 1 648 ? 45.493 12.267 -18.454 1.00 77.00 648 SER A CA 1
ATOM 5129 C C . SER A 1 648 ? 46.946 12.719 -18.318 1.00 77.00 648 SER A C 1
ATOM 5131 O O . SER A 1 648 ? 47.488 12.804 -17.216 1.00 77.00 648 SER A O 1
ATOM 5133 N N . ASP A 1 649 ? 47.568 13.065 -19.448 1.00 66.81 649 ASP A N 1
ATOM 5134 C CA . ASP A 1 649 ? 48.898 13.671 -19.488 1.00 66.81 649 ASP A CA 1
ATOM 5135 C C . ASP A 1 649 ? 48.800 15.185 -19.233 1.00 66.81 649 ASP A C 1
ATOM 5137 O O . ASP A 1 649 ? 48.741 16.013 -20.147 1.00 66.81 649 ASP A O 1
ATOM 5141 N N . LEU A 1 650 ? 48.760 15.517 -17.941 1.00 66.44 650 LEU A N 1
ATOM 5142 C CA . LEU A 1 650 ? 48.840 16.869 -17.374 1.00 66.44 650 LEU A CA 1
ATOM 5143 C C . LEU A 1 650 ? 50.301 17.333 -17.174 1.00 66.44 650 LEU A C 1
ATOM 5145 O O . LEU A 1 650 ? 50.573 18.314 -16.481 1.00 66.44 650 LEU A O 1
ATOM 5149 N N . PHE A 1 651 ? 51.287 16.621 -17.729 1.00 53.75 651 PHE A N 1
ATOM 5150 C CA . PHE A 1 651 ? 52.698 16.932 -17.511 1.00 53.75 651 PHE A CA 1
ATOM 5151 C C . PHE A 1 651 ? 53.049 18.300 -18.120 1.00 53.75 651 PHE A C 1
ATOM 5153 O O . PHE A 1 651 ? 53.039 18.466 -19.333 1.00 53.75 651 PHE A O 1
ATOM 5160 N N . GLN A 1 652 ? 53.410 19.278 -17.282 1.00 48.91 652 GLN A N 1
ATOM 5161 C CA . GLN A 1 652 ? 53.724 20.671 -17.664 1.00 48.91 652 GLN A CA 1
ATOM 5162 C C . GLN A 1 652 ? 52.528 21.550 -18.110 1.00 48.91 652 GLN A C 1
ATOM 5164 O O . GLN A 1 652 ? 52.767 22.603 -18.694 1.00 48.91 652 GLN A O 1
ATOM 5169 N N . SER A 1 653 ? 51.264 21.188 -17.852 1.00 70.06 653 SER A N 1
ATOM 5170 C CA . SER A 1 653 ? 50.115 22.102 -18.058 1.00 70.06 653 SER A CA 1
ATOM 5171 C C . SER A 1 653 ? 50.039 23.195 -16.976 1.00 70.06 653 SER A C 1
ATOM 5173 O O . SER A 1 653 ? 50.247 22.892 -15.798 1.00 70.06 653 SER A O 1
ATOM 5175 N N . MET A 1 654 ? 49.691 24.441 -17.323 1.00 59.62 654 MET A N 1
ATOM 5176 C CA . MET A 1 654 ? 49.516 25.523 -16.337 1.00 59.62 654 MET A CA 1
ATOM 5177 C C . MET A 1 654 ? 48.099 25.508 -15.749 1.00 59.62 654 MET A C 1
ATOM 5179 O O . MET A 1 654 ? 47.169 26.042 -16.338 1.00 59.62 654 MET A O 1
ATOM 5183 N N . LEU A 1 655 ? 47.936 24.910 -14.567 1.00 68.31 655 LEU A N 1
ATOM 5184 C CA . LEU A 1 655 ? 46.654 24.802 -13.850 1.00 68.31 655 LEU A CA 1
ATOM 5185 C C . LEU A 1 655 ? 46.471 25.932 -12.807 1.00 68.31 655 LEU A C 1
ATOM 5187 O O . LEU A 1 655 ? 46.006 25.699 -11.692 1.00 68.31 655 LEU A O 1
ATOM 5191 N N . TYR A 1 656 ? 46.928 27.155 -13.103 1.00 52.16 656 TYR A N 1
ATOM 5192 C CA . TYR A 1 656 ? 46.992 28.229 -12.103 1.00 52.16 656 TYR A CA 1
ATOM 5193 C C . TYR A 1 656 ? 45.634 28.904 -11.870 1.00 52.16 656 TYR A C 1
ATOM 5195 O O . TYR A 1 656 ? 45.033 29.450 -12.790 1.00 52.16 656 TYR A O 1
ATOM 5203 N N . GLY A 1 657 ? 45.170 28.932 -10.617 1.00 51.75 657 GLY A N 1
ATOM 5204 C CA . GLY A 1 657 ? 43.881 29.540 -10.268 1.00 51.75 657 GLY A CA 1
ATOM 5205 C C . GLY A 1 657 ? 42.674 28.775 -10.818 1.00 51.75 657 GLY A C 1
ATOM 5206 O O . GLY A 1 657 ? 41.599 29.355 -10.923 1.00 51.75 657 GLY A O 1
ATOM 5207 N N . VAL A 1 658 ? 42.869 27.507 -11.186 1.00 67.44 658 VAL A N 1
ATOM 5208 C CA . VAL A 1 658 ? 41.806 26.604 -11.625 1.00 67.44 658 VAL A CA 1
ATOM 5209 C C . VAL A 1 658 ? 40.856 26.299 -10.468 1.00 67.44 658 VAL A C 1
ATOM 5211 O O . VAL A 1 658 ? 41.299 26.060 -9.342 1.00 67.44 658 VAL A O 1
ATOM 5214 N N . ILE A 1 659 ? 39.556 26.301 -10.753 1.00 69.06 659 ILE A N 1
ATOM 5215 C CA . ILE A 1 659 ? 38.495 25.985 -9.787 1.00 69.06 659 ILE A CA 1
ATOM 5216 C C . ILE A 1 659 ? 38.264 24.463 -9.799 1.00 69.06 659 ILE A C 1
ATOM 5218 O O . ILE A 1 659 ? 38.278 23.858 -10.865 1.00 69.06 659 ILE A O 1
ATOM 5222 N N . VAL A 1 660 ? 38.116 23.824 -8.634 1.00 65.94 660 VAL A N 1
ATOM 5223 C CA . VAL A 1 660 ? 37.903 22.367 -8.481 1.00 65.94 660 VAL A CA 1
ATOM 5224 C C . VAL A 1 660 ? 36.975 22.072 -7.297 1.00 65.94 660 VAL A C 1
ATOM 5226 O O . VAL A 1 660 ? 36.806 22.919 -6.419 1.00 65.94 660 VAL A O 1
ATOM 5229 N N . SER A 1 661 ? 36.415 20.861 -7.237 1.00 60.88 661 SER A N 1
ATOM 5230 C CA . SER A 1 661 ? 35.545 20.389 -6.147 1.00 60.88 661 SER A CA 1
ATOM 5231 C C . SER A 1 661 ? 35.916 18.971 -5.699 1.00 60.88 661 SER A C 1
ATOM 5233 O O . SER A 1 661 ? 36.642 18.262 -6.393 1.00 60.88 661 SER A O 1
ATOM 5235 N N . ASP A 1 662 ? 35.371 18.516 -4.566 1.00 61.00 662 ASP A N 1
ATOM 5236 C CA . ASP A 1 662 ? 35.635 17.173 -4.010 1.00 61.00 662 ASP A CA 1
ATOM 5237 C C . ASP A 1 662 ? 35.207 16.010 -4.937 1.00 61.00 662 ASP A C 1
ATOM 5239 O O . ASP A 1 662 ? 35.578 14.858 -4.716 1.00 61.00 662 ASP A O 1
ATOM 5243 N N . SER A 1 663 ? 34.438 16.306 -5.991 1.00 58.03 663 SER A N 1
ATOM 5244 C CA . SER A 1 663 ? 34.010 15.372 -7.038 1.00 58.03 663 SER A CA 1
ATOM 5245 C C . SER A 1 663 ? 34.972 15.251 -8.236 1.00 58.03 663 SER A C 1
ATOM 5247 O O . SER A 1 663 ? 34.783 14.350 -9.052 1.00 58.03 663 SER A O 1
ATOM 5249 N N . THR A 1 664 ? 36.001 16.103 -8.353 1.00 75.56 664 THR A N 1
ATOM 5250 C CA . THR A 1 664 ? 36.998 16.091 -9.447 1.00 75.56 664 THR A CA 1
ATOM 5251 C C . THR A 1 664 ? 37.858 14.809 -9.402 1.00 75.56 664 THR A C 1
ATOM 5253 O O . THR A 1 664 ? 38.709 14.640 -8.527 1.00 75.56 664 THR A O 1
ATOM 5256 N N . LYS A 1 665 ? 37.650 13.874 -10.345 1.00 63.69 665 LYS A N 1
ATOM 5257 C CA . LYS A 1 665 ? 38.268 12.522 -10.354 1.00 63.69 665 LYS A CA 1
ATOM 5258 C C . LYS A 1 665 ? 39.684 12.541 -10.963 1.00 63.69 665 LYS A C 1
ATOM 5260 O O . LYS A 1 665 ? 39.847 12.899 -12.127 1.00 63.69 665 LYS A O 1
ATOM 5265 N N . ILE A 1 666 ? 40.717 12.133 -10.202 1.00 58.97 666 ILE A N 1
ATOM 5266 C CA . ILE A 1 666 ? 42.137 12.162 -10.642 1.00 58.97 666 ILE A CA 1
ATOM 5267 C C . ILE A 1 666 ? 42.947 10.876 -10.195 1.00 58.97 666 ILE A C 1
ATOM 5269 O O . ILE A 1 666 ? 43.947 10.999 -9.483 1.00 58.97 666 ILE A O 1
ATOM 5273 N N . PRO A 1 667 ? 42.553 9.664 -10.702 1.00 53.31 667 PRO A N 1
ATOM 5274 C CA . PRO A 1 667 ? 42.701 8.129 -10.376 1.00 53.31 667 PRO A CA 1
ATOM 5275 C C . PRO A 1 667 ? 42.674 6.637 -7.749 1.00 53.31 667 PRO A C 1
ATOM 5277 O O . PRO A 1 667 ? 42.702 7.100 -6.578 1.00 53.31 667 PRO A O 1
ATOM 5280 N N . ASN A 1 668 ? 42.761 5.267 -7.480 1.00 47.94 668 ASN A N 1
ATOM 5281 C CA . ASN A 1 668 ? 43.687 4.615 -6.495 1.00 47.94 668 ASN A CA 1
ATOM 5282 C C . ASN A 1 668 ? 44.053 3.135 -6.843 1.00 47.94 668 ASN A C 1
ATOM 5284 O O . ASN A 1 668 ? 43.210 2.255 -6.728 1.00 47.94 668 ASN A O 1
ATOM 5288 N N . LYS A 1 669 ? 45.215 2.740 -7.406 1.00 48.47 669 LYS A N 1
ATOM 5289 C CA . LYS A 1 669 ? 46.341 3.502 -7.994 1.00 48.47 669 LYS A CA 1
ATOM 5290 C C . LYS A 1 669 ? 46.102 4.206 -9.326 1.00 48.47 669 LYS A C 1
ATOM 5292 O O . LYS A 1 669 ? 46.979 4.971 -9.710 1.00 48.47 669 LYS A O 1
ATOM 5297 N N . TYR A 1 670 ? 45.101 3.946 -10.170 1.00 43.19 670 TYR A N 1
ATOM 5298 C CA . TYR A 1 670 ? 43.754 3.367 -10.032 1.00 43.19 670 TYR A CA 1
ATOM 5299 C C . TYR A 1 670 ? 43.680 1.851 -10.490 1.00 43.19 670 TYR A C 1
ATOM 5301 O O . TYR A 1 670 ? 44.446 1.488 -11.386 1.00 43.19 670 TYR A O 1
ATOM 5309 N N . LEU A 1 671 ? 42.927 0.931 -9.810 1.00 27.97 671 LEU A N 1
ATOM 5310 C CA . LEU A 1 671 ? 43.198 -0.558 -9.751 1.00 27.97 671 LEU A CA 1
ATOM 5311 C C . LEU A 1 671 ? 42.022 -1.599 -9.571 1.00 27.97 671 LEU A C 1
ATOM 5313 O O . LEU A 1 671 ? 40.888 -1.246 -9.285 1.00 27.97 671 LEU A O 1
ATOM 5317 N N . VAL A 1 672 ? 42.403 -2.903 -9.616 1.00 38.19 672 VAL A N 1
ATOM 5318 C CA . VAL A 1 672 ? 41.836 -4.174 -9.040 1.00 38.19 672 VAL A CA 1
ATOM 5319 C C . VAL A 1 672 ? 40.883 -5.091 -9.850 1.00 38.19 672 VAL A C 1
ATOM 5321 O O . VAL A 1 672 ? 41.378 -6.043 -10.449 1.00 38.19 672 VAL A O 1
ATOM 5324 N N . ALA A 1 673 ? 39.554 -4.945 -9.766 1.00 46.38 673 ALA A N 1
ATOM 5325 C CA . ALA A 1 673 ? 38.574 -6.064 -9.709 1.00 46.38 673 ALA A CA 1
ATOM 5326 C C . ALA A 1 673 ? 38.288 -6.940 -10.973 1.00 46.38 673 ALA A C 1
ATOM 5328 O O . ALA A 1 673 ? 37.173 -7.418 -11.159 1.00 46.38 673 ALA A O 1
ATOM 5329 N N . LYS A 1 674 ? 39.266 -7.198 -11.849 1.00 45.28 674 LYS A N 1
ATOM 5330 C CA . LYS A 1 674 ? 39.072 -7.837 -13.175 1.00 45.28 674 LYS A CA 1
ATOM 5331 C C . LYS A 1 674 ? 38.697 -9.340 -13.175 1.00 45.28 674 LYS A C 1
ATOM 5333 O O . LYS A 1 674 ? 38.204 -9.831 -14.181 1.00 45.28 674 LYS A O 1
ATOM 5338 N N . GLY A 1 675 ? 38.969 -10.080 -12.097 1.00 48.09 675 GLY A N 1
ATOM 5339 C CA . GLY A 1 675 ? 39.243 -11.529 -12.181 1.00 48.09 675 GLY A CA 1
ATOM 5340 C C . GLY A 1 675 ? 38.079 -12.534 -12.160 1.00 48.09 675 GLY A C 1
ATOM 5341 O O . GLY A 1 675 ? 38.328 -13.697 -12.444 1.00 48.09 675 GLY A O 1
ATOM 5342 N N . ILE A 1 676 ? 36.843 -12.153 -11.816 1.00 47.97 676 ILE A N 1
ATOM 5343 C CA . ILE A 1 676 ? 35.734 -13.130 -11.658 1.00 47.97 676 ILE A CA 1
ATOM 5344 C C . ILE A 1 676 ? 35.024 -13.431 -12.995 1.00 47.97 676 ILE A C 1
ATOM 5346 O O . ILE A 1 676 ? 34.488 -14.518 -13.186 1.00 47.97 676 ILE A O 1
ATOM 5350 N N . LEU A 1 677 ? 35.046 -12.485 -13.939 1.00 46.25 677 LEU A N 1
ATOM 5351 C CA . LEU A 1 677 ? 34.210 -12.503 -15.148 1.00 46.25 677 LEU A CA 1
ATOM 5352 C C . LEU A 1 677 ? 34.838 -13.190 -16.377 1.00 46.25 677 LEU A C 1
ATOM 5354 O O . LEU A 1 677 ? 34.176 -13.272 -17.408 1.00 46.25 677 LEU A O 1
ATOM 5358 N N . GLU A 1 678 ? 36.099 -13.638 -16.317 1.00 46.44 678 GLU A N 1
ATOM 5359 C CA . GLU A 1 678 ? 36.850 -14.044 -17.522 1.00 46.44 678 GLU A CA 1
ATOM 5360 C C . GLU A 1 678 ? 37.102 -15.558 -17.695 1.00 46.44 678 GLU A C 1
ATOM 5362 O O . GLU A 1 678 ? 37.359 -15.961 -18.827 1.00 46.44 678 GLU A O 1
ATOM 5367 N N . GLU A 1 679 ? 37.027 -16.401 -16.648 1.00 46.75 679 GLU A N 1
ATOM 5368 C CA . GLU A 1 679 ? 37.514 -17.806 -16.735 1.00 46.75 679 GLU A CA 1
ATOM 5369 C C . GLU A 1 679 ? 36.543 -18.925 -16.284 1.00 46.75 679 GLU A C 1
ATOM 5371 O O . GLU A 1 679 ? 36.658 -20.041 -16.786 1.00 46.75 679 GLU A O 1
ATOM 5376 N N . GLY A 1 680 ? 35.552 -18.661 -15.420 1.00 44.88 680 GLY A N 1
ATOM 5377 C CA . GLY A 1 680 ? 34.581 -19.678 -14.963 1.00 44.88 680 GLY A CA 1
ATOM 5378 C C . GLY A 1 680 ? 35.058 -20.575 -13.802 1.00 44.88 680 GLY A C 1
ATOM 5379 O O . GLY A 1 680 ? 36.242 -20.650 -13.487 1.00 44.88 680 GLY A O 1
ATOM 5380 N N . LEU A 1 681 ? 34.115 -21.234 -13.113 1.00 51.56 681 LEU A N 1
ATOM 5381 C CA . LEU A 1 681 ? 34.334 -21.888 -11.807 1.00 51.56 681 LEU A CA 1
ATOM 5382 C C . LEU A 1 681 ? 34.303 -23.431 -11.863 1.00 51.56 681 LEU A C 1
ATOM 5384 O O . LEU A 1 681 ? 33.645 -24.073 -11.051 1.00 51.56 681 LEU A O 1
ATOM 5388 N N . GLU A 1 682 ? 35.048 -24.058 -12.779 1.00 46.84 682 GLU A N 1
ATOM 5389 C CA . GLU A 1 682 ? 35.097 -25.536 -12.895 1.00 46.84 682 GLU A CA 1
ATOM 5390 C C . GLU A 1 682 ? 35.838 -26.260 -11.742 1.00 46.84 682 GLU A C 1
ATOM 5392 O O . GLU A 1 682 ? 35.937 -27.487 -11.744 1.00 46.84 682 GLU A O 1
ATOM 5397 N N . SER A 1 683 ? 36.378 -25.544 -10.745 1.00 45.97 683 SER A N 1
ATOM 5398 C CA . SER A 1 683 ? 37.123 -26.167 -9.637 1.00 45.97 683 SER A CA 1
ATOM 5399 C C . SER A 1 683 ? 37.060 -25.409 -8.303 1.00 45.97 683 SER A C 1
ATOM 5401 O O . SER A 1 683 ? 38.066 -25.357 -7.584 1.00 45.97 683 SER A O 1
ATOM 5403 N N . ARG A 1 684 ? 35.929 -24.777 -7.965 1.00 50.19 684 ARG A N 1
ATOM 5404 C CA . ARG A 1 684 ? 35.791 -24.061 -6.688 1.00 50.19 684 ARG A CA 1
ATOM 5405 C C . ARG A 1 684 ? 34.509 -24.424 -5.950 1.00 50.19 684 ARG A C 1
ATOM 5407 O O . ARG A 1 684 ? 33.432 -24.403 -6.532 1.00 50.19 684 ARG A O 1
ATOM 5414 N N . ASP A 1 685 ? 34.680 -24.735 -4.672 1.00 53.81 685 ASP A N 1
ATOM 5415 C CA . ASP A 1 685 ? 33.597 -24.830 -3.699 1.00 53.81 685 ASP A CA 1
ATOM 5416 C C . ASP A 1 685 ? 33.027 -23.425 -3.433 1.00 53.81 685 ASP A C 1
ATOM 5418 O O . ASP A 1 685 ? 33.795 -22.458 -3.430 1.00 53.81 685 ASP A O 1
ATOM 5422 N N . LEU A 1 686 ? 31.708 -23.323 -3.257 1.00 59.50 686 LEU A N 1
ATOM 5423 C CA . LEU A 1 686 ? 30.979 -22.065 -3.012 1.00 59.50 686 LEU A CA 1
ATOM 5424 C C . LEU A 1 686 ? 30.092 -22.126 -1.757 1.00 59.50 686 LEU A C 1
ATOM 5426 O O . LEU A 1 686 ? 29.450 -21.131 -1.423 1.00 59.50 686 LEU A O 1
ATOM 5430 N N . ASP A 1 687 ? 30.039 -23.269 -1.068 1.00 57.28 687 ASP A N 1
ATOM 5431 C CA . ASP A 1 687 ? 29.364 -23.357 0.226 1.00 57.28 687 ASP A CA 1
ATOM 5432 C C . ASP A 1 687 ? 30.050 -22.395 1.230 1.00 57.28 687 ASP A C 1
ATOM 5434 O O . ASP A 1 687 ? 31.275 -22.254 1.254 1.00 57.28 687 ASP A O 1
ATOM 5438 N N . ASP A 1 688 ? 29.237 -21.710 2.039 1.00 56.50 688 ASP A N 1
ATOM 5439 C CA . ASP A 1 688 ? 29.612 -20.655 3.003 1.00 56.50 688 ASP A CA 1
ATOM 5440 C C . ASP A 1 688 ? 30.213 -19.327 2.432 1.00 56.50 688 ASP A C 1
ATOM 5442 O O . ASP A 1 688 ? 30.619 -18.469 3.223 1.00 56.50 688 ASP A O 1
ATOM 5446 N N . ASP A 1 689 ? 30.241 -19.083 1.108 1.00 59.75 689 ASP A N 1
ATOM 5447 C CA . ASP A 1 689 ? 30.726 -17.808 0.513 1.00 59.75 689 ASP A CA 1
ATOM 5448 C C . ASP A 1 689 ? 29.702 -16.639 0.632 1.00 59.75 689 ASP A C 1
ATOM 5450 O O . ASP A 1 689 ? 28.488 -16.820 0.488 1.00 59.75 689 ASP A O 1
ATOM 5454 N N . ASP A 1 690 ? 30.193 -15.403 0.838 1.00 59.91 690 ASP A N 1
ATOM 5455 C CA . ASP A 1 690 ? 29.387 -14.162 0.831 1.00 59.91 690 ASP A CA 1
ATOM 5456 C C . ASP A 1 690 ? 29.478 -13.456 -0.533 1.00 59.91 690 ASP A C 1
ATOM 5458 O O . ASP A 1 690 ? 30.534 -12.946 -0.922 1.00 59.91 690 ASP A O 1
ATOM 5462 N N . LEU A 1 691 ? 28.350 -13.410 -1.250 1.00 61.91 691 LEU A N 1
ATOM 5463 C CA . LEU A 1 691 ? 28.203 -12.760 -2.557 1.00 61.91 691 LEU A CA 1
ATOM 5464 C C . LEU A 1 691 ? 27.125 -11.657 -2.547 1.00 61.91 691 LEU A C 1
ATOM 5466 O O . LEU A 1 691 ? 26.600 -11.293 -3.600 1.00 61.91 691 LEU A O 1
ATOM 5470 N N . ASN A 1 692 ? 26.789 -11.113 -1.372 1.00 57.47 692 ASN A N 1
ATOM 5471 C CA . ASN A 1 692 ? 25.711 -10.137 -1.203 1.00 57.47 692 ASN A CA 1
ATOM 5472 C C . ASN A 1 692 ? 25.946 -8.857 -2.035 1.00 57.47 692 ASN A C 1
ATOM 5474 O O . ASN A 1 692 ? 27.009 -8.235 -1.982 1.00 57.47 692 ASN A O 1
ATOM 5478 N N . GLY A 1 693 ? 24.930 -8.429 -2.791 1.00 55.16 693 GLY A N 1
ATOM 5479 C CA . GLY A 1 693 ? 24.981 -7.222 -3.629 1.00 55.16 693 GLY A CA 1
ATOM 5480 C C . GLY A 1 693 ? 25.876 -7.327 -4.874 1.00 55.16 693 GLY A C 1
ATOM 5481 O O . GLY A 1 693 ? 26.084 -6.325 -5.563 1.00 55.16 693 GLY A O 1
ATOM 5482 N N . VAL A 1 694 ? 26.402 -8.514 -5.194 1.00 61.00 694 VAL A N 1
ATOM 5483 C CA . VAL A 1 694 ? 27.155 -8.758 -6.432 1.00 61.00 694 VAL A CA 1
ATOM 5484 C C . VAL A 1 694 ? 26.185 -8.889 -7.616 1.00 61.00 694 VAL A C 1
ATOM 5486 O O . VAL A 1 694 ? 25.070 -9.397 -7.493 1.00 61.00 694 VAL A O 1
ATOM 5489 N N . ASN A 1 695 ? 26.606 -8.420 -8.793 1.00 59.56 695 ASN A N 1
ATOM 5490 C CA . ASN A 1 695 ? 25.869 -8.618 -10.040 1.00 59.56 695 ASN A CA 1
ATOM 5491 C C . ASN A 1 695 ? 26.307 -9.937 -10.696 1.00 59.56 695 ASN A C 1
ATOM 5493 O O . ASN A 1 695 ? 27.439 -10.034 -11.173 1.00 59.56 695 ASN A O 1
ATOM 5497 N N . ILE A 1 696 ? 25.414 -10.931 -10.708 1.00 67.06 696 ILE A N 1
ATOM 5498 C CA . ILE A 1 696 ? 25.640 -12.282 -11.252 1.00 67.06 696 ILE A CA 1
ATOM 5499 C C . ILE A 1 696 ? 24.645 -12.639 -12.375 1.00 67.06 696 ILE A C 1
ATOM 5501 O O . ILE A 1 696 ? 24.451 -13.817 -12.690 1.00 67.06 696 ILE A O 1
ATOM 5505 N N . ASN A 1 697 ? 24.015 -11.631 -12.992 1.00 64.38 697 ASN A N 1
ATOM 5506 C CA . ASN A 1 697 ? 23.003 -11.790 -14.043 1.00 64.38 697 ASN A CA 1
ATOM 5507 C C . ASN A 1 697 ? 23.465 -12.720 -15.184 1.00 64.38 697 ASN A C 1
ATOM 5509 O O . ASN A 1 697 ? 24.591 -12.622 -15.671 1.00 64.38 697 ASN A O 1
ATOM 5513 N N . GLY A 1 698 ? 22.571 -13.600 -15.647 1.00 60.53 698 GLY A N 1
ATOM 5514 C CA . GLY A 1 698 ? 22.833 -14.554 -16.735 1.00 60.53 698 GLY A CA 1
ATOM 5515 C C . GLY A 1 698 ? 23.715 -15.761 -16.375 1.00 60.53 698 GLY A C 1
ATOM 5516 O O . GLY A 1 698 ? 24.085 -16.527 -17.269 1.00 60.53 698 GLY A O 1
ATOM 5517 N N . SER A 1 699 ? 24.054 -15.954 -15.096 1.00 70.12 699 SER A N 1
ATOM 5518 C CA . SER A 1 699 ? 24.776 -17.143 -14.615 1.00 70.12 699 SER A CA 1
ATOM 5519 C C . SER A 1 699 ? 23.970 -18.440 -14.795 1.00 70.12 699 SER A C 1
ATOM 5521 O O . SER A 1 699 ? 22.748 -18.428 -14.950 1.00 70.12 699 SER A O 1
ATOM 5523 N N . ARG A 1 700 ? 24.649 -19.594 -14.743 1.00 66.81 700 ARG A N 1
ATOM 5524 C CA . ARG A 1 700 ? 24.010 -20.920 -14.780 1.00 66.81 700 ARG A CA 1
ATOM 5525 C C . ARG A 1 700 ? 24.357 -21.732 -13.542 1.00 66.81 700 ARG A C 1
ATOM 5527 O O . ARG A 1 700 ? 25.530 -21.947 -13.265 1.00 66.81 700 ARG A O 1
ATOM 5534 N N . PHE A 1 701 ? 23.325 -22.242 -12.885 1.00 70.44 701 PHE A N 1
ATOM 5535 C CA . PHE A 1 701 ? 23.383 -23.169 -11.761 1.00 70.44 701 PHE A CA 1
ATOM 5536 C C . PHE A 1 701 ? 22.462 -24.350 -12.091 1.00 70.44 701 PHE A C 1
ATOM 5538 O O . PHE A 1 701 ? 21.418 -24.532 -11.472 1.00 70.44 701 PHE A O 1
ATOM 5545 N N . PHE A 1 702 ? 22.819 -25.102 -13.133 1.00 69.94 702 PHE A N 1
ATOM 5546 C CA . PHE A 1 702 ? 22.057 -26.231 -13.681 1.00 69.94 702 PHE A CA 1
ATOM 5547 C C . PHE A 1 702 ? 22.574 -27.555 -13.096 1.00 69.94 702 PHE A C 1
ATOM 5549 O O . PHE A 1 702 ? 23.780 -27.786 -13.143 1.00 69.94 702 PHE A O 1
ATOM 5556 N N . GLU A 1 703 ? 21.689 -28.407 -12.565 1.00 74.50 703 GLU A N 1
ATOM 5557 C CA . GLU A 1 703 ? 22.038 -29.659 -11.851 1.00 74.50 703 GLU A CA 1
ATOM 5558 C C . GLU A 1 703 ? 22.959 -29.470 -10.613 1.00 74.50 703 GLU A C 1
ATOM 5560 O O . GLU A 1 703 ? 23.696 -30.375 -10.219 1.00 74.50 703 GLU A O 1
ATOM 5565 N N . TYR A 1 704 ? 22.902 -28.306 -9.951 1.00 74.06 704 TYR A N 1
ATOM 5566 C CA . TYR A 1 704 ? 23.669 -28.011 -8.731 1.00 74.06 704 TYR A CA 1
ATOM 5567 C C . TYR A 1 704 ? 22.914 -28.374 -7.443 1.00 74.06 704 TYR A C 1
ATOM 5569 O O . TYR A 1 704 ? 21.689 -28.303 -7.365 1.00 74.06 704 TYR A O 1
ATOM 5577 N N . THR A 1 705 ? 23.665 -28.690 -6.387 1.00 78.62 705 THR A N 1
ATOM 5578 C CA . THR A 1 705 ? 23.204 -28.587 -4.992 1.00 78.62 705 THR A CA 1
ATOM 5579 C C . THR A 1 705 ? 24.026 -27.497 -4.319 1.00 78.62 705 THR A C 1
ATOM 5581 O O . THR A 1 705 ? 25.243 -27.494 -4.488 1.00 78.62 705 THR A O 1
ATOM 5584 N N . LEU A 1 706 ? 23.376 -26.577 -3.605 1.00 76.88 706 LEU A N 1
ATOM 5585 C CA . LEU A 1 706 ? 24.024 -25.459 -2.908 1.00 76.88 706 LEU A CA 1
ATOM 5586 C C . LEU A 1 706 ? 23.554 -25.412 -1.449 1.00 76.88 706 LEU A C 1
ATOM 5588 O O . LEU A 1 706 ? 22.355 -25.576 -1.189 1.00 76.88 706 LEU A O 1
ATOM 5592 N N . SER A 1 707 ? 24.481 -25.159 -0.521 1.00 80.62 707 SER A N 1
ATOM 5593 C CA . SER A 1 707 ? 24.224 -25.155 0.925 1.00 80.62 707 SER A CA 1
ATOM 5594 C C . SER A 1 707 ? 24.642 -23.825 1.556 1.00 80.62 707 SER A C 1
ATOM 5596 O O . SER A 1 707 ? 25.698 -23.288 1.240 1.00 80.62 707 SER A O 1
ATOM 5598 N N . ASN A 1 708 ? 23.841 -23.292 2.484 1.00 77.06 708 ASN A N 1
ATOM 5599 C CA . ASN A 1 708 ? 24.153 -22.110 3.319 1.00 77.06 708 ASN A CA 1
ATOM 5600 C C . ASN A 1 708 ? 24.438 -20.766 2.596 1.00 77.06 708 ASN A C 1
ATOM 5602 O O . ASN A 1 708 ? 24.578 -19.748 3.272 1.00 77.06 708 ASN A O 1
ATOM 5606 N N . ILE A 1 709 ? 24.523 -20.725 1.260 1.00 78.75 709 ILE A N 1
ATOM 5607 C CA . ILE A 1 709 ? 24.908 -19.523 0.496 1.00 78.75 709 ILE A CA 1
ATOM 5608 C C . ILE A 1 709 ? 23.947 -18.347 0.748 1.00 78.75 709 ILE A C 1
ATOM 5610 O O . ILE A 1 709 ? 22.719 -18.515 0.768 1.00 78.75 709 ILE A O 1
ATOM 5614 N N . SER A 1 710 ? 24.512 -17.139 0.870 1.00 75.69 710 SER A N 1
ATOM 5615 C CA . SER A 1 710 ? 23.763 -15.877 0.882 1.00 75.69 710 SER A CA 1
ATOM 5616 C C . SER A 1 710 ? 23.876 -15.146 -0.454 1.00 75.69 710 SER A C 1
ATOM 5618 O O . SER A 1 710 ? 24.962 -14.736 -0.861 1.00 75.69 710 SER A O 1
ATOM 5620 N N . LEU A 1 711 ? 22.731 -14.936 -1.109 1.00 70.19 711 LEU A N 1
ATOM 5621 C CA . LEU A 1 711 ? 22.593 -14.102 -2.309 1.00 70.19 711 LEU A CA 1
ATOM 5622 C C . LEU A 1 711 ? 21.755 -12.843 -2.024 1.00 70.19 711 LEU A C 1
ATOM 5624 O O . LEU A 1 711 ? 21.146 -12.277 -2.930 1.00 70.19 711 LEU A O 1
ATOM 5628 N N . GLN A 1 712 ? 21.707 -12.380 -0.773 1.00 73.31 712 GLN A N 1
ATOM 5629 C CA . GLN A 1 712 ? 20.777 -11.337 -0.342 1.00 73.31 712 GLN A CA 1
ATOM 5630 C C . GLN A 1 712 ? 20.970 -10.031 -1.131 1.00 73.31 712 GLN A C 1
ATOM 5632 O O . GLN A 1 712 ? 22.074 -9.485 -1.206 1.00 73.31 712 GLN A O 1
ATOM 5637 N N . ASN A 1 713 ? 19.880 -9.523 -1.714 1.00 68.75 713 ASN A N 1
ATOM 5638 C CA . ASN A 1 713 ? 19.859 -8.348 -2.601 1.00 68.75 713 ASN A CA 1
ATOM 5639 C C . ASN A 1 713 ? 20.790 -8.442 -3.835 1.00 68.75 713 ASN A C 1
ATOM 5641 O O . ASN A 1 713 ? 21.172 -7.413 -4.396 1.00 68.75 713 ASN A O 1
ATOM 5645 N N . SER A 1 714 ? 21.197 -9.646 -4.248 1.00 72.38 714 SER A N 1
ATOM 5646 C CA . SER A 1 714 ? 22.092 -9.845 -5.398 1.00 72.38 714 SER A CA 1
ATOM 5647 C C . SER A 1 714 ? 21.298 -9.938 -6.699 1.00 72.38 714 SER A C 1
ATOM 5649 O O . SER A 1 714 ? 20.200 -10.496 -6.734 1.00 72.38 714 SER A O 1
ATOM 5651 N N . LEU A 1 715 ? 21.853 -9.398 -7.786 1.00 62.00 715 LEU A N 1
ATOM 5652 C CA . LEU A 1 715 ? 21.177 -9.390 -9.085 1.00 62.00 715 LEU A CA 1
ATOM 5653 C C . LEU A 1 715 ? 21.403 -10.734 -9.786 1.00 62.00 715 LEU A C 1
ATOM 5655 O O . LEU A 1 715 ? 22.527 -11.040 -10.191 1.00 62.00 715 LEU A O 1
ATOM 5659 N N . ALA A 1 716 ? 20.330 -11.521 -9.905 1.00 70.31 716 ALA A N 1
ATOM 5660 C CA . ALA A 1 716 ? 20.314 -12.878 -10.454 1.00 70.31 716 ALA A CA 1
ATOM 5661 C C . ALA A 1 716 ? 19.352 -13.024 -11.654 1.00 70.31 716 ALA A C 1
ATOM 5663 O O . ALA A 1 716 ? 18.842 -14.107 -11.936 1.00 70.31 716 ALA A O 1
ATOM 5664 N N . LYS A 1 717 ? 19.109 -11.933 -12.388 1.00 71.44 717 LYS A N 1
ATOM 5665 C CA . LYS A 1 717 ? 18.198 -11.903 -13.535 1.00 71.44 717 LYS A CA 1
ATOM 5666 C C . LYS A 1 717 ? 18.673 -12.843 -14.652 1.00 71.44 717 LYS A C 1
ATOM 5668 O O . LYS A 1 717 ? 19.851 -12.844 -15.022 1.00 71.44 717 LYS A O 1
ATOM 5673 N N . GLY A 1 718 ? 17.744 -13.614 -15.219 1.00 70.62 718 GLY A N 1
ATOM 5674 C CA . GLY A 1 718 ? 18.006 -14.566 -16.303 1.00 70.62 718 GLY A CA 1
ATOM 5675 C C . GLY A 1 718 ? 18.837 -15.789 -15.896 1.00 70.62 718 GLY A C 1
ATOM 5676 O O . GLY A 1 718 ? 19.525 -16.355 -16.747 1.00 70.62 718 GLY A O 1
ATOM 5677 N N . ILE A 1 719 ? 18.820 -16.178 -14.616 1.00 76.62 719 ILE A N 1
ATOM 5678 C CA . ILE A 1 719 ? 19.565 -17.337 -14.104 1.00 76.62 719 ILE A CA 1
ATOM 5679 C C . ILE A 1 719 ? 18.917 -18.656 -14.569 1.00 76.62 719 ILE A C 1
ATOM 5681 O O . ILE A 1 719 ? 17.691 -18.788 -14.622 1.00 76.62 719 ILE A O 1
ATOM 5685 N N . ASP A 1 720 ? 19.733 -19.652 -14.921 1.00 77.50 720 ASP A N 1
ATOM 5686 C CA . ASP A 1 720 ? 19.250 -21.009 -15.229 1.00 77.50 720 ASP A CA 1
ATOM 5687 C C . ASP A 1 720 ? 19.453 -21.904 -13.996 1.00 77.50 720 ASP A C 1
ATOM 5689 O O . ASP A 1 720 ? 20.596 -22.202 -13.645 1.00 77.50 720 ASP A O 1
ATOM 5693 N N . MET A 1 721 ? 18.358 -22.270 -13.315 1.00 78.25 721 MET A N 1
ATOM 5694 C CA . MET A 1 721 ? 18.335 -23.042 -12.057 1.00 78.25 721 MET A CA 1
ATOM 5695 C C . MET A 1 721 ? 17.622 -24.402 -12.199 1.00 78.25 721 MET A C 1
ATOM 5697 O O . MET A 1 721 ? 17.219 -25.017 -11.203 1.00 78.25 721 MET A O 1
ATOM 5701 N N . ALA A 1 722 ? 17.412 -24.869 -13.433 1.00 81.19 722 ALA A N 1
ATOM 5702 C CA . ALA A 1 722 ? 16.679 -26.104 -13.684 1.00 81.19 722 ALA A CA 1
ATOM 5703 C C . ALA A 1 722 ? 17.378 -27.328 -13.058 1.00 81.19 722 ALA A C 1
ATOM 5705 O O . ALA A 1 722 ? 18.605 -27.452 -13.101 1.00 81.19 722 ALA A O 1
ATOM 5706 N N . TYR A 1 723 ? 16.574 -28.234 -12.490 1.00 82.56 723 TYR A N 1
ATOM 5707 C CA . TYR A 1 723 ? 17.005 -29.469 -11.805 1.00 82.56 723 TYR A CA 1
ATOM 5708 C C . TYR A 1 723 ? 17.911 -29.283 -10.571 1.00 82.56 723 TYR A C 1
ATOM 5710 O O . TYR A 1 723 ? 18.441 -30.266 -10.054 1.00 82.56 723 TYR A O 1
ATOM 5718 N N . SER A 1 724 ? 18.077 -28.054 -10.076 1.00 86.75 724 SER A N 1
ATOM 5719 C CA . SER A 1 724 ? 18.943 -27.750 -8.930 1.00 86.75 724 SER A CA 1
ATOM 5720 C C . SER A 1 724 ? 18.212 -27.760 -7.587 1.00 86.75 724 SER A C 1
ATOM 5722 O O . SER A 1 724 ? 16.994 -27.561 -7.512 1.00 86.75 724 SER A O 1
ATOM 5724 N N . LYS A 1 725 ? 18.978 -27.986 -6.514 1.00 86.75 725 LYS A N 1
ATOM 5725 C CA . LYS A 1 725 ? 18.497 -28.109 -5.136 1.00 86.75 725 LYS A CA 1
ATOM 5726 C C . LYS A 1 725 ? 19.124 -27.064 -4.213 1.00 86.75 725 LYS A C 1
ATOM 5728 O O . LYS A 1 725 ? 20.345 -26.937 -4.148 1.00 86.75 725 LYS A O 1
ATOM 5733 N N . PHE A 1 726 ? 18.273 -26.379 -3.456 1.00 86.88 726 PHE A N 1
ATOM 5734 C CA . PHE A 1 726 ? 18.651 -25.318 -2.523 1.00 86.88 726 PHE A CA 1
ATOM 5735 C C . PHE A 1 726 ? 18.294 -25.746 -1.098 1.00 86.88 726 PHE A C 1
ATOM 5737 O O . PHE A 1 726 ? 17.144 -26.109 -0.826 1.00 86.88 726 PHE A O 1
ATOM 5744 N N . ILE A 1 727 ? 19.290 -25.757 -0.209 1.00 86.94 727 ILE A N 1
ATOM 5745 C CA . ILE A 1 727 ? 19.164 -26.245 1.169 1.00 86.94 727 ILE A CA 1
ATOM 5746 C C . ILE A 1 727 ? 19.693 -25.170 2.120 1.00 86.94 727 ILE A C 1
ATOM 5748 O O . ILE A 1 727 ? 20.864 -24.795 2.053 1.00 86.94 727 ILE A O 1
ATOM 5752 N N . SER A 1 728 ? 18.830 -24.679 3.013 1.00 86.25 728 SER A N 1
ATOM 5753 C CA . SER A 1 728 ? 19.165 -23.616 3.976 1.00 86.25 728 SER A CA 1
ATOM 5754 C C . SER A 1 728 ? 19.712 -22.325 3.333 1.00 86.25 728 SER A C 1
ATOM 5756 O O . SER A 1 728 ? 20.464 -21.586 3.968 1.00 86.25 728 SER A O 1
ATOM 5758 N N . CYS A 1 729 ? 19.378 -22.045 2.069 1.00 86.12 729 CYS A N 1
ATOM 5759 C CA . CYS A 1 729 ? 19.890 -20.878 1.348 1.00 86.12 729 CYS A CA 1
ATOM 5760 C C . CYS A 1 729 ? 19.140 -19.595 1.740 1.00 86.12 729 CYS A C 1
ATOM 5762 O O . CYS A 1 729 ? 17.918 -19.605 1.934 1.00 86.12 729 CYS A O 1
ATOM 5764 N N . ASN A 1 730 ? 19.853 -18.466 1.767 1.00 83.94 730 ASN A N 1
ATOM 5765 C CA . ASN A 1 730 ? 19.242 -17.143 1.888 1.00 83.94 730 ASN A CA 1
ATOM 5766 C C . ASN A 1 730 ? 19.064 -16.518 0.496 1.00 83.94 730 ASN A C 1
ATOM 5768 O O . ASN A 1 730 ? 19.987 -15.910 -0.051 1.00 83.94 730 ASN A O 1
ATOM 5772 N N . LEU A 1 731 ? 17.857 -16.665 -0.057 1.00 84.12 731 LEU A N 1
ATOM 5773 C CA . LEU A 1 731 ? 17.435 -16.102 -1.345 1.00 84.12 731 LEU A CA 1
ATOM 5774 C C . LEU A 1 731 ? 16.494 -14.893 -1.153 1.00 84.12 731 LEU A C 1
ATOM 5776 O O . LEU A 1 731 ? 15.742 -14.525 -2.056 1.00 84.12 731 LEU A O 1
ATOM 5780 N N . SER A 1 732 ? 16.513 -14.282 0.035 1.00 82.81 732 SER A N 1
ATOM 5781 C CA . SER A 1 732 ? 15.626 -13.169 0.388 1.00 82.81 732 SER A CA 1
ATOM 5782 C C . SER A 1 732 ? 15.989 -11.906 -0.404 1.00 82.81 732 SER A C 1
ATOM 5784 O O . SER A 1 732 ? 17.158 -11.510 -0.456 1.00 82.81 732 SER A O 1
ATOM 5786 N N . GLY A 1 733 ? 14.994 -11.260 -1.016 1.00 77.38 733 GLY A N 1
ATOM 5787 C CA . GLY A 1 733 ? 15.203 -10.087 -1.875 1.00 77.38 733 GLY A CA 1
ATOM 5788 C C . GLY A 1 733 ? 15.959 -10.365 -3.184 1.00 77.38 733 GLY A C 1
ATOM 5789 O O . GLY A 1 733 ? 16.553 -9.441 -3.740 1.00 77.38 733 GLY A O 1
ATOM 5790 N N . VAL A 1 734 ? 15.992 -11.616 -3.666 1.00 81.88 734 VAL A N 1
ATOM 5791 C CA . VAL A 1 734 ? 16.588 -11.967 -4.969 1.00 81.88 734 VAL A CA 1
ATOM 5792 C C . VAL A 1 734 ? 15.594 -11.720 -6.110 1.00 81.88 734 VAL A C 1
ATOM 5794 O O . VAL A 1 734 ? 14.425 -12.107 -6.038 1.00 81.88 734 VAL A O 1
ATOM 5797 N N . GLU A 1 735 ? 16.079 -11.104 -7.191 1.00 79.50 735 GLU A N 1
ATOM 5798 C CA . GLU A 1 735 ? 15.328 -10.921 -8.436 1.00 79.50 735 GLU A CA 1
ATOM 5799 C C . GLU A 1 735 ? 15.499 -12.145 -9.355 1.00 79.50 735 GLU A C 1
ATOM 5801 O O . GLU A 1 735 ? 16.556 -12.331 -9.960 1.00 79.50 735 GLU A O 1
ATOM 5806 N N . PHE A 1 736 ? 14.441 -12.950 -9.510 1.00 79.50 736 PHE A N 1
ATOM 5807 C CA . PHE A 1 736 ? 14.385 -14.087 -10.445 1.00 79.50 736 PHE A CA 1
ATOM 5808 C C . PHE A 1 736 ? 13.660 -13.752 -11.761 1.00 79.50 736 PHE A C 1
ATOM 5810 O O . PHE A 1 736 ? 13.212 -14.645 -12.486 1.00 79.50 736 PHE A O 1
ATOM 5817 N N . SER A 1 737 ? 13.569 -12.469 -12.126 1.00 75.50 737 SER A N 1
ATOM 5818 C CA . SER A 1 737 ? 13.095 -12.024 -13.444 1.00 75.50 737 SER A CA 1
ATOM 5819 C C . SER A 1 737 ? 13.747 -12.824 -14.578 1.00 75.50 737 SER A C 1
ATOM 5821 O O . SER A 1 737 ? 14.954 -13.069 -14.561 1.00 75.50 737 SER A O 1
ATOM 5823 N N . GLU A 1 738 ? 12.950 -13.235 -15.570 1.00 70.06 738 GLU A N 1
ATOM 5824 C CA . GLU A 1 738 ? 13.392 -13.977 -16.773 1.00 70.06 738 GLU A CA 1
ATOM 5825 C C . GLU A 1 738 ? 14.139 -15.307 -16.505 1.00 70.06 738 GLU A C 1
ATOM 5827 O O . GLU A 1 738 ? 14.720 -15.891 -17.421 1.00 70.06 738 GLU A O 1
ATOM 5832 N N . SER A 1 739 ? 14.116 -15.810 -15.269 1.00 77.62 739 SER A N 1
ATOM 5833 C CA . SER A 1 739 ? 14.904 -16.970 -14.833 1.00 77.62 739 SER A CA 1
ATOM 5834 C C . SER A 1 739 ? 14.146 -18.288 -14.990 1.00 77.62 739 SER A C 1
ATOM 5836 O O . SER A 1 739 ? 12.914 -18.319 -14.938 1.00 77.62 739 SER A O 1
ATOM 5838 N N . LYS A 1 740 ? 14.870 -19.401 -15.170 1.00 74.06 740 LYS A N 1
ATOM 5839 C CA . LYS A 1 740 ? 14.257 -20.731 -15.322 1.00 74.06 740 LYS A CA 1
ATOM 5840 C C . LYS A 1 740 ? 14.178 -21.479 -14.001 1.00 74.06 740 LYS A C 1
ATOM 5842 O O . LYS A 1 740 ? 15.196 -21.921 -13.469 1.00 74.06 740 LYS A O 1
ATOM 5847 N N . LEU A 1 741 ? 12.947 -21.682 -13.544 1.00 80.69 741 LEU A N 1
ATOM 5848 C CA . LEU A 1 741 ? 12.596 -22.477 -12.373 1.00 80.69 741 LEU A CA 1
ATOM 5849 C C . LEU A 1 741 ? 11.762 -23.680 -12.842 1.00 80.69 741 LEU A C 1
ATOM 5851 O O . LEU A 1 741 ? 10.530 -23.642 -12.908 1.00 80.69 741 LEU A O 1
ATOM 5855 N N . GLU A 1 742 ? 12.473 -24.737 -13.237 1.00 86.31 742 GLU A N 1
ATOM 5856 C CA . GLU A 1 742 ? 11.914 -25.985 -13.760 1.00 86.31 742 GLU A CA 1
ATOM 5857 C C . GLU A 1 742 ? 12.465 -27.174 -12.961 1.00 86.31 742 GLU A C 1
ATOM 5859 O O . GLU A 1 742 ? 13.677 -27.391 -12.916 1.00 86.31 742 GLU A O 1
ATOM 5864 N N . PHE A 1 743 ? 11.574 -27.965 -12.353 1.00 87.00 743 PHE A N 1
ATOM 5865 C CA . PHE A 1 743 ? 11.909 -29.166 -11.563 1.00 87.00 743 PHE A CA 1
ATOM 5866 C C . PHE A 1 743 ? 12.850 -28.939 -10.358 1.00 87.00 743 PHE A C 1
ATOM 5868 O O . PHE A 1 743 ? 13.351 -29.907 -9.790 1.00 87.00 743 PHE A O 1
ATOM 5875 N N . SER A 1 744 ? 13.083 -27.686 -9.960 1.00 89.81 744 SER A N 1
ATOM 5876 C CA . SER A 1 744 ? 13.934 -27.312 -8.825 1.00 89.81 744 SER A CA 1
ATOM 5877 C C . SER A 1 744 ? 13.259 -27.617 -7.476 1.00 89.81 744 SER A C 1
ATOM 5879 O O . SER A 1 744 ? 12.033 -27.518 -7.338 1.00 89.81 744 SER A O 1
ATOM 5881 N N . GLU A 1 745 ? 14.062 -27.952 -6.465 1.00 89.56 745 GLU A N 1
ATOM 5882 C CA . GLU A 1 745 ? 13.608 -28.279 -5.104 1.00 89.56 745 GLU A CA 1
ATOM 5883 C C . GLU A 1 745 ? 14.213 -27.303 -4.087 1.00 89.56 745 GLU A C 1
ATOM 5885 O O . GLU A 1 745 ? 15.431 -27.110 -4.042 1.00 89.56 745 GLU A O 1
ATOM 5890 N N . PHE A 1 746 ? 13.365 -26.715 -3.243 1.00 89.75 746 PHE A N 1
ATOM 5891 C CA . PHE A 1 746 ? 13.768 -25.780 -2.195 1.00 89.75 746 PHE A CA 1
ATOM 5892 C C . PHE A 1 746 ? 13.373 -26.357 -0.833 1.00 89.75 746 PHE A C 1
ATOM 5894 O O . PHE A 1 746 ? 12.213 -26.702 -0.618 1.00 89.75 746 PHE A O 1
ATOM 5901 N N . ILE A 1 747 ? 14.329 -26.462 0.093 1.00 86.19 747 ILE A N 1
ATOM 5902 C CA . ILE A 1 747 ? 14.111 -26.994 1.449 1.00 86.19 747 ILE A CA 1
ATOM 5903 C C . ILE A 1 747 ? 14.670 -26.009 2.471 1.00 86.19 747 ILE A C 1
ATOM 5905 O O . ILE A 1 747 ? 15.793 -25.527 2.302 1.00 86.19 747 ILE A O 1
ATOM 5909 N N . ASP A 1 748 ? 13.881 -25.703 3.506 1.00 81.81 748 ASP A N 1
ATOM 5910 C CA . ASP A 1 748 ? 14.254 -24.868 4.663 1.00 81.81 748 ASP A CA 1
ATOM 5911 C C . ASP A 1 748 ? 14.948 -23.537 4.284 1.00 81.81 748 ASP A C 1
ATOM 5913 O O . ASP A 1 748 ? 15.762 -22.991 5.025 1.00 81.81 748 ASP A O 1
ATOM 5917 N N . SER A 1 749 ? 14.638 -23.022 3.090 1.00 85.44 749 SER A N 1
ATOM 5918 C CA . SER A 1 749 ? 15.290 -21.867 2.463 1.00 85.44 749 SER A CA 1
ATOM 5919 C C . SER A 1 749 ? 14.349 -20.664 2.459 1.00 85.44 749 SER A C 1
ATOM 5921 O O . SER A 1 749 ? 13.160 -20.812 2.153 1.00 85.44 749 SER A O 1
ATOM 5923 N N . SER A 1 750 ? 14.888 -19.483 2.777 1.00 83.50 750 SER A N 1
ATOM 5924 C CA . SER A 1 750 ? 14.133 -18.224 2.827 1.00 83.50 750 SER A CA 1
ATOM 5925 C C . SER A 1 750 ? 14.020 -17.601 1.442 1.00 83.50 750 SER A C 1
ATOM 5927 O O . SER A 1 750 ? 15.036 -17.377 0.779 1.00 83.50 750 SER A O 1
ATOM 5929 N N . MET A 1 751 ? 12.791 -17.287 1.033 1.00 87.94 751 MET A N 1
ATOM 5930 C CA . MET A 1 751 ? 12.466 -16.595 -0.217 1.00 87.94 751 MET A CA 1
ATOM 5931 C C . MET A 1 751 ? 11.564 -15.377 0.058 1.00 87.94 751 MET A C 1
ATOM 5933 O O . MET A 1 751 ? 10.729 -15.006 -0.762 1.00 87.94 751 MET A O 1
ATOM 5937 N N . ASN A 1 752 ? 11.718 -14.744 1.224 1.00 84.12 752 ASN A N 1
ATOM 5938 C CA . ASN A 1 752 ? 10.941 -13.558 1.592 1.00 84.12 752 ASN A CA 1
ATOM 5939 C C . ASN A 1 752 ? 11.358 -12.348 0.747 1.00 84.12 752 ASN A C 1
ATOM 5941 O O . ASN A 1 752 ? 12.546 -12.155 0.462 1.00 84.12 752 ASN A O 1
ATOM 5945 N N . GLY A 1 753 ? 10.382 -11.554 0.306 1.00 79.06 753 GLY A N 1
ATOM 5946 C CA . GLY A 1 753 ? 10.612 -10.470 -0.656 1.00 79.06 753 GLY A CA 1
ATOM 5947 C C . GLY A 1 753 ? 11.152 -10.935 -2.018 1.00 79.06 753 GLY A C 1
ATOM 5948 O O . GLY A 1 753 ? 11.783 -10.145 -2.719 1.00 79.06 753 GLY A O 1
ATOM 5949 N N . VAL A 1 754 ? 10.984 -12.214 -2.389 1.00 86.81 754 VAL A N 1
ATOM 5950 C CA . VAL A 1 754 ? 11.408 -12.723 -3.705 1.00 86.81 754 VAL A CA 1
ATOM 5951 C C . VAL A 1 754 ? 10.610 -12.060 -4.826 1.00 86.81 754 VAL A C 1
ATOM 5953 O O . VAL A 1 754 ? 9.392 -11.899 -4.723 1.00 86.81 754 VAL A O 1
ATOM 5956 N N . GLN A 1 755 ? 11.288 -11.695 -5.916 1.00 82.75 755 GLN A N 1
ATOM 5957 C CA . GLN A 1 755 ? 10.659 -11.018 -7.050 1.00 82.75 755 GLN A CA 1
ATOM 5958 C C . GLN A 1 755 ? 10.619 -11.930 -8.277 1.00 82.75 755 GLN A C 1
ATOM 5960 O O . GLN A 1 755 ? 11.657 -12.322 -8.819 1.00 82.75 755 GLN A O 1
ATOM 5965 N N . LEU A 1 756 ? 9.404 -12.242 -8.733 1.00 82.00 756 LEU A N 1
ATOM 5966 C CA . LEU A 1 756 ? 9.139 -12.986 -9.960 1.00 82.00 756 LEU A CA 1
ATOM 5967 C C . LEU A 1 756 ? 7.973 -12.326 -10.711 1.00 82.00 756 LEU A C 1
ATOM 5969 O O . LEU A 1 756 ? 6.806 -12.633 -10.491 1.00 82.00 756 LEU A O 1
ATOM 5973 N N . ALA A 1 757 ? 8.290 -11.419 -11.633 1.00 78.44 757 ALA A N 1
ATOM 5974 C CA . ALA A 1 757 ? 7.306 -10.816 -12.528 1.00 78.44 757 ALA A CA 1
ATOM 5975 C C . ALA A 1 757 ? 7.188 -11.632 -13.828 1.00 78.44 757 ALA A C 1
ATOM 5977 O O . ALA A 1 757 ? 8.186 -11.835 -14.522 1.00 78.44 757 ALA A O 1
ATOM 5978 N N . ARG A 1 758 ? 5.972 -12.078 -14.184 1.00 71.38 758 ARG A N 1
ATOM 5979 C CA . ARG A 1 758 ? 5.681 -12.904 -15.386 1.00 71.38 758 ARG A CA 1
ATOM 5980 C C . ARG A 1 758 ? 6.495 -14.200 -15.515 1.00 71.38 758 ARG A C 1
ATOM 5982 O O . ARG A 1 758 ? 6.679 -14.716 -16.620 1.00 71.38 758 ARG A O 1
ATOM 5989 N N . GLY A 1 759 ? 6.997 -14.729 -14.404 1.00 74.69 759 GLY A N 1
ATOM 5990 C CA . GLY A 1 759 ? 7.730 -15.988 -14.400 1.00 74.69 759 GLY A CA 1
ATOM 5991 C C . GLY A 1 759 ? 6.845 -17.183 -14.753 1.00 74.69 759 GLY A C 1
ATOM 5992 O O . GLY A 1 759 ? 5.619 -17.160 -14.612 1.00 74.69 759 GLY A O 1
ATOM 5993 N N . GLN A 1 760 ? 7.491 -18.265 -15.182 1.00 81.81 760 GLN A N 1
ATOM 5994 C CA . GLN A 1 760 ? 6.866 -19.580 -15.268 1.00 81.81 760 GLN A CA 1
ATOM 5995 C C . GLN A 1 760 ? 7.561 -20.497 -14.266 1.00 81.81 760 GLN A C 1
ATOM 5997 O O . GLN A 1 760 ? 8.773 -20.683 -14.345 1.00 81.81 760 GLN A O 1
ATOM 6002 N N . MET A 1 761 ? 6.797 -21.066 -13.335 1.00 88.31 761 MET A N 1
ATOM 6003 C CA . MET A 1 761 ? 7.275 -22.143 -12.469 1.00 88.31 761 MET A CA 1
ATOM 6004 C C . MET A 1 761 ? 6.637 -23.455 -12.913 1.00 88.31 761 MET A C 1
ATOM 6006 O O . MET A 1 761 ? 5.406 -23.601 -12.906 1.00 88.31 761 MET A O 1
ATOM 6010 N N . LEU A 1 762 ? 7.477 -24.422 -13.280 1.00 90.25 762 LEU A N 1
ATOM 6011 C CA . LEU A 1 762 ? 7.044 -25.733 -13.752 1.00 90.25 762 LEU A CA 1
ATOM 6012 C C . LEU A 1 762 ? 7.500 -26.820 -12.778 1.00 90.25 762 LEU A C 1
ATOM 6014 O O . LEU A 1 762 ? 8.677 -27.174 -12.728 1.00 90.25 762 LEU A O 1
ATOM 6018 N N . LYS A 1 763 ? 6.536 -27.390 -12.044 1.00 89.75 763 LYS A N 1
ATOM 6019 C CA . LYS A 1 763 ? 6.742 -28.529 -11.129 1.00 89.75 763 LYS A CA 1
ATOM 6020 C C . LYS A 1 763 ? 7.810 -28.313 -10.044 1.00 89.75 763 LYS A C 1
ATOM 6022 O O . LYS A 1 763 ? 8.416 -29.278 -9.585 1.00 89.75 763 LYS A O 1
ATOM 6027 N N . CYS A 1 764 ? 8.023 -27.066 -9.627 1.00 91.00 764 CYS A N 1
ATOM 6028 C CA . CYS A 1 764 ? 8.838 -26.753 -8.456 1.00 91.00 764 CYS A CA 1
ATOM 6029 C C . CYS A 1 764 ? 8.195 -27.321 -7.183 1.00 91.00 764 CYS A C 1
ATOM 6031 O O . CYS A 1 764 ? 6.963 -27.349 -7.054 1.00 91.00 764 CYS A O 1
ATOM 6033 N N . LEU A 1 765 ? 9.037 -27.742 -6.241 1.00 89.31 765 LEU A N 1
ATOM 6034 C CA . LEU A 1 765 ? 8.613 -28.226 -4.932 1.00 89.31 765 LEU A CA 1
ATOM 6035 C C . LEU A 1 765 ? 9.086 -27.268 -3.839 1.00 89.31 765 LEU A C 1
ATOM 6037 O O . LEU A 1 765 ? 10.289 -27.110 -3.628 1.00 89.31 765 LEU A O 1
ATOM 6041 N N . PHE A 1 766 ? 8.113 -26.683 -3.142 1.00 89.25 766 PHE A N 1
ATOM 6042 C CA . PHE A 1 766 ? 8.285 -25.953 -1.894 1.00 89.25 766 PHE A CA 1
ATOM 6043 C C . PHE A 1 766 ? 7.581 -26.729 -0.771 1.00 89.25 766 PHE A C 1
ATOM 6045 O O . PHE A 1 766 ? 6.525 -27.343 -0.984 1.00 89.25 766 PHE A O 1
ATOM 6052 N N . ASN A 1 767 ? 8.205 -26.755 0.403 1.00 81.25 767 ASN A N 1
ATOM 6053 C CA . ASN A 1 767 ? 7.780 -27.535 1.563 1.00 81.25 767 ASN A CA 1
ATOM 6054 C C . ASN A 1 767 ? 8.317 -26.862 2.833 1.00 81.25 767 ASN A C 1
ATOM 6056 O O . ASN A 1 767 ? 9.524 -26.874 3.066 1.00 81.25 767 ASN A O 1
ATOM 6060 N N . GLY A 1 768 ? 7.444 -26.231 3.622 1.00 75.25 768 GLY A N 1
ATOM 6061 C CA . GLY A 1 768 ? 7.850 -25.448 4.799 1.00 75.25 768 GLY A CA 1
ATOM 6062 C C . GLY A 1 768 ? 8.549 -24.114 4.489 1.00 75.25 768 GLY A C 1
ATOM 6063 O O . GLY A 1 768 ? 8.963 -23.418 5.412 1.00 75.25 768 GLY A O 1
ATOM 6064 N N . ASN A 1 769 ? 8.692 -23.734 3.213 1.00 85.50 769 ASN A N 1
ATOM 6065 C CA . ASN A 1 769 ? 9.298 -22.457 2.827 1.00 85.50 769 ASN A CA 1
ATOM 6066 C C . ASN A 1 769 ? 8.408 -21.260 3.189 1.00 85.50 769 ASN A C 1
ATOM 6068 O O . ASN A 1 769 ? 7.180 -21.332 3.107 1.00 85.50 769 ASN A O 1
ATOM 6072 N N . SER A 1 770 ? 9.065 -20.140 3.491 1.00 84.00 770 SER A N 1
ATOM 6073 C CA . SER A 1 770 ? 8.454 -18.819 3.634 1.00 84.00 770 SER A CA 1
ATOM 6074 C C . SER A 1 770 ? 8.705 -18.006 2.355 1.00 84.00 770 SER A C 1
ATOM 6076 O O . SER A 1 770 ? 9.836 -17.969 1.853 1.00 84.00 770 SER A O 1
ATOM 6078 N N . MET A 1 771 ? 7.638 -17.413 1.812 1.00 89.69 771 MET A N 1
ATOM 6079 C CA . MET A 1 771 ? 7.639 -16.459 0.689 1.00 89.69 771 MET A CA 1
ATOM 6080 C C . MET A 1 771 ? 6.881 -15.176 1.065 1.00 89.69 771 MET A C 1
ATOM 6082 O O . MET A 1 771 ? 6.220 -14.550 0.229 1.00 89.69 771 MET A O 1
ATOM 6086 N N . VAL A 1 772 ? 6.945 -14.809 2.345 1.00 82.81 772 VAL A N 1
ATOM 6087 C CA . VAL A 1 772 ? 6.253 -13.641 2.898 1.00 82.81 772 VAL A CA 1
ATOM 6088 C C . VAL A 1 772 ? 6.755 -12.375 2.203 1.00 82.81 772 VAL A C 1
ATOM 6090 O O . VAL A 1 772 ? 7.947 -12.253 1.907 1.00 82.81 772 VAL A O 1
ATOM 6093 N N . GLU A 1 773 ? 5.829 -11.465 1.886 1.00 80.38 773 GLU A N 1
ATOM 6094 C CA . GLU A 1 773 ? 6.082 -10.257 1.073 1.00 80.38 773 GLU A CA 1
ATOM 6095 C C . GLU A 1 773 ? 6.643 -10.560 -0.341 1.00 80.38 773 GLU A C 1
ATOM 6097 O O . GLU A 1 773 ? 7.225 -9.698 -0.996 1.00 80.38 773 GLU A O 1
ATOM 6102 N N . GLY A 1 774 ? 6.491 -11.794 -0.839 1.00 84.94 774 GLY A N 1
ATOM 6103 C CA . GLY A 1 774 ? 6.878 -12.172 -2.200 1.00 84.94 774 GLY A CA 1
ATOM 6104 C C . GLY A 1 774 ? 6.009 -11.499 -3.270 1.00 84.94 774 GLY A C 1
ATOM 6105 O O . GLY A 1 774 ? 4.787 -11.432 -3.144 1.00 84.94 774 GLY A O 1
ATOM 6106 N N . HIS A 1 775 ? 6.633 -11.049 -4.358 1.00 86.56 775 HIS A N 1
ATOM 6107 C CA . HIS A 1 775 ? 5.962 -10.378 -5.472 1.00 86.56 775 HIS A CA 1
ATOM 6108 C C . HIS A 1 775 ? 5.931 -11.319 -6.688 1.00 86.56 775 HIS A C 1
ATOM 6110 O O . HIS A 1 775 ? 6.910 -11.452 -7.430 1.00 86.56 775 HIS A O 1
ATOM 6116 N N . LEU A 1 776 ? 4.810 -12.031 -6.845 1.00 90.00 776 LEU A N 1
ATOM 6117 C CA . LEU A 1 776 ? 4.626 -13.215 -7.697 1.00 90.00 776 LEU A CA 1
ATOM 6118 C C . LEU A 1 776 ? 3.508 -13.003 -8.745 1.00 90.00 776 LEU A C 1
ATOM 6120 O O . LEU A 1 776 ? 2.656 -13.865 -8.982 1.00 90.00 776 LEU A O 1
ATOM 6124 N N . VAL A 1 777 ? 3.519 -11.823 -9.370 1.00 89.38 777 VAL A N 1
ATOM 6125 C CA . VAL A 1 777 ? 2.413 -11.234 -10.153 1.00 89.38 777 VAL A CA 1
ATOM 6126 C C . VAL A 1 777 ? 2.520 -11.516 -11.657 1.00 89.38 777 VAL A C 1
ATOM 6128 O O . VAL A 1 777 ? 3.619 -11.513 -12.228 1.00 89.38 777 VAL A O 1
ATOM 6131 N N . GLU A 1 778 ? 1.371 -11.730 -12.313 1.00 88.50 778 GLU A N 1
ATOM 6132 C CA . GLU A 1 778 ? 1.234 -12.253 -13.691 1.00 88.50 778 GLU A CA 1
ATOM 6133 C C . GLU A 1 778 ? 1.961 -13.597 -13.941 1.00 88.50 778 GLU A C 1
ATOM 6135 O O . GLU A 1 778 ? 2.272 -13.963 -15.078 1.00 88.50 778 GLU A O 1
ATOM 6140 N N . CYS A 1 779 ? 2.260 -14.358 -12.890 1.00 90.62 779 CYS A N 1
ATOM 6141 C CA . CYS A 1 779 ? 2.996 -15.611 -12.995 1.00 90.62 779 CYS A CA 1
ATOM 6142 C C . CYS A 1 779 ? 2.122 -16.788 -13.443 1.00 90.62 779 CYS A C 1
ATOM 6144 O O . CYS A 1 779 ? 0.922 -16.878 -13.162 1.00 90.62 779 CYS A O 1
ATOM 6146 N N . VAL A 1 780 ? 2.758 -17.745 -14.120 1.00 92.31 780 VAL A N 1
ATOM 6147 C CA . VAL A 1 780 ? 2.139 -19.014 -14.516 1.00 92.31 780 VAL A CA 1
ATOM 6148 C C . VAL A 1 780 ? 2.740 -20.148 -13.696 1.00 92.31 780 VAL A C 1
ATOM 6150 O O . VAL A 1 780 ? 3.860 -20.595 -13.941 1.00 92.31 780 VAL A O 1
ATOM 6153 N N . PHE A 1 781 ? 1.952 -20.660 -12.755 1.00 94.00 781 PHE A N 1
ATOM 6154 C CA . PHE A 1 781 ? 2.309 -21.804 -11.924 1.00 94.00 781 PHE A CA 1
ATOM 6155 C C . PHE A 1 781 ? 1.630 -23.052 -12.483 1.00 94.00 781 PHE A C 1
ATOM 6157 O O . PHE A 1 781 ? 0.403 -23.109 -12.583 1.00 94.00 781 PHE A O 1
ATOM 6164 N N . THR A 1 782 ? 2.417 -24.054 -12.878 1.00 95.38 782 THR A N 1
ATOM 6165 C CA . THR A 1 782 ? 1.889 -25.308 -13.438 1.00 95.38 782 THR A CA 1
ATOM 6166 C C . THR A 1 782 ? 2.434 -26.509 -12.673 1.00 95.38 782 THR A C 1
ATOM 6168 O O . THR A 1 782 ? 3.615 -26.846 -12.778 1.00 95.38 782 THR A O 1
ATOM 6171 N N . GLY A 1 783 ? 1.560 -27.172 -11.910 1.00 94.81 783 GLY A N 1
ATOM 6172 C CA . GLY A 1 783 ? 1.909 -28.344 -11.101 1.00 94.81 783 GLY A CA 1
ATOM 6173 C C . GLY A 1 783 ? 2.839 -28.049 -9.919 1.00 94.81 783 GLY A C 1
ATOM 6174 O O . GLY A 1 783 ? 3.629 -28.916 -9.559 1.00 94.81 783 GLY A O 1
ATOM 6175 N N . VAL A 1 784 ? 2.799 -26.831 -9.368 1.00 94.44 784 VAL A N 1
ATOM 6176 C CA . VAL A 1 784 ? 3.668 -26.388 -8.261 1.00 94.44 784 VAL A CA 1
ATOM 6177 C C . VAL A 1 784 ? 3.044 -26.751 -6.909 1.00 94.44 784 VAL A C 1
ATOM 6179 O O . VAL A 1 784 ? 1.829 -26.639 -6.727 1.00 94.44 784 VAL A O 1
ATOM 6182 N N . SER A 1 785 ? 3.875 -27.181 -5.956 1.00 94.81 785 SER A N 1
ATOM 6183 C CA . SER A 1 785 ? 3.471 -27.425 -4.566 1.00 94.81 785 SER A CA 1
ATOM 6184 C C . SER A 1 785 ? 3.947 -26.298 -3.658 1.00 94.81 785 SER A C 1
ATOM 6186 O O . SER A 1 785 ? 5.151 -26.097 -3.542 1.00 94.81 785 SER A O 1
ATOM 6188 N N . PHE A 1 786 ? 3.005 -25.664 -2.961 1.00 92.94 786 PHE A N 1
ATOM 6189 C CA . PHE A 1 786 ? 3.207 -24.750 -1.832 1.00 92.94 786 PHE A CA 1
ATOM 6190 C C . PHE A 1 786 ? 2.661 -25.370 -0.529 1.00 92.94 786 PHE A C 1
ATOM 6192 O O . PHE A 1 786 ? 2.053 -24.705 0.306 1.00 92.94 786 PHE A O 1
ATOM 6199 N N . THR A 1 787 ? 2.782 -26.691 -0.394 1.00 90.06 787 THR A N 1
ATOM 6200 C CA . THR A 1 787 ? 2.155 -27.464 0.687 1.00 90.06 787 THR A CA 1
ATOM 6201 C C . THR A 1 787 ? 2.796 -27.111 2.035 1.00 90.06 787 THR A C 1
ATOM 6203 O O . THR A 1 787 ? 4.000 -27.290 2.208 1.00 90.06 787 THR A O 1
ATOM 6206 N N . VAL A 1 788 ? 1.991 -26.607 2.980 1.00 89.12 788 VAL A N 1
ATOM 6207 C CA . VAL A 1 788 ? 2.448 -26.028 4.264 1.00 89.12 788 VAL A CA 1
ATOM 6208 C C . VAL A 1 788 ? 3.539 -24.950 4.079 1.00 89.12 788 VAL A C 1
ATOM 6210 O O . VAL A 1 788 ? 4.512 -24.886 4.827 1.00 89.12 788 VAL A O 1
ATOM 6213 N N . CYS A 1 789 ? 3.401 -24.106 3.053 1.00 92.50 789 CYS A N 1
ATOM 6214 C CA . CYS A 1 789 ? 4.178 -22.870 2.922 1.00 92.50 789 CYS A CA 1
ATOM 6215 C C . CYS A 1 789 ? 3.503 -21.696 3.643 1.00 92.50 789 CYS A C 1
ATOM 6217 O O . CYS A 1 789 ? 2.279 -21.667 3.796 1.00 92.50 789 CYS A O 1
ATOM 6219 N N . ASP A 1 790 ? 4.314 -20.709 4.021 1.00 89.75 790 ASP A N 1
ATOM 6220 C CA . ASP A 1 790 ? 3.842 -19.387 4.432 1.00 89.75 790 ASP A CA 1
ATOM 6221 C C . ASP A 1 790 ? 3.907 -18.435 3.228 1.00 89.75 790 ASP A C 1
ATOM 6223 O O . ASP A 1 790 ? 4.991 -18.108 2.732 1.00 89.75 790 ASP A O 1
ATOM 6227 N N . LEU A 1 791 ? 2.726 -18.056 2.743 1.00 92.62 791 LEU A N 1
ATOM 6228 C CA . LEU A 1 791 ? 2.463 -17.147 1.625 1.00 92.62 791 LEU A CA 1
ATOM 6229 C C . LEU A 1 791 ? 1.692 -15.902 2.116 1.00 92.62 791 LEU A C 1
ATOM 6231 O O . LEU A 1 791 ? 0.918 -15.293 1.370 1.00 92.62 791 LEU A O 1
ATOM 6235 N N . SER A 1 792 ? 1.836 -15.558 3.399 1.00 81.69 792 SER A N 1
ATOM 6236 C CA . SER A 1 792 ? 1.197 -14.379 3.984 1.00 81.69 792 SER A CA 1
ATOM 6237 C C . SER A 1 792 ? 1.751 -13.099 3.355 1.00 81.69 792 SER A C 1
ATOM 6239 O O . SER A 1 792 ? 2.953 -12.994 3.106 1.00 81.69 792 SER A O 1
ATOM 6241 N N . LEU A 1 793 ? 0.892 -12.107 3.105 1.00 76.81 793 LEU A N 1
ATOM 6242 C CA . LEU A 1 793 ? 1.243 -10.842 2.426 1.00 76.81 793 LEU A CA 1
ATOM 6243 C C . LEU A 1 793 ? 1.820 -10.995 0.997 1.00 76.81 793 LEU A C 1
ATOM 6245 O O . LEU A 1 793 ? 2.211 -9.994 0.400 1.00 76.81 793 LEU A O 1
ATOM 6249 N N . THR A 1 794 ? 1.880 -12.204 0.430 1.00 88.44 794 THR A N 1
ATOM 6250 C CA . THR A 1 794 ? 2.360 -12.441 -0.939 1.00 88.44 794 THR A CA 1
ATOM 6251 C C . THR A 1 794 ? 1.363 -11.881 -1.962 1.00 88.44 794 THR A C 1
ATOM 6253 O O . THR A 1 794 ? 0.147 -12.049 -1.823 1.00 88.44 794 THR A O 1
ATOM 6256 N N . ASP A 1 795 ? 1.868 -11.228 -3.009 1.00 87.50 795 ASP A N 1
ATOM 6257 C CA . ASP A 1 795 ? 1.051 -10.704 -4.106 1.00 87.50 795 ASP A CA 1
ATOM 6258 C C . ASP A 1 795 ? 1.072 -11.641 -5.317 1.00 87.50 795 ASP A C 1
ATOM 6260 O O . ASP A 1 795 ? 2.131 -11.971 -5.859 1.00 87.50 795 ASP A O 1
ATOM 6264 N N . PHE A 1 796 ? -0.119 -12.048 -5.752 1.00 95.25 796 PHE A N 1
ATOM 6265 C CA . PHE A 1 796 ? -0.348 -12.941 -6.876 1.00 95.25 796 PHE A CA 1
ATOM 6266 C C . PHE A 1 796 ? -1.240 -12.322 -7.969 1.00 95.25 796 PHE A C 1
ATOM 6268 O O . PHE A 1 796 ? -1.700 -13.073 -8.825 1.00 95.25 796 PHE A O 1
ATOM 6275 N N . GLU A 1 797 ? -1.518 -11.009 -7.986 1.00 94.25 797 GLU A N 1
ATOM 6276 C CA . GLU A 1 797 ? -2.518 -10.404 -8.892 1.00 94.25 797 GLU A CA 1
ATOM 6277 C C . GLU A 1 797 ? -2.402 -10.875 -10.361 1.00 94.25 797 GLU A C 1
ATOM 6279 O O . GLU A 1 797 ? -1.327 -10.964 -10.960 1.00 94.25 797 GLU A O 1
ATOM 6284 N N . GLY A 1 798 ? -3.540 -11.259 -10.949 1.00 90.56 798 GLY A N 1
ATOM 6285 C CA . GLY A 1 798 ? -3.619 -11.755 -12.330 1.00 90.56 798 GLY A CA 1
ATOM 6286 C C . GLY A 1 798 ? -2.877 -13.073 -12.627 1.00 90.56 798 GLY A C 1
ATOM 6287 O O . GLY A 1 798 ? -2.951 -13.560 -13.759 1.00 90.56 798 GLY A O 1
ATOM 6288 N N . SER A 1 799 ? -2.186 -13.681 -11.657 1.00 96.00 799 SER A N 1
ATOM 6289 C CA . SER A 1 799 ? -1.487 -14.959 -11.832 1.00 96.00 799 SER A CA 1
ATOM 6290 C C . SER A 1 799 ? -2.453 -16.112 -12.109 1.00 96.00 799 SER A C 1
ATOM 6292 O O . SER A 1 799 ? -3.648 -16.076 -11.796 1.00 96.00 799 SER A O 1
ATOM 6294 N N . CYS A 1 800 ? -1.928 -17.176 -12.719 1.00 96.94 800 CYS A N 1
ATOM 6295 C CA . CYS A 1 800 ? -2.706 -18.361 -13.058 1.00 96.94 800 CYS A CA 1
ATOM 6296 C C . CYS A 1 800 ? -2.091 -19.629 -12.463 1.00 96.94 800 CYS A C 1
ATOM 6298 O O . CYS A 1 800 ? -0.981 -20.033 -12.824 1.00 96.94 800 CYS A O 1
ATOM 6300 N N . PHE A 1 801 ? -2.865 -20.282 -11.597 1.00 97.44 801 PHE A N 1
ATOM 6301 C CA . PHE A 1 801 ? -2.519 -21.539 -10.945 1.00 97.44 801 PHE A CA 1
ATOM 6302 C C . PHE A 1 801 ? -3.210 -22.695 -11.658 1.00 97.44 801 PHE A C 1
ATOM 6304 O O . PHE A 1 801 ? -4.438 -22.748 -11.739 1.00 97.44 801 PHE A O 1
ATOM 6311 N N . ARG A 1 802 ? -2.417 -23.624 -12.195 1.00 97.25 802 ARG A N 1
ATOM 6312 C CA . ARG A 1 802 ? -2.905 -24.793 -12.932 1.00 97.25 802 ARG A CA 1
ATOM 6313 C C . ARG A 1 802 ? -2.419 -26.061 -12.249 1.00 97.25 802 ARG A C 1
ATOM 6315 O O . ARG A 1 802 ? -1.239 -26.404 -12.343 1.00 97.25 802 ARG A O 1
ATOM 6322 N N . TYR A 1 803 ? -3.349 -26.771 -11.613 1.00 96.75 803 TYR A N 1
ATOM 6323 C CA . TYR A 1 803 ? -3.090 -28.025 -10.899 1.00 96.75 803 TYR A CA 1
ATOM 6324 C C . TYR A 1 803 ? -2.065 -27.883 -9.756 1.00 96.75 803 TYR A C 1
ATOM 6326 O O . TYR A 1 803 ? -1.197 -28.739 -9.585 1.00 96.75 803 TYR A O 1
ATOM 6334 N N . CYS A 1 804 ? -2.133 -26.782 -9.001 1.00 96.94 804 CYS A N 1
ATOM 6335 C CA . CYS A 1 804 ? -1.230 -26.507 -7.879 1.00 96.94 804 CYS A CA 1
ATOM 6336 C C . CYS A 1 804 ? -1.769 -27.052 -6.541 1.00 96.94 804 CYS A C 1
ATOM 6338 O O . CYS A 1 804 ? -2.954 -27.378 -6.419 1.00 96.94 804 CYS A O 1
ATOM 6340 N N . SER A 1 805 ? -0.894 -27.142 -5.534 1.00 96.19 805 SER A N 1
ATOM 6341 C CA . SER A 1 805 ? -1.233 -27.547 -4.159 1.00 96.19 805 SER A CA 1
ATOM 6342 C C . SER A 1 805 ? -0.954 -26.422 -3.163 1.00 96.19 805 SER A C 1
ATOM 6344 O O . SER A 1 805 ? 0.179 -25.955 -3.075 1.00 96.19 805 SER A O 1
ATOM 6346 N N . PHE A 1 806 ? -1.977 -26.063 -2.391 1.00 95.88 806 PHE A N 1
ATOM 6347 C CA . PHE A 1 806 ? -1.994 -25.105 -1.279 1.00 95.88 806 PHE A CA 1
ATOM 6348 C C . PHE A 1 806 ? -2.492 -25.775 0.018 1.00 95.88 806 PHE A C 1
ATOM 6350 O O . PHE A 1 806 ? -3.086 -25.144 0.889 1.00 95.88 806 PHE A O 1
ATOM 6357 N N . VAL A 1 807 ? -2.337 -27.099 0.131 1.00 95.56 807 VAL A N 1
ATOM 6358 C CA . VAL A 1 807 ? -2.879 -27.862 1.265 1.00 95.56 807 VAL A CA 1
ATOM 6359 C C . VAL A 1 807 ? -2.219 -27.400 2.564 1.00 95.56 807 VAL A C 1
ATOM 6361 O O . VAL A 1 807 ? -1.006 -27.548 2.735 1.00 95.56 807 VAL A O 1
ATOM 6364 N N . GLY A 1 808 ? -3.030 -26.848 3.469 1.00 90.25 808 GLY A N 1
ATOM 6365 C CA . GLY A 1 808 ? -2.581 -26.333 4.763 1.00 90.25 808 GLY A CA 1
ATOM 6366 C C . GLY A 1 808 ? -1.556 -25.194 4.699 1.00 90.25 808 GLY A C 1
ATOM 6367 O O . GLY A 1 808 ? -0.795 -25.045 5.651 1.00 90.25 808 GLY A O 1
ATOM 6368 N N . SER A 1 809 ? -1.480 -24.435 3.599 1.00 94.50 809 SER A N 1
ATOM 6369 C CA . SER A 1 809 ? -0.674 -23.207 3.541 1.00 94.50 809 SER A CA 1
ATOM 6370 C C . SER A 1 809 ? -1.432 -22.011 4.114 1.00 94.50 809 SER A C 1
ATOM 6372 O O . SER A 1 809 ? -2.646 -21.889 3.918 1.00 94.50 809 SER A O 1
ATOM 6374 N N . THR A 1 810 ? -0.704 -21.099 4.751 1.00 91.75 810 THR A N 1
ATOM 6375 C CA . THR A 1 810 ? -1.228 -19.797 5.178 1.00 91.75 810 THR A CA 1
ATOM 6376 C C . THR A 1 810 ? -1.033 -18.799 4.040 1.00 91.75 810 THR A C 1
ATOM 6378 O O . THR A 1 810 ? 0.079 -18.659 3.537 1.00 91.75 810 THR A O 1
ATOM 6381 N N . LEU A 1 811 ? -2.104 -18.135 3.609 1.00 93.38 811 LEU A N 1
ATOM 6382 C CA . LEU A 1 811 ? -2.093 -17.070 2.602 1.00 93.38 811 LEU A CA 1
ATOM 6383 C C . LEU A 1 811 ? -2.791 -15.814 3.148 1.00 93.38 811 LEU A C 1
ATOM 6385 O O . LEU A 1 811 ? -3.423 -15.075 2.399 1.00 93.38 811 LEU A O 1
ATOM 6389 N N . ASP A 1 812 ? -2.730 -15.581 4.458 1.00 77.56 812 ASP A N 1
ATOM 6390 C CA . ASP A 1 812 ? -3.441 -14.475 5.098 1.00 77.56 812 ASP A CA 1
ATOM 6391 C C . ASP A 1 812 ? -2.927 -13.117 4.581 1.00 77.56 812 ASP A C 1
ATOM 6393 O O . ASP A 1 812 ? -1.736 -12.936 4.304 1.00 77.56 812 ASP A O 1
ATOM 6397 N N . PHE A 1 813 ? -3.832 -12.144 4.446 1.00 75.69 813 PHE A N 1
ATOM 6398 C CA . PHE A 1 813 ? -3.565 -10.814 3.876 1.00 75.69 813 PHE A CA 1
ATOM 6399 C C . PHE A 1 813 ? -2.996 -10.807 2.435 1.00 75.69 813 PHE A C 1
ATOM 6401 O O . PHE A 1 813 ? -2.499 -9.771 1.983 1.00 75.69 813 PHE A O 1
ATOM 6408 N N . SER A 1 814 ? -3.035 -11.933 1.713 1.00 81.62 814 SER A N 1
ATOM 6409 C CA . SER A 1 814 ? -2.494 -12.041 0.350 1.00 81.62 814 SER A CA 1
ATOM 6410 C C . SER A 1 814 ? -3.393 -11.376 -0.699 1.00 81.62 814 SER A C 1
ATOM 6412 O O . SER A 1 814 ? -4.603 -11.198 -0.502 1.00 81.62 814 SER A O 1
ATOM 6414 N N . ASN A 1 815 ? -2.801 -11.012 -1.841 1.00 87.81 815 ASN A N 1
ATOM 6415 C CA . ASN A 1 815 ? -3.537 -10.454 -2.975 1.00 87.81 815 ASN A CA 1
ATOM 6416 C C . ASN A 1 815 ? -3.779 -11.519 -4.056 1.00 87.81 815 ASN A C 1
ATOM 6418 O O . ASN A 1 815 ? -2.866 -11.938 -4.764 1.00 87.81 815 ASN A O 1
ATOM 6422 N N . PHE A 1 816 ? -5.037 -11.929 -4.188 1.00 95.69 816 PHE A N 1
ATOM 6423 C CA . PHE A 1 816 ? -5.574 -12.874 -5.170 1.00 95.69 816 PHE A CA 1
ATOM 6424 C C . PHE A 1 816 ? -6.534 -12.201 -6.172 1.00 95.69 816 PHE A C 1
ATOM 6426 O O . PHE A 1 816 ? -7.256 -12.873 -6.916 1.00 95.69 816 PHE A O 1
ATOM 6433 N N . LYS A 1 817 ? -6.537 -10.867 -6.243 1.00 91.06 817 LYS A N 1
ATOM 6434 C CA . LYS A 1 817 ? -7.382 -10.077 -7.142 1.00 91.06 817 LYS A CA 1
ATOM 6435 C C . LYS A 1 817 ? -7.199 -10.509 -8.599 1.00 91.06 817 LYS A C 1
ATOM 6437 O O . LYS A 1 817 ? -6.089 -10.551 -9.137 1.00 91.06 817 LYS A O 1
ATOM 6442 N N . LYS A 1 818 ? -8.310 -10.862 -9.255 1.00 93.94 818 LYS A N 1
ATOM 6443 C CA . LYS A 1 818 ? -8.355 -11.408 -10.633 1.00 93.94 818 LYS A CA 1
ATOM 6444 C C . LYS A 1 818 ? -7.523 -12.686 -10.873 1.00 93.94 818 LYS A C 1
ATOM 6446 O O . LYS A 1 818 ? -7.280 -13.039 -12.030 1.00 93.94 818 LYS A O 1
ATOM 6451 N N . VAL A 1 819 ? -7.090 -13.395 -9.825 1.00 97.69 819 VAL A N 1
ATOM 6452 C CA . VAL A 1 819 ? -6.341 -14.656 -9.963 1.00 97.69 819 VAL A CA 1
ATOM 6453 C C . VAL A 1 819 ? -7.224 -15.751 -10.551 1.00 97.69 819 VAL A C 1
ATOM 6455 O O . VAL A 1 819 ? -8.409 -15.864 -10.241 1.00 97.69 819 VAL A O 1
ATOM 6458 N N . LYS A 1 820 ? -6.622 -16.584 -11.403 1.00 98.06 820 LYS A N 1
ATOM 6459 C CA . LYS A 1 820 ? -7.295 -17.683 -12.104 1.00 98.06 820 LYS A CA 1
ATOM 6460 C C . LYS A 1 820 ? -6.795 -19.028 -11.591 1.00 98.06 820 LYS A C 1
ATOM 6462 O O . LYS A 1 820 ? -5.715 -19.482 -11.986 1.00 98.06 820 LYS A O 1
ATOM 6467 N N . ILE A 1 821 ? -7.579 -19.663 -10.722 1.00 97.81 821 ILE A N 1
ATOM 6468 C CA . ILE A 1 821 ? -7.259 -20.945 -10.089 1.00 97.81 821 ILE A CA 1
ATOM 6469 C C . ILE A 1 821 ? -8.027 -22.063 -10.801 1.00 97.81 821 ILE A C 1
ATOM 6471 O O . ILE A 1 821 ? -9.253 -22.143 -10.727 1.00 97.81 821 ILE A O 1
ATOM 6475 N N . PHE A 1 822 ? -7.295 -22.943 -11.489 1.00 97.62 822 PHE A N 1
ATOM 6476 C CA . PHE A 1 822 ? -7.853 -24.058 -12.256 1.00 97.62 822 PHE A CA 1
ATOM 6477 C C . PHE A 1 822 ? -7.339 -25.404 -11.742 1.00 97.62 822 PHE A C 1
ATOM 6479 O O . PHE A 1 822 ? -6.126 -25.641 -11.707 1.00 97.62 822 PHE A O 1
ATOM 6486 N N . GLY A 1 823 ? -8.254 -26.311 -11.388 1.00 96.94 823 GLY A N 1
ATOM 6487 C CA . GLY A 1 823 ? -7.917 -27.702 -11.060 1.00 96.94 823 GLY A CA 1
ATOM 6488 C C . GLY A 1 823 ? -6.987 -27.876 -9.855 1.00 96.94 823 GLY A C 1
ATOM 6489 O O . GLY A 1 823 ? -6.276 -28.878 -9.791 1.00 96.94 823 GLY A O 1
ATOM 6490 N N . SER A 1 824 ? -6.917 -26.886 -8.962 1.00 97.75 824 SER A N 1
ATOM 6491 C CA . SER A 1 824 ? -5.967 -26.847 -7.842 1.00 97.75 824 SER A CA 1
ATOM 6492 C C . SER A 1 824 ? -6.600 -27.328 -6.531 1.00 97.75 824 SER A C 1
ATOM 6494 O O . SER A 1 824 ? -7.824 -27.366 -6.380 1.00 97.75 824 SER A O 1
ATOM 6496 N N . ASN A 1 825 ? -5.744 -27.712 -5.586 1.00 97.56 825 ASN A N 1
ATOM 6497 C CA . ASN A 1 825 ? -6.121 -28.214 -4.269 1.00 97.56 825 ASN A CA 1
ATOM 6498 C C . ASN A 1 825 ? -5.757 -27.183 -3.190 1.00 97.56 825 ASN A C 1
ATOM 6500 O O . ASN A 1 825 ? -4.585 -26.848 -3.040 1.00 97.56 825 ASN A O 1
ATOM 6504 N N . LEU A 1 826 ? -6.760 -26.708 -2.456 1.00 97.19 826 LEU A N 1
ATOM 6505 C CA . LEU A 1 826 ? -6.701 -25.665 -1.429 1.00 97.19 826 LEU A CA 1
ATOM 6506 C C . LEU A 1 826 ? -7.339 -26.151 -0.110 1.00 97.19 826 LEU A C 1
ATOM 6508 O O . LEU A 1 826 ? -7.872 -25.367 0.671 1.00 97.19 826 LEU A O 1
ATOM 6512 N N . ILE A 1 827 ? -7.341 -27.468 0.132 1.00 97.50 827 ILE A N 1
ATOM 6513 C CA . ILE A 1 827 ? -7.947 -28.053 1.336 1.00 97.50 827 ILE A CA 1
ATOM 6514 C C . ILE A 1 827 ? -7.263 -27.499 2.593 1.00 97.50 827 ILE A C 1
ATOM 6516 O O . ILE A 1 827 ? -6.058 -27.684 2.791 1.00 97.50 827 ILE A O 1
ATOM 6520 N N . GLY A 1 828 ? -8.054 -26.865 3.461 1.00 93.56 828 GLY A N 1
ATOM 6521 C CA . GLY A 1 828 ? -7.579 -26.304 4.728 1.00 93.56 828 GLY A CA 1
ATOM 6522 C C . GLY A 1 828 ? -6.599 -25.133 4.601 1.00 93.56 828 GLY A C 1
ATOM 6523 O O . GLY A 1 828 ? -5.846 -24.900 5.543 1.00 93.56 828 GLY A O 1
ATOM 6524 N N . SER A 1 829 ? -6.554 -24.435 3.461 1.00 96.31 829 SER A N 1
ATOM 6525 C CA . SER A 1 829 ? -5.748 -23.216 3.313 1.00 96.31 829 SER A CA 1
ATOM 6526 C C . SER A 1 829 ? -6.388 -22.021 4.029 1.00 96.31 829 SER A C 1
ATOM 6528 O O . SER A 1 829 ? -7.614 -21.944 4.150 1.00 96.31 829 SER A O 1
ATOM 6530 N N . GLN A 1 830 ? -5.568 -21.071 4.472 1.00 92.44 830 GLN A N 1
ATOM 6531 C CA . GLN A 1 830 ? -6.028 -19.862 5.165 1.00 92.44 830 GLN A CA 1
ATOM 6532 C C . GLN A 1 830 ? -5.933 -18.646 4.236 1.00 92.44 830 GLN A C 1
ATOM 6534 O O . GLN A 1 830 ? -4.915 -18.462 3.575 1.00 92.44 830 GLN A O 1
ATOM 6539 N N . PHE A 1 831 ? -7.002 -17.856 4.171 1.00 91.12 831 PHE A N 1
ATOM 6540 C CA . PHE A 1 831 ? -7.162 -16.637 3.374 1.00 91.12 831 PHE A CA 1
ATOM 6541 C C . PHE A 1 831 ? -7.731 -15.498 4.244 1.00 91.12 831 PHE A C 1
ATOM 6543 O O . PHE A 1 831 ? -8.506 -14.661 3.771 1.00 91.12 831 PHE A O 1
ATOM 6550 N N . TYR A 1 832 ? -7.385 -15.451 5.533 1.00 74.81 832 TYR A N 1
ATOM 6551 C CA . TYR A 1 832 ? -7.940 -14.462 6.457 1.00 74.81 832 TYR A CA 1
ATOM 6552 C C . TYR A 1 832 ? -7.567 -13.040 6.011 1.00 74.81 832 TYR A C 1
ATOM 6554 O O . TYR A 1 832 ? -6.404 -12.764 5.706 1.00 74.81 832 TYR A O 1
ATOM 6562 N N . LEU A 1 833 ? -8.562 -12.145 5.927 1.00 74.56 833 LEU A N 1
ATOM 6563 C CA . LEU A 1 833 ? -8.413 -10.767 5.413 1.00 74.56 833 LEU A CA 1
ATOM 6564 C C . LEU A 1 833 ? -7.730 -10.661 4.026 1.00 74.56 833 LEU A C 1
ATOM 6566 O O . LEU A 1 833 ? -7.121 -9.639 3.709 1.00 74.56 833 LEU A O 1
ATOM 6570 N N . SER A 1 834 ? -7.805 -11.706 3.197 1.00 76.94 834 SER A N 1
ATOM 6571 C CA . SER A 1 834 ? -7.196 -11.717 1.857 1.00 76.94 834 SER A CA 1
ATOM 6572 C C . SER A 1 834 ? -8.113 -11.098 0.799 1.00 76.94 834 SER A C 1
ATOM 6574 O O . SER A 1 834 ? -9.335 -11.059 0.960 1.00 76.94 834 SER A O 1
ATOM 6576 N N . ILE A 1 835 ? -7.521 -10.621 -0.299 1.00 85.12 835 ILE A N 1
ATOM 6577 C CA . ILE A 1 835 ? -8.232 -9.934 -1.386 1.00 85.12 835 ILE A CA 1
ATOM 6578 C C . ILE A 1 835 ? -8.442 -10.911 -2.544 1.00 85.12 835 ILE A C 1
ATOM 6580 O O . ILE A 1 835 ? -7.516 -11.184 -3.298 1.00 85.12 835 ILE A O 1
ATOM 6584 N N . LEU A 1 836 ? -9.654 -11.437 -2.704 1.00 96.12 836 LEU A N 1
ATOM 6585 C CA . LEU A 1 836 ? -10.062 -12.362 -3.770 1.00 96.12 836 LEU A CA 1
ATOM 6586 C C . LEU A 1 836 ? -11.081 -11.721 -4.740 1.00 96.12 836 LEU A C 1
ATOM 6588 O O . LEU A 1 836 ? -11.702 -12.427 -5.543 1.00 96.12 836 LEU A O 1
ATOM 6592 N N . SER A 1 837 ? -11.266 -10.396 -4.706 1.00 88.81 837 SER A N 1
ATOM 6593 C CA . SER A 1 837 ? -12.238 -9.708 -5.561 1.00 88.81 837 SER A CA 1
ATOM 6594 C C . SER A 1 837 ? -12.005 -9.971 -7.053 1.00 88.81 837 SER A C 1
ATOM 6596 O O . SER A 1 837 ? -10.893 -9.891 -7.592 1.00 88.81 837 SER A O 1
ATOM 6598 N N . SER A 1 838 ? -13.100 -10.311 -7.738 1.00 95.38 838 SER A N 1
ATOM 6599 C CA . SER A 1 838 ? -13.122 -10.735 -9.146 1.00 95.38 838 SER A CA 1
ATOM 6600 C C . SER A 1 838 ? -12.166 -11.891 -9.506 1.00 95.38 838 SER A C 1
ATOM 6602 O O . SER A 1 838 ? -11.755 -12.002 -10.662 1.00 95.38 838 SER A O 1
ATOM 6604 N N . ALA A 1 839 ? -11.786 -12.748 -8.549 1.00 97.75 839 ALA A N 1
ATOM 6605 C CA . ALA A 1 839 ? -11.051 -13.983 -8.830 1.00 97.75 839 ALA A CA 1
ATOM 6606 C C . ALA A 1 839 ? -11.936 -15.045 -9.518 1.00 97.75 839 ALA A C 1
ATOM 6608 O O . ALA A 1 839 ? -13.160 -15.056 -9.376 1.00 97.75 839 ALA A O 1
ATOM 6609 N N . GLU A 1 840 ? -11.301 -15.973 -10.238 1.00 98.25 840 GLU A N 1
ATOM 6610 C CA . GLU A 1 840 ? -11.949 -17.120 -10.885 1.00 98.25 840 GLU A CA 1
ATOM 6611 C C . GLU A 1 840 ? -11.467 -18.429 -10.243 1.00 98.25 840 GLU A C 1
ATOM 6613 O O . GLU A 1 840 ? -10.334 -18.867 -10.476 1.00 98.25 840 GLU A O 1
ATOM 6618 N N . LEU A 1 841 ? -12.330 -19.081 -9.457 1.00 98.00 841 LEU A N 1
ATOM 6619 C CA . LEU A 1 841 ? -12.047 -20.371 -8.811 1.00 98.00 841 LEU A CA 1
ATOM 6620 C C . LEU A 1 841 ? -12.838 -21.483 -9.497 1.00 98.00 841 LEU A C 1
ATOM 6622 O O . LEU A 1 841 ? -14.048 -21.624 -9.290 1.00 98.00 841 LEU A O 1
ATOM 6626 N N . ARG A 1 842 ? -12.157 -22.297 -10.309 1.00 98.00 842 ARG A N 1
ATOM 6627 C CA . ARG A 1 842 ? -12.822 -23.266 -11.183 1.00 98.00 842 ARG A CA 1
ATOM 6628 C C . ARG A 1 842 ? -12.245 -24.678 -11.115 1.00 98.00 842 ARG A C 1
ATOM 6630 O O . ARG A 1 842 ? -11.037 -24.884 -11.236 1.00 98.00 842 ARG A O 1
ATOM 6637 N N . ASP A 1 843 ? -13.145 -25.661 -11.047 1.00 97.62 843 ASP A N 1
ATOM 6638 C CA . ASP A 1 843 ? -12.821 -27.095 -11.025 1.00 97.62 843 ASP A CA 1
ATOM 6639 C C . ASP A 1 843 ? -11.873 -27.468 -9.852 1.00 97.62 843 ASP A C 1
ATOM 6641 O O . ASP A 1 843 ? -11.021 -28.344 -9.988 1.00 97.62 843 ASP A O 1
ATOM 6645 N N . CYS A 1 844 ? -11.978 -26.764 -8.715 1.00 97.69 844 CYS A N 1
ATOM 6646 C CA . CYS A 1 844 ? -11.056 -26.851 -7.570 1.00 97.69 844 CYS A CA 1
ATOM 6647 C C . CYS A 1 844 ? -11.654 -27.590 -6.354 1.00 97.69 844 CYS A C 1
ATOM 6649 O O . CYS A 1 844 ? -12.865 -27.792 -6.257 1.00 97.69 844 CYS A O 1
ATOM 6651 N N . ASN A 1 845 ? -10.808 -27.942 -5.380 1.00 97.62 845 ASN A N 1
ATOM 6652 C CA . ASN A 1 845 ? -11.257 -28.300 -4.029 1.00 97.62 845 ASN A CA 1
ATOM 6653 C C . ASN A 1 845 ? -10.651 -27.332 -3.008 1.00 97.62 845 ASN A C 1
ATOM 6655 O O . ASN A 1 845 ? -9.433 -27.278 -2.876 1.00 97.62 845 ASN A O 1
ATOM 6659 N N . ALA A 1 846 ? -11.506 -26.597 -2.307 1.00 96.62 846 ALA A N 1
ATOM 6660 C CA . ALA A 1 846 ? -11.197 -25.674 -1.220 1.00 96.62 846 ALA A CA 1
ATOM 6661 C C . ALA A 1 846 ? -12.027 -26.025 0.036 1.00 96.62 846 ALA A C 1
ATOM 6663 O O . ALA A 1 846 ? -12.408 -25.161 0.821 1.00 96.62 846 ALA A O 1
ATOM 6664 N N . SER A 1 847 ? -12.344 -27.309 0.237 1.00 97.06 847 SER A N 1
ATOM 6665 C CA . SER A 1 847 ? -13.065 -27.735 1.438 1.00 97.06 847 SER A CA 1
ATOM 6666 C C . SER A 1 847 ? -12.255 -27.405 2.699 1.00 97.06 847 SER A C 1
ATOM 6668 O O . SER A 1 847 ? -11.032 -27.592 2.752 1.00 97.06 847 SER A O 1
ATOM 6670 N N . LYS A 1 848 ? -12.944 -26.907 3.732 1.00 96.25 848 LYS A N 1
ATOM 6671 C CA . LYS A 1 848 ? -12.366 -26.466 5.017 1.00 96.25 848 LYS A CA 1
ATOM 6672 C C . LYS A 1 848 ? -11.369 -25.301 4.940 1.00 96.25 848 LYS A C 1
ATOM 6674 O O . LYS A 1 848 ? -10.641 -25.094 5.909 1.00 96.25 848 LYS A O 1
ATOM 6679 N N . SER A 1 849 ? -11.295 -24.557 3.835 1.00 96.81 849 SER A N 1
ATOM 6680 C CA . SER A 1 849 ? -10.513 -23.315 3.805 1.00 96.81 849 SER A CA 1
ATOM 6681 C C . SER A 1 849 ? -11.154 -22.233 4.682 1.00 96.81 849 SER A C 1
ATOM 6683 O O . SER A 1 849 ? -12.379 -22.178 4.823 1.00 96.81 849 SER A O 1
ATOM 6685 N N . ASP A 1 850 ? -10.335 -21.346 5.235 1.00 91.75 850 ASP A N 1
ATOM 6686 C CA . ASP A 1 850 ? -10.795 -20.191 6.009 1.00 91.75 850 ASP A CA 1
ATOM 6687 C C . ASP A 1 850 ? -10.706 -18.923 5.151 1.00 91.75 850 ASP A C 1
ATOM 6689 O O . ASP A 1 850 ? -9.606 -18.495 4.818 1.00 91.75 850 ASP A O 1
ATOM 6693 N N . LEU A 1 851 ? -11.847 -18.339 4.774 1.00 94.56 851 LEU A N 1
ATOM 6694 C CA . LEU A 1 851 ? -11.956 -17.054 4.070 1.00 94.56 851 LEU A CA 1
ATOM 6695 C C . LEU A 1 851 ? -12.640 -15.992 4.954 1.00 94.56 851 LEU A C 1
ATOM 6697 O O . LEU A 1 851 ? -13.286 -15.072 4.448 1.00 94.56 851 LEU A O 1
ATOM 6701 N N . SER A 1 852 ? -12.545 -16.122 6.282 1.00 79.88 852 SER A N 1
ATOM 6702 C CA . SER A 1 852 ? -13.152 -15.162 7.210 1.00 79.88 852 SER A CA 1
ATOM 6703 C C . SER A 1 852 ? -12.603 -13.748 6.977 1.00 79.88 852 SER A C 1
ATOM 6705 O O . SER A 1 852 ? -11.397 -13.548 6.799 1.00 79.88 852 SER A O 1
ATOM 6707 N N . CYS A 1 853 ? -13.494 -12.757 6.986 1.00 77.81 853 CYS A N 1
ATOM 6708 C CA . CYS A 1 853 ? -13.208 -11.349 6.695 1.00 77.81 853 CYS A CA 1
ATOM 6709 C C . CYS A 1 853 ? -12.566 -11.069 5.313 1.00 77.81 853 CYS A C 1
ATOM 6711 O O . CYS A 1 853 ? -12.034 -9.976 5.119 1.00 77.81 853 CYS A O 1
ATOM 6713 N N . ALA A 1 854 ? -12.569 -12.013 4.365 1.00 78.75 854 ALA A N 1
ATOM 6714 C CA . ALA A 1 854 ? -11.999 -11.801 3.032 1.00 78.75 854 ALA A CA 1
ATOM 6715 C C . ALA A 1 854 ? -12.860 -10.867 2.159 1.00 78.75 854 ALA A C 1
ATOM 6717 O O . ALA A 1 854 ? -14.086 -10.816 2.295 1.00 78.75 854 ALA A O 1
ATOM 6718 N N . ASP A 1 855 ? -12.214 -10.173 1.220 1.00 85.00 855 ASP A N 1
ATOM 6719 C CA . ASP A 1 855 ? -12.887 -9.504 0.102 1.00 85.00 855 ASP A CA 1
ATOM 6720 C C . ASP A 1 855 ? -13.110 -10.523 -1.024 1.00 85.00 855 ASP A C 1
ATOM 6722 O O . ASP A 1 855 ? -12.159 -11.018 -1.626 1.00 85.00 855 ASP A O 1
ATOM 6726 N N . LEU A 1 856 ? -14.371 -10.844 -1.296 1.00 95.69 856 LEU A N 1
ATOM 6727 C CA . LEU A 1 856 ? -14.835 -11.780 -2.321 1.00 95.69 856 LEU A CA 1
ATOM 6728 C C . LEU A 1 856 ? -15.779 -11.072 -3.316 1.00 95.69 856 LEU A C 1
ATOM 6730 O O . LEU A 1 856 ? -16.553 -11.730 -4.018 1.00 95.69 856 LEU A O 1
ATOM 6734 N N . VAL A 1 857 ? -15.736 -9.736 -3.402 1.00 92.00 857 VAL A N 1
ATOM 6735 C CA . VAL A 1 857 ? -16.671 -8.948 -4.219 1.00 92.00 857 VAL A CA 1
ATOM 6736 C C . VAL A 1 857 ? -16.543 -9.319 -5.702 1.00 92.00 857 VAL A C 1
ATOM 6738 O O . VAL A 1 857 ? -15.447 -9.338 -6.277 1.00 92.00 857 VAL A O 1
ATOM 6741 N N . ASN A 1 858 ? -17.678 -9.641 -6.330 1.00 95.25 858 ASN A N 1
ATOM 6742 C CA . ASN A 1 858 ? -17.780 -10.139 -7.708 1.00 95.25 858 ASN A CA 1
ATOM 6743 C C . ASN A 1 858 ? -16.883 -11.374 -8.005 1.00 95.25 858 ASN A C 1
ATOM 6745 O O . ASN A 1 858 ? -16.484 -11.592 -9.149 1.00 95.25 858 ASN A O 1
ATOM 6749 N N . ILE A 1 859 ? -16.551 -12.212 -7.010 1.00 97.75 859 ILE A N 1
ATOM 6750 C CA . ILE A 1 859 ? -15.873 -13.497 -7.266 1.00 97.75 859 ILE A CA 1
ATOM 6751 C C . ILE A 1 859 ? -16.743 -14.411 -8.148 1.00 97.75 859 ILE A C 1
ATOM 6753 O O . ILE A 1 859 ? -17.963 -14.480 -7.971 1.00 97.75 859 ILE A O 1
ATOM 6757 N N . GLU A 1 860 ? -16.122 -15.143 -9.079 1.00 98.12 860 GLU A N 1
ATOM 6758 C CA . GLU A 1 860 ? -16.793 -16.175 -9.878 1.00 98.12 860 GLU A CA 1
ATOM 6759 C C . GLU A 1 860 ? -16.249 -17.568 -9.533 1.00 98.12 860 GLU A C 1
ATOM 6761 O O . GLU A 1 860 ? -15.112 -17.933 -9.850 1.00 98.12 860 GLU A O 1
ATOM 6766 N N . VAL A 1 861 ? -17.085 -18.380 -8.884 1.00 98.00 861 VAL A N 1
ATOM 6767 C CA . VAL A 1 861 ? -16.737 -19.733 -8.434 1.00 98.00 861 VAL A CA 1
ATOM 6768 C C . VAL A 1 861 ? -17.555 -20.757 -9.219 1.00 98.00 861 VAL A C 1
ATOM 6770 O O . VAL A 1 861 ? -18.782 -20.717 -9.213 1.00 98.00 861 VAL A O 1
ATOM 6773 N N . THR A 1 862 ? -16.895 -21.689 -9.913 1.00 97.69 862 THR A N 1
ATOM 6774 C CA . THR A 1 862 ? -17.561 -22.669 -10.795 1.00 97.69 862 THR A CA 1
ATOM 6775 C C . THR A 1 862 ? -17.059 -24.094 -10.572 1.00 97.69 862 THR A C 1
ATOM 6777 O O . THR A 1 862 ? -15.890 -24.389 -10.829 1.00 97.69 862 THR A O 1
ATOM 6780 N N . ARG A 1 863 ? -17.956 -25.017 -10.199 1.00 96.81 863 ARG A N 1
ATOM 6781 C CA . ARG A 1 863 ? -17.651 -26.443 -9.943 1.00 96.81 863 ARG A CA 1
ATOM 6782 C C . ARG A 1 863 ? -16.527 -26.638 -8.921 1.00 96.81 863 ARG A C 1
ATOM 6784 O O . ARG A 1 863 ? -15.606 -27.422 -9.145 1.00 96.81 863 ARG A O 1
ATOM 6791 N N . THR A 1 864 ? -16.604 -25.902 -7.817 1.00 97.19 864 THR A N 1
ATOM 6792 C CA . THR A 1 864 ? -15.632 -25.969 -6.721 1.00 97.19 864 THR A CA 1
ATOM 6793 C C . THR A 1 864 ? -16.300 -26.525 -5.463 1.00 97.19 864 THR A C 1
ATOM 6795 O O . THR A 1 864 ? -17.436 -26.173 -5.136 1.00 97.19 864 THR A O 1
ATOM 6798 N N . ASP A 1 865 ? -15.594 -27.417 -4.771 1.00 97.38 865 ASP A N 1
ATOM 6799 C CA . ASP A 1 865 ? -15.971 -27.908 -3.442 1.00 97.38 865 ASP A CA 1
ATOM 6800 C C . ASP A 1 865 ? -15.483 -26.919 -2.375 1.00 97.38 865 ASP A C 1
ATOM 6802 O O . ASP A 1 865 ? -14.279 -26.723 -2.228 1.00 97.38 865 ASP A O 1
ATOM 6806 N N . LEU A 1 866 ? -16.425 -26.294 -1.669 1.00 97.44 866 LEU A N 1
ATOM 6807 C CA . LEU A 1 866 ? -16.247 -25.374 -0.540 1.00 97.44 866 LEU A CA 1
ATOM 6808 C C . LEU A 1 866 ? -17.010 -25.909 0.689 1.00 97.44 866 LEU A C 1
ATOM 6810 O O . LEU A 1 866 ? -17.514 -25.159 1.523 1.00 97.44 866 LEU A O 1
ATOM 6814 N N . SER A 1 867 ? -17.148 -27.232 0.805 1.00 96.62 867 SER A N 1
ATOM 6815 C CA . SER A 1 867 ? -17.773 -27.835 1.981 1.00 96.62 867 SER A CA 1
ATOM 6816 C C . SER A 1 867 ? -16.971 -27.522 3.252 1.00 96.62 867 SER A C 1
ATOM 6818 O O . SER A 1 867 ? -15.737 -27.579 3.265 1.00 96.62 867 SER A O 1
ATOM 6820 N N . ASN A 1 868 ? -17.678 -27.199 4.340 1.00 96.25 868 ASN A N 1
ATOM 6821 C CA . ASN A 1 868 ? -17.101 -26.876 5.654 1.0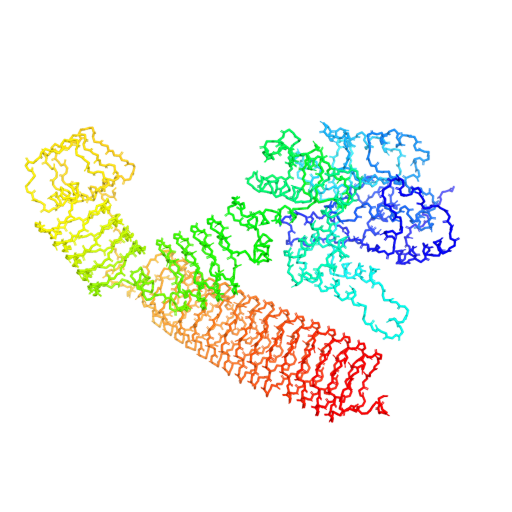0 96.25 868 ASN A CA 1
ATOM 6822 C C . ASN A 1 868 ? -16.138 -25.653 5.657 1.00 96.25 868 ASN A C 1
ATOM 6824 O O . ASN A 1 868 ? -15.317 -25.549 6.569 1.00 96.25 868 ASN A O 1
ATOM 6828 N N . SER A 1 869 ? -16.170 -24.755 4.659 1.00 97.38 869 SER A N 1
ATOM 6829 C CA . SER A 1 869 ? -15.340 -23.533 4.645 1.00 97.38 869 SER A CA 1
ATOM 6830 C C . SER A 1 869 ? -15.956 -22.385 5.458 1.00 97.38 869 SER A C 1
ATOM 6832 O O . SER A 1 869 ? -17.177 -22.315 5.620 1.00 97.38 869 SER A O 1
ATOM 6834 N N . SER A 1 870 ? -15.116 -21.457 5.931 1.00 94.06 870 SER A N 1
ATOM 6835 C CA . SER A 1 870 ? -15.564 -20.232 6.613 1.00 94.06 870 SER A CA 1
ATOM 6836 C C . SER A 1 870 ? -15.591 -19.025 5.676 1.00 94.06 870 SER A C 1
ATOM 6838 O O . SER A 1 870 ? -14.643 -18.801 4.929 1.00 94.06 870 SER A O 1
ATOM 6840 N N . PHE A 1 871 ? -16.652 -18.232 5.784 1.00 95.50 871 PHE A N 1
ATOM 6841 C CA . PHE A 1 871 ? -16.874 -16.912 5.190 1.00 95.50 871 PHE A CA 1
ATOM 6842 C C . PHE A 1 871 ? -17.348 -15.902 6.258 1.00 95.50 871 PHE A C 1
ATOM 6844 O O . PHE A 1 871 ? -17.974 -14.894 5.930 1.00 95.50 871 PHE A O 1
ATOM 6851 N N . LEU A 1 872 ? -17.082 -16.178 7.544 1.00 85.62 872 LEU A N 1
ATOM 6852 C CA . LEU A 1 872 ? -17.472 -15.340 8.683 1.00 85.62 872 LEU A CA 1
ATOM 6853 C C . LEU A 1 872 ? -17.074 -13.874 8.446 1.00 85.62 872 LEU A C 1
ATOM 6855 O O . LEU A 1 872 ? -15.891 -13.574 8.270 1.00 85.62 872 LEU A O 1
ATOM 6859 N N . SER A 1 873 ? -18.054 -12.969 8.446 1.00 82.62 873 SER A N 1
ATOM 6860 C CA . SER A 1 873 ? -17.875 -11.526 8.200 1.00 82.62 873 SER A CA 1
ATOM 6861 C C . SER A 1 873 ? -17.170 -11.148 6.880 1.00 82.62 873 SER A C 1
ATOM 6863 O O . SER A 1 873 ? -16.628 -10.047 6.778 1.00 82.62 873 SER A O 1
ATOM 6865 N N . ALA A 1 874 ? -17.137 -12.034 5.880 1.00 82.19 874 ALA A N 1
ATOM 6866 C CA . ALA A 1 874 ? -16.577 -11.741 4.558 1.00 82.19 874 ALA A CA 1
ATOM 6867 C C . ALA A 1 874 ? -17.537 -10.892 3.698 1.00 82.19 874 ALA A C 1
ATOM 6869 O O . ALA A 1 874 ? -18.749 -10.875 3.940 1.00 82.19 874 ALA A O 1
ATOM 6870 N N . ASP A 1 875 ? -17.004 -10.202 2.684 1.00 87.94 875 ASP A N 1
ATOM 6871 C CA . ASP A 1 875 ? -17.799 -9.418 1.729 1.00 87.94 875 ASP A CA 1
ATOM 6872 C C . ASP A 1 875 ? -17.916 -10.149 0.387 1.00 87.94 875 ASP A C 1
ATOM 6874 O O . ASP A 1 875 ? -16.942 -10.295 -0.346 1.00 87.94 875 ASP A O 1
ATOM 6878 N N . LEU A 1 876 ? -19.120 -10.628 0.084 1.00 97.38 876 LEU A N 1
ATOM 6879 C CA . LEU A 1 876 ? -19.493 -11.403 -1.094 1.00 97.38 876 LEU A CA 1
ATOM 6880 C C . LEU A 1 876 ? -20.488 -10.642 -1.995 1.00 97.38 876 LEU A C 1
ATOM 6882 O O . LEU A 1 876 ? -21.258 -11.279 -2.725 1.00 97.38 876 LEU A O 1
ATOM 6886 N N . CYS A 1 877 ? -20.522 -9.304 -1.957 1.00 93.69 877 CYS A N 1
ATOM 6887 C CA . CYS A 1 877 ? -21.396 -8.523 -2.844 1.00 93.69 877 CYS A CA 1
ATOM 6888 C C . CYS A 1 877 ? -21.172 -8.875 -4.329 1.00 93.69 877 CYS A C 1
ATOM 6890 O O . CYS A 1 877 ? -20.037 -9.068 -4.769 1.00 93.69 877 CYS A O 1
ATOM 6892 N N . GLU A 1 878 ? -22.257 -8.977 -5.103 1.00 95.75 878 GLU A N 1
ATOM 6893 C CA . GLU A 1 878 ? -22.262 -9.330 -6.540 1.00 95.75 878 GLU A CA 1
ATOM 6894 C C . GLU A 1 878 ? -21.573 -10.676 -6.898 1.00 95.75 878 GLU A C 1
ATOM 6896 O O . GLU A 1 878 ? -21.314 -10.968 -8.072 1.00 95.75 878 GLU A O 1
ATOM 6901 N N . SER A 1 879 ? -21.256 -11.519 -5.905 1.00 97.81 879 SER A N 1
ATOM 6902 C CA . SER A 1 879 ? -20.588 -12.812 -6.113 1.00 97.81 879 SER A CA 1
ATOM 6903 C C . SER A 1 879 ? -21.467 -13.820 -6.859 1.00 97.81 879 SER A C 1
ATOM 6905 O O . SER A 1 879 ? -22.696 -13.808 -6.759 1.00 97.81 879 SER A O 1
ATOM 6907 N N . LYS A 1 880 ? -20.835 -14.721 -7.622 1.00 98.00 880 LYS A N 1
ATOM 6908 C CA . LYS A 1 880 ? -21.525 -15.739 -8.426 1.00 98.00 880 LYS A CA 1
ATOM 6909 C C . LYS A 1 880 ? -20.946 -17.116 -8.150 1.00 98.00 880 LYS A C 1
ATOM 6911 O O . LYS A 1 880 ? -19.770 -17.373 -8.420 1.00 98.00 880 LYS A O 1
ATOM 6916 N N . PHE A 1 881 ? -21.793 -18.025 -7.688 1.00 97.69 881 PHE A N 1
ATOM 6917 C CA . PHE A 1 881 ? -21.447 -19.428 -7.507 1.00 97.69 881 PHE A CA 1
ATOM 6918 C C . PHE A 1 881 ? -22.246 -20.285 -8.507 1.00 97.69 881 PHE A C 1
ATOM 6920 O O . PHE A 1 881 ? -23.427 -20.044 -8.742 1.00 97.69 881 PHE A O 1
ATOM 6927 N N . LEU A 1 882 ? -21.614 -21.288 -9.125 1.00 95.44 882 LEU A N 1
ATOM 6928 C CA . LEU A 1 882 ? -22.249 -22.152 -10.131 1.00 95.44 882 LEU A CA 1
ATOM 6929 C C . LEU A 1 882 ? -21.762 -23.599 -10.008 1.00 95.44 882 LEU A C 1
ATOM 6931 O O . LEU A 1 882 ? -20.561 -23.859 -10.027 1.00 95.44 882 LEU A O 1
ATOM 6935 N N . ASP A 1 883 ? -22.691 -24.556 -9.919 1.00 94.19 883 ASP A N 1
ATOM 6936 C CA . ASP A 1 883 ? -22.401 -25.991 -9.740 1.00 94.19 883 ASP A CA 1
ATOM 6937 C C . ASP A 1 883 ? -21.472 -26.302 -8.530 1.00 94.19 883 ASP A C 1
ATOM 6939 O O . ASP A 1 883 ? -20.757 -27.307 -8.518 1.00 94.19 883 ASP A O 1
ATOM 6943 N N . CYS A 1 884 ? -21.446 -25.428 -7.518 1.00 95.75 884 CYS A N 1
ATOM 6944 C CA . CYS A 1 884 ? -20.591 -25.542 -6.330 1.00 95.75 884 CYS A CA 1
ATOM 6945 C C . CYS A 1 884 ? -21.218 -26.393 -5.211 1.00 95.75 884 CYS A C 1
ATOM 6947 O O . CYS A 1 884 ? -22.430 -26.625 -5.179 1.00 95.75 884 CYS A O 1
ATOM 6949 N N . ILE A 1 885 ? -20.386 -26.818 -4.255 1.00 93.88 885 ILE A N 1
ATOM 6950 C CA . ILE A 1 885 ? -20.812 -27.490 -3.017 1.00 93.88 885 ILE A CA 1
ATOM 6951 C C . ILE A 1 885 ? -20.458 -26.585 -1.834 1.00 93.88 885 ILE A C 1
ATOM 6953 O O . ILE A 1 885 ? -19.286 -26.281 -1.643 1.00 93.88 885 ILE A O 1
ATOM 6957 N N . LEU A 1 886 ? -21.457 -26.177 -1.047 1.00 96.44 886 LEU A N 1
ATOM 6958 C CA . LEU A 1 886 ? -21.326 -25.302 0.129 1.00 96.44 886 LEU A CA 1
ATOM 6959 C C . LEU A 1 886 ? -22.035 -25.919 1.355 1.00 96.44 886 LEU A C 1
ATOM 6961 O O . LEU A 1 886 ? -22.720 -25.250 2.125 1.00 96.44 886 LEU A O 1
ATOM 6965 N N . GLU A 1 887 ? -21.904 -27.239 1.501 1.00 95.94 887 GLU A N 1
ATOM 6966 C CA . GLU A 1 887 ? -22.484 -28.009 2.605 1.00 95.94 887 GLU A CA 1
ATOM 6967 C C . GLU A 1 887 ? -21.708 -27.774 3.914 1.00 95.94 887 GLU A C 1
ATOM 6969 O O . GLU A 1 887 ? -20.472 -27.819 3.933 1.00 95.94 887 GLU A O 1
ATOM 6974 N N . ASP A 1 888 ? -22.446 -27.484 4.990 1.00 95.50 888 ASP A N 1
ATOM 6975 C CA . ASP A 1 888 ? -21.947 -27.053 6.308 1.00 95.50 888 ASP A CA 1
ATOM 6976 C C . ASP A 1 888 ? -20.985 -25.835 6.273 1.00 95.50 888 ASP A C 1
ATOM 6978 O O . ASP A 1 888 ? -20.095 -25.716 7.116 1.00 95.50 888 ASP A O 1
ATOM 6982 N N . ALA A 1 889 ? -21.125 -24.933 5.291 1.00 97.25 889 ALA A N 1
ATOM 6983 C CA . ALA A 1 889 ? -20.344 -23.691 5.209 1.00 97.25 889 ALA A CA 1
ATOM 6984 C C . ALA A 1 889 ? -20.859 -22.592 6.170 1.00 97.25 889 ALA A C 1
ATOM 6986 O O . ALA A 1 889 ? -22.054 -22.514 6.467 1.00 97.25 889 ALA A O 1
ATOM 6987 N N . ASP A 1 890 ? -19.958 -21.727 6.640 1.00 95.50 890 ASP A N 1
ATOM 6988 C CA . ASP A 1 890 ? -20.239 -20.680 7.636 1.00 95.50 890 ASP A CA 1
ATOM 6989 C C . ASP A 1 890 ? -20.237 -19.279 7.000 1.00 95.50 890 ASP A C 1
ATOM 6991 O O . ASP A 1 890 ? -19.187 -18.763 6.641 1.00 95.50 890 ASP A O 1
ATOM 6995 N N . PHE A 1 891 ? -21.411 -18.663 6.869 1.00 97.31 891 PHE A N 1
ATOM 6996 C CA . PHE A 1 891 ? -21.665 -17.332 6.297 1.00 97.31 891 PHE A CA 1
ATOM 6997 C C . PHE A 1 891 ? -22.191 -16.335 7.349 1.00 97.31 891 PHE A C 1
ATOM 6999 O O . PHE A 1 891 ? -22.894 -15.370 7.022 1.00 97.31 891 PHE A O 1
ATOM 7006 N N . ARG A 1 892 ? -21.906 -16.565 8.636 1.00 92.94 892 ARG A N 1
ATOM 7007 C CA . ARG A 1 892 ? -22.380 -15.690 9.718 1.00 92.94 892 ARG A CA 1
ATOM 7008 C C . ARG A 1 892 ? -21.823 -14.276 9.582 1.00 92.94 892 ARG A C 1
ATOM 7010 O O . ARG A 1 892 ? -20.668 -14.092 9.207 1.00 92.94 892 ARG A O 1
ATOM 7017 N N . ASP A 1 893 ? -22.669 -13.287 9.865 1.00 83.06 893 ASP A N 1
ATOM 7018 C CA . ASP A 1 893 ? -22.362 -11.848 9.775 1.00 83.06 893 ASP A CA 1
ATOM 7019 C C . ASP A 1 893 ? -21.811 -11.373 8.398 1.00 83.06 893 ASP A C 1
ATOM 7021 O O . ASP A 1 893 ? -21.365 -10.233 8.271 1.00 83.06 893 ASP A O 1
ATOM 7025 N N . ALA A 1 894 ? -21.857 -12.213 7.353 1.00 88.06 894 ALA A N 1
ATOM 7026 C CA . ALA A 1 894 ? -21.321 -11.913 6.024 1.00 88.06 894 ALA A CA 1
ATOM 7027 C C . ALA A 1 894 ? -22.187 -10.910 5.243 1.00 88.06 894 ALA A C 1
ATOM 7029 O O . ALA A 1 894 ? -23.407 -10.832 5.431 1.00 88.06 894 ALA A O 1
ATOM 7030 N N . ILE A 1 895 ? -21.566 -10.173 4.322 1.00 88.31 895 ILE A N 1
ATOM 7031 C CA . ILE A 1 895 ? -22.241 -9.244 3.406 1.00 88.31 895 ILE A CA 1
ATOM 7032 C C . ILE A 1 895 ? -22.412 -9.949 2.059 1.00 88.31 895 ILE A C 1
ATOM 7034 O O . ILE A 1 895 ? -21.463 -10.516 1.534 1.00 88.31 895 ILE A O 1
ATOM 7038 N N . LEU A 1 896 ? -23.627 -9.979 1.518 1.00 96.62 896 LEU A N 1
ATOM 7039 C CA . LEU A 1 896 ? -24.024 -10.869 0.416 1.00 96.62 896 LEU A CA 1
ATOM 7040 C C . LEU A 1 896 ? -24.897 -10.151 -0.632 1.00 96.62 896 LEU A C 1
ATOM 7042 O O . LEU A 1 896 ? -25.574 -10.811 -1.414 1.00 96.62 896 LEU A O 1
ATOM 7046 N N . HIS A 1 897 ? -24.941 -8.814 -0.636 1.00 93.62 897 HIS A N 1
ATOM 7047 C CA . HIS A 1 897 ? -25.869 -8.047 -1.474 1.00 93.62 897 HIS A CA 1
ATOM 7048 C C . HIS A 1 897 ? -25.768 -8.416 -2.965 1.00 93.62 897 HIS A C 1
ATOM 7050 O O . HIS A 1 897 ? -24.684 -8.427 -3.547 1.00 93.62 897 HIS A O 1
ATOM 7056 N N . GLU A 1 898 ? -26.918 -8.707 -3.580 1.00 95.62 898 GLU A N 1
ATOM 7057 C CA . GLU A 1 898 ? -27.058 -9.052 -5.012 1.00 95.62 898 GLU A CA 1
ATOM 7058 C C . GLU A 1 898 ? -26.260 -10.295 -5.479 1.00 95.62 898 GLU A C 1
ATOM 7060 O O . GLU A 1 898 ? -26.080 -10.505 -6.677 1.00 95.62 898 GLU A O 1
ATOM 7065 N N . ALA A 1 899 ? -25.823 -11.157 -4.552 1.00 97.88 899 ALA A N 1
ATOM 7066 C CA . ALA A 1 899 ? -25.137 -12.412 -4.868 1.00 97.88 899 ALA A CA 1
ATOM 7067 C C . ALA A 1 899 ? -26.052 -13.476 -5.522 1.00 97.88 899 ALA A C 1
ATOM 7069 O O . ALA A 1 899 ? -27.268 -13.520 -5.288 1.00 97.88 899 ALA A O 1
ATOM 7070 N N . ASP A 1 900 ? -25.458 -14.390 -6.297 1.00 98.00 900 ASP A N 1
ATOM 7071 C CA . ASP A 1 900 ? -26.146 -15.515 -6.945 1.00 98.00 900 ASP A CA 1
ATOM 7072 C C . ASP A 1 900 ? -25.707 -16.880 -6.388 1.00 98.00 900 ASP A C 1
ATOM 7074 O O . ASP A 1 900 ? -24.560 -17.310 -6.547 1.00 98.00 900 ASP A O 1
ATOM 7078 N N . PHE A 1 901 ? -26.670 -17.571 -5.770 1.00 97.62 901 PHE A N 1
ATOM 7079 C CA . PHE A 1 901 ? -26.563 -18.928 -5.234 1.00 97.62 901 PHE A CA 1
ATOM 7080 C C . PHE A 1 901 ? -27.585 -19.890 -5.878 1.00 97.62 901 PHE A C 1
ATOM 7082 O O . PHE A 1 901 ? -27.993 -20.893 -5.276 1.00 97.62 901 PHE A O 1
ATOM 7089 N N . SER A 1 902 ? -28.071 -19.592 -7.086 1.00 96.69 902 SER A N 1
ATOM 7090 C CA . SER A 1 902 ? -29.192 -20.326 -7.674 1.00 96.69 902 SER A CA 1
ATOM 7091 C C . SER A 1 902 ? -28.844 -21.772 -8.059 1.00 96.69 902 SER A C 1
ATOM 7093 O O . SER A 1 902 ? -27.842 -22.071 -8.702 1.00 96.69 902 SER A O 1
ATOM 7095 N N . GLY A 1 903 ? -29.699 -22.709 -7.636 1.00 94.69 903 GLY A N 1
ATOM 7096 C CA . GLY A 1 903 ? -29.531 -24.153 -7.848 1.00 94.69 903 GLY A CA 1
ATOM 7097 C C . GLY A 1 903 ? -28.495 -24.864 -6.960 1.00 94.69 903 GLY A C 1
ATOM 7098 O O . GLY A 1 903 ? -28.318 -26.071 -7.113 1.00 94.69 903 GLY A O 1
ATOM 7099 N N . ILE A 1 904 ? -27.825 -24.165 -6.038 1.00 95.62 904 ILE A N 1
ATOM 7100 C CA . ILE A 1 904 ? -26.669 -24.688 -5.282 1.00 95.62 904 ILE A CA 1
ATOM 7101 C C . ILE A 1 904 ? -27.075 -25.581 -4.101 1.00 95.62 904 ILE A C 1
ATOM 7103 O O . ILE A 1 904 ? -28.148 -25.413 -3.517 1.00 95.62 904 ILE A O 1
ATOM 7107 N N . ASN A 1 905 ? -26.201 -26.522 -3.716 1.00 94.38 905 ASN A N 1
ATOM 7108 C CA . ASN A 1 905 ? -26.311 -27.247 -2.449 1.00 94.38 905 ASN A CA 1
ATOM 7109 C C . ASN A 1 905 ? -25.674 -26.458 -1.291 1.00 94.38 905 ASN A C 1
ATOM 7111 O O . ASN A 1 905 ? -24.450 -26.355 -1.214 1.00 94.38 905 ASN A O 1
ATOM 7115 N N . LEU A 1 906 ? -26.523 -25.953 -0.394 1.00 96.12 906 LEU A N 1
ATOM 7116 C CA . LEU A 1 906 ? -26.195 -25.159 0.798 1.00 96.12 906 LEU A CA 1
ATOM 7117 C C . LEU A 1 906 ? -26.651 -25.856 2.100 1.00 96.12 906 LEU A C 1
ATOM 7119 O O . LEU A 1 906 ? -26.760 -25.214 3.141 1.00 96.12 906 LEU A O 1
ATOM 7123 N N . ASN A 1 907 ? -26.964 -27.157 2.053 1.00 94.88 907 ASN A N 1
ATOM 7124 C CA . ASN A 1 907 ? -27.443 -27.951 3.193 1.00 94.88 907 ASN A CA 1
ATOM 7125 C C . ASN A 1 907 ? -26.595 -27.721 4.465 1.00 94.88 907 ASN A C 1
ATOM 7127 O O . ASN A 1 907 ? -25.368 -27.703 4.393 1.00 94.88 907 ASN A O 1
ATOM 7131 N N . GLY A 1 908 ? -27.247 -27.531 5.615 1.00 91.81 908 GLY A N 1
ATOM 7132 C CA . GLY A 1 908 ? -26.577 -27.366 6.916 1.00 91.81 908 GLY A CA 1
ATOM 7133 C C . GLY A 1 908 ? -25.840 -26.039 7.168 1.00 91.81 908 GLY A C 1
ATOM 7134 O O . GLY A 1 908 ? -25.442 -25.801 8.305 1.00 91.81 908 GLY A O 1
ATOM 7135 N N . SER A 1 909 ? -25.682 -25.164 6.166 1.00 97.38 909 SER A N 1
ATOM 7136 C CA . SER A 1 909 ? -24.938 -23.900 6.313 1.00 97.38 909 SER A CA 1
ATOM 7137 C C . SER A 1 909 ? -25.578 -22.896 7.289 1.00 97.38 909 SER A C 1
ATOM 7139 O O . SER A 1 909 ? -26.793 -22.902 7.527 1.00 97.38 909 SER A O 1
ATOM 7141 N N . ASP A 1 910 ? -24.755 -22.007 7.855 1.00 96.06 910 ASP A N 1
ATOM 7142 C CA . ASP A 1 910 ? -25.189 -20.963 8.793 1.00 96.06 910 ASP A CA 1
ATOM 7143 C C . ASP A 1 910 ? -24.994 -19.562 8.195 1.00 96.06 910 ASP A C 1
ATOM 7145 O O . ASP A 1 910 ? -23.876 -19.117 7.983 1.00 96.06 910 ASP A O 1
ATOM 7149 N N . PHE A 1 911 ? -26.100 -18.869 7.940 1.00 97.69 911 PHE A N 1
ATOM 7150 C CA . PHE A 1 911 ? -26.205 -17.500 7.427 1.00 97.69 911 PHE A CA 1
ATOM 7151 C C . PHE A 1 911 ? -26.768 -16.547 8.506 1.00 97.69 911 PHE A C 1
ATOM 7153 O O . PHE A 1 911 ? -27.444 -15.561 8.202 1.00 97.69 911 PHE A O 1
ATOM 7160 N N . SER A 1 912 ? -26.596 -16.844 9.798 1.00 88.81 912 SER A N 1
ATOM 7161 C CA . SER A 1 912 ? -27.170 -15.995 10.847 1.00 88.81 912 SER A CA 1
ATOM 7162 C C . SER A 1 912 ? -26.538 -14.597 10.881 1.00 88.81 912 SER A C 1
ATOM 7164 O O . SER A 1 912 ? -25.353 -14.409 10.616 1.00 88.81 912 SER A O 1
ATOM 7166 N N . CYS A 1 913 ? -27.377 -13.596 11.166 1.00 86.56 913 CYS A N 1
ATOM 7167 C CA . CYS A 1 913 ? -27.054 -12.161 11.161 1.00 86.56 913 CYS A CA 1
ATOM 7168 C C . CYS A 1 913 ? -26.539 -11.549 9.834 1.00 86.56 913 CYS A C 1
ATOM 7170 O O . CYS A 1 913 ? -26.251 -10.354 9.823 1.00 86.56 913 CYS A O 1
ATOM 7172 N N . CYS A 1 914 ? -26.472 -12.294 8.724 1.00 89.19 914 CYS A N 1
ATOM 7173 C CA . CYS A 1 914 ? -25.901 -11.806 7.462 1.00 89.19 914 CYS A CA 1
ATOM 7174 C C . CYS A 1 914 ? -26.720 -10.685 6.775 1.00 89.19 914 CYS A C 1
ATOM 7176 O O . CYS A 1 914 ? -27.925 -10.520 7.003 1.00 89.19 914 CYS A O 1
ATOM 7178 N N . GLU A 1 915 ? -26.072 -9.941 5.875 1.00 91.31 915 GLU A N 1
ATOM 7179 C CA . GLU A 1 915 ? -26.652 -8.853 5.074 1.00 91.31 915 GLU A CA 1
ATOM 7180 C C . GLU A 1 915 ? -26.851 -9.311 3.620 1.00 91.31 915 GLU A C 1
ATOM 7182 O O . GLU A 1 915 ? -26.013 -9.090 2.752 1.00 91.31 915 GLU A O 1
ATOM 7187 N N . ALA A 1 916 ? -27.965 -9.998 3.361 1.00 93.69 916 ALA A N 1
ATOM 7188 C CA . ALA A 1 916 ? -28.233 -10.786 2.155 1.00 93.69 916 ALA A CA 1
ATOM 7189 C C . ALA A 1 916 ? -29.521 -10.344 1.428 1.00 93.69 916 ALA A C 1
ATOM 7191 O O . ALA A 1 916 ? -30.370 -11.164 1.057 1.00 93.69 916 ALA A O 1
ATOM 7192 N N . SER A 1 917 ? -29.676 -9.032 1.226 1.00 93.44 917 SER A N 1
ATOM 7193 C CA . SER A 1 917 ? -30.762 -8.468 0.417 1.00 93.44 917 SER A CA 1
ATOM 7194 C C . SER A 1 917 ? -30.535 -8.662 -1.090 1.00 93.44 917 SER A C 1
ATOM 7196 O O . SER A 1 917 ? -29.399 -8.694 -1.566 1.00 93.44 917 SER A O 1
ATOM 7198 N N . ASN A 1 918 ? -31.635 -8.772 -1.843 1.00 96.62 918 ASN A N 1
ATOM 7199 C CA . ASN A 1 918 ? -31.683 -9.002 -3.295 1.00 96.62 918 ASN A CA 1
ATOM 7200 C C . ASN A 1 918 ? -30.957 -10.282 -3.785 1.00 96.62 918 ASN A C 1
ATOM 7202 O O . ASN A 1 918 ? -30.635 -10.392 -4.967 1.00 96.62 918 ASN A O 1
ATOM 7206 N N . VAL A 1 919 ? -30.709 -11.266 -2.914 1.00 98.12 919 VAL A N 1
ATOM 7207 C CA . VAL A 1 919 ? -29.946 -12.486 -3.241 1.00 98.12 919 VAL A CA 1
ATOM 7208 C C . VAL A 1 919 ? -30.776 -13.486 -4.049 1.00 98.12 919 VAL A C 1
ATOM 7210 O O . VAL A 1 919 ? -31.948 -13.746 -3.755 1.00 98.12 919 VAL A O 1
ATOM 7213 N N . ASN A 1 920 ? -30.154 -14.100 -5.057 1.00 98.12 920 ASN A N 1
ATOM 7214 C CA . ASN A 1 920 ? -30.769 -15.136 -5.882 1.00 98.12 920 ASN A CA 1
ATOM 7215 C C . ASN A 1 920 ? -30.516 -16.541 -5.298 1.00 98.12 920 ASN A C 1
ATOM 7217 O O . ASN A 1 920 ? -29.539 -17.206 -5.632 1.00 98.12 920 ASN A O 1
ATOM 7221 N N . PHE A 1 921 ? -31.442 -17.031 -4.472 1.00 97.88 921 PHE A N 1
ATOM 7222 C CA . PHE A 1 921 ? -31.485 -18.408 -3.954 1.00 97.88 921 PHE A CA 1
ATOM 7223 C C . PHE A 1 921 ? -32.385 -19.344 -4.798 1.00 97.88 921 PHE A C 1
ATOM 7225 O O . PHE A 1 921 ? -32.780 -20.428 -4.346 1.00 97.88 921 PHE A O 1
ATOM 7232 N N . LYS A 1 922 ? -32.755 -18.949 -6.028 1.00 97.44 922 LYS A N 1
ATOM 7233 C CA . LYS A 1 922 ? -33.731 -19.665 -6.869 1.00 97.44 922 LYS A CA 1
ATOM 7234 C C . LYS A 1 922 ? -33.340 -21.134 -7.046 1.00 97.44 922 LYS A C 1
ATOM 7236 O O . LYS A 1 922 ? -32.304 -21.456 -7.619 1.00 97.44 922 LYS A O 1
ATOM 7241 N N . GLY A 1 923 ? -34.212 -22.046 -6.624 1.00 96.56 923 GLY A N 1
ATOM 7242 C CA . GLY A 1 923 ? -34.016 -23.491 -6.778 1.00 96.56 923 GLY A CA 1
ATOM 7243 C C . GLY A 1 923 ? -32.881 -24.105 -5.949 1.00 96.56 923 GLY A C 1
ATOM 7244 O O . GLY A 1 923 ? -32.591 -25.280 -6.157 1.00 96.56 923 GLY A O 1
ATOM 7245 N N . ALA A 1 924 ? -32.250 -23.360 -5.035 1.00 97.31 924 ALA A N 1
ATOM 7246 C CA . ALA A 1 924 ? -31.195 -23.881 -4.166 1.00 97.31 924 ALA A CA 1
ATOM 7247 C C . ALA A 1 924 ? -31.713 -24.956 -3.187 1.00 97.31 924 ALA A C 1
ATOM 7249 O O . ALA A 1 924 ? -32.890 -24.968 -2.804 1.00 97.31 924 ALA A O 1
ATOM 7250 N N . ASN A 1 925 ? -30.823 -25.848 -2.749 1.00 96.88 925 ASN A N 1
ATOM 7251 C CA . ASN A 1 925 ? -31.074 -26.769 -1.646 1.00 96.88 925 ASN A CA 1
ATOM 7252 C C . ASN A 1 925 ? -30.562 -26.161 -0.335 1.00 96.88 925 ASN A C 1
ATOM 7254 O O . ASN A 1 925 ? -29.368 -26.205 -0.055 1.00 96.88 925 ASN A O 1
ATOM 7258 N N . LEU A 1 926 ? -31.483 -25.620 0.460 1.00 97.25 926 LEU A N 1
ATOM 7259 C CA . LEU A 1 926 ? -31.231 -24.909 1.713 1.00 97.25 926 LEU A CA 1
ATOM 7260 C C . LEU A 1 926 ? -31.726 -25.725 2.924 1.00 97.25 926 LEU A C 1
ATOM 7262 O O . LEU A 1 926 ? -32.142 -25.154 3.926 1.00 97.25 926 LEU A O 1
ATOM 7266 N N . GLU A 1 927 ? -31.755 -27.060 2.856 1.00 97.00 927 GLU A N 1
ATOM 7267 C CA . GLU A 1 927 ? -32.284 -27.852 3.974 1.00 97.00 927 GLU A CA 1
ATOM 7268 C C . GLU A 1 927 ? -31.478 -27.620 5.268 1.00 97.00 927 GLU A C 1
ATOM 7270 O O . GLU A 1 927 ? -30.250 -27.626 5.278 1.00 97.00 927 GLU A O 1
ATOM 7275 N N . GLY A 1 928 ? -32.187 -27.362 6.370 1.00 96.00 928 GLY A N 1
ATOM 7276 C CA . GLY A 1 928 ? -31.597 -27.115 7.690 1.00 96.00 928 GLY A CA 1
ATOM 7277 C C . GLY A 1 928 ? -30.876 -25.774 7.877 1.00 96.00 928 GLY A C 1
ATOM 7278 O O . GLY A 1 928 ? -30.420 -25.526 8.990 1.00 96.00 928 GLY A O 1
ATOM 7279 N N . VAL A 1 929 ? -30.793 -24.916 6.853 1.00 98.06 929 VAL A N 1
ATOM 7280 C CA . VAL A 1 929 ? -29.994 -23.676 6.888 1.00 98.06 929 VAL A CA 1
ATOM 7281 C C . VAL A 1 929 ? -30.462 -22.701 7.970 1.00 98.06 929 VAL A C 1
ATOM 7283 O O . VAL A 1 929 ? -31.665 -22.502 8.185 1.00 98.06 929 VAL A O 1
ATOM 7286 N N . ASN A 1 930 ? -29.503 -22.067 8.646 1.00 96.75 930 ASN A N 1
ATOM 7287 C CA . ASN A 1 930 ? -29.764 -21.090 9.697 1.00 96.75 930 ASN A CA 1
ATOM 7288 C C . ASN A 1 930 ? -29.689 -19.646 9.172 1.00 96.75 930 ASN A C 1
ATOM 7290 O O . ASN A 1 930 ? -28.609 -19.094 9.062 1.00 96.75 930 ASN A O 1
ATOM 7294 N N . PHE A 1 931 ? -30.825 -18.995 8.920 1.00 97.75 931 PHE A N 1
ATOM 7295 C CA . PHE A 1 931 ? -30.896 -17.573 8.541 1.00 97.75 931 PHE A CA 1
ATOM 7296 C C . PHE A 1 931 ? -31.219 -16.658 9.740 1.00 97.75 931 PHE A C 1
ATOM 7298 O O . PHE A 1 931 ? -31.811 -15.587 9.575 1.00 97.75 931 PHE A O 1
ATOM 7305 N N . SER A 1 932 ? -30.925 -17.072 10.981 1.00 90.44 932 SER A N 1
ATOM 7306 C CA . SER A 1 932 ? -31.485 -16.371 12.139 1.00 90.44 932 SER A CA 1
ATOM 7307 C C . SER A 1 932 ? -30.969 -14.935 12.271 1.00 90.44 932 SER A C 1
ATOM 7309 O O . SER A 1 932 ? -29.769 -14.717 12.410 1.00 90.44 932 SER A O 1
ATOM 7311 N N . GLY A 1 933 ? -31.876 -13.959 12.268 1.00 84.19 933 GLY A N 1
ATOM 7312 C CA . GLY A 1 933 ? -31.557 -12.533 12.371 1.00 84.19 933 GLY A CA 1
ATOM 7313 C C . GLY A 1 933 ? -31.015 -11.875 11.097 1.00 84.19 933 GLY A C 1
ATOM 7314 O O . GLY A 1 933 ? -30.720 -10.682 11.162 1.00 84.19 933 GLY A O 1
ATOM 7315 N N . ALA A 1 934 ? -30.903 -12.603 9.981 1.00 92.88 934 ALA A N 1
ATOM 7316 C CA . ALA A 1 934 ? -30.418 -12.083 8.700 1.00 92.88 934 ALA A CA 1
ATOM 7317 C C . ALA A 1 934 ? -31.371 -11.053 8.064 1.00 92.88 934 ALA A C 1
ATOM 7319 O O . ALA A 1 934 ? -32.597 -11.139 8.222 1.00 92.88 934 ALA A O 1
ATOM 7320 N N . ASP A 1 935 ? -30.821 -10.114 7.289 1.00 93.62 935 ASP A N 1
ATOM 7321 C CA . ASP A 1 935 ? -31.604 -9.300 6.355 1.00 93.62 935 ASP A CA 1
ATOM 7322 C C . ASP A 1 935 ? -31.622 -9.971 4.980 1.00 93.62 935 ASP A C 1
ATOM 7324 O O . ASP A 1 935 ? -30.586 -10.100 4.340 1.00 93.62 935 ASP A O 1
ATOM 7328 N N . LEU A 1 936 ? -32.799 -10.418 4.544 1.00 96.75 936 LEU A N 1
ATOM 7329 C CA . LEU A 1 936 ? -33.025 -11.143 3.291 1.00 96.75 936 LEU A CA 1
ATOM 7330 C C . LEU A 1 936 ? -33.960 -10.365 2.351 1.00 96.75 936 LEU A C 1
ATOM 7332 O O . LEU A 1 936 ? -34.567 -10.942 1.450 1.00 96.75 936 LEU A O 1
ATOM 7336 N N . SER A 1 937 ? -34.150 -9.064 2.587 1.00 94.88 937 SER A N 1
ATOM 7337 C CA . SER A 1 937 ? -35.148 -8.269 1.867 1.00 94.88 937 SER A CA 1
ATOM 7338 C C . SER A 1 937 ? -34.948 -8.292 0.343 1.00 94.88 937 SER A C 1
ATOM 7340 O O . SER A 1 937 ? -33.841 -8.143 -0.161 1.00 94.88 937 SER A O 1
ATOM 7342 N N . GLY A 1 938 ? -36.033 -8.509 -0.405 1.00 95.50 938 GLY A N 1
ATOM 7343 C CA . GLY A 1 938 ? -36.031 -8.615 -1.872 1.00 95.50 938 GLY A CA 1
ATOM 7344 C C . GLY A 1 938 ? -35.552 -9.950 -2.471 1.00 95.50 938 GLY A C 1
ATOM 7345 O O . GLY A 1 938 ? -35.683 -10.130 -3.679 1.00 95.50 938 GLY A O 1
ATOM 7346 N N . SER A 1 939 ? -35.040 -10.893 -1.674 1.00 97.81 939 SER A N 1
ATOM 7347 C CA . SER A 1 939 ? -34.388 -12.115 -2.180 1.00 97.81 939 SER A CA 1
ATOM 7348 C C . SER A 1 939 ? -35.348 -13.141 -2.819 1.00 97.81 939 SER A C 1
ATOM 7350 O O . SER A 1 939 ? -36.502 -13.314 -2.408 1.00 97.81 939 SER A O 1
ATOM 7352 N N . ASP A 1 940 ? -34.867 -13.852 -3.843 1.00 97.69 940 ASP A N 1
ATOM 7353 C CA . ASP A 1 940 ? -35.632 -14.839 -4.621 1.00 97.69 940 ASP A CA 1
ATOM 7354 C C . ASP A 1 940 ? -35.312 -16.266 -4.160 1.00 97.69 940 ASP A C 1
ATOM 7356 O O . ASP A 1 940 ? -34.267 -16.822 -4.488 1.00 97.69 940 ASP A O 1
ATOM 7360 N N . PHE A 1 941 ? -36.246 -16.888 -3.443 1.00 97.56 941 PHE A N 1
ATOM 7361 C CA . PHE A 1 941 ? -36.182 -18.287 -3.015 1.00 97.56 941 PHE A CA 1
ATOM 7362 C C . PHE A 1 941 ? -37.058 -19.205 -3.886 1.00 97.56 941 PHE A C 1
ATOM 7364 O O . PHE A 1 941 ? -37.346 -20.345 -3.501 1.00 97.56 941 PHE A O 1
ATOM 7371 N N . SER A 1 942 ? -37.543 -18.752 -5.045 1.00 96.31 942 SER A N 1
ATOM 7372 C CA . SER A 1 942 ? -38.524 -19.498 -5.835 1.00 96.31 942 SER A CA 1
ATOM 7373 C C . SER A 1 942 ? -38.004 -20.893 -6.218 1.00 96.31 942 SER A C 1
ATOM 7375 O O . SER A 1 942 ? -36.878 -21.072 -6.682 1.00 96.31 942 SER A O 1
ATOM 7377 N N . LYS A 1 943 ? -38.846 -21.915 -6.021 1.00 96.31 943 LYS A N 1
ATOM 7378 C CA . LYS A 1 943 ? -38.556 -23.354 -6.215 1.00 96.31 943 LYS A CA 1
ATOM 7379 C C . LYS A 1 943 ? -37.477 -23.974 -5.300 1.00 96.31 943 LYS A C 1
ATOM 7381 O O . LYS A 1 943 ? -37.110 -25.120 -5.550 1.00 96.31 943 LYS A O 1
ATOM 7386 N N . SER A 1 944 ? -36.946 -23.269 -4.299 1.00 97.12 944 SER A N 1
ATOM 7387 C CA . SER A 1 944 ? -35.914 -23.812 -3.392 1.00 97.12 944 SER A CA 1
ATOM 7388 C C . SER A 1 944 ? -36.451 -24.883 -2.422 1.00 97.12 944 SER A C 1
ATOM 7390 O O . SER A 1 944 ? -37.654 -24.960 -2.152 1.00 97.12 944 SER A O 1
ATOM 7392 N N . ASN A 1 945 ? -35.559 -25.721 -1.881 1.00 97.00 945 ASN A N 1
ATOM 7393 C CA . ASN A 1 945 ? -35.867 -26.624 -0.766 1.00 97.00 945 ASN A CA 1
ATOM 7394 C C . ASN A 1 945 ? -35.538 -25.922 0.559 1.00 97.00 945 ASN A C 1
ATOM 7396 O O . ASN A 1 945 ? -34.369 -25.815 0.911 1.00 97.00 945 ASN A O 1
ATOM 7400 N N . LEU A 1 946 ? -36.559 -25.473 1.292 1.00 95.62 946 LEU A N 1
ATOM 7401 C CA . LEU A 1 946 ? -36.453 -24.728 2.556 1.00 95.62 946 LEU A CA 1
ATOM 7402 C C . LEU A 1 946 ? -36.849 -25.586 3.774 1.00 95.62 946 LEU A C 1
ATOM 7404 O O . LEU A 1 946 ? -37.265 -25.068 4.815 1.00 95.62 946 LEU A O 1
ATOM 7408 N N . LYS A 1 947 ? -36.757 -26.917 3.668 1.00 95.69 947 LYS A N 1
ATOM 7409 C CA . LYS A 1 947 ? -37.092 -27.816 4.779 1.00 95.69 947 LYS A CA 1
ATOM 7410 C C . LYS A 1 947 ? -36.239 -27.509 6.005 1.00 95.69 947 LYS A C 1
ATOM 7412 O O . LYS A 1 947 ? -35.028 -27.356 5.898 1.00 95.69 947 LYS A O 1
ATOM 7417 N N . LYS A 1 948 ? -36.867 -27.476 7.183 1.00 96.25 948 LYS A N 1
ATOM 7418 C CA . LYS A 1 948 ? -36.214 -27.226 8.487 1.00 96.25 948 LYS A CA 1
ATOM 7419 C C . LYS A 1 948 ? -35.459 -25.883 8.609 1.00 96.25 948 LYS A C 1
ATOM 7421 O O . LYS A 1 948 ? -34.790 -25.690 9.618 1.00 96.25 948 LYS A O 1
ATOM 7426 N N . VAL A 1 949 ? -35.552 -24.974 7.631 1.00 97.38 949 VAL A N 1
ATOM 7427 C CA . VAL A 1 949 ? -34.826 -23.689 7.639 1.00 97.38 949 VAL A CA 1
ATOM 7428 C C . VAL A 1 949 ? -35.234 -22.828 8.827 1.00 97.38 949 VAL A C 1
ATOM 7430 O O . VAL A 1 949 ? -36.417 -22.738 9.159 1.00 97.38 949 VAL A O 1
ATOM 7433 N N . ASN A 1 950 ? -34.264 -22.156 9.443 1.00 96.38 950 ASN A N 1
ATOM 7434 C CA . ASN A 1 950 ? -34.490 -21.271 10.575 1.00 96.38 950 ASN A CA 1
ATOM 7435 C C . ASN A 1 950 ? -34.485 -19.788 10.166 1.00 96.38 950 ASN A C 1
ATOM 7437 O O . ASN A 1 950 ? -33.437 -19.153 10.142 1.00 96.38 950 ASN A O 1
ATOM 7441 N N . PHE A 1 951 ? -35.665 -19.212 9.924 1.00 96.19 951 PHE A N 1
ATOM 7442 C CA . PHE A 1 951 ? -35.856 -17.778 9.653 1.00 96.19 951 PHE A CA 1
ATOM 7443 C C . PHE A 1 951 ? -36.158 -16.952 10.925 1.00 96.19 951 PHE A C 1
ATOM 7445 O O . PHE A 1 951 ? -36.698 -15.844 10.843 1.00 96.19 951 PHE A O 1
ATOM 7452 N N . THR A 1 952 ? -35.866 -17.483 12.118 1.00 91.62 952 THR A N 1
ATOM 7453 C CA . THR A 1 952 ? -36.088 -16.798 13.407 1.00 91.62 952 THR A CA 1
ATOM 7454 C C . THR A 1 952 ? -35.428 -15.411 13.409 1.00 91.62 952 THR A C 1
ATOM 7456 O O . THR A 1 952 ? -34.263 -15.296 13.059 1.00 91.62 952 THR A O 1
ATOM 7459 N N . ASP A 1 953 ? -36.152 -14.355 13.787 1.00 90.62 953 ASP A N 1
ATOM 7460 C CA . ASP A 1 953 ? -35.686 -12.947 13.796 1.00 90.62 953 ASP A CA 1
ATOM 7461 C C . ASP A 1 953 ? -35.390 -12.309 12.407 1.00 90.62 953 ASP A C 1
ATOM 7463 O O . ASP A 1 953 ? -35.088 -11.115 12.363 1.00 90.62 953 ASP A O 1
ATOM 7467 N N . ALA A 1 954 ? -35.474 -13.044 11.289 1.00 92.00 954 ALA A N 1
ATOM 7468 C CA . ALA A 1 954 ? -35.039 -12.574 9.963 1.00 92.00 954 ALA A CA 1
ATOM 7469 C C . ALA A 1 954 ? -35.989 -11.553 9.292 1.00 92.00 954 ALA A C 1
ATOM 7471 O O . ALA A 1 954 ? -37.172 -11.446 9.639 1.00 92.00 954 ALA A O 1
ATOM 7472 N N . ASN A 1 955 ? -35.489 -10.830 8.283 1.00 93.38 955 ASN A N 1
ATOM 7473 C CA . ASN A 1 955 ? -36.265 -9.900 7.456 1.00 93.38 955 ASN A CA 1
ATOM 7474 C C . ASN A 1 955 ? -36.508 -10.455 6.040 1.00 93.38 955 ASN A C 1
ATOM 7476 O O . ASN A 1 955 ? -35.627 -10.364 5.196 1.00 93.38 955 ASN A O 1
ATOM 7480 N N . LEU A 1 956 ? -37.707 -10.977 5.761 1.00 95.19 956 LEU A N 1
ATOM 7481 C CA . LEU A 1 956 ? -38.120 -11.484 4.441 1.00 95.19 956 LEU A CA 1
ATOM 7482 C C . LEU A 1 956 ? -38.991 -10.469 3.667 1.00 95.19 956 LEU A C 1
ATOM 7484 O O . LEU A 1 956 ? -39.880 -10.857 2.903 1.00 95.19 956 LEU A O 1
ATOM 7488 N N . GLU A 1 957 ? -38.808 -9.160 3.885 1.00 94.19 957 GLU A N 1
ATOM 7489 C CA . GLU A 1 957 ? -39.648 -8.164 3.213 1.00 94.19 957 GLU A CA 1
ATOM 7490 C C . GLU A 1 957 ? -39.469 -8.215 1.685 1.00 94.19 957 GLU A C 1
ATOM 7492 O O . GLU A 1 957 ? -38.366 -8.064 1.169 1.00 94.19 957 GLU A O 1
ATOM 7497 N N . GLY A 1 958 ? -40.569 -8.431 0.958 1.00 93.94 958 GLY A N 1
ATOM 7498 C CA . GLY A 1 958 ? -40.584 -8.484 -0.508 1.00 93.94 958 GLY A CA 1
ATOM 7499 C C . GLY A 1 958 ? -40.009 -9.753 -1.157 1.00 93.94 958 GLY A C 1
ATOM 7500 O O . GLY A 1 958 ? -39.939 -9.794 -2.382 1.00 93.94 958 GLY A O 1
ATOM 7501 N N . CYS A 1 959 ? -39.619 -10.782 -0.393 1.00 96.44 959 CYS A N 1
ATOM 7502 C CA . CYS A 1 959 ? -39.074 -12.032 -0.951 1.00 96.44 959 CYS A CA 1
ATOM 7503 C C . CYS A 1 959 ? -40.074 -12.791 -1.844 1.00 96.44 959 CYS A C 1
ATOM 7505 O O . CYS A 1 959 ? -41.266 -12.837 -1.530 1.00 96.44 959 CYS A O 1
ATOM 7507 N N . ASP A 1 960 ? -39.599 -13.498 -2.877 1.00 95.31 960 ASP A N 1
ATOM 7508 C CA . ASP A 1 960 ? -40.415 -14.494 -3.598 1.00 95.31 960 ASP A CA 1
ATOM 7509 C C . ASP A 1 960 ? -40.154 -15.911 -3.064 1.00 95.31 960 ASP A C 1
ATOM 7511 O O . ASP A 1 960 ? -39.066 -16.459 -3.223 1.00 95.31 960 ASP A O 1
ATOM 7515 N N . LEU A 1 961 ? -41.172 -16.534 -2.459 1.00 94.56 961 LEU A N 1
ATOM 7516 C CA . LEU A 1 961 ? -41.134 -17.939 -2.024 1.00 94.56 961 LEU A CA 1
ATOM 7517 C C . LEU A 1 961 ? -41.818 -18.883 -3.039 1.00 94.56 961 LEU A C 1
ATOM 7519 O O . LEU A 1 961 ? -42.194 -20.013 -2.718 1.00 94.56 961 LEU A O 1
ATOM 7523 N N . GLY A 1 962 ? -42.033 -18.428 -4.277 1.00 93.62 962 GLY A N 1
ATOM 7524 C CA . GLY A 1 962 ? -42.827 -19.090 -5.308 1.00 93.62 962 GLY A CA 1
ATOM 7525 C C . GLY A 1 962 ? -42.454 -20.549 -5.561 1.00 93.62 962 GLY A C 1
ATOM 7526 O O . GLY A 1 962 ? -41.470 -20.853 -6.233 1.00 93.62 962 GLY A O 1
ATOM 7527 N N . ARG A 1 963 ? -43.319 -21.467 -5.108 1.00 92.44 963 ARG A N 1
ATOM 7528 C CA . ARG A 1 963 ? -43.155 -22.935 -5.205 1.00 92.44 963 ARG A CA 1
ATOM 7529 C C . ARG A 1 963 ? -41.987 -23.520 -4.390 1.00 92.44 963 ARG A C 1
ATOM 7531 O O . ARG A 1 963 ? -41.545 -24.618 -4.720 1.00 92.44 963 ARG A O 1
ATOM 7538 N N . ALA A 1 964 ? -41.485 -22.823 -3.372 1.00 94.38 964 ALA A N 1
ATOM 7539 C CA . ALA A 1 964 ? -40.507 -23.388 -2.441 1.00 94.38 964 ALA A CA 1
ATOM 7540 C C . ALA A 1 964 ? -41.137 -24.458 -1.519 1.00 94.38 964 ALA A C 1
ATOM 7542 O O . ALA A 1 964 ? -42.339 -24.420 -1.238 1.00 94.38 964 ALA A O 1
ATOM 7543 N N . ASP A 1 965 ? -40.333 -25.410 -1.040 1.00 93.94 965 ASP A N 1
ATOM 7544 C CA . ASP A 1 965 ? -40.758 -26.466 -0.107 1.00 93.94 965 ASP A CA 1
ATOM 7545 C C . ASP A 1 965 ? -40.414 -26.084 1.341 1.00 93.94 965 ASP A C 1
ATOM 7547 O O . ASP A 1 965 ? -39.269 -26.199 1.768 1.00 93.94 965 ASP A O 1
ATOM 7551 N N . LEU A 1 966 ? -41.416 -25.622 2.094 1.00 92.31 966 LEU A N 1
ATOM 7552 C CA . LEU A 1 966 ? -41.281 -25.110 3.466 1.00 92.31 966 LEU A CA 1
ATOM 7553 C C . LEU A 1 966 ? -41.353 -26.191 4.568 1.00 92.31 966 LEU A C 1
ATOM 7555 O O . LEU A 1 966 ? -41.654 -25.874 5.720 1.00 92.31 966 LEU A O 1
ATOM 7559 N N . GLY A 1 967 ? -41.148 -27.476 4.258 1.00 92.50 967 GLY A N 1
ATOM 7560 C CA . GLY A 1 967 ? -41.413 -28.575 5.198 1.00 92.50 967 GLY A CA 1
ATOM 7561 C C . GLY A 1 967 ? -40.675 -28.470 6.548 1.00 92.50 967 GLY A C 1
ATOM 7562 O O . GLY A 1 967 ? -39.506 -28.839 6.665 1.00 92.50 967 GLY A O 1
ATOM 7563 N N . ASN A 1 968 ? -41.399 -28.068 7.599 1.00 92.81 968 ASN A N 1
ATOM 7564 C CA . ASN A 1 968 ? -40.900 -27.794 8.960 1.00 92.81 968 ASN A CA 1
ATOM 7565 C C . ASN A 1 968 ? -39.973 -26.563 9.092 1.00 92.81 968 ASN A C 1
ATOM 7567 O O . ASN A 1 968 ? -39.174 -26.513 10.026 1.00 92.81 968 ASN A O 1
ATOM 7571 N N . ALA A 1 969 ? -40.056 -25.586 8.184 1.00 93.94 969 ALA A N 1
ATOM 7572 C CA . ALA A 1 969 ? -39.375 -24.298 8.341 1.00 93.94 969 ALA A CA 1
ATOM 7573 C C . ALA A 1 969 ? -39.883 -23.517 9.575 1.00 93.94 969 ALA A C 1
ATOM 7575 O O . ALA A 1 969 ? -41.037 -23.654 9.987 1.00 93.94 969 ALA A O 1
ATOM 7576 N N . ILE A 1 970 ? -39.020 -22.688 10.165 1.00 93.25 970 ILE A N 1
ATOM 7577 C CA . ILE A 1 970 ? -39.252 -21.972 11.425 1.00 93.25 970 ILE A CA 1
ATOM 7578 C C . ILE A 1 970 ? -39.321 -20.463 11.159 1.00 93.25 970 ILE A C 1
ATOM 7580 O O . ILE A 1 970 ? -38.298 -19.799 11.011 1.00 93.25 970 ILE A O 1
ATOM 7584 N N . PHE A 1 971 ? -40.535 -19.907 11.171 1.00 92.19 971 PHE A N 1
ATOM 7585 C CA . PHE A 1 971 ? -40.815 -18.477 10.966 1.00 92.19 971 PHE A CA 1
ATOM 7586 C C . PHE A 1 971 ? -41.051 -17.723 12.285 1.00 92.19 971 PHE A C 1
ATOM 7588 O O . PHE A 1 971 ? -42.000 -16.949 12.433 1.00 92.19 971 PHE A O 1
ATOM 7595 N N . ASN A 1 972 ? -40.226 -17.980 13.305 1.00 89.81 972 ASN A N 1
ATOM 7596 C CA . ASN A 1 972 ? -40.415 -17.359 14.615 1.00 89.81 972 ASN A CA 1
ATOM 7597 C C . ASN A 1 972 ? -40.181 -15.841 14.552 1.00 89.81 972 ASN A C 1
ATOM 7599 O O . ASN A 1 972 ? -39.050 -15.361 14.622 1.00 89.81 972 ASN A O 1
ATOM 7603 N N . ARG A 1 973 ? -41.294 -15.100 14.504 1.00 88.75 973 ARG A N 1
ATOM 7604 C CA . ARG A 1 973 ? -41.392 -13.630 14.570 1.00 88.75 973 ARG A CA 1
ATOM 7605 C C . ARG A 1 973 ? -40.610 -12.869 13.475 1.00 88.75 973 ARG A C 1
ATOM 7607 O O . ARG A 1 973 ? -40.345 -11.680 13.613 1.00 88.75 973 ARG A O 1
ATOM 7614 N N . THR A 1 974 ? -40.303 -13.564 12.384 1.00 88.12 974 THR A N 1
ATOM 7615 C CA . THR A 1 974 ? -39.785 -13.074 11.097 1.00 88.12 974 THR A CA 1
ATOM 7616 C C . THR A 1 974 ? -40.652 -11.944 10.513 1.00 88.12 974 THR A C 1
ATOM 7618 O O . THR A 1 974 ? -41.879 -11.997 10.622 1.00 88.12 974 THR A O 1
ATOM 7621 N N . ASN A 1 975 ? -40.063 -10.954 9.827 1.00 89.44 975 ASN A N 1
ATOM 7622 C CA . ASN A 1 975 ? -40.842 -10.000 9.021 1.00 89.44 975 ASN A CA 1
ATOM 7623 C C . ASN A 1 975 ? -41.235 -10.632 7.676 1.00 89.44 975 ASN A C 1
ATOM 7625 O O . ASN A 1 975 ? -40.379 -10.832 6.822 1.00 89.44 975 ASN A O 1
ATOM 7629 N N . THR A 1 976 ? -42.523 -10.912 7.472 1.00 88.81 976 THR A N 1
ATOM 7630 C CA . THR A 1 976 ? -43.074 -11.542 6.253 1.00 88.81 976 THR A CA 1
ATOM 7631 C C . THR A 1 976 ? -43.829 -10.566 5.336 1.00 88.81 976 THR A C 1
ATOM 7633 O O . THR A 1 976 ? -44.602 -10.968 4.461 1.00 88.81 976 THR A O 1
ATOM 7636 N N . LYS A 1 977 ? -43.644 -9.254 5.536 1.00 89.75 977 LYS A N 1
ATOM 7637 C CA . LYS A 1 977 ? -44.344 -8.194 4.798 1.00 89.75 977 LYS A CA 1
ATOM 7638 C C . LYS A 1 977 ? -44.059 -8.260 3.294 1.00 89.75 977 LYS A C 1
ATOM 7640 O O . LYS A 1 977 ? -42.921 -8.176 2.856 1.00 89.75 977 LYS A O 1
ATOM 7645 N N . GLY A 1 978 ? -45.113 -8.364 2.487 1.00 87.12 978 GLY A N 1
ATOM 7646 C CA . GLY A 1 978 ? -44.994 -8.319 1.026 1.00 87.12 978 GLY A CA 1
ATOM 7647 C C . GLY A 1 978 ? -44.374 -9.559 0.373 1.00 87.12 978 GLY A C 1
ATOM 7648 O O . GLY A 1 978 ? -44.051 -9.482 -0.807 1.00 87.12 978 GLY A O 1
ATOM 7649 N N . ILE A 1 979 ? -44.231 -10.681 1.095 1.00 90.88 979 ILE A N 1
ATOM 7650 C CA . ILE A 1 979 ? -43.799 -11.956 0.500 1.00 90.88 979 ILE A CA 1
ATOM 7651 C C . ILE A 1 979 ? -44.703 -12.342 -0.681 1.00 90.88 979 ILE A C 1
ATOM 7653 O O . ILE A 1 979 ? -45.934 -12.265 -0.605 1.00 90.88 979 ILE A O 1
ATOM 7657 N N . MET A 1 980 ? -44.074 -12.799 -1.760 1.00 89.00 980 MET A N 1
ATOM 7658 C CA . MET A 1 980 ? -44.704 -13.255 -2.994 1.00 89.00 980 MET A CA 1
ATOM 7659 C C . MET A 1 980 ? -44.701 -14.790 -3.111 1.00 89.00 980 MET A C 1
ATOM 7661 O O . MET A 1 980 ? -44.065 -15.513 -2.344 1.00 89.00 980 MET A O 1
ATOM 7665 N N . GLY A 1 981 ? -45.477 -15.304 -4.069 1.00 79.06 981 GLY A N 1
ATOM 7666 C CA . GLY A 1 981 ? -45.424 -16.709 -4.489 1.00 79.06 981 GLY A CA 1
ATOM 7667 C C . GLY A 1 981 ? -46.144 -17.739 -3.602 1.00 79.06 981 GLY A C 1
ATOM 7668 O O . GLY A 1 981 ? -46.435 -18.836 -4.085 1.00 79.06 981 GLY A O 1
ATOM 7669 N N . ILE A 1 982 ? -46.493 -17.402 -2.355 1.00 78.06 982 ILE A N 1
ATOM 7670 C CA . ILE A 1 982 ? -47.193 -18.281 -1.396 1.00 78.06 982 ILE A CA 1
ATOM 7671 C C . ILE A 1 982 ? -48.476 -17.617 -0.864 1.00 78.06 982 ILE A C 1
ATOM 7673 O O . ILE A 1 982 ? -48.566 -16.398 -0.740 1.00 78.06 982 ILE A O 1
ATOM 7677 N N . LYS A 1 983 ? -49.495 -18.428 -0.542 1.00 65.00 983 LYS A N 1
ATOM 7678 C CA . LYS A 1 983 ? -50.663 -17.977 0.230 1.00 65.00 983 LYS A CA 1
ATOM 7679 C C . LYS A 1 983 ? -50.363 -18.045 1.725 1.00 65.00 983 LYS A C 1
ATOM 7681 O O . LYS A 1 983 ? -50.020 -19.112 2.224 1.00 65.00 983 LYS A O 1
ATOM 7686 N N . LEU A 1 984 ? -50.576 -16.929 2.421 1.00 56.66 984 LEU A N 1
ATOM 7687 C CA . LEU A 1 984 ? -50.354 -16.784 3.867 1.00 56.66 984 LEU A CA 1
ATOM 7688 C C . LEU A 1 984 ? -51.204 -17.737 4.733 1.00 56.66 984 LEU A C 1
ATOM 7690 O O . LEU A 1 984 ? -50.873 -17.942 5.891 1.00 56.66 984 LEU A O 1
ATOM 7694 N N . ASP A 1 985 ? -52.244 -18.364 4.173 1.00 56.16 985 ASP A N 1
ATOM 7695 C CA . ASP A 1 985 ? -53.094 -19.362 4.849 1.00 56.16 985 ASP A CA 1
ATOM 7696 C C . ASP A 1 985 ? -52.345 -20.656 5.271 1.00 56.16 985 ASP A C 1
ATOM 7698 O O . ASP A 1 985 ? -52.935 -21.516 5.925 1.00 56.16 985 ASP A O 1
ATOM 7702 N N . ASN A 1 986 ? -51.076 -20.816 4.865 1.00 47.56 986 ASN A N 1
ATOM 7703 C CA . ASN A 1 986 ? -50.242 -22.014 5.049 1.00 47.56 986 ASN A CA 1
ATOM 7704 C C . ASN A 1 986 ? -48.983 -21.792 5.931 1.00 47.56 986 ASN A C 1
ATOM 7706 O O . ASN A 1 986 ? -48.110 -22.664 5.934 1.00 47.56 986 ASN A O 1
ATOM 7710 N N . LEU A 1 987 ? -48.852 -20.643 6.609 1.00 51.56 987 LEU A N 1
ATOM 7711 C CA . LEU A 1 987 ? -47.680 -20.245 7.415 1.00 51.56 987 LEU A CA 1
ATOM 7712 C C . LEU A 1 987 ? -48.008 -20.136 8.915 1.00 51.56 987 LEU A C 1
ATOM 7714 O O . LEU A 1 987 ? -49.088 -19.593 9.238 1.00 51.56 987 LEU A O 1
#

Sequence (987 aa):
MDVGPSVFKWPVKWVDKLVKIYAKKVESKERGFDSISEELLMSPHDIVPFFVEPDLQLINPADPDNEYKKGFKESAYCALEEFIRVKKDRHGARVLFLLADAGMGKTSLLAMMKIAEINSLWPKNYKCVPLKISKDSIDRIKKLKGRARTVLLLDALDEDVSSFDDIEGRIVDLLNATKGCYRVVITCRNQFLPLGKTEVFPRQDQISLGSHSCGVLYISPFSDDQAEEYIKKRFPRSLPEKLLFSQNYKLVSAARALMKIPDLRSRPLLLTYIDDIIKHDVGGNLYKIYMAVVTGWLQRESCEKRNGIDSEKLLLACVHLAHWFQENKRLAVSQESLDSILIDCDLAEQVNRVSIGGRSLLNRDSFGLFRFAHRSFQEFLTVHGVVLGINVAWEEPSDLMVRFLLGAEIQCFKGLSLKRVKLDGHDFRECNLAEADLTCASMIGCNLRGTDLSYAMLDRVELEESDLKGAILDGAYMRGLPVGKIKNLDPKWTLVHDINSHSVSGRNLEGVDLSYANLGWSHLPKANFKNSNLTKATLIEANLLEADLSLTNLVEANLQDANLRSSNLCGANLTRANLDQVDLTGVKINEKTLLENKYFLAWRMLNNEEISENLFEVDLSNLFLQKVKLRGLDLSRADLSGTDLTGSDLFQSMLYGVIVSDSTKIPNKYLVAKGILEEGLESRDLDDDDLNGVNINGSRFFEYTLSNISLQNSLAKGIDMAYSKFISCNLSGVEFSESKLEFSEFIDSSMNGVQLARGQMLKCLFNGNSMVEGHLVECVFTGVSFTVCDLSLTDFEGSCFRYCSFVGSTLDFSNFKKVKIFGSNLIGSQFYLSILSSAELRDCNASKSDLSCADLVNIEVTRTDLSNSSFLSADLCESKFLDCILEDADFRDAILHEADFSGINLNGSDFSCCEASNVNFKGANLEGVNFSGADLSGSDFSKSNLKKVNFTDANLEGCDLGRADLGNAIFNRTNTKGIMGIKLDNL

InterPro domains:
  IPR001646 Pentapeptide repeat [PF00805] (413-450)
  IPR001646 Pentapeptide repeat [PF00805] (513-550)
  IPR001646 Pentapeptide repeat [PF00805] (553-588)
  IPR001646 Pentapeptide repeat [PF00805] (614-650)
  IPR001646 Pentapeptide repeat [PF00805] (789-826)
  IPR001646 Pentapeptide repeat [PF00805] (836-868)
  IPR001646 Pentapeptide repeat [PF13599] (875-951)
  IPR051082 Pentapeptide repeat and BTB/POZ domain-containing protein [PTHR14136] (836-978)

Secondary structure (DSSP, 8-state):
---------PPTTHHHHHHHHHHHHHHHT----HHHHHHHS--HHHHGGGPPPPEEESS-TT-GGGTT--PPEEEHHHHHHHHHHSSS-TTS-SEEEEE--TTSSHHHHHHHHHHHHHTT-S-TT-EEEEEE--TTHHHHHHH-TTGGGEEEEEE-GGG-TTSTT-HHHHHHHHHHHHTTSSEEEEEE-TTTS--SSS---SSTTEEEETTEEEEEEEEPPPPHHHHHHHHHHHS---HHHHHS----HHHHHHHHHHHT---TTTHHHHHTTHHHHHHTT-TT-HHHHHHHHHHHHHHHHHHSTTT---HHHHHHHHHHHHHHHHHTT-S-B-HHHHHHHSSSHHHHHHHHHS--STT-SEEE-TTS-EEESSHHHHHHHHHHHHHTT-----SS--HHHHHHHHTTT-SB-TT-B-TT-B-TT-B-TT-B-TT-B-TT-B-TT-B-TT-B-TT-B-TT-B-TT-B-TT-B-TT-B-TT--TTTSBS--HHHHHHHHHHH---TT-B-TT-B-TT-B-TT-B-TT-B-TT-B-TT-B-TT-B-TT-B-TT-B-TT-B-TT-B-TT-B-TT-B-TT-B-TT-B-TT-B--TT-B--HHHHHHHHHHHT----S--TT-B--S-B-TT-B-TT-B-TT-B-TT-B-TT-B-TT-B-TT-B--TT----STT----SSSSS--TT---TT-B-TT-B-TT-B--S-EEES-B-TT-B-TT-B-TT-EEES-B-TT-B-TT-BEES-EEES-B-TT-B-SS-EEES-EEES-B-TT-B-TT-EEES-EEET-B-TT-B-TT-EEES-B-TT-B-TT-B-TT-EEES-B-TT-B-TT-B-TT-EEES-B-TT-B-TT-B-TT-EEES-B-TT-B-TT-B-TT-EEES-B-TT-B-TT-B-TT-B-TT-B-TT-B-TT-B-TT-B-TT-B-TT-B-TT-B-TT-B-TT-B-TT-B-TT-B-TT-B-TT-B-TT-B-SS-B-TT-BSS-GGG-

Organism: NCBI:txid442870

Radius of gyration: 36.58 Å; chains: 1; bounding box: 107×67×111 Å